Protein AF-A0A5B9W3M5-F1 (afdb_monomer)

Radius of gyration: 39.66 Å; Cα contacts (8 Å, |Δi|>4): 2248; chains: 1; bounding box: 94×103×101 Å

Organism: NCBI:txid406548

Nearest PDB structures (foldseek):
  1t1e-assembly1_A  TM=9.082E-01  e=4.511E-50  Bacillus sp. MN-32
  1sn7-assembly1_A  TM=9.284E-01  e=1.555E-32  Alicyclobacillus sendaiensis
  1siu-assembly1_A  TM=9.203E-01  e=6.653E-33  Alicyclobacillus sendaiensis
  4ne7-assembly1_A-2  TM=9.196E-01  e=3.447E-32  Alicyclobacillus sendaiensis
  1t1g-assembly1_A  TM=9.212E-01  e=7.246E-32  Bacillus sp. MN-32

InterPro domains:
  IPR002105 Dockerin type I repeat [PF00404] (154-203)
  IPR015366 Peptidase S53, activation domain [PF09286] (325-460)
  IPR015366 Peptidase S53, activation domain [SM00944] (322-463)
  IPR015366 Peptidase S53, activation domain [cd11377] (324-460)
  IPR018247 EF-Hand 1, calcium-binding site [PS00018] (189-201)
  IPR023828 Peptidase S8, subtilisin, Ser-active site [PS00138] (780-790)
  IPR030400 Sedolisin domain [PS51695] (479-883)
  IPR030400 Sedolisin domain [cd04056] (479-877)
  IPR036439 Dockerin domain superfamily [G3DSA:1.10.1330.10] (149-216)
  IPR036439 Dockerin domain superfamily [SSF63446] (152-215)
  IPR036852 Peptidase S8/S53 domain superfamily [G3DSA:3.40.50.200] (478-886)
  IPR036852 Peptidase S8/S53 domain superfamily [SSF52743] (491-878)
  IPR050819 Tripeptidyl-peptidase I and related peptidases [PTHR14218] (334-880)
  IPR053786 LEPRxLL conserved site [NF012209] (25-44)

Secondary structure (DSSP, 8-state):
-----------------------------------S--TTS--EEEEEEEEE-SSSS-BPPEEEEE-TTTEE-SSS-EEEEEEE-TTS-TTS--EEEEEEEEES--PPPPEE---TTS----EEEEE-SEEEEEEEE--S-S--EEEEEEEEETT--SSSSB--HHHHHHHHHTTTEETTSTT--TTT-SS-SSEE-HHHHHHHGGGTT-EE------EEEEEEEEEPTT-S-EEEEEEEEE---TT-EEEEEEESS--PPEEE---TTSEEEEE----SSTTS--EEEEEEE-TTS-EEEEEEE-----EEEEEEEEPP--TTPPEEEEPPTT-EEEEEEEEPPPTTS-HHHHHHHHHTS-GGG--PPPHHHHHHHTS--HHHHHHHHHHHHHHT-EEEEEETTTTEEEEEEEHHHHHHHH--EEEEEE-TTS-EEEEEESEEEEEHHHHTTEEEEESS--S-S-B-----EES-S--B-HHHHHHHTT----STTSSS-TT-EEEEEESS----HHHHHHHHHHHHHTT-----EEEEEE--S----STTSHHHHHHHHHHHHHHH-TTSEEEEEE--SSHHHHHHHHHHHHT-TTT--SEEEE--BEETTTS-HHHHHHHHHHHHHHHHTT-EEEEE--SBGGGTT-TTSS---EETTT-SSSEEEEEEEEEEETTEEEEEEE-BTT-SS--TTGGG--TT--B---EE-SSSPPPHHHHHTT---B-SSPTTSSGGGSSB--EE-SEEEE--TTT-EEEEEE-TTSSSEEEEEE-SHHHHHHHHHHHHHHHHHHH-----S-HHHHHHHHHTHHHH--EE---S-B---EEEEE-SSTT-S-PEEEE-----B--SSSBTTTBT-EE-HHHHHHHHHHHHHHHHHHTTS--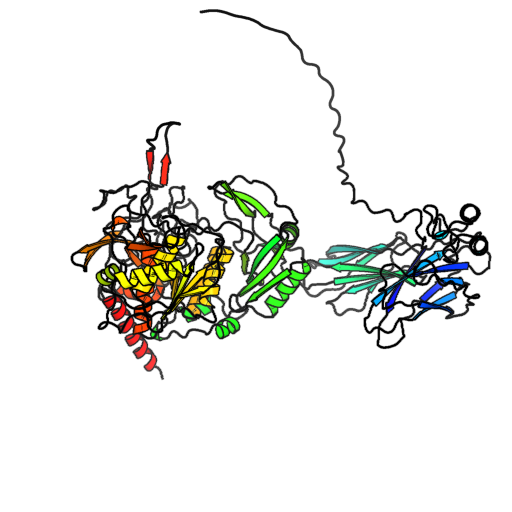

Structure (mmCIF, N/CA/C/O backbone):
data_AF-A0A5B9W3M5-F1
#
_entry.id   AF-A0A5B9W3M5-F1
#
loop_
_atom_site.group_PDB
_atom_site.id
_atom_site.type_symbol
_atom_site.label_atom_id
_atom_site.label_alt_id
_atom_site.label_comp_id
_atom_site.label_asym_id
_atom_site.label_entity_id
_atom_site.label_seq_id
_atom_site.pdbx_PDB_ins_code
_atom_site.Cartn_x
_atom_site.Cartn_y
_atom_site.Cartn_z
_atom_site.occupancy
_atom_site.B_iso_or_equiv
_atom_site.auth_seq_id
_atom_site.auth_comp_id
_atom_site.auth_asym_id
_atom_site.auth_atom_id
_atom_site.pdbx_PDB_model_num
ATOM 1 N N . MET A 1 1 ? -30.593 62.064 -27.623 1.00 37.69 1 MET A N 1
ATOM 2 C CA . MET A 1 1 ? -29.529 63.079 -27.813 1.00 37.69 1 MET A CA 1
ATOM 3 C C . MET A 1 1 ? -28.343 62.341 -28.427 1.00 37.69 1 MET A C 1
ATOM 5 O O . MET A 1 1 ? -27.866 61.427 -27.780 1.00 37.69 1 MET A O 1
ATOM 9 N N . GLN A 1 2 ? -28.109 62.387 -29.749 1.00 29.88 2 GLN A N 1
ATOM 10 C CA . GLN A 1 2 ? -27.285 63.387 -30.478 1.00 29.88 2 GLN A CA 1
ATOM 11 C C . GLN A 1 2 ? -25.934 63.642 -29.774 1.00 29.88 2 GLN A C 1
ATOM 13 O O . GLN A 1 2 ? -25.969 63.995 -28.605 1.00 29.88 2 GLN A O 1
ATOM 18 N N . ARG A 1 3 ? -24.741 63.534 -30.383 1.00 31.03 3 ARG A N 1
ATOM 19 C CA . ARG A 1 3 ? -24.290 63.509 -31.796 1.00 31.03 3 ARG A CA 1
ATOM 20 C C . ARG A 1 3 ? -22.820 63.033 -31.859 1.00 31.03 3 ARG A C 1
ATOM 22 O O . ARG A 1 3 ? -22.070 63.349 -30.946 1.00 31.03 3 ARG A O 1
ATOM 29 N N . ASP A 1 4 ? -22.481 62.332 -32.949 1.00 33.97 4 ASP A N 1
ATOM 30 C CA . ASP A 1 4 ? -21.348 62.501 -33.895 1.00 33.97 4 ASP A CA 1
ATOM 31 C C . ASP A 1 4 ? -19.971 62.957 -33.374 1.00 33.97 4 ASP A C 1
ATOM 33 O O . ASP A 1 4 ? -19.861 63.941 -32.657 1.00 33.97 4 ASP A O 1
ATOM 37 N N . SER A 1 5 ? -18.856 62.326 -33.770 1.00 31.38 5 SER A N 1
ATOM 38 C CA . SER A 1 5 ? -18.221 62.390 -35.113 1.00 31.38 5 SER A CA 1
ATOM 39 C C . SER A 1 5 ? -16.962 61.479 -35.119 1.00 31.38 5 SER A C 1
ATOM 41 O O . SER A 1 5 ? -16.378 61.325 -34.056 1.00 31.38 5 SER A O 1
ATOM 43 N N . ALA A 1 6 ? -16.404 60.860 -36.171 1.00 30.53 6 ALA A N 1
ATOM 44 C CA . ALA A 1 6 ? -16.465 60.990 -37.628 1.00 30.53 6 ALA A CA 1
ATOM 45 C C . ALA A 1 6 ? -15.931 59.693 -38.314 1.00 30.53 6 ALA A C 1
ATOM 47 O O . ALA A 1 6 ? -15.174 58.924 -37.731 1.00 30.53 6 ALA A O 1
ATOM 48 N N . ARG A 1 7 ? -16.332 59.488 -39.575 1.00 29.95 7 ARG A N 1
ATOM 49 C CA . ARG A 1 7 ? -15.951 58.454 -40.579 1.00 29.95 7 ARG A CA 1
ATOM 50 C C . ARG A 1 7 ? -14.881 59.037 -41.557 1.00 29.95 7 ARG A C 1
ATOM 52 O O . ARG A 1 7 ? -14.603 60.225 -41.410 1.00 29.95 7 ARG A O 1
ATOM 59 N N . PRO A 1 8 ? -14.499 58.418 -42.710 1.00 53.03 8 PRO A N 1
ATOM 60 C CA . PRO A 1 8 ? -14.211 57.015 -43.127 1.00 53.03 8 PRO A CA 1
ATOM 61 C C . PRO A 1 8 ? -12.999 56.909 -44.124 1.00 53.03 8 PRO A C 1
ATOM 63 O O . PRO A 1 8 ? -12.459 57.939 -44.504 1.00 53.03 8 PRO A O 1
ATOM 66 N N . ALA A 1 9 ? -12.637 55.705 -44.625 1.00 27.92 9 ALA A N 1
ATOM 67 C CA . ALA A 1 9 ? -12.163 55.416 -46.017 1.00 27.92 9 ALA A CA 1
ATOM 68 C C . ALA A 1 9 ? -11.600 53.968 -46.139 1.00 27.92 9 ALA A C 1
ATOM 70 O O . ALA A 1 9 ? -10.651 53.633 -45.447 1.00 27.92 9 ALA A O 1
ATOM 71 N N . THR A 1 10 ? -12.308 53.006 -46.756 1.00 29.73 10 THR A N 1
ATOM 72 C CA . THR A 1 10 ? -12.223 52.499 -48.160 1.00 29.73 10 THR A CA 1
ATOM 73 C C . THR A 1 10 ? -11.020 51.610 -48.509 1.00 29.73 10 THR A C 1
ATOM 75 O O . THR A 1 10 ? -9.918 52.122 -48.585 1.00 29.73 10 THR A O 1
ATOM 78 N N . GLU A 1 11 ? -11.279 50.344 -48.875 1.00 29.41 11 GLU A N 1
ATOM 79 C CA . GLU A 1 11 ? -10.782 49.650 -50.094 1.00 29.41 11 GLU A CA 1
ATOM 80 C C . GLU A 1 11 ? -11.339 48.210 -50.117 1.00 29.41 11 GLU A C 1
ATOM 82 O O . GLU A 1 11 ? -11.141 47.434 -49.191 1.00 29.41 11 GLU A O 1
ATOM 87 N N . ARG A 1 12 ? -12.344 47.905 -50.947 1.00 28.73 12 ARG A N 1
ATOM 88 C CA . ARG A 1 12 ? -12.269 47.361 -52.320 1.00 28.73 12 ARG A CA 1
ATOM 89 C C . ARG A 1 12 ? -11.392 46.112 -52.474 1.00 28.73 12 ARG A C 1
ATOM 91 O O . ARG A 1 12 ? -10.179 46.137 -52.351 1.00 28.73 12 ARG A O 1
ATOM 98 N N . ALA A 1 13 ? -12.096 45.035 -52.816 1.00 35.66 13 ALA A N 1
ATOM 99 C CA . ALA A 1 13 ? -11.596 43.734 -53.205 1.00 35.66 13 ALA A CA 1
ATOM 100 C C . ALA A 1 13 ? -10.621 43.807 -54.383 1.00 35.66 13 ALA A C 1
ATOM 102 O O . ALA A 1 13 ? -10.949 44.403 -55.409 1.00 35.66 13 ALA A O 1
ATOM 103 N N . ASP A 1 14 ? -9.510 43.081 -54.264 1.00 29.89 14 ASP A N 1
ATOM 104 C CA . ASP A 1 14 ? -8.676 42.719 -55.401 1.00 29.89 14 ASP A CA 1
ATOM 105 C C . ASP A 1 14 ? -8.301 41.231 -55.335 1.00 29.89 14 ASP A C 1
ATOM 107 O O . ASP A 1 14 ? -7.683 40.734 -54.392 1.00 29.89 14 ASP A O 1
ATOM 111 N N . ARG A 1 15 ? -8.752 40.492 -56.353 1.00 40.91 15 ARG A N 1
ATOM 112 C CA . ARG A 1 15 ? -8.444 39.077 -56.5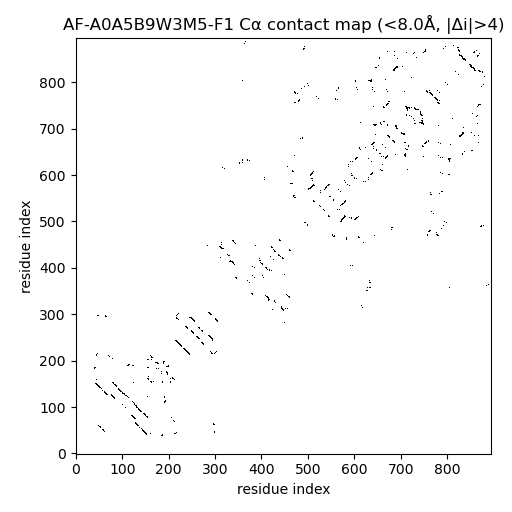82 1.00 40.91 15 ARG A CA 1
ATOM 113 C C . ARG A 1 15 ? -7.013 38.961 -57.105 1.00 40.91 15 ARG A C 1
ATOM 115 O O . ARG A 1 15 ? -6.724 39.469 -58.185 1.00 40.91 15 ARG A O 1
ATOM 122 N N . ARG A 1 16 ? -6.155 38.187 -56.431 1.00 30.16 16 ARG A N 1
ATOM 123 C CA . ARG A 1 16 ? -4.881 37.678 -56.981 1.00 30.16 16 ARG A CA 1
ATOM 124 C C . ARG A 1 16 ? -4.601 36.229 -56.526 1.00 30.16 16 ARG A C 1
ATOM 126 O O . ARG A 1 16 ? -5.242 35.749 -55.598 1.00 30.16 16 ARG A O 1
ATOM 133 N N . PRO A 1 17 ? -3.769 35.479 -57.275 1.00 31.16 17 PRO A N 1
ATOM 134 C CA . PRO A 1 17 ? -4.066 34.114 -57.715 1.00 31.16 17 PRO A CA 1
ATOM 135 C C . PRO A 1 17 ? -3.623 33.019 -56.737 1.00 31.16 17 PRO A C 1
ATOM 137 O O . PRO A 1 17 ? -2.662 33.185 -55.988 1.00 31.16 17 PRO A O 1
ATOM 140 N N . ARG A 1 18 ? -4.279 31.852 -56.834 1.00 37.91 18 ARG A N 1
ATOM 141 C CA . ARG A 1 18 ? -3.847 30.587 -56.218 1.00 37.91 18 ARG A CA 1
ATOM 142 C C . ARG A 1 18 ? -2.394 30.289 -56.613 1.00 37.91 18 ARG A C 1
ATOM 144 O O . ARG A 1 18 ? -2.126 29.879 -57.740 1.00 37.91 18 ARG A O 1
ATOM 151 N N . ARG A 1 19 ? -1.457 30.485 -55.681 1.00 32.66 19 ARG A N 1
ATOM 152 C CA . ARG A 1 19 ? -0.110 29.905 -55.753 1.00 32.66 19 ARG A CA 1
ATOM 153 C C . ARG A 1 19 ? -0.209 28.449 -55.308 1.00 32.66 19 ARG A C 1
ATOM 155 O O . ARG A 1 19 ? -0.709 28.172 -54.225 1.00 32.66 19 ARG A O 1
ATOM 162 N N . GLY A 1 20 ? 0.228 27.539 -56.175 1.00 30.67 20 GLY A N 1
ATOM 163 C CA . GLY A 1 20 ? 0.259 26.107 -55.896 1.00 30.67 20 GLY A CA 1
ATOM 164 C C . GLY A 1 20 ? 1.080 25.782 -54.649 1.00 30.67 20 GLY A C 1
ATOM 165 O O . GLY A 1 20 ? 2.122 26.396 -54.405 1.00 30.67 20 GLY A O 1
ATOM 166 N N . ASN A 1 21 ? 0.601 24.798 -53.888 1.00 32.41 21 ASN A N 1
ATOM 167 C CA . ASN A 1 21 ? 1.317 24.182 -52.780 1.00 32.41 21 ASN A CA 1
ATOM 168 C C . ASN A 1 21 ? 2.660 23.641 -53.282 1.00 32.41 21 ASN A C 1
ATOM 170 O O . ASN A 1 21 ? 2.733 22.562 -53.866 1.00 32.41 21 ASN A O 1
ATOM 174 N N . ARG A 1 22 ? 3.742 24.385 -53.046 1.00 30.94 22 ARG A N 1
ATOM 175 C CA . ARG A 1 22 ? 5.071 23.781 -52.976 1.00 30.94 22 ARG A CA 1
ATOM 176 C C . ARG A 1 22 ? 5.189 23.152 -51.595 1.00 30.94 22 ARG A C 1
ATOM 178 O O . ARG A 1 22 ? 5.298 23.872 -50.607 1.00 30.94 22 ARG A O 1
ATOM 185 N N . LEU A 1 23 ? 5.155 21.820 -51.562 1.00 31.19 23 LEU A N 1
ATOM 186 C CA . LEU A 1 23 ? 5.655 21.005 -50.458 1.00 31.19 23 LEU A CA 1
ATOM 187 C C . LEU A 1 23 ? 7.008 21.575 -50.007 1.00 31.19 23 LEU A C 1
ATOM 189 O O . LEU A 1 23 ? 7.990 21.510 -50.747 1.00 31.19 23 LEU A O 1
ATOM 193 N N . ARG A 1 24 ? 7.056 22.177 -48.817 1.00 30.30 24 ARG A N 1
ATOM 194 C CA . ARG A 1 24 ? 8.319 22.386 -48.111 1.00 30.30 24 ARG A CA 1
ATOM 195 C C . ARG A 1 24 ? 8.639 21.061 -47.432 1.00 30.30 24 ARG A C 1
ATOM 197 O O . ARG A 1 24 ? 8.068 20.757 -46.395 1.00 30.30 24 ARG A O 1
ATOM 204 N N . LEU A 1 25 ? 9.519 20.276 -48.049 1.00 28.53 25 LEU A N 1
ATOM 205 C CA . LEU A 1 25 ? 10.273 19.256 -47.329 1.00 28.53 25 LEU A CA 1
ATOM 206 C C . LEU A 1 25 ? 11.028 19.972 -46.202 1.00 28.53 25 LEU A C 1
ATOM 208 O O . LEU A 1 25 ? 11.945 20.748 -46.475 1.00 28.53 25 LEU A O 1
ATOM 212 N N . GLN A 1 26 ? 10.615 19.750 -44.955 1.00 27.61 26 GLN A N 1
ATOM 213 C CA . GLN A 1 26 ? 11.510 19.920 -43.818 1.00 27.61 26 GLN A CA 1
ATOM 214 C C . GLN A 1 26 ? 12.550 18.810 -43.939 1.00 27.61 26 GLN A C 1
ATOM 216 O O . GLN A 1 26 ? 12.277 17.641 -43.691 1.00 27.61 26 GLN A O 1
ATOM 221 N N . VAL A 1 27 ? 13.715 19.183 -44.455 1.00 28.77 27 VAL A N 1
ATOM 222 C CA . VAL A 1 27 ? 14.919 18.372 -44.349 1.00 28.77 27 VAL A CA 1
ATOM 223 C C . VAL A 1 27 ? 15.463 18.682 -42.967 1.00 28.77 27 VAL A C 1
ATOM 225 O O . VAL A 1 27 ? 15.952 19.793 -42.753 1.00 28.77 27 VAL A O 1
ATOM 228 N N . ASP A 1 28 ? 15.332 17.742 -42.035 1.00 28.94 28 ASP A N 1
ATOM 229 C CA . ASP A 1 28 ? 16.121 17.801 -40.811 1.00 28.94 28 ASP A CA 1
ATOM 230 C C . ASP A 1 28 ? 17.597 17.857 -41.218 1.00 28.94 28 ASP A C 1
ATOM 232 O O . ASP A 1 28 ? 18.043 17.018 -42.017 1.00 28.94 28 ASP A O 1
ATOM 236 N N . PRO A 1 29 ? 18.372 18.846 -40.745 1.00 26.64 29 PRO A N 1
ATOM 237 C CA . PRO A 1 29 ? 19.807 18.780 -40.892 1.00 26.64 29 PRO A CA 1
ATOM 238 C C . PRO A 1 29 ? 20.251 17.533 -40.131 1.00 26.64 29 PRO A C 1
ATOM 240 O O . PRO A 1 29 ? 20.172 17.481 -38.908 1.00 26.64 29 PRO A O 1
ATOM 243 N N . LEU A 1 30 ? 20.688 16.515 -40.881 1.00 28.38 30 LEU A N 1
ATOM 244 C CA . LEU A 1 30 ? 21.489 15.420 -40.350 1.00 28.38 30 LEU A CA 1
ATOM 245 C C . LEU A 1 30 ? 22.472 16.015 -39.341 1.00 28.38 30 LEU A C 1
ATOM 247 O O . LEU A 1 30 ? 23.138 17.006 -39.667 1.00 28.38 30 LEU A O 1
ATOM 251 N N . GLU A 1 31 ? 22.561 15.410 -38.151 1.00 29.66 31 GLU A N 1
ATOM 252 C CA . GLU A 1 31 ? 23.654 15.661 -37.211 1.00 29.66 31 GLU A CA 1
ATOM 253 C C . GLU A 1 31 ? 24.945 15.852 -38.009 1.00 29.66 31 GLU A C 1
ATOM 255 O O . GLU A 1 31 ? 25.153 15.092 -38.969 1.00 29.66 31 GLU A O 1
ATOM 260 N N . PRO A 1 32 ? 25.784 16.856 -37.696 1.00 24.17 32 PRO A N 1
ATOM 261 C CA . PRO A 1 32 ? 26.997 17.107 -38.450 1.00 24.17 32 PRO A CA 1
ATOM 262 C C . PRO A 1 32 ? 27.863 15.849 -38.420 1.00 24.17 32 PRO A C 1
ATOM 264 O O . PRO A 1 32 ? 28.651 15.614 -37.508 1.00 24.17 32 PRO A O 1
ATOM 267 N N . ARG A 1 33 ? 27.720 15.023 -39.459 1.00 28.19 33 ARG A N 1
ATOM 268 C CA . ARG A 1 33 ? 28.656 13.963 -39.770 1.00 28.19 33 ARG A CA 1
ATOM 269 C C . ARG A 1 33 ? 29.917 14.710 -40.120 1.00 28.19 33 ARG A C 1
ATOM 271 O O . ARG A 1 33 ? 29.994 15.330 -41.180 1.00 28.19 33 ARG A O 1
ATOM 278 N N . VAL A 1 34 ? 30.868 14.698 -39.192 1.00 24.27 34 VAL A N 1
ATOM 279 C CA . VAL A 1 34 ? 32.238 15.107 -39.464 1.00 24.27 34 VAL A CA 1
ATOM 280 C C . VAL A 1 34 ? 32.637 14.356 -40.723 1.00 24.27 34 VAL A C 1
ATOM 282 O O . VAL A 1 34 ? 32.768 13.131 -40.726 1.00 24.27 34 VAL A O 1
ATOM 285 N N . VAL A 1 35 ? 32.724 15.089 -41.827 1.00 23.75 35 VAL A N 1
ATOM 286 C CA . VAL A 1 35 ? 33.221 14.550 -43.079 1.00 23.75 35 VAL A CA 1
ATOM 287 C C . VAL A 1 35 ? 34.614 14.035 -42.745 1.00 23.75 35 VAL A C 1
ATOM 289 O O . VAL A 1 35 ? 35.469 14.802 -42.307 1.00 23.75 35 VAL A O 1
ATOM 292 N N . LEU A 1 36 ? 34.855 12.738 -42.938 1.00 32.91 36 LEU A N 1
ATOM 293 C CA . LEU A 1 36 ? 36.171 12.097 -42.818 1.00 32.91 36 LEU A CA 1
ATOM 294 C C . LEU A 1 36 ? 37.172 12.597 -43.884 1.00 32.91 36 LEU A C 1
ATOM 296 O O . LEU A 1 36 ? 38.116 11.906 -44.234 1.00 32.91 36 LEU A O 1
ATOM 300 N N . SER A 1 37 ? 36.989 13.813 -44.391 1.00 34.53 37 SER A N 1
ATOM 301 C CA . SER A 1 37 ? 38.008 14.601 -45.062 1.00 34.53 37 SER A CA 1
ATOM 302 C C . SER A 1 37 ? 38.405 15.751 -44.137 1.00 34.53 37 SER A C 1
ATOM 304 O O . SER A 1 37 ? 38.206 16.928 -44.444 1.00 34.53 37 SER A O 1
ATOM 306 N N . ALA A 1 38 ? 38.971 15.420 -42.976 1.00 30.03 38 ALA A N 1
ATOM 307 C CA . ALA A 1 38 ? 39.912 16.347 -42.373 1.00 30.03 38 ALA A CA 1
ATOM 308 C C . ALA A 1 38 ? 41.059 16.469 -43.381 1.00 30.03 38 ALA A C 1
ATOM 310 O O . ALA A 1 38 ? 41.781 15.498 -43.614 1.00 30.03 38 ALA A O 1
ATOM 311 N N . ALA A 1 39 ? 41.188 17.626 -44.031 1.00 35.06 39 ALA A N 1
ATOM 312 C CA . ALA A 1 39 ? 42.397 17.961 -44.765 1.00 35.06 39 ALA A CA 1
ATOM 313 C C . ALA A 1 39 ? 43.572 17.780 -43.787 1.00 35.06 39 ALA A C 1
ATOM 315 O O . ALA A 1 39 ? 43.700 18.539 -42.831 1.00 35.06 39 ALA A O 1
ATOM 316 N N . GLY A 1 40 ? 44.336 16.695 -43.954 1.00 47.19 40 GLY A N 1
ATOM 317 C CA . GLY A 1 40 ? 45.378 16.275 -43.013 1.00 47.19 40 GLY A CA 1
ATOM 318 C C . GLY A 1 40 ? 45.244 14.865 -42.416 1.00 47.19 40 GLY A C 1
ATOM 319 O O . GLY A 1 40 ? 46.128 14.468 -41.666 1.00 47.19 40 GLY A O 1
ATOM 320 N N . ALA A 1 41 ? 44.219 14.062 -42.716 1.00 60.62 41 ALA A N 1
ATOM 321 C CA . ALA A 1 41 ? 44.224 12.642 -42.333 1.00 60.62 41 ALA A CA 1
ATOM 322 C C . ALA A 1 41 ? 45.091 11.795 -43.291 1.00 60.62 41 ALA A C 1
ATOM 324 O O . ALA A 1 41 ? 45.220 12.106 -44.472 1.00 60.62 41 ALA A O 1
ATOM 325 N N . ILE A 1 42 ? 45.694 10.710 -42.792 1.00 68.31 42 ILE A N 1
ATOM 326 C CA . ILE A 1 42 ? 46.221 9.645 -43.662 1.00 68.31 42 ILE A CA 1
ATOM 327 C C . ILE A 1 42 ? 45.006 9.024 -44.362 1.00 68.31 42 ILE A C 1
ATOM 329 O O . ILE A 1 42 ? 44.031 8.724 -43.678 1.00 68.31 42 ILE A O 1
ATOM 333 N N . ASN A 1 43 ? 45.051 8.848 -45.687 1.00 79.19 43 ASN A N 1
ATOM 334 C CA . ASN A 1 43 ? 43.918 8.397 -46.505 1.00 79.19 43 ASN A CA 1
ATOM 335 C C . ASN A 1 43 ? 43.982 6.876 -46.758 1.00 79.19 43 ASN A C 1
ATOM 337 O O . ASN A 1 43 ? 44.584 6.444 -47.747 1.00 79.19 43 ASN A O 1
ATOM 341 N N . PRO A 1 44 ? 43.425 6.014 -45.881 1.00 85.38 44 PRO A N 1
ATOM 342 C CA . PRO A 1 44 ? 43.447 4.582 -46.120 1.00 85.38 44 PRO A CA 1
ATOM 343 C C . PRO A 1 44 ? 42.491 4.199 -47.250 1.00 85.38 44 PRO A C 1
ATOM 345 O O . PRO A 1 44 ? 41.324 4.592 -47.264 1.00 85.38 44 PRO A O 1
ATOM 348 N N . PHE A 1 45 ? 42.968 3.361 -48.165 1.00 85.31 45 PHE A N 1
ATOM 349 C CA . PHE A 1 45 ? 42.097 2.665 -49.112 1.00 85.31 45 PHE A CA 1
ATOM 350 C C . PHE A 1 45 ? 41.580 1.341 -48.538 1.00 85.31 45 PHE A C 1
ATOM 352 O O . PHE A 1 45 ? 40.613 0.797 -49.067 1.00 85.31 45 PHE A O 1
ATOM 359 N N . ALA A 1 46 ? 42.208 0.820 -47.475 1.00 84.69 46 ALA A N 1
ATOM 360 C CA . ALA A 1 46 ? 41.794 -0.417 -46.828 1.00 84.69 46 ALA A CA 1
ATOM 361 C C . ALA A 1 46 ? 41.940 -0.382 -45.301 1.00 84.69 46 ALA A C 1
ATOM 363 O O . ALA A 1 46 ? 42.872 0.222 -44.760 1.00 84.69 46 ALA A O 1
ATOM 364 N N . LEU A 1 47 ? 41.022 -1.075 -44.622 1.00 82.50 47 LEU A N 1
ATOM 365 C CA . LEU A 1 47 ? 40.997 -1.249 -43.169 1.00 82.50 47 LEU A CA 1
ATOM 366 C C . LEU A 1 47 ? 40.992 -2.740 -42.827 1.00 82.50 47 LEU A C 1
ATOM 368 O O . LEU A 1 47 ? 40.125 -3.489 -43.279 1.00 82.50 47 LEU A O 1
ATOM 372 N N . VAL A 1 48 ? 41.951 -3.172 -42.011 1.00 79.12 48 VAL A N 1
ATOM 373 C CA . VAL A 1 48 ? 42.086 -4.575 -41.601 1.00 79.12 48 VAL A CA 1
ATOM 374 C C . VAL A 1 48 ? 42.013 -4.666 -40.085 1.00 79.12 48 VAL A C 1
ATOM 376 O O . VAL A 1 48 ? 42.745 -3.974 -39.380 1.00 79.12 48 VAL A O 1
ATOM 379 N N . GLN A 1 49 ? 41.129 -5.523 -39.580 1.00 72.88 49 GLN A N 1
ATOM 380 C CA . GLN A 1 49 ? 40.883 -5.703 -38.150 1.00 72.88 49 GLN A CA 1
ATOM 381 C C . GLN A 1 49 ? 41.173 -7.142 -37.719 1.00 72.88 49 GLN A C 1
ATOM 383 O O . GLN A 1 49 ? 41.024 -8.078 -38.505 1.00 72.88 49 GLN A O 1
ATOM 388 N N . GLY A 1 50 ? 41.562 -7.326 -36.460 1.00 69.00 50 GLY A N 1
ATOM 389 C CA . GLY A 1 50 ? 41.761 -8.648 -35.870 1.00 69.00 50 GLY A CA 1
ATOM 390 C C . GLY A 1 50 ? 41.746 -8.618 -34.344 1.00 69.00 50 GLY A C 1
ATOM 391 O O . GLY A 1 50 ? 41.692 -7.550 -33.735 1.00 69.00 50 GLY A O 1
ATOM 392 N N . TYR A 1 51 ? 41.804 -9.803 -33.734 1.00 62.72 51 TYR A N 1
ATOM 393 C CA . TYR A 1 51 ? 41.817 -9.976 -32.282 1.00 62.72 51 TYR A CA 1
ATOM 394 C C . TYR A 1 51 ? 43.216 -10.374 -31.798 1.00 62.72 51 TYR A C 1
ATOM 396 O O . TYR A 1 51 ? 43.830 -11.319 -32.300 1.00 62.72 51 TYR A O 1
ATOM 404 N N . ALA A 1 52 ? 43.716 -9.681 -30.780 1.00 59.28 52 ALA A N 1
ATOM 405 C CA . ALA A 1 52 ? 44.800 -10.174 -29.941 1.00 59.28 52 ALA A CA 1
ATOM 406 C C . ALA A 1 52 ? 44.182 -11.053 -28.844 1.00 59.28 52 ALA A C 1
ATOM 408 O O . ALA A 1 52 ? 43.253 -10.606 -28.181 1.00 59.28 52 ALA A O 1
ATOM 409 N N . GLY A 1 53 ? 44.650 -12.288 -28.650 1.00 49.41 53 GLY A N 1
ATOM 410 C CA . GLY A 1 53 ? 44.124 -13.177 -27.611 1.00 49.41 53 GLY A CA 1
ATOM 411 C C . GLY A 1 53 ? 45.118 -14.262 -27.198 1.00 49.41 53 GLY A C 1
ATOM 412 O O . GLY A 1 53 ? 45.836 -14.800 -28.039 1.00 49.41 53 GLY A O 1
ATOM 413 N N . GLY A 1 54 ? 45.126 -14.593 -25.903 1.00 51.25 54 GLY A N 1
ATOM 414 C CA . GLY A 1 54 ? 45.885 -15.702 -25.320 1.00 51.25 54 GLY A CA 1
ATOM 415 C C . GLY A 1 54 ? 47.104 -15.280 -24.493 1.00 51.25 54 GLY A C 1
ATOM 416 O O . GLY A 1 54 ? 47.799 -14.314 -24.800 1.00 51.25 54 GLY A O 1
ATOM 417 N N . SER A 1 55 ? 47.387 -16.041 -23.433 1.00 44.62 55 SER A N 1
ATOM 418 C CA . SER A 1 55 ? 48.605 -15.914 -22.629 1.00 44.62 55 SER A CA 1
ATOM 419 C C . SER A 1 55 ? 49.830 -16.302 -23.468 1.00 44.62 55 SER A C 1
ATOM 421 O O . SER A 1 55 ? 50.180 -17.476 -23.592 1.00 44.62 55 SER A O 1
ATOM 423 N N . GLY A 1 56 ? 50.465 -15.314 -24.093 1.00 50.28 56 GLY A N 1
ATOM 424 C CA . GLY A 1 56 ? 51.653 -15.491 -24.927 1.00 50.28 56 GLY A CA 1
ATOM 425 C C . GLY A 1 56 ? 51.663 -14.522 -26.106 1.00 50.28 56 GLY A C 1
ATOM 426 O O . GLY A 1 56 ? 50.625 -14.087 -26.578 1.00 50.28 56 GLY A O 1
ATOM 427 N N . LYS A 1 57 ? 52.852 -14.179 -26.612 1.00 49.12 57 LYS A N 1
ATOM 428 C CA . LYS A 1 57 ? 53.102 -13.153 -27.652 1.00 49.12 57 LYS A CA 1
ATOM 429 C C . LYS A 1 57 ? 52.443 -13.392 -29.034 1.00 49.12 57 LYS A C 1
ATOM 431 O O . LYS A 1 57 ? 52.880 -12.786 -30.010 1.00 49.12 57 LYS A O 1
ATOM 436 N N . LYS A 1 58 ? 51.470 -14.295 -29.176 1.00 52.03 58 LYS A N 1
ATOM 437 C CA . LYS A 1 58 ? 50.877 -14.670 -30.467 1.00 52.03 58 LYS A CA 1
ATOM 438 C C . LYS A 1 58 ? 49.580 -13.898 -30.709 1.00 52.03 58 LYS A C 1
ATOM 440 O O . LYS A 1 58 ? 48.548 -14.224 -30.143 1.00 52.03 58 LYS A O 1
ATOM 445 N N . ILE A 1 59 ? 49.648 -12.894 -31.576 1.00 58.34 59 ILE A N 1
ATOM 446 C CA . ILE A 1 59 ? 48.475 -12.226 -32.154 1.00 58.34 59 ILE A CA 1
ATOM 447 C C . ILE A 1 59 ? 48.015 -13.051 -33.362 1.00 58.34 59 ILE A C 1
ATOM 449 O O . ILE A 1 59 ? 48.861 -13.558 -34.104 1.00 58.34 59 ILE A O 1
ATOM 453 N N . GLN A 1 60 ? 46.702 -13.213 -33.565 1.00 58.88 60 GLN A N 1
ATOM 454 C CA . GLN A 1 60 ? 46.191 -13.833 -34.789 1.00 58.88 60 GLN A CA 1
ATOM 455 C C . GLN A 1 60 ? 46.605 -12.954 -35.976 1.00 58.88 60 GLN A C 1
ATOM 457 O O . GLN A 1 60 ? 46.230 -11.788 -36.035 1.00 58.88 60 GLN A O 1
ATOM 462 N N . ALA A 1 61 ? 47.427 -13.479 -36.888 1.00 59.81 61 ALA A N 1
ATOM 463 C CA . ALA A 1 61 ? 47.889 -12.707 -38.036 1.00 59.81 61 ALA A CA 1
ATOM 464 C C . ALA A 1 61 ? 46.692 -12.355 -38.930 1.00 59.81 61 ALA A C 1
ATOM 466 O O . ALA A 1 61 ? 45.942 -13.240 -39.342 1.00 59.81 61 ALA A O 1
ATOM 467 N N . ALA A 1 62 ? 46.520 -11.069 -39.234 1.00 68.88 62 ALA A N 1
ATOM 468 C CA . ALA A 1 62 ? 45.621 -10.667 -40.305 1.00 68.88 62 ALA A CA 1
ATOM 469 C C . ALA A 1 62 ? 46.338 -10.854 -41.647 1.00 68.88 62 ALA A C 1
ATOM 471 O O . ALA A 1 62 ? 47.496 -10.457 -41.791 1.00 68.88 62 ALA A O 1
ATOM 472 N N . GLN A 1 63 ? 45.655 -11.457 -42.617 1.00 78.75 63 GLN A N 1
ATOM 473 C CA . GLN A 1 63 ? 46.179 -11.668 -43.964 1.00 78.75 63 GLN A CA 1
ATOM 474 C C . GLN A 1 63 ? 45.652 -10.598 -44.904 1.00 78.75 63 GLN A C 1
ATOM 476 O O . GLN A 1 63 ? 44.465 -10.284 -44.881 1.00 78.75 63 GLN A O 1
ATOM 481 N N . ILE A 1 64 ? 46.533 -10.080 -45.753 1.00 82.25 64 ILE A N 1
ATOM 482 C CA . ILE A 1 64 ? 46.148 -9.238 -46.881 1.00 82.25 64 ILE A CA 1
ATOM 483 C C . ILE A 1 64 ? 46.550 -9.892 -48.192 1.00 82.25 64 ILE A C 1
ATOM 485 O O . ILE A 1 64 ? 47.583 -10.563 -48.284 1.00 82.25 64 ILE A O 1
ATOM 489 N N . ARG A 1 65 ? 45.761 -9.667 -49.234 1.00 83.00 65 ARG A N 1
ATOM 490 C CA . ARG A 1 65 ? 46.062 -10.137 -50.584 1.00 83.00 65 ARG A CA 1
ATOM 491 C C . ARG A 1 65 ? 46.221 -8.950 -51.513 1.00 83.00 65 ARG A C 1
ATOM 493 O O . ARG A 1 65 ? 45.263 -8.265 -51.820 1.00 83.00 65 ARG A O 1
ATOM 500 N N . VAL A 1 66 ? 47.430 -8.756 -52.017 1.00 81.69 66 VAL A N 1
ATOM 501 C CA . VAL A 1 66 ? 47.718 -7.761 -53.051 1.00 81.69 66 VAL A CA 1
ATOM 502 C C . VAL A 1 66 ? 47.523 -8.430 -54.410 1.00 81.69 66 VAL A C 1
ATOM 504 O O . VAL A 1 66 ? 48.329 -9.269 -54.814 1.00 81.69 66 VAL A O 1
ATOM 507 N N . GLY A 1 67 ? 46.443 -8.118 -55.121 1.00 75.06 67 GLY A N 1
ATOM 508 C CA . GLY A 1 67 ? 46.170 -8.633 -56.461 1.00 75.06 67 GLY A CA 1
ATOM 509 C C . GLY A 1 67 ? 46.714 -7.741 -57.578 1.00 75.06 67 GLY A C 1
ATOM 510 O O . GLY A 1 67 ? 46.944 -6.547 -57.410 1.00 75.06 67 GLY A O 1
ATOM 511 N N . ARG A 1 68 ? 46.886 -8.325 -58.773 1.00 74.19 68 ARG A N 1
ATOM 512 C CA . ARG A 1 68 ? 47.246 -7.573 -59.996 1.00 74.19 68 ARG A CA 1
ATOM 513 C C . ARG A 1 68 ? 46.124 -6.664 -60.504 1.00 74.19 68 ARG A C 1
ATOM 515 O O . ARG A 1 68 ? 46.397 -5.776 -61.297 1.00 74.19 68 ARG A O 1
ATOM 522 N N . LEU A 1 69 ? 44.884 -6.933 -60.100 1.00 72.12 69 LEU A N 1
ATOM 523 C CA . LEU A 1 69 ? 43.701 -6.168 -60.498 1.00 72.12 69 LEU A CA 1
ATOM 524 C C . LEU A 1 69 ? 43.359 -5.060 -59.493 1.00 72.12 69 LEU A C 1
ATOM 526 O O . LEU A 1 69 ? 42.654 -4.123 -59.845 1.00 72.12 69 LEU A O 1
ATOM 530 N N . ASP A 1 70 ? 43.891 -5.151 -58.272 1.00 74.69 70 ASP A N 1
ATOM 531 C CA . ASP A 1 70 ? 43.596 -4.214 -57.184 1.00 74.69 70 ASP A CA 1
ATOM 532 C C . ASP A 1 70 ? 44.408 -2.918 -57.304 1.00 74.69 70 ASP A C 1
ATOM 534 O O . ASP A 1 70 ? 44.039 -1.881 -56.748 1.00 74.69 70 ASP A O 1
ATOM 538 N N . PHE A 1 71 ? 45.521 -2.971 -58.042 1.00 81.12 71 PHE A N 1
ATOM 539 C CA . PHE A 1 71 ? 46.421 -1.849 -58.254 1.00 81.12 71 PHE A CA 1
ATOM 540 C C . PHE A 1 71 ? 46.810 -1.731 -59.727 1.00 81.12 71 PHE A C 1
ATOM 542 O O . PHE A 1 71 ? 47.315 -2.681 -60.327 1.00 81.12 71 PHE A O 1
ATOM 549 N N . SER A 1 72 ? 46.671 -0.535 -60.295 1.00 78.38 72 SER A N 1
ATOM 550 C CA . SER A 1 72 ? 47.266 -0.212 -61.590 1.00 78.38 72 SER A CA 1
ATOM 551 C C . SER A 1 72 ? 48.707 0.230 -61.361 1.00 78.38 72 SER A C 1
ATOM 553 O O . SER A 1 72 ? 48.961 1.363 -60.952 1.00 78.38 72 SER A O 1
ATOM 555 N N . ILE A 1 73 ? 49.655 -0.683 -61.589 1.00 63.59 73 ILE A N 1
ATOM 556 C CA . ILE A 1 73 ? 51.092 -0.450 -61.402 1.00 63.59 73 ILE A CA 1
ATOM 557 C C . ILE A 1 73 ? 51.843 -0.931 -62.653 1.00 63.59 73 ILE A C 1
ATOM 559 O O . ILE A 1 73 ? 51.568 -2.025 -63.147 1.00 63.59 73 ILE A O 1
ATOM 563 N N . PRO A 1 74 ? 52.852 -0.200 -63.150 1.00 55.69 74 PRO A N 1
ATOM 564 C CA . PRO A 1 74 ? 53.722 -0.701 -64.212 1.00 55.69 74 PRO A CA 1
ATOM 565 C C . PRO A 1 74 ? 54.697 -1.771 -63.679 1.00 55.69 74 PRO A C 1
ATOM 567 O O . PRO A 1 74 ? 55.767 -1.411 -63.212 1.00 55.69 74 PRO A O 1
ATOM 570 N N . ASN A 1 75 ? 54.344 -3.068 -63.713 1.00 60.84 75 ASN A N 1
ATOM 571 C CA . ASN A 1 75 ? 55.206 -4.256 -63.463 1.00 60.84 75 ASN A CA 1
ATOM 572 C C . ASN A 1 75 ? 56.234 -4.186 -62.296 1.00 60.84 75 ASN A C 1
ATOM 574 O O . ASN A 1 75 ? 57.206 -4.943 -62.272 1.00 60.84 75 ASN A O 1
ATOM 578 N N . ARG A 1 76 ? 56.035 -3.309 -61.307 1.00 72.56 76 ARG A N 1
ATOM 579 C CA . ARG A 1 76 ? 56.962 -3.035 -60.197 1.00 72.56 76 ARG A CA 1
ATOM 580 C C . ARG A 1 76 ? 56.235 -3.140 -58.848 1.00 72.56 76 ARG A C 1
ATOM 582 O O . ARG A 1 76 ? 55.010 -3.045 -58.829 1.00 72.56 76 ARG A O 1
ATOM 589 N N . PRO A 1 77 ? 56.954 -3.336 -57.728 1.00 75.69 77 PRO A N 1
ATOM 590 C CA . PRO A 1 77 ? 56.345 -3.352 -56.397 1.00 75.69 77 PRO A CA 1
ATOM 591 C C . PRO A 1 77 ? 55.648 -2.023 -56.067 1.00 75.69 77 PRO A C 1
ATOM 593 O O . PRO A 1 77 ? 56.177 -0.964 -56.411 1.00 75.69 77 PRO A O 1
ATOM 596 N N . VAL A 1 78 ? 54.514 -2.075 -55.364 1.00 84.44 78 VAL A N 1
ATOM 597 C CA . VAL A 1 78 ? 53.842 -0.892 -54.799 1.00 84.44 78 VAL A CA 1
ATOM 598 C C . VAL A 1 78 ? 54.302 -0.660 -53.367 1.00 84.44 78 VAL A C 1
ATOM 600 O O . VAL A 1 78 ? 54.488 -1.611 -52.606 1.00 84.44 78 VAL A O 1
ATOM 603 N N . LEU A 1 79 ? 54.519 0.600 -53.000 1.00 87.12 79 LEU A N 1
ATOM 604 C CA . LEU A 1 79 ? 54.859 0.994 -51.640 1.00 87.12 79 LEU A CA 1
ATOM 605 C C . LEU A 1 79 ? 53.571 1.289 -50.863 1.00 87.12 79 LEU A C 1
ATOM 607 O O . LEU A 1 79 ? 52.858 2.242 -51.172 1.00 87.12 79 LEU A O 1
ATOM 611 N N . LEU A 1 80 ? 53.265 0.473 -49.861 1.00 87.88 80 LEU A N 1
ATOM 612 C CA . LEU A 1 80 ? 52.109 0.679 -48.991 1.00 87.88 80 LEU A CA 1
ATOM 613 C C . LEU A 1 80 ? 52.563 1.139 -47.614 1.00 87.88 80 LEU A C 1
ATOM 615 O O . LEU A 1 80 ? 53.589 0.674 -47.105 1.00 87.88 80 LEU A O 1
ATOM 619 N N . ARG A 1 81 ? 51.774 2.034 -47.025 1.00 85.81 81 ARG A N 1
ATOM 620 C CA . ARG A 1 81 ? 51.921 2.498 -45.651 1.00 85.81 81 ARG A CA 1
ATOM 621 C C . ARG A 1 81 ? 50.877 1.812 -44.771 1.00 85.81 81 ARG A C 1
ATOM 623 O O . ARG A 1 81 ? 49.725 1.673 -45.173 1.00 85.81 81 ARG A O 1
ATOM 630 N N . PHE A 1 82 ? 51.309 1.371 -43.595 1.00 82.69 82 PHE A N 1
ATOM 631 C CA . PHE A 1 82 ? 50.500 0.686 -42.590 1.00 82.69 82 PHE A CA 1
ATOM 632 C C . PHE A 1 82 ? 50.541 1.481 -41.290 1.00 82.69 82 PHE A C 1
ATOM 634 O O . PHE A 1 82 ? 51.629 1.661 -40.740 1.00 82.69 82 PHE A O 1
ATOM 641 N N . ASP A 1 83 ? 49.384 1.899 -40.786 1.00 78.00 83 ASP A N 1
ATOM 642 C CA . ASP A 1 83 ? 49.243 2.696 -39.565 1.00 78.00 83 ASP A CA 1
ATOM 643 C C . ASP A 1 83 ? 48.275 2.014 -38.590 1.00 78.00 83 ASP A C 1
ATOM 645 O O . ASP A 1 83 ? 47.239 1.491 -38.996 1.00 78.00 83 ASP A O 1
ATOM 649 N N . MET A 1 84 ? 48.572 2.024 -37.291 1.00 73.75 84 MET A N 1
ATOM 650 C CA . MET A 1 84 ? 47.645 1.495 -36.283 1.00 73.75 84 MET A CA 1
ATOM 651 C C . MET A 1 84 ? 46.494 2.483 -36.027 1.00 73.75 84 MET A C 1
ATOM 653 O O . MET A 1 84 ? 46.719 3.683 -35.877 1.00 73.75 84 MET A O 1
ATOM 657 N N . GLY A 1 85 ? 45.255 1.985 -35.960 1.00 66.69 85 GLY A N 1
ATOM 658 C CA . GLY A 1 85 ? 44.055 2.794 -35.716 1.00 66.69 85 GLY A CA 1
ATOM 659 C C . GLY A 1 85 ? 43.876 3.217 -34.249 1.00 66.69 85 GLY A C 1
ATOM 660 O O . GLY A 1 85 ? 44.270 2.491 -33.333 1.00 66.69 85 GLY A O 1
ATOM 661 N N . ALA A 1 86 ? 43.217 4.365 -34.033 1.00 56.56 86 ALA A N 1
ATOM 662 C CA . ALA A 1 86 ? 43.053 5.049 -32.739 1.00 56.56 86 ALA A CA 1
ATOM 663 C C . ALA A 1 86 ? 42.280 4.268 -31.648 1.00 56.56 86 ALA A C 1
ATOM 665 O O . ALA A 1 86 ? 42.304 4.668 -30.490 1.00 56.56 86 ALA A O 1
ATOM 666 N N . GLY A 1 87 ? 41.628 3.151 -31.991 1.00 50.78 87 GLY A N 1
ATOM 667 C CA . GLY A 1 87 ? 40.908 2.277 -31.050 1.00 50.78 87 GLY A CA 1
ATOM 668 C C . GLY A 1 87 ? 41.714 1.086 -30.510 1.00 50.78 87 GLY A C 1
ATOM 669 O O . GLY A 1 87 ? 41.150 0.233 -29.833 1.00 50.78 87 GLY A O 1
ATOM 670 N N . SER A 1 88 ? 43.010 0.984 -30.822 1.00 55.00 88 SER A N 1
ATOM 671 C CA . SER A 1 88 ? 43.861 -0.116 -30.341 1.00 55.00 88 SER A CA 1
ATOM 672 C C . SER A 1 88 ? 44.421 0.228 -28.946 1.00 55.00 88 SER A C 1
ATOM 674 O O . SER A 1 88 ? 45.086 1.259 -28.828 1.00 55.00 88 SER A O 1
ATOM 676 N N . PRO A 1 89 ? 44.195 -0.577 -27.884 1.00 51.12 89 PRO A N 1
ATOM 677 C CA . PRO A 1 89 ? 44.572 -0.184 -26.527 1.00 51.12 89 PRO A CA 1
ATOM 678 C C . PRO A 1 89 ? 46.091 0.041 -26.378 1.00 51.12 89 PRO A C 1
ATOM 680 O O . PRO A 1 89 ? 46.872 -0.799 -26.841 1.00 51.12 89 PRO A O 1
ATOM 683 N N . PRO A 1 90 ? 46.535 1.119 -25.692 1.00 48.81 90 PRO A N 1
ATOM 684 C CA . PRO A 1 90 ? 47.955 1.481 -25.552 1.00 48.81 90 PRO A CA 1
ATOM 685 C C . PRO A 1 90 ? 48.819 0.398 -24.890 1.00 48.81 90 PRO A C 1
ATOM 687 O O . PRO A 1 90 ? 50.027 0.323 -25.128 1.00 48.81 90 PRO A O 1
ATOM 690 N N . GLU A 1 91 ? 48.199 -0.451 -24.069 1.00 48.09 91 GLU A N 1
ATOM 691 C CA . GLU A 1 91 ? 48.869 -1.503 -23.299 1.00 48.09 91 GLU A CA 1
ATOM 692 C C . GLU A 1 91 ? 49.005 -2.827 -24.069 1.00 48.09 91 GLU A C 1
ATOM 694 O O . GLU A 1 91 ? 49.867 -3.643 -23.751 1.00 48.09 91 GLU A O 1
ATOM 699 N N . ALA A 1 92 ? 48.238 -3.020 -25.149 1.00 48.38 92 ALA A N 1
ATOM 700 C CA . ALA A 1 92 ? 48.254 -4.241 -25.961 1.00 48.38 92 ALA A CA 1
ATOM 701 C C . ALA A 1 92 ? 49.101 -4.120 -27.240 1.00 48.38 92 ALA A C 1
ATOM 703 O O . ALA A 1 92 ? 49.069 -5.021 -28.078 1.00 48.38 92 ALA A O 1
ATOM 704 N N . VAL A 1 93 ? 49.839 -3.018 -27.427 1.00 49.22 93 VAL A N 1
ATOM 705 C CA . VAL A 1 93 ? 50.288 -2.600 -28.764 1.00 49.22 93 VAL A CA 1
ATOM 706 C C . VAL A 1 93 ? 51.151 -3.649 -29.458 1.00 49.22 93 VAL A C 1
ATOM 708 O O . VAL A 1 93 ? 52.345 -3.816 -29.194 1.00 49.22 93 VAL A O 1
ATOM 711 N N . ALA A 1 94 ? 50.483 -4.279 -30.418 1.00 51.03 94 ALA A N 1
ATOM 712 C CA . ALA A 1 94 ? 50.993 -4.877 -31.623 1.00 51.03 94 ALA A CA 1
ATOM 713 C C . ALA A 1 94 ? 51.970 -3.931 -32.336 1.00 51.03 94 ALA A C 1
ATOM 715 O O . ALA A 1 94 ? 51.558 -3.004 -33.027 1.00 51.03 94 ALA A O 1
ATOM 716 N N . ARG A 1 95 ? 53.279 -4.163 -32.232 1.00 55.66 95 ARG A N 1
ATOM 717 C CA . ARG A 1 95 ? 54.190 -3.634 -33.258 1.00 55.66 95 ARG A CA 1
ATOM 718 C C . ARG A 1 95 ? 54.033 -4.503 -34.502 1.00 55.66 95 ARG A C 1
ATOM 720 O O . ARG A 1 95 ? 54.170 -5.721 -34.387 1.00 55.66 95 ARG A O 1
ATOM 727 N N . LEU A 1 96 ? 53.803 -3.903 -35.674 1.00 58.78 96 LEU A N 1
ATOM 728 C CA . LEU A 1 96 ? 53.963 -4.613 -36.946 1.00 58.78 96 LEU A CA 1
ATOM 729 C C . LEU A 1 96 ? 55.456 -4.952 -37.110 1.00 58.78 96 LEU A C 1
ATOM 731 O O . LEU A 1 96 ? 56.291 -4.091 -37.404 1.00 58.78 96 LEU A O 1
ATOM 735 N N . GLN A 1 97 ? 55.797 -6.206 -36.819 1.00 58.34 97 GLN A N 1
ATOM 736 C CA . GLN A 1 97 ? 57.146 -6.769 -36.855 1.00 58.34 97 GLN A CA 1
ATOM 737 C C . GLN A 1 97 ? 57.602 -7.038 -38.295 1.00 58.34 97 GLN A C 1
ATOM 739 O O . GLN A 1 97 ? 58.798 -7.014 -38.574 1.00 58.34 97 GLN A O 1
ATOM 744 N N . GLY A 1 98 ? 56.660 -7.266 -39.213 1.00 62.31 98 GLY A N 1
ATOM 745 C CA . GLY A 1 98 ? 56.930 -7.390 -40.640 1.00 62.31 98 GLY A CA 1
ATOM 746 C C . GLY A 1 98 ? 55.701 -7.817 -41.435 1.00 62.31 98 GLY A C 1
ATOM 747 O O . GLY A 1 98 ? 54.714 -8.283 -40.870 1.00 62.31 98 GLY A O 1
ATOM 748 N N . VAL A 1 99 ? 55.795 -7.675 -42.755 1.00 66.62 99 VAL A N 1
ATOM 749 C CA . VAL A 1 99 ? 54.827 -8.191 -43.727 1.00 66.62 99 VAL A CA 1
ATOM 750 C C . VAL A 1 99 ? 55.478 -9.400 -44.396 1.00 66.62 99 VAL A C 1
ATOM 752 O O . VAL A 1 99 ? 56.499 -9.246 -45.071 1.00 66.62 99 VAL A O 1
ATOM 755 N N . LYS A 1 100 ? 54.969 -10.612 -44.144 1.00 70.31 100 LYS A N 1
ATOM 756 C CA . LYS A 1 100 ? 55.613 -11.864 -44.586 1.00 70.31 100 LYS A CA 1
ATOM 757 C C . LYS A 1 100 ? 54.840 -12.502 -45.741 1.00 70.31 100 LYS A C 1
ATOM 759 O O . LYS A 1 100 ? 53.630 -12.644 -45.613 1.00 70.31 100 LYS A O 1
ATOM 764 N N . PRO A 1 101 ? 55.491 -12.904 -46.844 1.00 73.56 101 PRO A N 1
ATOM 765 C CA . PRO A 1 101 ? 54.817 -13.577 -47.946 1.00 73.56 101 PRO A CA 1
ATOM 766 C C . PRO A 1 101 ? 54.414 -14.992 -47.522 1.00 73.56 101 PRO A C 1
ATOM 768 O O . PRO A 1 101 ? 55.214 -15.715 -46.929 1.00 73.56 101 PRO A O 1
ATOM 771 N N . LEU A 1 102 ? 53.193 -15.394 -47.860 1.00 65.69 102 LEU A N 1
ATOM 772 C CA . LEU A 1 102 ? 52.692 -16.746 -47.605 1.00 65.69 102 LEU A CA 1
ATOM 773 C C . LEU A 1 102 ? 52.848 -17.671 -48.814 1.00 65.69 102 LEU A C 1
ATOM 775 O O . LEU A 1 102 ? 53.181 -18.841 -48.654 1.00 65.69 102 LEU A O 1
ATOM 779 N N . VAL A 1 103 ? 52.625 -17.157 -50.029 1.00 60.06 103 VAL A N 1
ATOM 780 C CA . VAL A 1 103 ? 52.677 -17.942 -51.274 1.00 60.06 103 VAL A CA 1
ATOM 781 C C . VAL A 1 103 ? 53.199 -17.075 -52.424 1.00 60.06 103 VAL A C 1
ATOM 783 O O . VAL A 1 103 ? 52.630 -16.022 -52.702 1.00 60.06 103 VAL A O 1
ATOM 786 N N . GLY A 1 104 ? 54.266 -17.521 -53.102 1.00 58.56 104 GLY A N 1
ATOM 787 C CA . GLY A 1 104 ? 54.705 -17.018 -54.418 1.00 58.56 104 GLY A CA 1
ATOM 788 C C . GLY A 1 104 ? 55.109 -15.538 -54.524 1.00 58.56 104 GLY A C 1
ATOM 789 O O . GLY A 1 104 ? 55.217 -15.035 -55.639 1.00 58.56 104 GLY A O 1
ATOM 790 N N . ALA A 1 105 ? 55.321 -14.842 -53.402 1.00 60.69 105 ALA A N 1
ATOM 791 C CA . ALA A 1 105 ? 55.548 -13.396 -53.351 1.00 60.69 105 ALA A CA 1
ATOM 792 C C . ALA A 1 105 ? 56.905 -13.022 -52.730 1.00 60.69 105 ALA A C 1
ATOM 794 O O . ALA A 1 105 ? 57.445 -13.755 -51.898 1.00 60.69 105 ALA A O 1
ATOM 795 N N . HIS A 1 106 ? 57.434 -11.847 -53.085 1.00 61.38 106 HIS A N 1
ATOM 796 C CA . HIS A 1 106 ? 58.666 -11.295 -52.516 1.00 61.38 106 HIS A CA 1
ATOM 797 C C . HIS A 1 106 ? 58.401 -9.929 -51.861 1.00 61.38 106 HIS A C 1
ATOM 799 O O . HIS A 1 106 ? 58.068 -8.977 -52.572 1.00 61.38 106 HIS A O 1
ATOM 805 N N . PRO A 1 107 ? 58.545 -9.787 -50.529 1.00 60.28 107 PRO A N 1
ATOM 806 C CA . PRO A 1 107 ? 58.579 -8.472 -49.908 1.00 60.28 107 PRO A CA 1
ATOM 807 C C . PRO A 1 107 ? 59.902 -7.796 -50.287 1.00 60.28 107 PRO A C 1
ATOM 809 O O . PRO A 1 107 ? 60.977 -8.381 -50.145 1.00 60.28 107 PRO A O 1
ATOM 812 N N . GLY A 1 108 ? 59.848 -6.556 -50.772 1.00 60.25 108 GLY A N 1
ATOM 813 C CA . GLY A 1 108 ? 61.044 -5.712 -50.798 1.00 60.25 108 GLY A CA 1
ATOM 814 C C . GLY A 1 108 ? 61.493 -5.355 -49.370 1.00 60.25 108 GLY A C 1
ATOM 815 O O . GLY A 1 108 ? 60.758 -5.615 -48.415 1.00 60.25 108 GLY A O 1
ATOM 816 N N . PRO A 1 109 ? 62.679 -4.744 -49.190 1.00 57.19 109 PRO A N 1
ATOM 817 C CA . PRO A 1 109 ? 63.145 -4.334 -47.867 1.00 57.19 109 PRO A CA 1
ATOM 818 C C . PRO A 1 109 ? 62.115 -3.417 -47.191 1.00 57.19 109 PRO A C 1
ATOM 820 O O . PRO A 1 109 ? 61.679 -2.428 -47.786 1.00 57.19 109 PRO A O 1
ATOM 823 N N . LEU A 1 110 ? 61.726 -3.761 -45.959 1.00 57.16 110 LEU A N 1
ATOM 824 C CA . LEU A 1 110 ? 60.919 -2.896 -45.099 1.00 57.16 110 LEU A CA 1
ATOM 825 C C . LEU A 1 110 ? 61.711 -1.621 -44.818 1.00 57.16 110 LEU A C 1
ATOM 827 O O . LEU A 1 110 ? 62.826 -1.681 -44.301 1.00 57.16 110 LEU A O 1
ATOM 831 N N . VAL A 1 111 ? 61.123 -0.471 -45.134 1.00 57.16 111 VAL A N 1
ATOM 832 C CA . VAL A 1 111 ? 61.656 0.812 -44.678 1.00 57.16 111 VAL A CA 1
ATOM 833 C C . VAL A 1 111 ? 61.003 1.074 -43.328 1.00 57.16 111 VAL A C 1
ATOM 835 O O . VAL A 1 111 ? 59.810 1.361 -43.237 1.00 57.16 111 VAL A O 1
ATOM 838 N N . THR A 1 112 ? 61.764 0.858 -42.257 1.00 53.16 112 THR A N 1
ATOM 839 C CA . THR A 1 112 ? 61.299 1.089 -40.890 1.00 53.16 112 THR A CA 1
ATOM 840 C C . THR A 1 112 ? 61.543 2.535 -40.494 1.00 53.16 112 THR A C 1
ATOM 842 O O . THR A 1 112 ? 62.689 2.978 -40.515 1.00 53.16 112 THR A O 1
ATOM 845 N N . SER A 1 113 ? 60.509 3.220 -40.025 1.00 51.41 113 SER A N 1
ATOM 846 C CA . SER A 1 113 ? 60.648 4.409 -39.191 1.00 51.41 113 SER A CA 1
ATOM 847 C C . SER A 1 113 ? 60.154 4.101 -37.776 1.00 51.41 113 SER A C 1
ATOM 849 O O . SER A 1 113 ? 59.192 3.355 -37.550 1.00 51.41 113 SER A O 1
ATOM 851 N N . GLN A 1 114 ? 60.872 4.607 -36.778 1.00 50.84 114 GLN A N 1
ATOM 852 C CA . GLN A 1 114 ? 60.280 4.845 -35.468 1.00 50.84 114 GLN A CA 1
ATOM 853 C C . GLN A 1 114 ? 59.609 6.207 -35.570 1.00 50.84 114 GLN A C 1
ATOM 855 O O . GLN A 1 114 ? 60.304 7.196 -35.768 1.00 50.84 114 GLN A O 1
ATOM 860 N N . SER A 1 115 ? 58.281 6.239 -35.476 1.00 53.44 115 SER A N 1
ATOM 861 C CA . SER A 1 115 ? 57.545 7.501 -35.470 1.00 53.44 115 SER A CA 1
ATOM 862 C C . SER A 1 115 ? 58.042 8.374 -34.316 1.00 53.44 115 SER A C 1
ATOM 864 O O . SER A 1 115 ? 57.980 7.955 -33.155 1.00 53.44 115 SER A O 1
ATOM 866 N N . ALA A 1 116 ? 58.562 9.562 -34.624 1.00 49.50 116 ALA A N 1
ATOM 867 C CA . ALA A 1 116 ? 59.054 10.515 -33.623 1.00 49.50 116 ALA A CA 1
ATOM 868 C C . ALA A 1 116 ? 57.916 11.330 -32.970 1.00 49.50 116 ALA A C 1
ATOM 870 O O . ALA A 1 116 ? 58.132 12.017 -31.976 1.00 49.50 116 ALA A O 1
ATOM 871 N N . ILE A 1 117 ? 56.696 11.227 -33.508 1.00 48.91 117 ILE A N 1
ATOM 872 C CA . ILE A 1 117 ? 55.543 12.093 -33.203 1.00 48.91 117 ILE A CA 1
ATOM 873 C C . ILE A 1 117 ? 54.453 11.395 -32.379 1.00 48.91 117 ILE A C 1
ATOM 875 O O . ILE A 1 117 ? 53.294 11.802 -32.383 1.00 48.91 117 ILE A O 1
ATOM 879 N N . GLY A 1 118 ? 54.797 10.305 -31.689 1.00 49.19 118 GLY A N 1
ATOM 880 C CA . GLY A 1 118 ? 53.867 9.581 -30.814 1.00 49.19 118 GLY A CA 1
ATOM 881 C C . GLY A 1 118 ? 52.784 8.768 -31.539 1.00 49.19 118 GLY A C 1
ATOM 882 O O . GLY A 1 118 ? 52.001 8.087 -30.876 1.00 49.19 118 GLY A O 1
ATOM 883 N N . ARG A 1 119 ? 52.752 8.759 -32.881 1.00 56.34 119 ARG A N 1
ATOM 884 C CA . ARG A 1 119 ? 51.922 7.821 -33.650 1.00 56.34 119 ARG A CA 1
ATOM 885 C C . ARG A 1 119 ? 52.517 6.427 -33.526 1.00 56.34 119 ARG A C 1
ATOM 887 O O . ARG A 1 119 ? 53.683 6.190 -33.827 1.00 56.34 119 ARG A O 1
ATOM 894 N N . GLN A 1 120 ? 51.742 5.475 -33.030 1.00 53.84 120 GLN A N 1
ATOM 895 C CA . GLN A 1 120 ? 52.272 4.145 -32.758 1.00 53.84 120 GLN A CA 1
ATOM 896 C C . GLN A 1 120 ? 52.517 3.365 -34.066 1.00 53.84 120 GLN A C 1
ATOM 898 O O . GLN A 1 120 ? 51.645 2.659 -34.554 1.00 53.84 120 GLN A O 1
ATOM 903 N N . GLY A 1 121 ? 53.740 3.450 -34.604 1.00 60.66 121 GLY A N 1
ATOM 904 C CA . GLY A 1 121 ? 54.348 2.394 -35.422 1.00 60.66 121 GLY A CA 1
ATOM 905 C C . GLY A 1 121 ? 53.968 2.310 -36.904 1.00 60.66 121 GLY A C 1
ATOM 906 O O . GLY A 1 121 ? 53.764 1.195 -37.383 1.00 60.66 121 GLY A O 1
ATOM 907 N N . SER A 1 122 ? 53.968 3.426 -37.635 1.00 65.56 122 SER A N 1
ATOM 908 C CA . SER A 1 122 ? 53.852 3.447 -39.102 1.00 65.56 122 SER A CA 1
ATOM 909 C C . SER A 1 122 ? 54.927 2.570 -39.774 1.00 65.56 122 SER A C 1
ATOM 911 O O . SER A 1 122 ? 56.084 2.518 -39.333 1.00 65.56 122 SER A O 1
ATOM 913 N N . ARG A 1 123 ? 54.574 1.815 -40.821 1.00 74.94 123 ARG A N 1
ATOM 914 C CA . ARG A 1 123 ? 55.519 0.973 -41.586 1.00 74.94 123 ARG A CA 1
ATOM 915 C C . ARG A 1 123 ? 55.310 1.130 -43.079 1.00 74.94 123 ARG A C 1
ATOM 917 O O . ARG A 1 123 ? 54.175 1.162 -43.538 1.00 74.94 123 ARG A O 1
ATOM 924 N N . LEU A 1 124 ? 56.409 1.129 -43.829 1.00 78.56 124 LEU A N 1
ATOM 925 C CA . LEU A 1 124 ? 56.397 1.092 -45.286 1.00 78.56 124 LEU A CA 1
ATOM 926 C C . LEU A 1 124 ? 56.871 -0.274 -45.783 1.00 78.56 124 LEU A C 1
ATOM 928 O O . LEU A 1 124 ? 57.965 -0.731 -45.431 1.00 78.56 124 LEU A O 1
ATOM 932 N N . ALA A 1 125 ? 56.073 -0.911 -46.638 1.00 79.44 125 ALA A N 1
ATOM 933 C CA . ALA A 1 125 ? 56.441 -2.172 -47.271 1.00 79.44 125 ALA A CA 1
ATOM 934 C C . ALA A 1 125 ? 56.267 -2.097 -48.788 1.00 79.44 125 ALA A C 1
ATOM 936 O O . ALA A 1 125 ? 55.252 -1.622 -49.296 1.00 79.44 125 ALA A O 1
ATOM 937 N N . ARG A 1 126 ? 57.273 -2.594 -49.515 1.00 82.69 126 ARG A N 1
ATOM 938 C CA . ARG A 1 126 ? 57.200 -2.788 -50.965 1.00 82.69 126 ARG A CA 1
ATOM 939 C C . ARG A 1 126 ? 56.624 -4.160 -51.251 1.00 82.69 126 ARG A C 1
ATOM 941 O O . ARG A 1 126 ? 57.291 -5.161 -50.984 1.00 82.69 126 ARG A O 1
ATOM 948 N N . LEU A 1 127 ? 55.422 -4.199 -51.807 1.00 80.75 127 LEU A N 1
ATOM 949 C CA . LEU A 1 127 ? 54.701 -5.440 -52.047 1.00 80.75 127 LEU A CA 1
ATOM 950 C C . LEU A 1 127 ? 54.536 -5.689 -53.546 1.00 80.75 127 LEU A C 1
ATOM 952 O O . LEU A 1 127 ? 54.176 -4.799 -54.318 1.00 80.75 127 LEU A O 1
ATOM 956 N N . GLN A 1 128 ? 54.828 -6.919 -53.955 1.00 78.81 128 GLN A N 1
ATOM 957 C CA . GLN A 1 128 ? 54.419 -7.468 -55.245 1.00 78.81 128 GLN A CA 1
ATOM 958 C C . GLN A 1 128 ? 53.099 -8.234 -55.084 1.00 78.81 128 GLN A C 1
ATOM 960 O O . GLN A 1 128 ? 52.732 -8.558 -53.954 1.00 78.81 128 GLN A O 1
ATOM 965 N N . PRO A 1 129 ? 52.391 -8.552 -56.184 1.00 80.44 129 PRO A N 1
ATOM 966 C CA . PRO A 1 129 ? 51.180 -9.354 -56.102 1.00 80.44 129 PRO A CA 1
ATOM 967 C C . PRO A 1 129 ? 51.411 -10.666 -55.339 1.00 80.44 129 PRO A C 1
ATOM 969 O O . PRO A 1 129 ? 52.352 -11.399 -55.645 1.00 80.44 129 PRO A O 1
ATOM 972 N N . GLY A 1 130 ? 50.575 -10.949 -54.341 1.00 75.94 130 GLY A N 1
ATOM 973 C CA . GLY A 1 130 ? 50.807 -12.018 -53.373 1.00 75.94 130 GLY A CA 1
ATOM 974 C C . GLY A 1 130 ? 49.897 -11.958 -52.150 1.00 75.94 130 GLY A C 1
ATOM 975 O O . GLY A 1 130 ? 49.174 -10.984 -51.951 1.00 75.94 130 GLY A O 1
ATOM 976 N N . VAL A 1 131 ? 49.946 -13.003 -51.321 1.00 79.62 131 VAL A N 1
ATOM 977 C CA . VAL A 1 131 ? 49.284 -13.038 -50.005 1.00 79.62 131 VAL A CA 1
ATOM 978 C C . VAL A 1 131 ? 50.331 -12.798 -48.925 1.00 79.62 131 VAL A C 1
ATOM 980 O O . VAL A 1 131 ? 51.406 -13.406 -48.967 1.00 79.62 131 VAL A O 1
ATOM 983 N N . PHE A 1 132 ? 50.018 -11.931 -47.968 1.00 79.44 132 PHE A N 1
ATOM 984 C CA . PHE A 1 132 ? 50.931 -11.528 -46.911 1.00 79.44 132 PHE A CA 1
ATOM 985 C C . PHE A 1 132 ? 50.287 -11.610 -45.529 1.00 79.44 132 PHE A C 1
ATOM 987 O O . PHE A 1 132 ? 49.166 -11.149 -45.341 1.00 79.44 132 PHE A O 1
ATOM 994 N N . ASP A 1 133 ? 51.039 -12.115 -44.555 1.00 77.56 133 ASP A N 1
ATOM 995 C CA . ASP A 1 133 ? 50.710 -12.006 -43.135 1.00 77.56 133 ASP A CA 1
ATOM 996 C C . ASP A 1 133 ? 51.187 -10.664 -42.575 1.00 77.56 133 ASP A C 1
ATOM 998 O O . ASP A 1 133 ? 52.362 -10.294 -42.716 1.00 77.56 133 ASP A O 1
ATOM 1002 N N . LEU A 1 134 ? 50.300 -9.980 -41.856 1.00 75.88 134 LEU A N 1
ATOM 1003 C CA . LEU A 1 134 ? 50.638 -8.847 -41.005 1.00 75.88 134 LEU A CA 1
ATOM 1004 C C . LEU A 1 134 ? 51.117 -9.382 -39.649 1.00 75.88 134 LEU A C 1
ATOM 1006 O O . LEU A 1 134 ? 50.327 -9.751 -38.778 1.00 75.88 134 LEU A O 1
ATOM 1010 N N . GLY A 1 135 ? 52.437 -9.471 -39.476 1.00 66.50 135 GLY A N 1
ATOM 1011 C CA . GLY A 1 135 ? 53.051 -9.976 -38.250 1.00 66.50 135 GLY A CA 1
ATOM 1012 C C . GLY A 1 135 ? 52.974 -8.947 -37.128 1.00 66.50 135 GLY A C 1
ATOM 1013 O O . GLY A 1 135 ? 53.763 -8.006 -37.112 1.00 66.50 135 GLY A O 1
ATOM 1014 N N . LEU A 1 136 ? 52.055 -9.132 -36.186 1.00 68.81 136 LEU A N 1
ATOM 1015 C CA . LEU A 1 136 ? 51.805 -8.227 -35.064 1.00 68.81 136 LEU A CA 1
ATOM 1016 C C . LEU A 1 136 ? 52.305 -8.842 -33.745 1.00 68.81 136 LEU A C 1
ATOM 1018 O O . LEU A 1 136 ? 52.132 -10.037 -33.514 1.00 68.81 136 LEU A O 1
ATOM 1022 N N . VAL A 1 137 ? 52.921 -8.041 -32.866 1.00 61.34 137 VAL A N 1
ATOM 1023 C CA . VAL A 1 137 ? 53.442 -8.516 -31.562 1.00 61.34 137 VAL A CA 1
ATOM 1024 C C . VAL A 1 137 ? 52.998 -7.620 -30.411 1.00 61.34 137 VAL A C 1
ATOM 1026 O O . VAL A 1 137 ? 53.379 -6.453 -30.385 1.00 61.34 137 VAL A O 1
ATOM 1029 N N . GLY A 1 138 ? 52.248 -8.172 -29.451 1.00 58.25 138 GLY A N 1
ATOM 1030 C CA . GLY A 1 138 ? 51.717 -7.440 -28.292 1.00 58.25 138 GLY A CA 1
ATOM 1031 C C . GLY A 1 138 ? 52.682 -7.345 -27.102 1.00 58.25 138 GLY A C 1
ATOM 1032 O O . GLY A 1 138 ? 53.590 -8.168 -26.943 1.00 58.25 138 GLY A O 1
ATOM 1033 N N . LYS A 1 139 ? 52.454 -6.359 -26.224 1.00 54.12 139 LYS A N 1
ATOM 1034 C CA . LYS A 1 139 ? 53.164 -6.141 -24.945 1.00 54.12 139 LYS A CA 1
ATOM 1035 C C . LYS A 1 139 ? 52.559 -6.958 -23.777 1.00 54.12 139 LYS A C 1
ATOM 1037 O O . LYS A 1 139 ? 52.345 -6.451 -22.693 1.00 54.12 139 LYS A O 1
ATOM 1042 N N . GLY A 1 140 ? 52.319 -8.254 -23.976 1.00 51.50 140 GLY A N 1
ATOM 1043 C CA . GLY A 1 140 ? 52.210 -9.227 -22.875 1.00 51.50 140 GLY A CA 1
ATOM 1044 C C . GLY A 1 140 ? 51.066 -9.110 -21.849 1.00 51.50 140 GLY A C 1
ATOM 1045 O O . GLY A 1 140 ? 51.192 -9.755 -20.813 1.00 51.50 140 GLY A O 1
ATOM 1046 N N . SER A 1 141 ? 49.980 -8.366 -22.081 1.00 49.28 141 SER A N 1
ATOM 1047 C CA . SER A 1 141 ? 48.811 -8.380 -21.182 1.00 49.28 141 SER A CA 1
ATOM 1048 C C . SER A 1 141 ? 47.771 -9.444 -21.572 1.00 49.28 141 SER A C 1
ATOM 1050 O O . SER A 1 141 ? 47.656 -9.844 -22.730 1.00 49.28 141 SER A O 1
ATOM 1052 N N . SER A 1 142 ? 47.044 -9.937 -20.567 1.00 48.91 142 SER A N 1
ATOM 1053 C CA . SER A 1 142 ? 46.137 -11.097 -20.608 1.00 48.91 142 SER A CA 1
ATOM 1054 C C . SER A 1 142 ? 44.759 -10.826 -21.228 1.00 48.91 142 SER A C 1
ATOM 1056 O O . SER A 1 142 ? 43.914 -11.719 -21.235 1.00 48.91 142 SER A O 1
ATOM 1058 N N . SER A 1 143 ? 44.490 -9.607 -21.696 1.00 48.91 143 SER A N 1
ATOM 1059 C CA . SER A 1 143 ? 43.172 -9.183 -22.168 1.00 48.91 143 SER A CA 1
ATOM 1060 C C . SER A 1 143 ? 43.052 -9.309 -23.686 1.00 48.91 143 SER A C 1
ATOM 1062 O O . SER A 1 143 ? 43.880 -8.805 -24.445 1.00 48.91 143 SER A O 1
ATOM 1064 N N . SER A 1 144 ? 42.000 -9.991 -24.142 1.00 56.78 144 SER A N 1
ATOM 1065 C CA . SER A 1 144 ? 41.673 -10.069 -25.562 1.00 56.78 144 SER A CA 1
ATOM 1066 C C . SER A 1 144 ? 41.208 -8.706 -26.072 1.00 56.78 144 SER A C 1
ATOM 1068 O O . SER A 1 144 ? 40.198 -8.195 -25.592 1.00 56.78 144 SER A O 1
ATOM 1070 N N . ALA A 1 145 ? 41.921 -8.119 -27.033 1.00 57.41 145 ALA A N 1
ATOM 1071 C CA . ALA A 1 145 ? 41.634 -6.779 -27.541 1.00 57.41 145 ALA A CA 1
ATOM 1072 C C . ALA A 1 145 ? 41.585 -6.748 -29.071 1.00 57.41 145 ALA A C 1
ATOM 1074 O O . ALA A 1 145 ? 42.398 -7.383 -29.746 1.00 57.41 145 ALA A O 1
ATOM 1075 N N . MET A 1 146 ? 40.643 -5.978 -29.613 1.00 63.22 146 MET A N 1
ATOM 1076 C CA . MET A 1 146 ? 40.581 -5.682 -31.043 1.00 63.22 146 MET A CA 1
ATOM 1077 C C . MET A 1 146 ? 41.694 -4.713 -31.442 1.00 63.22 146 MET A C 1
ATOM 1079 O O . MET A 1 146 ? 41.997 -3.768 -30.714 1.00 63.22 146 MET A O 1
ATOM 1083 N N . TYR A 1 147 ? 42.281 -4.929 -32.617 1.00 70.06 147 TYR A N 1
ATOM 1084 C CA . TYR A 1 147 ? 43.199 -3.987 -33.250 1.00 70.06 147 TYR A CA 1
ATOM 1085 C C . TYR A 1 147 ? 42.732 -3.647 -34.667 1.00 70.06 147 TYR A C 1
ATOM 1087 O O . TYR A 1 147 ? 42.048 -4.437 -35.321 1.00 70.06 147 TYR A O 1
ATOM 1095 N N . GLN A 1 148 ? 43.155 -2.481 -35.159 1.00 75.19 148 GLN A N 1
ATOM 1096 C CA . GLN A 1 148 ? 42.913 -2.034 -36.529 1.00 75.19 148 GLN A CA 1
ATOM 1097 C C . GLN A 1 148 ? 44.213 -1.553 -37.179 1.00 75.19 148 GLN A C 1
ATOM 1099 O O . GLN A 1 148 ? 44.967 -0.794 -36.570 1.00 75.19 148 GLN A O 1
ATOM 1104 N N . VAL A 1 149 ? 44.440 -1.964 -38.427 1.00 77.44 149 VAL A N 1
ATOM 1105 C CA . VAL A 1 149 ? 45.518 -1.495 -39.302 1.00 77.44 149 VAL A CA 1
ATOM 1106 C C . VAL A 1 149 ? 44.898 -0.752 -40.485 1.00 77.44 149 VAL A C 1
ATOM 1108 O O . VAL A 1 149 ? 44.139 -1.325 -41.268 1.00 77.44 149 VAL A O 1
ATOM 1111 N N . ASN A 1 150 ? 45.233 0.525 -40.606 1.00 82.31 150 ASN A N 1
ATOM 1112 C CA . ASN A 1 150 ? 44.901 1.387 -41.731 1.00 82.31 150 ASN A CA 1
ATOM 1113 C C . ASN A 1 150 ? 45.978 1.221 -42.809 1.00 82.31 150 ASN A C 1
ATOM 1115 O O . ASN A 1 150 ? 47.168 1.295 -42.500 1.00 82.31 150 ASN A O 1
ATOM 1119 N N . ILE A 1 151 ? 45.577 1.001 -44.062 1.00 86.00 151 ILE A N 1
ATOM 1120 C CA . ILE A 1 151 ? 46.503 0.790 -45.182 1.00 86.00 151 ILE A CA 1
ATOM 1121 C C . ILE A 1 151 ? 46.275 1.873 -46.231 1.00 86.00 151 ILE A C 1
ATOM 1123 O O . ILE A 1 151 ? 45.166 2.025 -46.746 1.00 86.00 151 ILE A O 1
ATOM 1127 N N . SER A 1 152 ? 47.332 2.616 -46.552 1.00 88.31 152 SER A N 1
ATOM 1128 C CA . SER A 1 152 ? 47.310 3.737 -47.494 1.00 88.31 152 SER A CA 1
ATOM 1129 C C . SER A 1 152 ? 48.388 3.605 -48.573 1.00 88.31 152 SER A C 1
ATOM 1131 O O . SER A 1 152 ? 49.376 2.872 -48.433 1.00 88.31 152 SER A O 1
ATOM 1133 N N . LEU A 1 153 ? 48.175 4.292 -49.698 1.00 89.75 153 LEU A N 1
ATOM 1134 C CA . LEU A 1 153 ? 49.134 4.334 -50.796 1.00 89.75 153 LEU A CA 1
ATOM 1135 C C . LEU A 1 153 ? 50.196 5.391 -50.472 1.00 89.75 153 LEU A C 1
ATOM 1137 O O . LEU A 1 153 ? 49.890 6.571 -50.336 1.00 89.75 153 LEU A O 1
ATOM 1141 N N . ALA A 1 154 ? 51.453 4.974 -50.319 1.00 89.19 154 ALA A N 1
ATOM 1142 C CA . ALA A 1 154 ? 52.508 5.884 -49.883 1.00 89.19 154 ALA A CA 1
ATOM 1143 C C . ALA A 1 154 ? 52.721 7.014 -50.909 1.00 89.19 154 ALA A C 1
ATOM 1145 O O . ALA A 1 154 ? 53.106 6.746 -52.050 1.00 89.19 154 ALA A O 1
ATOM 1146 N N . GLY A 1 155 ? 52.498 8.263 -50.494 1.00 88.44 155 GLY A N 1
ATOM 1147 C CA . GLY A 1 155 ? 52.631 9.444 -51.347 1.00 88.44 155 GLY A CA 1
ATOM 1148 C C . GLY A 1 155 ? 51.353 9.907 -52.049 1.00 88.44 155 GLY A C 1
ATOM 1149 O O . GLY A 1 155 ? 51.458 10.818 -52.856 1.00 88.44 155 GLY A O 1
ATOM 1150 N N . ASP A 1 156 ? 50.192 9.307 -51.770 1.00 90.94 156 ASP A N 1
ATOM 1151 C CA . ASP A 1 156 ? 48.876 9.857 -52.135 1.00 90.94 156 ASP A CA 1
ATOM 1152 C C . ASP A 1 156 ? 48.451 10.843 -51.042 1.00 90.94 156 ASP A C 1
ATOM 1154 O O . ASP A 1 156 ? 48.049 10.443 -49.943 1.00 90.94 156 ASP A O 1
ATOM 1158 N N . VAL A 1 157 ? 48.641 12.133 -51.306 1.00 87.50 157 VAL A N 1
ATOM 1159 C CA . VAL A 1 157 ? 48.453 13.177 -50.289 1.00 87.50 157 VAL A CA 1
ATOM 1160 C C . VAL A 1 157 ? 47.096 13.851 -50.390 1.00 87.50 157 VAL A C 1
ATOM 1162 O O . VAL A 1 157 ? 46.632 14.414 -49.398 1.00 87.50 157 VAL A O 1
ATOM 1165 N N . ASP A 1 158 ? 46.454 13.779 -51.555 1.00 84.50 158 ASP A N 1
ATOM 1166 C CA . ASP A 1 158 ? 45.133 14.356 -51.792 1.00 84.50 158 ASP A CA 1
ATOM 1167 C C . ASP A 1 158 ? 43.980 13.356 -51.603 1.00 84.50 158 ASP A C 1
ATOM 1169 O O . ASP A 1 158 ? 42.818 13.763 -51.557 1.00 84.50 158 ASP A O 1
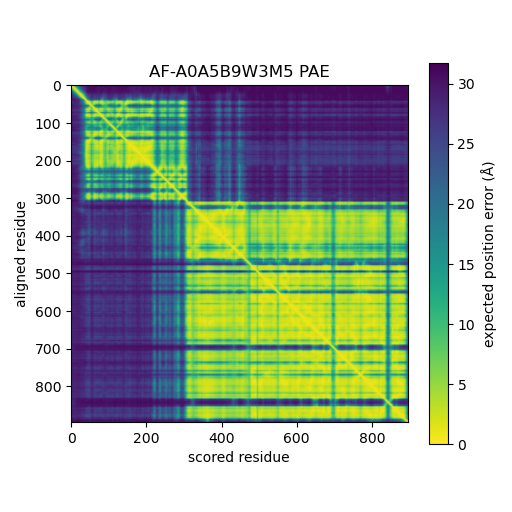ATOM 1173 N N . GLY A 1 159 ? 44.290 12.069 -51.405 1.00 83.19 159 GLY A N 1
ATOM 1174 C CA . GLY A 1 159 ? 43.305 11.030 -51.112 1.00 83.19 159 GLY A CA 1
ATOM 1175 C C . GLY A 1 159 ? 42.548 10.558 -52.348 1.00 83.19 159 GLY A C 1
ATOM 1176 O O . GLY A 1 159 ? 41.460 9.990 -52.229 1.00 83.19 159 GLY A O 1
ATOM 1177 N N . THR A 1 160 ? 43.100 10.786 -53.541 1.00 85.56 160 THR A N 1
ATOM 1178 C CA . THR A 1 160 ? 42.520 10.318 -54.807 1.00 85.56 160 THR A CA 1
ATOM 1179 C C . THR A 1 160 ? 42.772 8.831 -55.068 1.00 85.56 160 THR A C 1
ATOM 1181 O O . THR A 1 160 ? 42.316 8.290 -56.083 1.00 85.56 160 THR A O 1
ATOM 1184 N N . TYR A 1 161 ? 43.462 8.139 -54.154 1.00 87.75 161 TYR A N 1
ATOM 1185 C CA . TYR A 1 161 ? 43.866 6.734 -54.266 1.00 87.75 161 TYR A CA 1
ATOM 1186 C C . TYR A 1 161 ? 44.832 6.486 -55.428 1.00 87.75 161 TYR A C 1
ATOM 1188 O O . TYR A 1 161 ? 44.918 5.373 -55.958 1.00 87.75 161 TYR A O 1
ATOM 1196 N N . SER A 1 162 ? 45.543 7.537 -55.839 1.00 90.31 162 SER A N 1
ATOM 1197 C CA . SER A 1 162 ? 46.478 7.561 -56.960 1.00 90.31 162 SER A CA 1
ATOM 1198 C C . SER A 1 162 ? 47.651 8.471 -56.627 1.00 90.31 162 SER A C 1
ATOM 1200 O O . SER A 1 162 ? 47.445 9.596 -56.210 1.00 90.31 162 SER A O 1
ATOM 1202 N N . VAL A 1 163 ? 48.886 8.027 -56.867 1.00 91.12 163 VAL A N 1
ATOM 1203 C CA . VAL A 1 163 ? 50.057 8.903 -56.702 1.00 91.12 163 VAL A CA 1
ATOM 1204 C C . VAL A 1 163 ? 50.393 9.550 -58.032 1.00 91.12 163 VAL A C 1
ATOM 1206 O O . VAL A 1 163 ? 50.869 8.896 -58.966 1.00 91.12 163 VAL A O 1
ATOM 1209 N N . THR A 1 164 ? 50.179 10.851 -58.124 1.00 92.88 164 THR A N 1
ATOM 1210 C CA . THR A 1 164 ? 50.358 11.643 -59.337 1.00 92.88 164 THR A CA 1
ATOM 1211 C C . THR A 1 164 ? 51.516 12.633 -59.200 1.00 92.88 164 THR A C 1
ATOM 1213 O O . THR A 1 164 ? 52.192 12.734 -58.177 1.00 92.88 164 THR A O 1
ATOM 1216 N N . ARG A 1 165 ? 51.792 13.397 -60.265 1.00 93.12 165 ARG A N 1
ATOM 1217 C CA . ARG A 1 165 ? 52.771 14.495 -60.188 1.00 93.12 165 ARG A CA 1
ATOM 1218 C C . ARG A 1 165 ? 52.287 15.636 -59.293 1.00 93.12 165 ARG A C 1
ATOM 1220 O O . ARG A 1 165 ? 53.129 16.389 -58.810 1.00 93.12 165 ARG A O 1
ATOM 1227 N N . GLN A 1 166 ? 50.975 15.768 -59.106 1.00 92.75 166 GLN A N 1
ATOM 1228 C CA . GLN A 1 166 ? 50.385 16.776 -58.236 1.00 92.75 166 GLN A CA 1
ATOM 1229 C C . GLN A 1 166 ? 50.704 16.465 -56.774 1.00 92.75 166 GLN A C 1
ATOM 1231 O O . GLN A 1 166 ? 51.197 17.348 -56.077 1.00 92.75 166 GLN A O 1
ATOM 1236 N N . ASP A 1 167 ? 50.590 15.199 -56.373 1.00 91.69 167 ASP A N 1
ATOM 1237 C CA . ASP A 1 167 ? 50.984 14.749 -55.039 1.00 91.69 167 ASP A CA 1
ATOM 1238 C C . ASP A 1 167 ? 52.458 15.039 -54.749 1.00 91.69 167 ASP A C 1
ATOM 1240 O O . ASP A 1 167 ? 52.814 15.630 -53.731 1.00 91.69 167 ASP A O 1
ATOM 1244 N N . LEU A 1 168 ? 53.346 14.712 -55.696 1.00 93.94 168 LEU A N 1
ATOM 1245 C CA . LEU A 1 168 ? 54.776 15.005 -55.550 1.00 93.94 168 LEU A CA 1
ATOM 1246 C C . LEU A 1 168 ? 55.060 16.510 -55.472 1.00 93.94 168 LEU A C 1
ATOM 1248 O O . LEU A 1 168 ? 55.994 16.925 -54.783 1.00 93.94 168 LEU A O 1
ATOM 1252 N N . ALA A 1 169 ? 54.293 17.332 -56.191 1.00 92.44 169 ALA A N 1
ATOM 1253 C CA . ALA A 1 169 ? 54.413 18.783 -56.116 1.00 92.44 169 ALA A CA 1
ATOM 1254 C C . ALA A 1 169 ? 53.958 19.309 -54.747 1.00 92.44 169 ALA A C 1
ATOM 1256 O O . ALA A 1 169 ? 54.626 20.182 -54.195 1.00 92.44 169 ALA A O 1
ATOM 1257 N N . GLN A 1 170 ? 52.895 18.740 -54.174 1.00 91.44 170 GLN A N 1
ATOM 1258 C CA . GLN A 1 170 ? 52.409 19.072 -52.834 1.00 91.44 170 GLN A CA 1
ATOM 1259 C C . GLN A 1 170 ? 53.410 18.658 -51.747 1.00 91.44 170 GLN A C 1
ATOM 1261 O O . GLN A 1 170 ? 53.759 19.485 -50.908 1.00 91.44 170 GLN A O 1
ATOM 1266 N N . ILE A 1 171 ? 53.976 17.447 -51.812 1.00 91.56 171 ILE A N 1
ATOM 1267 C CA . ILE A 1 171 ? 55.038 17.012 -50.883 1.00 91.56 171 ILE A CA 1
ATOM 1268 C C . ILE A 1 171 ? 56.255 17.938 -50.989 1.00 91.56 171 ILE A C 1
ATOM 1270 O O . ILE A 1 171 ? 56.801 18.380 -49.982 1.00 91.56 171 ILE A O 1
ATOM 1274 N N . ARG A 1 172 ? 56.669 18.287 -52.215 1.00 93.38 172 ARG A N 1
ATOM 1275 C CA . ARG A 1 172 ? 57.796 19.204 -52.437 1.00 93.38 172 ARG A CA 1
ATOM 1276 C C . ARG A 1 172 ? 57.521 20.603 -51.883 1.00 93.38 172 ARG A C 1
ATOM 1278 O O . ARG A 1 172 ? 58.431 21.200 -51.316 1.00 93.38 172 ARG A O 1
ATOM 1285 N N . ALA A 1 173 ? 56.302 21.114 -52.045 1.00 91.94 173 ALA A N 1
ATOM 1286 C CA . ALA A 1 173 ? 55.899 22.418 -51.522 1.00 91.94 173 ALA A CA 1
ATOM 1287 C C . ALA A 1 173 ? 55.910 22.462 -49.985 1.00 91.94 173 ALA A C 1
ATOM 1289 O O . ALA A 1 173 ? 56.135 23.522 -49.410 1.00 91.94 173 ALA A O 1
ATOM 1290 N N . LEU A 1 174 ? 55.716 21.312 -49.336 1.00 92.12 174 LEU A N 1
ATOM 1291 C CA . LEU A 1 174 ? 55.734 21.161 -47.882 1.00 92.12 174 LEU A CA 1
ATOM 1292 C C . LEU A 1 174 ? 57.103 20.738 -47.326 1.00 92.12 174 LEU A C 1
ATOM 1294 O O . LEU A 1 174 ? 57.231 20.529 -46.120 1.00 92.12 174 LEU A O 1
ATOM 1298 N N . SER A 1 175 ? 58.141 20.635 -48.162 1.00 91.38 175 SER A N 1
ATOM 1299 C CA . SER A 1 175 ? 59.482 20.245 -47.718 1.00 91.38 175 SER A CA 1
ATOM 1300 C C . SER A 1 175 ? 60.042 21.231 -46.682 1.00 91.38 175 SER A C 1
ATOM 1302 O O . SER A 1 175 ? 60.089 22.435 -46.915 1.00 91.38 175 SER A O 1
ATOM 1304 N N . GLY A 1 176 ? 60.528 20.707 -45.558 1.00 88.25 176 GLY A N 1
ATOM 1305 C CA . GLY A 1 176 ? 60.979 21.455 -44.384 1.00 88.25 176 GLY A CA 1
ATOM 1306 C C . GLY A 1 176 ? 59.906 21.651 -43.308 1.00 88.25 176 GLY A C 1
ATOM 1307 O O . GLY A 1 176 ? 60.213 22.236 -42.273 1.00 88.25 176 GLY A O 1
ATOM 1308 N N . THR A 1 177 ? 58.672 21.179 -43.519 1.00 90.38 177 THR A N 1
ATOM 1309 C CA . THR A 1 177 ? 57.562 21.372 -42.572 1.00 90.38 177 THR A CA 1
ATOM 1310 C C . THR A 1 177 ? 57.606 20.323 -41.454 1.00 90.38 177 THR A C 1
ATOM 1312 O O . THR A 1 177 ? 57.412 19.137 -41.738 1.00 90.38 177 THR A O 1
ATOM 1315 N N . PRO A 1 178 ? 57.830 20.716 -40.183 1.00 88.19 178 PRO A N 1
ATOM 1316 C CA . PRO A 1 178 ? 57.768 19.794 -39.055 1.00 88.19 178 PRO A CA 1
ATOM 1317 C C . PRO A 1 178 ? 56.317 19.501 -38.655 1.00 88.19 178 PRO A C 1
ATOM 1319 O O . PRO A 1 178 ? 55.426 20.322 -38.863 1.00 88.19 178 PRO A O 1
ATOM 1322 N N . SER A 1 179 ? 56.102 18.369 -37.992 1.00 82.25 179 SER A N 1
ATOM 1323 C CA . SER A 1 179 ? 54.810 17.919 -37.447 1.00 82.25 179 SER A CA 1
ATOM 1324 C C . SER A 1 179 ? 54.128 18.884 -36.475 1.00 82.25 179 SER A C 1
ATOM 1326 O O . SER A 1 179 ? 52.914 18.821 -36.302 1.00 82.25 179 SER A O 1
ATOM 1328 N N . SER A 1 180 ? 54.882 19.798 -35.861 1.00 81.31 180 SER A N 1
ATOM 1329 C CA . SER A 1 180 ? 54.353 20.874 -35.016 1.00 81.31 180 SER A CA 1
ATOM 1330 C C . SER A 1 180 ? 53.747 22.041 -35.806 1.00 81.31 180 SER A C 1
ATOM 1332 O O . SER A 1 180 ? 53.145 22.934 -35.212 1.00 81.31 180 SER A O 1
ATOM 1334 N N . SER A 1 181 ? 53.916 22.072 -37.130 1.00 84.94 181 SER A N 1
ATOM 1335 C CA . SER A 1 181 ? 53.390 23.130 -37.990 1.00 84.94 181 SER A CA 1
ATOM 1336 C C . SER A 1 181 ? 51.905 22.936 -38.285 1.00 84.94 181 SER A C 1
ATOM 1338 O O . SER A 1 181 ? 51.457 21.835 -38.588 1.00 84.94 181 SER A O 1
ATOM 1340 N N . THR A 1 182 ? 51.148 24.031 -38.329 1.00 82.50 182 THR A N 1
ATOM 1341 C CA . THR A 1 182 ? 49.740 24.032 -38.762 1.00 82.50 182 THR A CA 1
ATOM 1342 C C . THR A 1 182 ? 49.556 23.667 -40.238 1.00 82.50 182 THR A C 1
ATOM 1344 O O . THR A 1 182 ? 48.455 23.308 -40.638 1.00 82.50 182 THR A O 1
ATOM 1347 N N . ASN A 1 183 ? 50.619 23.757 -41.048 1.00 82.50 183 ASN A N 1
ATOM 1348 C CA . ASN A 1 183 ? 50.615 23.386 -42.468 1.00 82.50 183 ASN A CA 1
ATOM 1349 C C . ASN A 1 183 ? 51.111 21.949 -42.702 1.00 82.50 183 ASN A C 1
ATOM 1351 O O . ASN A 1 183 ? 51.280 21.531 -43.847 1.00 82.50 183 ASN A O 1
ATOM 1355 N N . TYR A 1 184 ? 51.396 21.200 -41.633 1.00 85.19 184 TYR A N 1
ATOM 1356 C CA . TYR A 1 184 ? 51.843 19.820 -41.735 1.00 85.19 184 TYR A CA 1
ATOM 1357 C C . TYR A 1 184 ? 50.720 18.931 -42.272 1.00 85.19 184 TYR A C 1
ATOM 1359 O O . TYR A 1 184 ? 49.628 18.874 -41.707 1.00 85.19 184 TYR A O 1
ATOM 1367 N N . LEU A 1 185 ? 51.013 18.200 -43.349 1.00 86.81 185 LEU A N 1
ATOM 1368 C CA . LEU A 1 185 ? 50.133 17.171 -43.888 1.00 86.81 185 LEU A CA 1
ATOM 1369 C C . LEU A 1 185 ? 50.704 15.782 -43.570 1.00 86.81 185 LEU A C 1
ATOM 1371 O O . LEU A 1 185 ? 51.682 15.369 -44.190 1.00 86.81 185 LEU A O 1
ATOM 1375 N N . PRO A 1 186 ? 50.072 15.022 -42.664 1.00 84.69 186 PRO A N 1
ATOM 1376 C CA . PRO A 1 186 ? 50.447 13.650 -42.323 1.00 84.69 186 PRO A CA 1
ATOM 1377 C C . PRO A 1 186 ? 50.671 12.700 -43.500 1.00 84.69 186 PRO A C 1
ATOM 1379 O O . PRO A 1 186 ? 51.571 11.870 -43.445 1.00 84.69 186 PRO A O 1
ATOM 1382 N N . ALA A 1 187 ? 49.873 12.814 -44.565 1.00 85.06 187 ALA A N 1
ATOM 1383 C CA . ALA A 1 187 ? 50.031 11.982 -45.757 1.00 85.06 187 ALA A CA 1
ATOM 1384 C C . ALA A 1 187 ? 51.303 12.324 -46.565 1.00 85.06 187 ALA A C 1
ATOM 1386 O O . ALA A 1 187 ? 51.821 11.464 -47.279 1.00 85.06 187 ALA A O 1
ATOM 1387 N N . ALA A 1 188 ? 51.813 13.559 -46.444 1.00 88.44 188 ALA A N 1
ATOM 1388 C CA . ALA A 1 188 ? 53.019 14.033 -47.126 1.00 88.44 188 ALA A CA 1
ATOM 1389 C C . ALA A 1 188 ? 54.320 13.663 -46.394 1.00 88.44 188 ALA A C 1
ATOM 1391 O O . ALA A 1 188 ? 55.379 13.650 -47.017 1.00 88.44 188 ALA A O 1
ATOM 1392 N N . ASP A 1 189 ? 54.236 13.334 -45.105 1.00 86.94 189 ASP A N 1
ATOM 1393 C CA . ASP A 1 189 ? 55.308 12.729 -44.309 1.00 86.94 189 ASP A CA 1
ATOM 1394 C C . ASP A 1 189 ? 55.243 11.205 -44.486 1.00 86.94 189 ASP A C 1
ATOM 1396 O O . ASP A 1 189 ? 54.625 10.471 -43.711 1.00 86.94 189 ASP A O 1
ATOM 1400 N N . VAL A 1 190 ? 55.774 10.736 -45.615 1.00 86.44 190 VAL A N 1
ATOM 1401 C CA . VAL A 1 190 ? 55.622 9.359 -46.097 1.00 86.44 190 VAL A CA 1
ATOM 1402 C C . VAL A 1 190 ? 56.349 8.374 -45.190 1.00 86.44 190 VAL A C 1
ATOM 1404 O O . VAL A 1 190 ? 55.855 7.260 -44.990 1.00 86.44 190 VAL A O 1
ATOM 1407 N N . ASN A 1 191 ? 57.517 8.753 -44.670 1.00 82.12 191 ASN A N 1
ATOM 1408 C CA . ASN A 1 191 ? 58.263 7.926 -43.730 1.00 82.12 191 ASN A CA 1
ATOM 1409 C C . ASN A 1 191 ? 57.812 8.122 -42.271 1.00 82.12 191 ASN A C 1
ATOM 1411 O O . ASN A 1 191 ? 58.238 7.331 -41.437 1.00 82.12 191 ASN A O 1
ATOM 1415 N N . ASP A 1 192 ? 56.926 9.072 -41.965 1.00 80.50 192 ASP A N 1
ATOM 1416 C CA . ASP A 1 192 ? 56.418 9.362 -40.614 1.00 80.50 192 ASP A CA 1
ATOM 1417 C C . ASP A 1 192 ? 57.540 9.701 -39.611 1.00 80.50 192 ASP A C 1
ATOM 1419 O O . ASP A 1 192 ? 57.466 9.338 -38.432 1.00 80.50 192 ASP A O 1
ATOM 1423 N N . ASP A 1 193 ? 58.613 10.355 -40.074 1.00 80.00 193 ASP A N 1
ATOM 1424 C CA . ASP A 1 193 ? 59.730 10.794 -39.225 1.00 80.00 193 ASP A CA 1
ATOM 1425 C C . ASP A 1 193 ? 59.443 12.114 -38.484 1.00 80.00 193 ASP A C 1
ATOM 1427 O O . ASP A 1 193 ? 60.200 12.512 -37.593 1.00 80.00 193 ASP A O 1
ATOM 1431 N N . GLY A 1 194 ? 58.300 12.739 -38.780 1.00 80.94 194 GLY A N 1
ATOM 1432 C CA . GLY A 1 194 ? 57.834 13.969 -38.160 1.00 80.94 194 GLY A CA 1
ATOM 1433 C C . GLY A 1 194 ? 58.271 15.234 -38.892 1.00 80.94 194 GLY A C 1
ATOM 1434 O O . GLY A 1 194 ? 57.967 16.323 -38.391 1.00 80.94 194 GLY A O 1
ATOM 1435 N N . VAL A 1 195 ? 58.964 15.132 -40.034 1.00 86.88 195 VAL A N 1
ATOM 1436 C CA . VAL A 1 195 ? 59.390 16.269 -40.861 1.00 86.88 195 VAL A CA 1
ATOM 1437 C C . VAL A 1 195 ? 59.275 15.934 -42.350 1.00 86.88 195 VAL A C 1
ATOM 1439 O O . VAL A 1 195 ? 60.079 15.187 -42.891 1.00 86.88 195 VAL A O 1
ATOM 1442 N N . ILE A 1 196 ? 58.381 16.620 -43.065 1.00 90.12 196 ILE A N 1
ATOM 1443 C CA . ILE A 1 196 ? 58.237 16.448 -44.520 1.00 90.12 196 ILE A CA 1
ATOM 1444 C C . ILE A 1 196 ? 59.509 16.941 -45.212 1.00 90.12 196 ILE A C 1
ATOM 1446 O O . ILE A 1 196 ? 59.858 18.115 -45.094 1.00 90.12 196 ILE A O 1
ATOM 1450 N N . ASN A 1 197 ? 60.219 16.085 -45.944 1.00 91.06 197 ASN A N 1
ATOM 1451 C CA . ASN A 1 197 ? 61.485 16.446 -46.578 1.00 91.06 197 ASN A CA 1
ATOM 1452 C C . ASN A 1 197 ? 61.774 15.665 -47.881 1.00 91.06 197 ASN A C 1
ATOM 1454 O O . ASN A 1 197 ? 60.927 14.984 -48.464 1.00 91.06 197 ASN A O 1
ATOM 1458 N N . GLY A 1 198 ? 62.997 15.802 -48.406 1.00 88.50 198 GLY A N 1
ATOM 1459 C CA . GLY A 1 198 ? 63.412 15.139 -49.646 1.00 88.50 198 GLY A CA 1
ATOM 1460 C C . GLY A 1 198 ? 63.362 13.604 -49.592 1.00 88.50 198 GLY A C 1
ATOM 1461 O O . GLY A 1 198 ? 63.235 12.966 -50.642 1.00 88.50 198 GLY A O 1
ATOM 1462 N N . ALA A 1 199 ? 63.437 13.002 -48.401 1.00 87.94 199 ALA A N 1
ATOM 1463 C CA . ALA A 1 199 ? 63.262 11.568 -48.195 1.00 87.94 199 ALA A CA 1
ATOM 1464 C C . ALA A 1 199 ? 61.822 11.131 -48.500 1.00 87.94 199 ALA A C 1
ATOM 1466 O O . ALA A 1 199 ? 61.638 10.151 -49.228 1.00 87.94 199 ALA A O 1
ATOM 1467 N N . ASP A 1 200 ? 60.822 11.896 -48.056 1.00 90.19 200 ASP A N 1
ATOM 1468 C CA . ASP A 1 200 ? 59.406 11.638 -48.342 1.00 90.19 200 ASP A CA 1
ATOM 1469 C C . ASP A 1 200 ? 59.101 11.767 -49.822 1.00 90.19 200 ASP A C 1
ATOM 1471 O O . ASP A 1 200 ? 58.507 10.872 -50.423 1.00 90.19 200 ASP A O 1
ATOM 1475 N N . LEU A 1 201 ? 59.616 12.827 -50.452 1.00 92.31 201 LEU A N 1
ATOM 1476 C CA . LEU A 1 201 ? 59.469 13.031 -51.890 1.00 92.31 201 LEU A CA 1
ATOM 1477 C C . LEU A 1 201 ? 60.079 11.867 -52.690 1.00 92.31 201 LEU A C 1
ATOM 1479 O O . LEU A 1 201 ? 59.511 11.436 -53.696 1.00 92.31 201 LEU A O 1
ATOM 1483 N N . LYS A 1 202 ? 61.222 11.326 -52.245 1.00 90.19 202 LYS A N 1
ATOM 1484 C CA . LYS A 1 202 ? 61.880 10.172 -52.879 1.00 90.19 202 LYS A CA 1
ATOM 1485 C C . LYS A 1 202 ? 61.109 8.868 -52.666 1.00 90.19 202 LYS A C 1
ATOM 1487 O O . LYS A 1 202 ? 61.170 7.990 -53.531 1.00 90.19 202 LYS A O 1
ATOM 1492 N N . LEU A 1 203 ? 60.424 8.709 -51.536 1.00 88.06 203 LEU A N 1
ATOM 1493 C CA . LEU A 1 203 ? 59.569 7.552 -51.261 1.00 88.06 203 LEU A CA 1
ATOM 1494 C C . LEU A 1 203 ? 58.265 7.632 -52.061 1.00 88.06 203 LEU A C 1
ATOM 1496 O O . LEU A 1 203 ? 57.952 6.682 -52.775 1.00 88.06 203 LEU A O 1
ATOM 1500 N N . ALA A 1 204 ? 57.584 8.779 -52.059 1.00 90.31 204 ALA A N 1
ATOM 1501 C CA . ALA A 1 204 ? 56.389 9.019 -52.867 1.00 90.31 204 ALA A CA 1
ATOM 1502 C C . ALA A 1 204 ? 56.656 8.848 -54.369 1.00 90.31 204 ALA A C 1
ATOM 1504 O O . ALA A 1 204 ? 55.885 8.201 -55.077 1.00 90.31 204 ALA A O 1
ATOM 1505 N N . ALA A 1 205 ? 57.794 9.346 -54.873 1.00 90.44 205 ALA A N 1
ATOM 1506 C CA . ALA A 1 205 ? 58.146 9.229 -56.290 1.00 90.44 205 ALA A CA 1
ATOM 1507 C C . ALA A 1 205 ? 58.274 7.771 -56.772 1.00 90.44 205 ALA A C 1
ATOM 1509 O O . ALA A 1 205 ? 58.102 7.502 -57.963 1.00 90.44 205 ALA A O 1
ATOM 1510 N N . GLN A 1 206 ? 58.530 6.814 -55.873 1.00 87.69 206 GLN A N 1
ATOM 1511 C CA . GLN A 1 206 ? 58.557 5.386 -56.221 1.00 87.69 206 GLN A CA 1
ATOM 1512 C C . GLN A 1 206 ? 57.169 4.853 -56.581 1.00 87.69 206 GLN A C 1
ATOM 1514 O O . GLN A 1 206 ? 57.069 3.934 -57.394 1.00 87.69 206 GLN A O 1
ATOM 1519 N N . ASN A 1 207 ? 56.116 5.459 -56.032 1.00 90.25 207 ASN A N 1
ATOM 1520 C CA . ASN A 1 207 ? 54.732 5.141 -56.345 1.00 90.25 207 ASN A CA 1
ATOM 1521 C C . ASN A 1 207 ? 54.152 5.973 -57.489 1.00 90.25 207 ASN A C 1
ATOM 1523 O O . ASN A 1 207 ? 53.025 5.705 -57.873 1.00 90.25 207 ASN A O 1
ATOM 1527 N N . LEU A 1 208 ? 54.881 6.920 -58.092 1.00 90.25 208 LEU A N 1
ATOM 1528 C CA . LEU A 1 208 ? 54.337 7.778 -59.155 1.00 90.25 208 LEU A CA 1
ATOM 1529 C C . LEU A 1 208 ? 53.688 6.965 -60.293 1.00 90.25 208 LEU A C 1
ATOM 1531 O O . LEU A 1 208 ? 54.385 6.245 -61.009 1.00 90.25 208 LEU A O 1
ATOM 1535 N N . GLY A 1 209 ? 52.378 7.115 -60.484 1.00 86.00 209 GLY A N 1
ATOM 1536 C CA . GLY A 1 209 ? 51.559 6.373 -61.447 1.00 86.00 209 GLY A CA 1
ATOM 1537 C C . GLY A 1 209 ? 50.888 5.111 -60.890 1.00 86.00 209 GLY A C 1
ATOM 1538 O O . GLY A 1 209 ? 50.168 4.448 -61.630 1.00 86.00 209 GLY A O 1
ATOM 1539 N N . ALA A 1 210 ? 51.116 4.763 -59.622 1.00 88.56 210 ALA A N 1
ATOM 1540 C CA . ALA A 1 210 ? 50.362 3.730 -58.922 1.00 88.56 210 ALA A CA 1
ATOM 1541 C C . ALA A 1 210 ? 48.983 4.273 -58.532 1.00 88.56 210 ALA A C 1
ATOM 1543 O O . ALA A 1 210 ? 48.870 5.408 -58.072 1.00 88.56 210 ALA A O 1
ATOM 1544 N N . SER A 1 211 ? 47.950 3.455 -58.689 1.00 89.06 211 SER A N 1
ATOM 1545 C CA . SER A 1 211 ? 46.595 3.750 -58.217 1.00 89.06 211 SER A CA 1
ATOM 1546 C C . SER A 1 211 ? 45.887 2.477 -57.773 1.00 89.06 211 SER A C 1
ATOM 1548 O O . SER A 1 211 ? 46.292 1.379 -58.166 1.00 89.06 211 SER A O 1
ATOM 1550 N N . THR A 1 212 ? 44.844 2.615 -56.955 1.00 86.00 212 THR A N 1
ATOM 1551 C CA . THR A 1 212 ? 44.017 1.493 -56.499 1.00 86.00 212 THR A CA 1
ATOM 1552 C C . THR A 1 212 ? 42.524 1.791 -56.591 1.00 86.00 212 THR A C 1
ATOM 1554 O O . THR A 1 212 ? 42.055 2.909 -56.352 1.00 86.00 212 THR A O 1
ATOM 1557 N N . THR A 1 213 ? 41.759 0.757 -56.928 1.00 81.75 213 THR A N 1
ATOM 1558 C CA . THR A 1 213 ? 40.291 0.766 -56.912 1.00 81.75 213 THR A CA 1
ATOM 1559 C C . THR A 1 213 ? 39.718 0.278 -55.581 1.00 81.75 213 THR A C 1
ATOM 1561 O O . THR A 1 213 ? 38.515 0.412 -55.364 1.00 81.75 213 THR A O 1
ATOM 1564 N N . LEU A 1 214 ? 40.557 -0.243 -54.677 1.00 82.75 214 LEU A N 1
ATOM 1565 C CA . LEU A 1 214 ? 40.140 -0.695 -53.352 1.00 82.75 214 LEU A CA 1
ATOM 1566 C C . LEU A 1 214 ? 39.602 0.472 -52.525 1.00 82.75 214 LEU A C 1
ATOM 1568 O O . LEU A 1 214 ? 40.123 1.587 -52.588 1.00 82.75 214 LEU A O 1
ATOM 1572 N N . ARG A 1 215 ? 38.549 0.215 -51.752 1.00 82.62 215 ARG A N 1
ATOM 1573 C CA . ARG A 1 215 ? 37.939 1.175 -50.827 1.00 82.62 215 ARG A CA 1
ATOM 1574 C C . ARG A 1 215 ? 37.618 0.468 -49.508 1.00 82.62 215 ARG A C 1
ATOM 1576 O O . ARG A 1 215 ? 37.376 -0.742 -49.543 1.00 82.62 215 ARG A O 1
ATOM 1583 N N . PRO A 1 216 ? 37.558 1.191 -48.372 1.00 81.19 216 PRO A N 1
ATOM 1584 C CA . PRO A 1 216 ? 37.140 0.615 -47.099 1.00 81.19 216 PRO A CA 1
ATOM 1585 C C . PRO A 1 216 ? 35.792 -0.092 -47.223 1.00 81.19 216 PRO A C 1
ATOM 1587 O O . PRO A 1 216 ? 34.828 0.524 -47.675 1.00 81.19 216 PRO A O 1
ATOM 1590 N N . VAL A 1 217 ? 35.710 -1.370 -46.851 1.00 80.44 217 VAL A N 1
ATOM 1591 C CA . VAL A 1 217 ? 34.435 -2.106 -46.875 1.00 80.44 217 VAL A CA 1
ATOM 1592 C C . VAL A 1 217 ? 33.493 -1.513 -45.833 1.00 80.44 217 VAL A C 1
ATOM 1594 O O . VAL A 1 217 ? 33.853 -1.378 -44.664 1.00 80.44 217 VAL A O 1
ATOM 1597 N N . THR A 1 218 ? 32.270 -1.194 -46.246 1.00 79.69 218 THR A N 1
ATOM 1598 C CA . THR A 1 218 ? 31.178 -0.841 -45.333 1.00 79.69 218 THR A CA 1
ATOM 1599 C C . THR A 1 218 ? 30.110 -1.922 -45.366 1.00 79.69 218 THR A C 1
ATOM 1601 O O . THR A 1 218 ? 29.947 -2.625 -46.364 1.00 79.69 218 THR A O 1
ATOM 1604 N N . LEU A 1 219 ? 29.391 -2.070 -44.258 1.00 82.75 219 LEU A N 1
ATOM 1605 C CA . LEU A 1 219 ? 28.287 -3.009 -44.139 1.00 82.75 219 LEU A CA 1
ATOM 1606 C C . LEU A 1 219 ? 27.152 -2.345 -43.369 1.00 82.75 219 LEU A C 1
ATOM 1608 O O . LEU A 1 219 ? 27.346 -1.881 -42.247 1.00 82.75 219 LEU A O 1
ATOM 1612 N N . GLN A 1 220 ? 25.976 -2.326 -43.979 1.00 80.12 220 GLN A N 1
ATOM 1613 C CA . GLN A 1 220 ? 24.717 -1.984 -43.335 1.00 80.12 220 GLN A CA 1
ATOM 1614 C C . GLN A 1 220 ? 23.763 -3.156 -43.502 1.00 80.12 220 GLN A C 1
ATOM 1616 O O . GLN A 1 220 ? 23.725 -3.784 -44.561 1.00 80.12 220 GLN A O 1
ATOM 1621 N N . ILE A 1 221 ? 23.000 -3.451 -42.457 1.00 79.69 221 ILE A N 1
ATOM 1622 C CA . ILE A 1 221 ? 21.999 -4.513 -42.469 1.00 79.69 221 ILE A CA 1
ATOM 1623 C C . ILE A 1 221 ? 20.663 -3.978 -41.974 1.00 79.69 221 ILE A C 1
ATOM 1625 O O . ILE A 1 221 ? 20.613 -3.015 -41.215 1.00 79.69 221 ILE A O 1
ATOM 1629 N N . GLY A 1 222 ? 19.596 -4.607 -42.443 1.00 71.06 222 GLY A N 1
ATOM 1630 C CA . GLY A 1 222 ? 18.218 -4.379 -42.050 1.00 71.06 222 GLY A CA 1
ATOM 1631 C C . GLY A 1 222 ? 17.450 -5.698 -42.062 1.00 71.06 222 GLY A C 1
ATOM 1632 O O . GLY A 1 222 ? 17.978 -6.756 -42.422 1.00 71.06 222 GLY A O 1
ATOM 1633 N N . GLN A 1 223 ? 16.191 -5.644 -41.647 1.00 73.25 223 GLN A N 1
ATOM 1634 C CA . GLN A 1 223 ? 15.328 -6.816 -41.588 1.00 73.25 223 GLN A CA 1
ATOM 1635 C C . GLN A 1 223 ? 13.904 -6.476 -42.010 1.00 73.25 223 GLN A C 1
ATOM 1637 O O . GLN A 1 223 ? 13.399 -5.411 -41.669 1.00 73.25 223 GLN A O 1
ATOM 1642 N N . ASP A 1 224 ? 13.256 -7.428 -42.677 1.00 66.88 224 ASP A N 1
ATOM 1643 C CA . ASP A 1 224 ? 11.837 -7.373 -43.013 1.00 66.88 224 ASP A CA 1
ATOM 1644 C C . ASP A 1 224 ? 11.140 -8.664 -42.573 1.00 66.88 224 ASP A C 1
ATOM 1646 O O . ASP A 1 224 ? 11.718 -9.754 -42.643 1.00 66.88 224 ASP A O 1
ATOM 1650 N N . LEU A 1 225 ? 9.865 -8.557 -42.201 1.00 66.38 225 LEU A N 1
ATOM 1651 C CA . LEU A 1 225 ? 8.975 -9.711 -42.086 1.00 66.38 225 LEU A CA 1
ATOM 1652 C C . LEU A 1 225 ? 8.388 -10.040 -43.461 1.00 66.38 225 LEU A C 1
ATOM 1654 O O . LEU A 1 225 ? 7.858 -9.167 -44.148 1.00 66.38 225 LEU A O 1
ATOM 1658 N N . VAL A 1 226 ? 8.471 -11.305 -43.865 1.00 63.69 226 VAL A N 1
ATOM 1659 C CA . VAL A 1 226 ? 7.927 -11.796 -45.135 1.00 63.69 226 VAL A CA 1
ATOM 1660 C C . VAL A 1 226 ? 7.081 -13.042 -44.898 1.00 63.69 226 VAL A C 1
ATOM 1662 O O . VAL A 1 226 ? 7.464 -13.926 -44.138 1.00 63.69 226 VAL A O 1
ATOM 1665 N N . ARG A 1 227 ? 5.925 -13.128 -45.562 1.00 65.12 227 ARG A N 1
ATOM 1666 C CA . ARG A 1 227 ? 5.114 -14.353 -45.577 1.00 65.12 227 ARG A CA 1
ATOM 1667 C C . ARG A 1 227 ? 5.660 -15.315 -46.620 1.00 65.12 227 ARG A C 1
ATOM 1669 O O . ARG A 1 227 ? 5.944 -14.902 -47.749 1.00 65.12 227 ARG A O 1
ATOM 1676 N N . GLN A 1 228 ? 5.778 -16.591 -46.269 1.00 60.34 228 GLN A N 1
ATOM 1677 C CA . GLN A 1 228 ? 6.055 -17.614 -47.270 1.00 60.34 228 GLN A CA 1
ATOM 1678 C C . GLN A 1 228 ? 4.795 -17.863 -48.106 1.00 60.34 228 GLN A C 1
ATOM 1680 O O . GLN A 1 228 ? 3.681 -17.915 -47.592 1.00 60.34 228 GLN A O 1
ATOM 1685 N N . SER A 1 229 ? 4.957 -17.997 -49.422 1.00 53.38 229 SER A N 1
ATOM 1686 C CA . SER A 1 229 ? 3.832 -18.283 -50.312 1.00 53.38 229 SER A CA 1
ATOM 1687 C C . SER A 1 229 ? 3.172 -19.611 -49.918 1.00 53.38 229 SER A C 1
ATOM 1689 O O . SER A 1 229 ? 3.833 -20.647 -49.930 1.00 53.38 229 SER A O 1
ATOM 1691 N N . GLY A 1 230 ? 1.884 -19.567 -49.560 1.00 62.59 230 GLY A N 1
ATOM 1692 C CA . GLY A 1 230 ? 1.107 -20.746 -49.164 1.00 62.59 230 GLY A CA 1
ATOM 1693 C C . GLY A 1 230 ? 1.193 -21.144 -47.683 1.00 62.59 230 GLY A C 1
ATOM 1694 O O . GLY A 1 230 ? 0.683 -22.208 -47.350 1.00 62.59 230 GLY A O 1
ATOM 1695 N N . SER A 1 231 ? 1.798 -20.322 -46.813 1.00 60.38 231 SER A N 1
ATOM 1696 C CA . SER A 1 231 ? 1.771 -20.492 -45.349 1.00 60.38 231 SER A CA 1
ATOM 1697 C C . SER A 1 231 ? 1.353 -19.191 -44.642 1.00 60.38 231 SER A C 1
ATOM 1699 O O . SER A 1 231 ? 1.613 -18.095 -45.148 1.00 60.38 231 SER A O 1
ATOM 1701 N N . ASP A 1 232 ? 0.718 -19.310 -43.472 1.00 59.66 232 ASP A N 1
ATOM 1702 C CA . ASP A 1 232 ? 0.495 -18.189 -42.543 1.00 59.66 232 ASP A CA 1
ATOM 1703 C C . ASP A 1 232 ? 1.747 -17.845 -41.715 1.00 59.66 232 ASP A C 1
ATOM 1705 O O . ASP A 1 232 ? 1.771 -16.826 -41.020 1.00 59.66 232 ASP A O 1
ATOM 1709 N N . ASP A 1 233 ? 2.811 -18.642 -41.840 1.00 55.34 233 ASP A N 1
ATOM 1710 C CA . ASP A 1 233 ? 4.064 -18.447 -41.121 1.00 55.34 233 ASP A CA 1
ATOM 1711 C C . ASP A 1 233 ? 4.816 -17.196 -41.607 1.00 55.34 233 ASP A C 1
ATOM 1713 O O . ASP A 1 233 ? 5.052 -16.972 -42.806 1.00 55.34 233 ASP A O 1
ATOM 1717 N N . LEU A 1 234 ? 5.229 -16.374 -40.641 1.00 54.91 234 LEU A N 1
ATOM 1718 C CA . LEU A 1 234 ? 6.074 -15.204 -40.854 1.00 54.91 234 LEU A CA 1
ATOM 1719 C C . LEU A 1 234 ? 7.549 -15.597 -40.749 1.00 54.91 234 LEU A C 1
ATOM 1721 O O . LEU A 1 234 ? 8.006 -16.101 -39.727 1.00 54.91 234 LEU A O 1
ATOM 1725 N N . TYR A 1 235 ? 8.311 -15.290 -41.795 1.00 63.12 235 TYR A N 1
ATOM 1726 C CA . TYR A 1 235 ? 9.760 -15.450 -41.836 1.00 63.12 235 TYR A CA 1
ATOM 1727 C C . TYR A 1 235 ? 10.445 -14.097 -41.723 1.00 63.12 235 TYR A C 1
ATOM 1729 O O . TYR A 1 235 ? 9.912 -13.063 -42.134 1.00 63.12 235 TYR A O 1
ATOM 1737 N N . ARG A 1 236 ? 11.677 -14.107 -41.216 1.00 66.81 236 ARG A N 1
ATOM 1738 C CA . ARG A 1 236 ? 12.519 -12.913 -41.173 1.00 66.81 236 ARG A CA 1
ATOM 1739 C C . ARG A 1 236 ? 13.521 -12.939 -42.316 1.00 66.81 236 ARG A C 1
ATOM 1741 O O . ARG A 1 236 ? 14.333 -13.854 -42.439 1.00 66.81 236 ARG A O 1
ATOM 1748 N N . ARG A 1 237 ? 13.452 -11.925 -43.173 1.00 74.06 237 ARG A N 1
ATOM 1749 C CA . ARG A 1 237 ? 14.384 -11.709 -44.277 1.00 74.06 237 ARG A CA 1
ATOM 1750 C C . ARG A 1 237 ? 15.407 -10.670 -43.851 1.00 74.06 237 ARG A C 1
ATOM 1752 O O . ARG A 1 237 ? 15.048 -9.522 -43.608 1.00 74.06 237 ARG A O 1
ATOM 1759 N N . ILE A 1 238 ? 16.675 -11.061 -43.804 1.00 76.19 238 ILE A N 1
ATOM 1760 C CA . ILE A 1 238 ? 17.773 -10.122 -43.558 1.00 76.19 238 ILE A CA 1
ATOM 1761 C C . ILE A 1 238 ? 18.200 -9.529 -44.892 1.00 76.19 238 ILE A C 1
ATOM 1763 O O . ILE A 1 238 ? 18.509 -10.269 -45.832 1.00 76.19 238 ILE A O 1
ATOM 1767 N N . THR A 1 239 ? 18.210 -8.204 -44.964 1.00 83.06 239 THR A N 1
ATOM 1768 C CA . THR A 1 239 ? 18.673 -7.430 -46.115 1.00 83.06 239 THR A CA 1
ATOM 1769 C C . THR A 1 239 ? 19.886 -6.604 -45.717 1.00 83.06 239 THR A C 1
ATOM 1771 O O . THR A 1 239 ? 20.138 -6.358 -44.540 1.00 83.06 239 THR A O 1
ATOM 1774 N N . GLY A 1 240 ? 20.683 -6.184 -46.686 1.00 83.56 240 GLY A N 1
ATOM 1775 C CA . GLY A 1 240 ? 21.792 -5.295 -46.392 1.00 83.56 240 GLY A CA 1
ATOM 1776 C C . GLY A 1 240 ? 22.473 -4.764 -47.631 1.00 83.56 240 GLY A C 1
ATOM 1777 O O . GLY A 1 240 ? 22.193 -5.185 -48.757 1.00 83.56 240 GLY A O 1
ATOM 1778 N N . THR A 1 241 ? 23.365 -3.813 -47.399 1.00 83.81 241 THR A N 1
ATOM 1779 C CA . THR A 1 241 ? 24.169 -3.170 -48.427 1.00 83.81 241 THR A CA 1
ATOM 1780 C C . THR A 1 241 ? 25.627 -3.110 -47.998 1.00 83.81 241 THR A C 1
ATOM 1782 O O . THR A 1 241 ? 25.969 -2.841 -46.845 1.00 83.81 241 THR A O 1
ATOM 1785 N N . THR A 1 242 ? 26.501 -3.369 -48.956 1.00 82.31 242 THR A N 1
ATOM 1786 C CA . THR A 1 242 ? 27.921 -3.043 -48.902 1.00 82.31 242 THR A CA 1
ATOM 1787 C C . THR A 1 242 ? 28.193 -1.930 -49.908 1.00 82.31 242 THR A C 1
ATOM 1789 O O . THR A 1 242 ? 27.364 -1.636 -50.769 1.00 82.31 242 THR A O 1
ATOM 1792 N N . ASN A 1 243 ? 29.364 -1.303 -49.851 1.00 75.38 243 ASN A N 1
ATOM 1793 C CA . ASN A 1 243 ? 29.782 -0.304 -50.840 1.00 75.38 243 ASN A CA 1
ATOM 1794 C C . ASN A 1 243 ? 30.105 -0.875 -52.243 1.00 75.38 243 ASN A C 1
ATOM 1796 O O . ASN A 1 243 ? 30.710 -0.174 -53.052 1.00 75.38 243 ASN A O 1
ATOM 1800 N N . GLY A 1 244 ? 29.705 -2.118 -52.551 1.00 59.75 244 GLY A N 1
ATOM 1801 C CA . GLY A 1 244 ? 29.722 -2.665 -53.914 1.00 59.75 244 GLY A CA 1
ATOM 1802 C C . GLY A 1 244 ? 31.089 -3.116 -54.438 1.00 59.75 244 GLY A C 1
ATOM 1803 O O . GLY A 1 244 ? 31.260 -3.252 -55.647 1.00 59.75 244 GLY A O 1
ATOM 1804 N N . ALA A 1 245 ? 32.076 -3.355 -53.569 1.00 59.22 245 ALA A N 1
ATOM 1805 C CA . ALA A 1 245 ? 33.355 -3.916 -54.001 1.00 59.22 245 ALA A CA 1
ATOM 1806 C C . ALA A 1 245 ? 33.173 -5.348 -54.554 1.00 59.22 245 ALA A C 1
ATOM 1808 O O . ALA A 1 245 ? 32.503 -6.189 -53.950 1.00 59.22 245 ALA A O 1
ATOM 1809 N N . ALA A 1 246 ? 33.771 -5.637 -55.714 1.00 54.03 246 ALA A N 1
ATOM 1810 C CA . ALA A 1 246 ? 33.691 -6.954 -56.340 1.00 54.03 246 ALA A CA 1
ATOM 1811 C C . ALA A 1 246 ? 34.329 -8.034 -55.445 1.00 54.03 246 ALA A C 1
ATOM 1813 O O . ALA A 1 246 ? 35.444 -7.867 -54.953 1.00 54.03 246 ALA A O 1
ATOM 1814 N N . GLY A 1 247 ? 33.634 -9.161 -55.260 1.00 62.56 247 GLY A N 1
ATOM 1815 C CA . GLY A 1 247 ? 34.142 -10.298 -54.483 1.00 62.56 247 GLY A CA 1
ATOM 1816 C C . GLY A 1 247 ? 33.930 -10.205 -52.970 1.00 62.56 247 GLY A C 1
ATOM 1817 O O . GLY A 1 247 ? 34.538 -10.986 -52.242 1.00 62.56 247 GLY A O 1
ATOM 1818 N N . VAL A 1 248 ? 33.079 -9.289 -52.490 1.00 73.19 248 VAL A N 1
ATOM 1819 C CA . VAL A 1 248 ? 32.655 -9.278 -51.084 1.00 73.19 248 VAL A CA 1
ATOM 1820 C C . VAL A 1 248 ? 31.738 -10.468 -50.796 1.00 73.19 248 VAL A C 1
ATOM 1822 O O . VAL A 1 248 ? 30.771 -10.708 -51.513 1.00 73.19 248 VAL A O 1
ATOM 1825 N N . THR A 1 249 ? 32.008 -11.196 -49.718 1.00 75.25 249 THR A N 1
ATOM 1826 C CA . THR A 1 249 ? 31.103 -12.213 -49.161 1.00 75.25 249 THR A CA 1
ATOM 1827 C C . THR A 1 249 ? 30.599 -11.761 -47.801 1.00 75.25 249 THR A C 1
ATOM 1829 O O . THR A 1 249 ? 31.393 -11.275 -46.994 1.00 75.25 249 THR A O 1
ATOM 1832 N N . VAL A 1 250 ? 29.308 -11.945 -47.529 1.00 76.69 250 VAL A N 1
ATOM 1833 C CA . VAL A 1 250 ? 28.699 -11.672 -46.224 1.00 76.69 250 VAL A CA 1
ATOM 1834 C C . VAL A 1 250 ? 28.388 -12.992 -45.531 1.00 76.69 250 VAL A C 1
ATOM 1836 O O . VAL A 1 250 ? 27.669 -13.815 -46.081 1.00 76.69 250 VAL A O 1
ATOM 1839 N N . SER A 1 251 ? 28.919 -13.203 -44.331 1.00 77.31 251 SER A N 1
ATOM 1840 C CA . SER A 1 251 ? 28.547 -14.325 -43.464 1.00 77.31 251 SER A CA 1
ATOM 1841 C C . SER A 1 251 ? 27.565 -13.851 -42.400 1.00 77.31 251 SER A C 1
ATOM 1843 O O . SER A 1 251 ? 27.831 -12.849 -41.733 1.00 77.31 251 SER A O 1
ATOM 1845 N N . LEU A 1 252 ? 26.445 -14.554 -42.254 1.00 71.06 252 LEU A N 1
ATOM 1846 C CA . LEU A 1 252 ? 25.402 -14.287 -41.268 1.00 71.06 252 LEU A CA 1
ATOM 1847 C C . LEU A 1 252 ? 25.438 -15.366 -40.184 1.00 71.06 252 LEU A C 1
ATOM 1849 O O . LEU A 1 252 ? 25.296 -16.550 -40.489 1.00 71.06 252 LEU A O 1
ATOM 1853 N N . ALA A 1 253 ? 25.603 -14.960 -38.927 1.00 67.88 253 ALA A N 1
ATOM 1854 C CA . ALA A 1 253 ? 25.531 -15.836 -37.762 1.00 67.88 253 ALA A CA 1
ATOM 1855 C C . ALA A 1 253 ? 24.396 -15.382 -36.834 1.00 67.88 253 ALA A C 1
ATOM 1857 O O . ALA A 1 253 ? 24.291 -14.195 -36.526 1.00 67.88 253 ALA A O 1
ATOM 1858 N N . SER A 1 254 ? 23.562 -16.323 -36.385 1.00 60.75 254 SER A N 1
ATOM 1859 C CA . SER A 1 254 ? 22.485 -16.077 -35.420 1.00 60.75 254 SER A CA 1
ATOM 1860 C C . SER A 1 254 ? 22.743 -16.807 -34.105 1.00 60.75 254 SER A C 1
ATOM 1862 O O . SER A 1 254 ? 23.037 -18.001 -34.121 1.00 60.75 254 SER A O 1
ATOM 1864 N N . THR A 1 255 ? 22.574 -16.137 -32.968 1.00 53.34 255 THR A N 1
ATOM 1865 C CA . THR A 1 255 ? 22.521 -16.799 -31.652 1.00 53.34 255 THR A CA 1
ATOM 1866 C C . THR A 1 255 ? 21.084 -17.226 -31.347 1.00 53.34 255 THR A C 1
ATOM 1868 O O . THR A 1 255 ? 20.186 -16.395 -31.442 1.00 53.34 255 THR A O 1
ATOM 1871 N N . GLY A 1 256 ? 20.865 -18.502 -30.996 1.00 48.00 256 GLY A N 1
ATOM 1872 C CA . GLY A 1 256 ? 19.548 -19.046 -30.607 1.00 48.00 256 GLY A CA 1
ATOM 1873 C C . GLY A 1 256 ? 18.940 -20.086 -31.562 1.00 48.00 256 GLY A C 1
ATOM 1874 O O . GLY A 1 256 ? 18.009 -20.786 -31.181 1.00 48.00 256 GLY A O 1
ATOM 1875 N N . ALA A 1 257 ? 19.496 -20.263 -32.764 1.00 46.25 257 ALA A N 1
ATOM 1876 C CA . ALA A 1 257 ? 19.123 -21.342 -33.679 1.00 46.25 257 ALA A CA 1
ATOM 1877 C C . ALA A 1 257 ? 20.312 -22.278 -33.918 1.00 46.25 257 ALA A C 1
ATOM 1879 O O . ALA A 1 257 ? 21.436 -21.823 -34.132 1.00 46.25 257 ALA A O 1
ATOM 1880 N N . ALA A 1 258 ? 20.071 -23.589 -33.895 1.00 38.72 258 ALA A N 1
ATOM 1881 C CA . ALA A 1 258 ? 21.060 -24.592 -34.274 1.00 38.72 258 ALA A CA 1
ATOM 1882 C C . ALA A 1 258 ? 21.323 -24.499 -35.789 1.00 38.72 258 ALA A C 1
ATOM 1884 O O . ALA A 1 258 ? 20.647 -25.141 -36.588 1.00 38.72 258 ALA A O 1
ATOM 1885 N N . GLY A 1 259 ? 22.273 -23.660 -36.203 1.00 51.25 259 GLY A N 1
ATOM 1886 C CA . GLY A 1 259 ? 22.596 -23.465 -37.615 1.00 51.25 259 GLY A CA 1
ATOM 1887 C C . GLY A 1 259 ? 24.019 -22.967 -37.829 1.00 51.25 259 GLY A C 1
ATOM 1888 O O . GLY A 1 259 ? 24.517 -22.117 -37.094 1.00 51.25 259 GLY A O 1
ATOM 1889 N N . SER A 1 260 ? 24.689 -23.513 -38.845 1.00 55.69 260 SER A N 1
ATOM 1890 C CA . SER A 1 260 ? 25.971 -22.993 -39.327 1.00 55.69 260 SER A CA 1
ATOM 1891 C C . SER A 1 260 ? 25.788 -21.608 -39.969 1.00 55.69 260 SER A C 1
ATOM 1893 O O . SER A 1 260 ? 24.720 -21.347 -40.525 1.00 55.69 260 SER A O 1
ATOM 1895 N N . PRO A 1 261 ? 26.807 -20.727 -39.936 1.00 64.69 261 PRO A N 1
ATOM 1896 C CA . PRO A 1 261 ? 26.735 -19.421 -40.584 1.00 64.69 261 PRO A CA 1
ATOM 1897 C C . PRO A 1 261 ? 26.358 -19.529 -42.067 1.00 64.69 261 PRO A C 1
ATOM 1899 O O . PRO A 1 261 ? 26.882 -20.388 -42.780 1.00 64.69 261 PRO A O 1
ATOM 1902 N N . VAL A 1 262 ? 25.479 -18.646 -42.541 1.00 72.06 262 VAL A N 1
ATOM 1903 C CA . VAL A 1 262 ? 25.034 -18.615 -43.944 1.00 72.06 262 VAL A CA 1
ATOM 1904 C C . VAL A 1 262 ? 25.853 -17.582 -44.708 1.00 72.06 262 VAL A C 1
ATOM 1906 O O . VAL A 1 262 ? 25.865 -16.405 -44.350 1.00 72.06 262 VAL A O 1
ATOM 1909 N N . ALA A 1 263 ? 26.527 -18.012 -45.774 1.00 76.75 263 ALA A N 1
ATOM 1910 C CA . ALA A 1 263 ? 27.244 -17.118 -46.676 1.00 76.75 263 ALA A CA 1
ATOM 1911 C C . ALA A 1 263 ? 26.312 -16.587 -47.779 1.00 76.75 263 ALA A C 1
ATOM 1913 O O . ALA A 1 263 ? 25.595 -17.354 -48.419 1.00 76.75 263 ALA A O 1
ATOM 1914 N N . VAL A 1 264 ? 26.356 -15.279 -48.026 1.00 78.75 264 VAL A N 1
ATOM 1915 C CA . VAL A 1 264 ? 25.579 -14.573 -49.050 1.00 78.75 264 VAL A CA 1
ATOM 1916 C C . VAL A 1 264 ? 26.522 -13.702 -49.875 1.00 78.75 264 VAL A C 1
ATOM 1918 O O . VAL A 1 264 ? 27.379 -13.002 -49.333 1.00 78.75 264 VAL A O 1
ATOM 1921 N N . THR A 1 265 ? 26.369 -13.728 -51.196 1.00 81.12 265 THR A N 1
ATOM 1922 C CA . THR A 1 265 ? 27.111 -12.854 -52.111 1.00 81.12 265 THR A CA 1
ATOM 1923 C C . THR A 1 265 ? 26.228 -11.662 -52.486 1.00 81.12 265 THR A C 1
ATOM 1925 O O . THR A 1 265 ? 25.152 -11.885 -53.044 1.00 81.12 265 THR A O 1
ATOM 1928 N N . PRO A 1 266 ? 26.631 -10.414 -52.183 1.00 80.81 266 PRO A N 1
ATOM 1929 C CA . PRO A 1 266 ? 25.917 -9.230 -52.642 1.00 80.81 266 PRO A CA 1
ATOM 1930 C C . PRO A 1 266 ? 25.917 -9.099 -54.169 1.00 80.81 266 PRO A C 1
ATOM 1932 O O . PRO A 1 266 ? 26.826 -9.577 -54.849 1.00 80.81 266 PRO A O 1
ATOM 1935 N N . ASP A 1 267 ? 24.894 -8.440 -54.706 1.00 80.44 267 ASP A N 1
ATOM 1936 C CA . ASP A 1 267 ? 24.771 -8.124 -56.125 1.00 80.44 267 ASP A CA 1
ATOM 1937 C C . ASP A 1 267 ? 25.783 -7.049 -56.575 1.00 80.44 267 ASP A C 1
ATOM 1939 O O . ASP A 1 267 ? 26.578 -6.525 -55.793 1.00 80.44 267 ASP A O 1
ATOM 1943 N N . ALA A 1 268 ? 25.753 -6.694 -57.864 1.00 74.19 268 ALA A N 1
ATOM 1944 C CA . ALA A 1 268 ? 26.655 -5.694 -58.444 1.00 74.19 268 ALA A CA 1
ATOM 1945 C C . ALA A 1 268 ? 26.497 -4.277 -57.850 1.00 74.19 268 ALA A C 1
ATOM 1947 O O . ALA A 1 268 ? 27.356 -3.426 -58.069 1.00 74.19 268 ALA A O 1
ATOM 1948 N N . LEU A 1 269 ? 25.412 -4.013 -57.115 1.00 75.88 269 LEU A N 1
ATOM 1949 C CA . LEU A 1 269 ? 25.166 -2.768 -56.384 1.00 75.88 269 LEU A CA 1
ATOM 1950 C C . LEU A 1 269 ? 25.493 -2.908 -54.886 1.00 75.88 269 LEU A C 1
ATOM 1952 O O . LEU A 1 269 ? 25.193 -2.000 -54.112 1.00 75.88 269 LEU A O 1
ATOM 1956 N N . GLY A 1 270 ? 26.080 -4.035 -54.472 1.00 75.19 270 GLY A N 1
ATOM 1957 C CA . GLY A 1 270 ? 26.412 -4.341 -53.085 1.00 75.19 270 GLY A CA 1
ATOM 1958 C C . GLY A 1 270 ? 25.215 -4.766 -52.236 1.00 75.19 270 GLY A C 1
ATOM 1959 O O . GLY A 1 270 ? 25.350 -4.854 -51.018 1.00 75.19 270 GLY A O 1
ATOM 1960 N N . ARG A 1 271 ? 24.042 -5.030 -52.821 1.00 82.62 271 ARG A N 1
ATOM 1961 C CA . ARG A 1 271 ? 22.830 -5.396 -52.072 1.00 82.62 271 ARG A CA 1
ATOM 1962 C C . ARG A 1 271 ? 22.754 -6.898 -51.881 1.00 82.62 271 ARG A C 1
ATOM 1964 O O . ARG A 1 271 ? 23.032 -7.660 -52.799 1.00 82.62 271 ARG A O 1
ATOM 1971 N N . PHE A 1 272 ? 22.319 -7.340 -50.714 1.00 82.25 272 PHE A N 1
ATOM 1972 C CA . PHE A 1 272 ? 22.071 -8.753 -50.463 1.00 82.25 272 PHE A CA 1
ATOM 1973 C C . PHE A 1 272 ? 20.772 -8.959 -49.694 1.00 82.25 272 PHE A C 1
ATOM 1975 O O . PHE A 1 272 ? 20.304 -8.080 -48.968 1.00 82.25 272 PHE A O 1
ATOM 1982 N N . ALA A 1 273 ? 20.200 -10.147 -49.859 1.00 78.38 273 ALA A N 1
ATOM 1983 C CA . ALA A 1 273 ? 19.072 -10.624 -49.082 1.00 78.38 273 ALA A CA 1
ATOM 1984 C C . ALA A 1 273 ? 19.251 -12.119 -48.805 1.00 78.38 273 ALA A C 1
ATOM 1986 O O . ALA A 1 273 ? 19.721 -12.860 -49.669 1.00 78.38 273 ALA A O 1
ATOM 1987 N N . SER A 1 274 ? 18.855 -12.564 -47.617 1.00 74.00 274 SER A N 1
ATOM 1988 C CA . SER A 1 274 ? 18.771 -13.986 -47.275 1.00 74.00 274 SER A CA 1
ATOM 1989 C C . SER A 1 274 ? 17.391 -14.309 -46.714 1.00 74.00 274 SER A C 1
ATOM 1991 O O . SER A 1 274 ? 16.841 -13.536 -45.927 1.00 74.00 274 SER A O 1
ATOM 1993 N N . LEU A 1 275 ? 16.823 -15.443 -47.131 1.00 61.84 275 LEU A N 1
ATOM 1994 C CA . LEU A 1 275 ? 15.702 -16.054 -46.421 1.00 61.84 275 LEU A CA 1
ATOM 1995 C C . LEU A 1 275 ? 16.292 -16.814 -45.231 1.00 61.84 275 LEU A C 1
ATOM 1997 O O . LEU A 1 275 ? 17.014 -17.788 -45.436 1.00 61.84 275 LEU A O 1
ATOM 2001 N N . ALA A 1 276 ? 16.053 -16.336 -44.009 1.00 54.88 276 ALA A N 1
ATOM 2002 C CA . ALA A 1 276 ? 16.582 -16.982 -42.817 1.00 54.88 276 ALA A CA 1
ATOM 2003 C C . ALA A 1 276 ? 15.686 -18.142 -42.355 1.00 54.88 276 ALA A C 1
ATOM 2005 O O . ALA A 1 276 ? 14.471 -18.148 -42.550 1.00 54.88 276 ALA A O 1
ATOM 2006 N N . THR A 1 277 ? 16.368 -19.117 -41.761 1.00 51.94 277 THR A N 1
ATOM 2007 C CA . THR A 1 277 ? 15.952 -20.382 -41.148 1.00 51.94 277 THR A CA 1
ATOM 2008 C C . THR A 1 277 ? 14.668 -20.290 -40.315 1.00 51.94 277 THR A C 1
ATOM 2010 O O . THR A 1 277 ? 14.364 -19.240 -39.762 1.00 51.94 277 THR A O 1
ATOM 2013 N N . ALA A 1 278 ? 13.946 -21.406 -40.156 1.00 47.25 278 ALA A N 1
ATOM 2014 C CA . ALA A 1 278 ? 12.887 -21.522 -39.153 1.00 47.25 278 ALA A CA 1
ATOM 2015 C C . ALA A 1 278 ? 13.487 -21.297 -37.751 1.00 47.25 278 ALA A C 1
ATOM 2017 O O . ALA A 1 278 ? 14.245 -22.128 -37.249 1.00 47.25 278 ALA A O 1
ATOM 2018 N N . LEU A 1 279 ? 13.209 -20.136 -37.162 1.00 47.28 279 LEU A N 1
ATOM 2019 C CA . LEU A 1 279 ? 13.611 -19.765 -35.808 1.00 47.28 279 LEU A CA 1
ATOM 2020 C C . LEU A 1 279 ? 12.483 -20.206 -34.867 1.00 47.28 279 LEU A C 1
ATOM 2022 O O . LEU A 1 279 ? 11.312 -20.001 -35.177 1.00 47.28 279 LEU A O 1
ATOM 2026 N N . GLY A 1 280 ? 12.817 -20.884 -33.769 1.00 45.44 280 GLY A N 1
ATOM 2027 C CA . GLY A 1 280 ? 11.822 -21.406 -32.834 1.00 45.44 280 GLY A CA 1
ATOM 2028 C C . GLY A 1 280 ? 10.958 -20.290 -32.251 1.00 45.44 280 GLY A C 1
ATOM 2029 O O . GLY A 1 280 ? 11.480 -19.460 -31.523 1.00 45.44 280 GLY A O 1
ATOM 2030 N N . GLY A 1 281 ? 9.658 -20.312 -32.559 1.00 46.44 281 GLY A N 1
ATOM 2031 C CA . GLY A 1 281 ? 8.640 -19.407 -32.020 1.00 46.44 281 GLY A CA 1
ATOM 2032 C C . GLY A 1 281 ? 8.834 -17.911 -32.351 1.00 46.44 281 GLY A C 1
ATOM 2033 O O . GLY A 1 281 ? 9.948 -17.447 -32.576 1.00 46.44 281 GLY A O 1
ATOM 2034 N N . PRO A 1 282 ? 7.754 -17.113 -32.372 1.00 49.00 282 PRO A N 1
ATOM 2035 C CA . PRO A 1 282 ? 7.836 -15.662 -32.569 1.00 49.00 282 PRO A CA 1
ATOM 2036 C C . PRO A 1 282 ? 8.601 -14.904 -31.460 1.00 49.00 282 PRO A C 1
ATOM 2038 O O . PRO A 1 282 ? 9.009 -13.769 -31.702 1.00 49.00 282 PRO A O 1
ATOM 2041 N N . ASP A 1 283 ? 8.866 -15.539 -30.308 1.00 47.66 283 ASP A N 1
ATOM 2042 C CA . ASP A 1 283 ? 9.221 -14.848 -29.055 1.00 47.66 283 ASP A CA 1
ATOM 2043 C C . ASP A 1 283 ? 10.673 -15.061 -28.563 1.00 47.66 283 ASP A C 1
ATOM 2045 O O . ASP A 1 283 ? 11.058 -14.534 -27.517 1.00 47.66 283 ASP A O 1
ATOM 2049 N N . ALA A 1 284 ? 11.514 -15.828 -29.270 1.00 45.59 284 ALA A N 1
ATOM 2050 C CA . ALA A 1 284 ? 12.898 -16.048 -28.838 1.00 45.59 284 ALA A CA 1
ATOM 2051 C C . ALA A 1 284 ? 13.808 -14.861 -29.234 1.00 45.59 284 ALA A C 1
ATOM 2053 O O . ALA A 1 284 ? 13.871 -14.514 -30.421 1.00 45.59 284 ALA A O 1
ATOM 2054 N N . PRO A 1 285 ? 14.563 -14.252 -28.293 1.00 50.66 285 PRO A N 1
ATOM 2055 C CA . PRO A 1 285 ? 15.511 -13.198 -28.627 1.00 50.66 285 PRO A CA 1
ATOM 2056 C C . PRO A 1 285 ? 16.573 -13.759 -29.570 1.00 50.66 285 PRO A C 1
ATOM 2058 O O . PRO A 1 285 ? 17.263 -14.731 -29.255 1.00 50.66 285 PRO A O 1
ATOM 2061 N N . PHE A 1 286 ? 16.709 -13.140 -30.739 1.00 53.72 286 PHE A N 1
ATOM 2062 C CA . PHE A 1 286 ? 17.709 -13.528 -31.720 1.00 53.72 286 PHE A CA 1
ATOM 2063 C C . PHE A 1 286 ? 18.531 -12.311 -32.135 1.00 53.72 286 PHE A C 1
ATOM 2065 O O . PHE A 1 286 ? 18.007 -11.227 -32.403 1.00 53.72 286 PHE A O 1
ATOM 2072 N N . THR A 1 287 ? 19.842 -12.511 -32.199 1.00 61.34 287 THR A N 1
ATOM 2073 C CA . THR A 1 287 ? 20.808 -11.513 -32.660 1.00 61.34 287 THR A CA 1
ATOM 2074 C C . THR A 1 287 ? 21.391 -12.009 -33.965 1.00 61.34 287 THR A C 1
ATOM 2076 O O . THR A 1 287 ? 21.852 -13.150 -34.029 1.00 61.34 287 THR A O 1
ATOM 2079 N N . VAL A 1 288 ? 21.395 -11.163 -34.995 1.00 69.06 288 VAL A N 1
ATOM 2080 C CA . VAL A 1 288 ? 22.069 -11.459 -36.263 1.00 69.06 288 VAL A CA 1
ATOM 2081 C C . VAL A 1 288 ? 23.347 -10.644 -36.339 1.00 69.06 288 VAL A C 1
ATOM 2083 O O . VAL A 1 288 ? 23.312 -9.414 -36.343 1.00 69.06 288 VAL A O 1
ATOM 2086 N N . GLN A 1 289 ? 24.481 -11.331 -36.439 1.00 72.31 289 GLN A N 1
ATOM 2087 C CA . GLN A 1 289 ? 25.758 -10.717 -36.773 1.00 72.31 289 GLN A CA 1
ATOM 2088 C C . GLN A 1 289 ? 26.083 -10.993 -38.240 1.00 72.31 289 GLN A C 1
ATOM 2090 O O . GLN A 1 289 ? 26.194 -12.145 -38.661 1.00 72.31 289 GLN A O 1
ATOM 2095 N N . ALA A 1 290 ? 26.273 -9.928 -39.010 1.00 76.81 290 ALA A N 1
ATOM 2096 C CA . ALA A 1 290 ? 26.738 -9.978 -40.383 1.00 76.81 290 ALA A CA 1
ATOM 2097 C C . ALA A 1 290 ? 28.213 -9.570 -40.454 1.00 76.81 290 ALA A C 1
ATOM 2099 O O . ALA A 1 290 ? 28.628 -8.573 -39.866 1.00 76.81 290 ALA A O 1
ATOM 2100 N N . THR A 1 291 ? 29.015 -10.338 -41.184 1.00 79.25 291 THR A N 1
ATOM 2101 C CA . THR A 1 291 ? 30.425 -10.045 -41.458 1.00 79.25 291 THR A CA 1
ATOM 2102 C C . THR A 1 291 ? 30.644 -9.973 -42.963 1.00 79.25 291 THR A C 1
ATOM 2104 O O . THR A 1 291 ? 30.543 -10.998 -43.628 1.00 79.25 291 THR A O 1
ATOM 2107 N N . ALA A 1 292 ? 30.990 -8.801 -43.492 1.00 81.50 292 ALA A N 1
ATOM 2108 C CA . ALA A 1 292 ? 31.437 -8.630 -44.872 1.00 81.50 292 ALA A CA 1
ATOM 2109 C C . ALA A 1 292 ? 32.957 -8.797 -44.954 1.00 81.50 292 ALA A C 1
ATOM 2111 O O . ALA A 1 292 ? 33.687 -8.260 -44.118 1.00 81.50 292 ALA A O 1
ATOM 2112 N N . THR A 1 293 ? 33.443 -9.530 -45.952 1.00 80.44 293 THR A N 1
ATOM 2113 C CA . THR A 1 293 ? 34.877 -9.711 -46.222 1.00 80.44 293 THR A CA 1
ATOM 2114 C C . THR A 1 293 ? 35.151 -9.570 -47.709 1.00 80.44 293 THR A C 1
ATOM 2116 O O . THR A 1 293 ? 34.432 -10.171 -48.501 1.00 80.44 293 THR A O 1
ATOM 2119 N N . ASP A 1 294 ? 36.158 -8.781 -48.087 1.00 82.94 294 ASP A N 1
ATOM 2120 C CA . ASP A 1 294 ? 36.583 -8.636 -49.484 1.00 82.94 294 ASP A CA 1
ATOM 2121 C C . ASP A 1 294 ? 37.794 -9.519 -49.834 1.00 82.94 294 ASP A C 1
ATOM 2123 O O . ASP A 1 294 ? 38.409 -10.162 -48.981 1.00 82.94 294 ASP A O 1
ATOM 2127 N N . ALA A 1 295 ? 38.159 -9.534 -51.117 1.00 77.44 295 ALA A N 1
ATOM 2128 C CA . ALA A 1 295 ? 39.287 -10.318 -51.612 1.00 77.44 295 ALA A CA 1
ATOM 2129 C C . ALA A 1 295 ? 40.663 -9.802 -51.149 1.00 77.44 295 ALA A C 1
ATOM 2131 O O . ALA A 1 295 ? 41.631 -10.560 -51.246 1.00 77.44 295 ALA A O 1
ATOM 2132 N N . PHE A 1 296 ? 40.755 -8.552 -50.670 1.00 81.12 296 PHE A N 1
ATOM 2133 C CA . PHE A 1 296 ? 41.977 -7.946 -50.135 1.00 81.12 296 PHE A CA 1
ATOM 2134 C C . PHE A 1 296 ? 42.225 -8.350 -48.673 1.00 81.12 296 PHE A C 1
ATOM 2136 O O . PHE A 1 296 ? 43.373 -8.322 -48.233 1.00 81.12 296 PHE A O 1
ATOM 2143 N N . GLY A 1 297 ? 41.186 -8.775 -47.946 1.00 76.44 297 GLY A N 1
ATOM 2144 C CA . GLY A 1 297 ? 41.238 -9.177 -46.535 1.00 76.44 297 GLY A CA 1
ATOM 2145 C C . GLY A 1 297 ? 40.617 -8.156 -45.573 1.00 76.44 297 GLY A C 1
ATOM 2146 O O . GLY A 1 297 ? 40.809 -8.257 -44.361 1.00 76.44 297 GLY A O 1
ATOM 2147 N N . GLN A 1 298 ? 39.885 -7.164 -46.087 1.00 83.44 298 GLN A N 1
ATOM 2148 C CA . GLN A 1 298 ? 39.135 -6.212 -45.269 1.00 83.44 298 GLN A CA 1
ATOM 2149 C C . GLN A 1 298 ? 37.918 -6.885 -44.644 1.00 83.44 298 GLN A C 1
ATOM 2151 O O . GLN A 1 298 ? 37.282 -7.726 -45.279 1.00 83.44 298 GLN A O 1
ATOM 2156 N N . ARG A 1 299 ? 37.557 -6.477 -43.423 1.00 79.38 299 ARG A N 1
ATOM 2157 C CA . ARG A 1 299 ? 36.385 -6.996 -42.710 1.00 79.38 299 ARG A CA 1
ATOM 2158 C C . ARG A 1 299 ? 35.545 -5.858 -42.141 1.00 79.38 299 ARG A C 1
ATOM 2160 O O . ARG A 1 299 ? 36.080 -4.995 -41.454 1.00 79.38 299 ARG A O 1
ATOM 2167 N N . ALA A 1 300 ? 34.235 -5.908 -42.370 1.00 76.88 300 ALA A N 1
ATOM 2168 C CA . ALA A 1 300 ? 33.253 -5.057 -41.701 1.00 76.88 300 ALA A CA 1
ATOM 2169 C C . ALA A 1 300 ? 32.225 -5.932 -40.980 1.00 76.88 300 ALA A C 1
ATOM 2171 O O . ALA A 1 300 ? 31.792 -6.951 -41.520 1.00 76.88 300 ALA A O 1
ATOM 2172 N N . VAL A 1 301 ? 31.845 -5.551 -39.761 1.00 76.56 301 VAL A N 1
ATOM 2173 C CA . VAL A 1 301 ? 30.877 -6.290 -38.940 1.00 76.56 301 VAL A CA 1
ATOM 2174 C C . VAL A 1 301 ? 29.708 -5.374 -38.599 1.00 76.56 301 VAL A C 1
ATOM 2176 O O . VAL A 1 301 ? 29.921 -4.233 -38.200 1.00 76.56 301 VAL A O 1
ATOM 2179 N N . ALA A 1 302 ? 28.489 -5.885 -38.745 1.00 73.50 302 ALA A N 1
ATOM 2180 C CA . ALA A 1 302 ? 27.261 -5.227 -38.318 1.00 73.50 302 ALA A CA 1
ATOM 2181 C C . ALA A 1 302 ? 26.426 -6.207 -37.486 1.00 73.50 302 ALA A C 1
ATOM 2183 O O . ALA A 1 302 ? 26.338 -7.389 -37.823 1.00 73.50 302 ALA A O 1
ATOM 2184 N N . THR A 1 303 ? 25.816 -5.719 -36.410 1.00 68.81 303 THR A N 1
ATOM 2185 C CA . THR A 1 303 ? 24.954 -6.517 -35.532 1.00 68.81 303 THR A CA 1
ATOM 2186 C C . THR A 1 303 ? 23.566 -5.896 -35.520 1.00 68.81 303 THR A C 1
ATOM 2188 O O . THR A 1 303 ? 23.439 -4.702 -35.260 1.00 68.81 303 THR A O 1
ATOM 2191 N N . GLN A 1 304 ? 22.540 -6.702 -35.785 1.00 66.88 304 GLN A N 1
ATOM 2192 C CA . GLN A 1 304 ? 21.142 -6.308 -35.665 1.00 66.88 304 GLN A CA 1
ATOM 2193 C C . GLN A 1 304 ? 20.525 -7.083 -34.504 1.00 66.88 304 GLN A C 1
ATOM 2195 O O . GLN A 1 304 ? 20.485 -8.318 -34.519 1.00 66.88 304 GLN A O 1
ATOM 2200 N N . TYR A 1 305 ? 20.043 -6.343 -33.512 1.00 60.41 305 TYR A N 1
ATOM 2201 C CA . TYR A 1 305 ? 19.183 -6.888 -32.474 1.00 60.41 305 TYR A CA 1
ATOM 2202 C C . TYR A 1 305 ? 17.758 -6.913 -32.965 1.00 60.41 305 TYR A C 1
ATOM 2204 O O . TYR A 1 305 ? 17.301 -6.001 -33.669 1.00 60.41 305 TYR A O 1
ATOM 2212 N N . THR A 1 306 ? 17.053 -7.943 -32.539 1.00 56.03 306 THR A N 1
ATOM 2213 C CA . THR A 1 306 ? 15.661 -8.085 -32.886 1.00 56.03 306 THR A CA 1
ATOM 2214 C C . THR A 1 306 ? 14.810 -7.887 -31.672 1.00 56.03 306 THR A C 1
ATOM 2216 O O . THR A 1 306 ? 14.503 -8.818 -30.938 1.00 56.03 306 THR A O 1
ATOM 2219 N N . TYR A 1 307 ? 14.449 -6.631 -31.471 1.00 51.00 307 TYR A N 1
ATOM 2220 C CA . TYR A 1 307 ? 13.388 -6.281 -30.557 1.00 51.00 307 TYR A CA 1
ATOM 2221 C C . TYR A 1 307 ? 12.085 -6.832 -31.129 1.00 51.00 307 TYR A C 1
ATOM 2223 O O . TYR A 1 307 ? 11.789 -6.656 -32.314 1.00 51.00 307 TYR A O 1
ATOM 2231 N N . ASP A 1 308 ? 11.354 -7.553 -30.294 1.00 53.00 308 ASP A N 1
ATOM 2232 C CA . ASP A 1 308 ? 9.956 -7.871 -30.520 1.00 53.00 308 ASP A CA 1
ATOM 2233 C C . ASP A 1 308 ? 9.156 -6.556 -30.463 1.00 53.00 308 ASP A C 1
ATOM 2235 O O . ASP A 1 308 ? 9.111 -5.935 -29.399 1.00 53.00 308 ASP A O 1
ATOM 2239 N N . PRO A 1 309 ? 8.603 -6.062 -31.589 1.00 52.66 309 PRO A N 1
ATOM 2240 C CA . PRO A 1 309 ? 7.866 -4.805 -31.610 1.00 52.66 309 PRO A CA 1
ATOM 2241 C C . PRO A 1 309 ? 6.421 -4.968 -31.117 1.00 52.66 309 PRO A C 1
ATOM 2243 O O . PRO A 1 309 ? 5.675 -3.989 -31.127 1.00 52.66 309 PRO A O 1
ATOM 2246 N N . VAL A 1 310 ? 5.984 -6.178 -30.736 1.00 69.88 310 VAL A N 1
ATOM 2247 C CA . VAL A 1 310 ? 4.627 -6.382 -30.223 1.00 69.88 310 VAL A CA 1
ATOM 2248 C C . VAL A 1 310 ? 4.581 -5.939 -28.765 1.00 69.88 310 VAL A C 1
ATOM 2250 O O . VAL A 1 310 ? 4.918 -6.679 -27.840 1.00 69.88 310 VAL A O 1
ATOM 2253 N N . LEU A 1 311 ? 4.159 -4.693 -28.584 1.00 82.44 311 LEU A N 1
ATOM 2254 C CA . LEU A 1 311 ? 3.795 -4.138 -27.292 1.00 82.44 311 LEU A CA 1
ATOM 2255 C C . LEU A 1 311 ? 2.434 -4.691 -26.859 1.00 82.44 311 LEU A C 1
ATOM 2257 O O . LEU A 1 311 ? 1.466 -4.674 -27.621 1.00 82.44 311 LEU A O 1
ATOM 2261 N N . VAL A 1 312 ? 2.369 -5.191 -25.629 1.00 88.94 312 VAL A N 1
ATOM 2262 C CA . VAL A 1 312 ? 1.156 -5.705 -24.989 1.00 88.94 312 VAL A CA 1
ATOM 2263 C C . VAL A 1 312 ? 0.788 -4.756 -23.851 1.00 88.94 312 VAL A C 1
ATOM 2265 O O . VAL A 1 312 ? 1.668 -4.432 -23.052 1.00 88.94 312 VAL A O 1
ATOM 2268 N N . PRO A 1 313 ? -0.467 -4.277 -23.774 1.00 91.50 313 PRO A N 1
ATOM 2269 C CA . PRO A 1 313 ? -0.880 -3.393 -22.693 1.00 91.50 313 PRO A CA 1
ATOM 2270 C C . PRO A 1 313 ? -0.842 -4.141 -21.359 1.00 91.50 313 PRO A C 1
ATOM 2272 O O . PRO A 1 313 ? -1.318 -5.274 -21.265 1.00 91.50 313 PRO A O 1
ATOM 2275 N N . ILE A 1 314 ? -0.312 -3.489 -20.328 1.00 93.81 314 ILE A N 1
ATOM 2276 C CA . ILE A 1 314 ? -0.394 -3.970 -18.950 1.00 93.81 314 ILE A CA 1
ATOM 2277 C C . ILE A 1 314 ? -1.872 -3.896 -18.512 1.00 93.81 314 ILE A C 1
ATOM 2279 O O . ILE A 1 314 ? -2.511 -2.851 -18.665 1.00 93.81 314 ILE A O 1
ATOM 2283 N N . PRO A 1 315 ? -2.472 -4.975 -17.988 1.00 91.31 315 PRO A N 1
ATOM 2284 C CA . PRO A 1 315 ? -3.879 -4.965 -17.599 1.00 91.31 315 PRO A CA 1
ATOM 2285 C C . PRO A 1 315 ? -4.218 -3.893 -16.550 1.00 91.31 315 PRO A C 1
ATOM 2287 O O . PRO A 1 315 ? -3.668 -3.866 -15.448 1.00 91.31 315 PRO A O 1
ATOM 2290 N N . GLY A 1 316 ? -5.189 -3.033 -16.873 1.00 89.19 316 GLY A N 1
ATOM 2291 C CA . GLY A 1 316 ? -5.689 -1.998 -15.961 1.00 89.19 316 GLY A CA 1
ATOM 2292 C C . GLY A 1 316 ? -4.791 -0.767 -15.813 1.00 89.19 316 GLY A C 1
ATOM 2293 O O . GLY A 1 316 ? -5.080 0.059 -14.954 1.00 89.19 316 GLY A O 1
ATOM 2294 N N . SER A 1 317 ? -3.745 -0.638 -16.636 1.00 90.69 317 SER A N 1
ATOM 2295 C CA . SER A 1 317 ? -2.786 0.477 -16.619 1.00 90.69 317 SER A CA 1
ATOM 2296 C C . SER A 1 317 ? -3.238 1.707 -17.407 1.00 90.69 317 SER A C 1
ATOM 2298 O O . SER A 1 317 ? -2.429 2.584 -17.682 1.00 90.69 317 SER A O 1
ATOM 2300 N N . ALA A 1 318 ? -4.492 1.758 -17.864 1.00 84.19 318 ALA A N 1
ATOM 2301 C CA . ALA A 1 318 ? -5.004 2.953 -18.521 1.00 84.19 318 ALA A CA 1
ATOM 2302 C C . ALA A 1 318 ? -4.960 4.123 -17.533 1.00 84.19 318 ALA A C 1
ATOM 2304 O O . ALA A 1 318 ? -5.459 3.984 -16.416 1.00 84.19 318 ALA A O 1
ATOM 2305 N N . ALA A 1 319 ? -4.364 5.239 -17.959 1.00 72.69 319 ALA A N 1
ATOM 2306 C CA . ALA A 1 319 ? -4.210 6.419 -17.120 1.00 72.69 319 ALA A CA 1
ATOM 2307 C C . ALA A 1 319 ? -5.556 6.843 -16.503 1.00 72.69 319 ALA A C 1
ATOM 2309 O O . ALA A 1 319 ? -6.558 6.892 -17.234 1.00 72.69 319 ALA A O 1
ATOM 2310 N N . PRO A 1 320 ? -5.595 7.162 -15.196 1.00 66.06 320 PRO A N 1
ATOM 2311 C CA . PRO A 1 320 ? -6.775 7.757 -14.589 1.00 66.06 320 PRO A CA 1
ATOM 2312 C C . PRO A 1 320 ? -7.046 9.139 -15.204 1.00 66.06 320 PRO A C 1
ATOM 2314 O O . PRO A 1 320 ? -6.177 9.762 -15.821 1.00 66.06 320 PRO A O 1
ATOM 2317 N N . ALA A 1 321 ? -8.277 9.628 -15.065 1.00 61.81 321 ALA A N 1
ATOM 2318 C CA . ALA A 1 321 ? -8.587 10.995 -15.458 1.00 61.81 321 ALA A CA 1
ATOM 2319 C C . ALA A 1 321 ? -7.929 11.952 -14.451 1.00 61.81 321 ALA A C 1
ATOM 2321 O O . ALA A 1 321 ? -8.357 12.010 -13.307 1.00 61.81 321 ALA A O 1
ATOM 2322 N N . TYR A 1 322 ? -6.916 12.716 -14.870 1.00 65.94 322 TYR A N 1
ATOM 2323 C CA . TYR A 1 322 ? -6.236 13.707 -14.020 1.00 65.94 322 TYR A CA 1
ATOM 2324 C C . TYR A 1 322 ? -7.112 14.950 -13.748 1.00 65.94 322 TYR A C 1
ATOM 2326 O O . TYR A 1 322 ? -6.761 16.048 -14.163 1.00 65.94 322 TYR A O 1
ATOM 2334 N N . GLY A 1 323 ? -8.297 14.785 -13.149 1.00 52.81 323 GLY A N 1
ATOM 2335 C CA . GLY A 1 323 ? -9.065 15.843 -12.468 1.00 52.81 323 GLY A CA 1
ATOM 2336 C C . GLY A 1 323 ? -9.250 17.189 -13.188 1.00 52.81 323 GLY A C 1
ATOM 2337 O O . GLY A 1 323 ? -9.205 18.231 -12.550 1.00 52.81 323 GLY A O 1
ATOM 2338 N N . GLY A 1 324 ? -9.412 17.225 -14.517 1.00 51.53 324 GLY A N 1
ATOM 2339 C CA . GLY A 1 324 ? -9.540 18.495 -15.258 1.00 51.53 324 GLY A CA 1
ATOM 2340 C C . GLY A 1 324 ? -8.242 19.312 -15.388 1.00 51.53 324 GLY A C 1
ATOM 2341 O O . GLY A 1 324 ? -8.293 20.458 -15.840 1.00 51.53 324 GLY A O 1
ATOM 2342 N N . ALA A 1 325 ? -7.093 18.723 -15.046 1.00 59.97 325 ALA A N 1
ATOM 2343 C CA . ALA A 1 325 ? -5.776 19.335 -15.133 1.00 59.97 325 ALA A CA 1
ATOM 2344 C C . ALA A 1 325 ? -5.444 19.811 -16.555 1.00 59.97 325 ALA A C 1
ATOM 2346 O O . ALA A 1 325 ? -5.651 19.110 -17.555 1.00 59.97 325 ALA A O 1
ATOM 2347 N N . ALA A 1 326 ? -4.879 21.015 -16.654 1.00 56.25 326 ALA A N 1
ATOM 2348 C CA . ALA A 1 326 ? -4.336 21.507 -17.910 1.00 56.25 326 ALA A CA 1
ATOM 2349 C C . ALA A 1 326 ? -3.045 20.741 -18.228 1.00 56.25 326 ALA A C 1
ATOM 2351 O O . ALA A 1 326 ? -2.119 20.708 -17.422 1.00 56.25 326 ALA A O 1
ATOM 2352 N N . ASN A 1 327 ? -2.963 20.133 -19.414 1.00 65.44 327 ASN A N 1
ATOM 2353 C CA . ASN A 1 327 ? -1.711 19.543 -19.882 1.00 65.44 327 ASN A CA 1
ATOM 2354 C C . ASN A 1 327 ? -0.684 20.667 -20.102 1.00 65.44 327 ASN A C 1
ATOM 2356 O O . ASN A 1 327 ? -0.892 21.543 -20.948 1.00 65.44 327 ASN A O 1
ATOM 2360 N N . VAL A 1 328 ? 0.403 20.635 -19.331 1.00 61.72 328 VAL A N 1
ATOM 2361 C CA . VAL A 1 328 ? 1.439 21.679 -19.303 1.00 61.72 328 VAL A CA 1
ATOM 2362 C C . VAL A 1 328 ? 2.504 21.435 -20.382 1.00 61.72 328 VAL A C 1
ATOM 2364 O O . VAL A 1 328 ? 3.161 22.377 -20.829 1.00 61.72 328 VAL A O 1
ATOM 2367 N N . GLY A 1 329 ? 2.635 20.198 -20.880 1.00 69.69 329 GLY A N 1
ATOM 2368 C CA . GLY A 1 329 ? 3.519 19.866 -21.998 1.00 69.69 329 GLY A CA 1
ATOM 2369 C C . GLY A 1 329 ? 4.228 18.514 -21.887 1.00 69.69 329 GLY A C 1
ATOM 2370 O O . GLY A 1 329 ? 3.927 17.675 -21.041 1.00 69.69 329 GLY A O 1
ATOM 2371 N N . THR A 1 330 ? 5.178 18.305 -22.801 1.00 78.75 330 THR A N 1
ATOM 2372 C CA . THR A 1 330 ? 6.048 17.120 -22.872 1.00 78.75 330 THR A CA 1
ATOM 2373 C C . THR A 1 330 ? 7.258 17.265 -21.952 1.00 78.75 330 THR A C 1
ATOM 2375 O O . THR A 1 330 ? 7.874 18.333 -21.915 1.00 78.75 330 THR A O 1
ATOM 2378 N N . ILE A 1 331 ? 7.669 16.179 -21.298 1.00 84.19 331 ILE A N 1
ATOM 2379 C CA . ILE A 1 331 ? 8.876 16.143 -20.459 1.00 84.19 331 ILE A CA 1
ATOM 2380 C C . ILE A 1 331 ? 10.122 15.880 -21.328 1.00 84.19 331 ILE A C 1
ATOM 2382 O O . ILE A 1 331 ? 10.048 15.213 -22.358 1.00 84.19 331 ILE A O 1
ATOM 2386 N N . SER A 1 332 ? 11.286 16.424 -20.942 1.00 87.19 332 SER A N 1
ATOM 2387 C CA . SER A 1 332 ? 12.548 16.174 -21.657 1.00 87.19 332 SER A CA 1
ATOM 2388 C C . SER A 1 332 ? 12.870 14.670 -21.719 1.00 87.19 332 SER A C 1
ATOM 2390 O O . SER A 1 332 ? 12.906 14.031 -20.666 1.00 87.19 332 SER A O 1
ATOM 2392 N N . PRO A 1 333 ? 13.241 14.108 -22.889 1.00 87.31 333 PRO A N 1
ATOM 2393 C CA . PRO A 1 333 ? 13.640 12.701 -23.018 1.00 87.31 333 PRO A CA 1
ATOM 2394 C C . PRO A 1 333 ? 14.831 12.280 -22.140 1.00 87.31 333 PRO A C 1
ATOM 2396 O O . PRO A 1 333 ? 15.053 11.089 -21.921 1.00 87.31 333 PRO A O 1
ATOM 2399 N N . SER A 1 334 ? 15.622 13.241 -21.653 1.00 89.62 334 SER A N 1
ATOM 2400 C CA . SER A 1 334 ? 16.769 13.002 -20.770 1.00 89.62 334 SER A CA 1
ATOM 2401 C C . SER A 1 334 ? 16.428 13.043 -19.277 1.00 89.62 334 SER A C 1
ATOM 2403 O O . SER A 1 334 ? 17.326 12.832 -18.465 1.00 89.62 334 SER A O 1
ATOM 2405 N N . THR A 1 335 ? 15.191 13.378 -18.898 1.00 91.00 335 THR A N 1
ATOM 2406 C CA . THR A 1 335 ? 14.773 13.436 -17.490 1.00 91.00 335 THR A CA 1
ATOM 2407 C C . THR A 1 335 ? 14.823 12.031 -16.882 1.00 91.00 335 THR A C 1
ATOM 2409 O O . THR A 1 335 ? 14.257 11.119 -17.488 1.00 91.00 335 THR A O 1
ATOM 2412 N N . PRO A 1 336 ? 15.498 11.827 -15.734 1.00 91.69 336 PRO A N 1
ATOM 2413 C CA . PRO A 1 336 ? 15.520 10.538 -15.048 1.00 91.69 336 PRO A CA 1
ATOM 2414 C C . PRO A 1 336 ? 14.140 10.130 -14.518 1.00 91.69 336 PRO A C 1
ATOM 2416 O O . PRO A 1 336 ? 13.381 10.984 -14.068 1.00 91.69 336 PRO A O 1
ATOM 2419 N N . ILE A 1 337 ? 13.864 8.828 -14.526 1.00 89.25 337 ILE A N 1
ATOM 2420 C CA . ILE A 1 337 ? 12.694 8.183 -13.917 1.00 89.25 337 ILE A CA 1
ATOM 2421 C C . ILE A 1 337 ? 13.198 7.024 -13.054 1.00 89.25 337 ILE A C 1
ATOM 2423 O O . ILE A 1 337 ? 14.065 6.265 -13.499 1.00 89.25 337 ILE A O 1
ATOM 2427 N N . SER A 1 338 ? 12.637 6.877 -11.855 1.00 91.69 338 SER A N 1
ATOM 2428 C CA . SER A 1 338 ? 12.730 5.659 -11.043 1.00 91.69 338 SER A CA 1
ATOM 2429 C C . SER A 1 338 ? 11.411 4.912 -11.176 1.00 91.69 338 SER A C 1
ATOM 2431 O O . SER A 1 338 ? 10.367 5.498 -10.920 1.00 91.69 338 SER A O 1
ATOM 2433 N N . ALA A 1 339 ? 11.448 3.658 -11.606 1.00 92.88 339 ALA A N 1
ATOM 2434 C CA . ALA A 1 339 ? 10.253 2.863 -11.841 1.00 92.88 339 ALA A CA 1
ATOM 2435 C C . ALA A 1 339 ? 10.387 1.470 -11.228 1.00 92.88 339 ALA A C 1
ATOM 2437 O O . ALA A 1 339 ? 11.487 0.928 -11.088 1.00 92.88 339 ALA A O 1
ATOM 2438 N N . GLU A 1 340 ? 9.238 0.892 -10.908 1.00 95.12 340 GLU A N 1
ATOM 2439 C CA . GLU A 1 340 ? 9.119 -0.438 -10.329 1.00 95.12 340 GLU A CA 1
ATOM 2440 C C . GLU A 1 340 ? 8.200 -1.300 -11.194 1.00 95.12 340 GLU A C 1
ATOM 2442 O O . GLU A 1 340 ? 7.136 -0.861 -11.633 1.00 95.12 340 GLU A O 1
ATOM 2447 N N . ILE A 1 341 ? 8.596 -2.555 -11.408 1.00 96.81 341 ILE A N 1
ATOM 2448 C CA . ILE A 1 341 ? 7.713 -3.622 -11.877 1.00 96.81 341 ILE A CA 1
ATOM 2449 C C . ILE A 1 341 ? 7.337 -4.521 -10.700 1.00 96.81 341 ILE A C 1
ATOM 2451 O O . ILE A 1 341 ? 8.209 -5.127 -10.075 1.00 96.81 341 ILE A O 1
ATOM 2455 N N . ILE A 1 342 ? 6.035 -4.728 -10.499 1.00 97.50 342 ILE A N 1
ATOM 2456 C CA . ILE A 1 342 ? 5.533 -5.860 -9.717 1.00 97.50 342 ILE A CA 1
ATOM 2457 C C . ILE A 1 342 ? 5.355 -7.043 -10.657 1.00 97.50 342 ILE A C 1
ATOM 2459 O O . ILE A 1 342 ? 4.684 -6.964 -11.690 1.00 97.50 342 ILE A O 1
ATOM 2463 N N . THR A 1 343 ? 5.954 -8.165 -10.287 1.00 97.81 343 THR A N 1
ATOM 2464 C CA . THR A 1 343 ? 5.854 -9.413 -11.042 1.00 97.81 343 THR A CA 1
ATOM 2465 C C . THR A 1 343 ? 4.612 -10.211 -10.677 1.00 97.81 343 THR A C 1
ATOM 2467 O O . THR A 1 343 ? 4.114 -10.150 -9.551 1.00 97.81 343 THR A O 1
ATOM 2470 N N . ARG A 1 344 ? 4.134 -11.029 -11.616 1.00 96.62 344 ARG A N 1
ATOM 2471 C CA . ARG A 1 344 ? 3.155 -12.083 -11.327 1.00 96.62 344 ARG A CA 1
ATOM 2472 C C . ARG A 1 344 ? 3.615 -12.984 -10.174 1.00 96.62 344 ARG A C 1
ATOM 2474 O O . ARG A 1 344 ? 4.811 -13.150 -9.925 1.00 96.62 344 ARG A O 1
ATOM 2481 N N . TYR A 1 345 ? 2.666 -13.676 -9.550 1.00 97.81 345 TYR A N 1
ATOM 2482 C CA . TYR A 1 345 ? 2.991 -14.814 -8.692 1.00 97.81 345 TYR A CA 1
ATOM 2483 C C . TYR A 1 345 ? 3.696 -15.929 -9.473 1.00 97.81 345 TYR A C 1
ATOM 2485 O O . TYR A 1 345 ? 3.455 -16.128 -10.670 1.00 97.81 345 TYR A O 1
ATOM 2493 N N . LYS A 1 346 ? 4.518 -16.717 -8.771 1.00 96.06 346 LYS A N 1
ATOM 2494 C CA . LYS A 1 346 ? 5.222 -17.871 -9.348 1.00 96.06 346 LYS A CA 1
ATOM 2495 C C . LYS A 1 346 ? 4.265 -18.783 -10.135 1.00 96.06 346 LYS A C 1
ATOM 2497 O O . LYS A 1 346 ? 3.249 -19.215 -9.573 1.00 96.06 346 LYS A O 1
ATOM 2502 N N . PRO A 1 347 ? 4.574 -19.135 -11.399 1.00 92.81 347 PRO A N 1
ATOM 2503 C CA . PRO A 1 347 ? 3.746 -20.051 -12.178 1.00 92.81 347 PRO A CA 1
ATOM 2504 C C . PRO A 1 347 ? 3.510 -21.383 -11.452 1.00 92.81 347 PRO A C 1
ATOM 2506 O O . PRO A 1 347 ? 4.445 -21.996 -10.941 1.00 92.81 347 PRO A O 1
ATOM 2509 N N . GLY A 1 348 ? 2.253 -21.836 -11.408 1.00 93.19 348 GLY A N 1
ATOM 2510 C CA . GLY A 1 348 ? 1.862 -23.083 -10.737 1.00 93.19 348 GLY A CA 1
ATOM 2511 C C . GLY A 1 348 ? 1.654 -22.984 -9.219 1.00 93.19 348 GLY A C 1
ATOM 2512 O O . GLY A 1 348 ? 1.262 -23.974 -8.609 1.00 93.19 348 GLY A O 1
ATOM 2513 N N . SER A 1 349 ? 1.851 -21.813 -8.605 1.00 95.31 349 SER A N 1
ATOM 2514 C CA . SER A 1 349 ? 1.620 -21.602 -7.163 1.00 95.31 349 SER A CA 1
ATOM 2515 C C . SER A 1 349 ? 0.140 -21.615 -6.751 1.00 95.31 349 SER A C 1
ATOM 2517 O O . SER A 1 349 ? -0.173 -21.808 -5.575 1.00 95.31 349 SER A O 1
ATOM 2519 N N . GLY A 1 350 ? -0.762 -21.409 -7.718 1.00 95.00 350 GLY A N 1
ATOM 2520 C CA . GLY A 1 350 ? -2.187 -21.155 -7.495 1.00 95.00 350 GLY A CA 1
ATOM 2521 C C . GLY A 1 350 ? -2.532 -19.674 -7.286 1.00 95.00 350 GLY A C 1
ATOM 2522 O O . GLY A 1 350 ? -3.715 -19.350 -7.244 1.00 95.00 350 GLY A O 1
ATOM 2523 N N . GLY A 1 351 ? -1.525 -18.789 -7.207 1.00 95.25 351 GLY A N 1
ATOM 2524 C CA . GLY A 1 351 ? -1.696 -17.335 -7.106 1.00 95.25 351 GLY A CA 1
ATOM 2525 C C . GLY A 1 351 ? -2.606 -16.906 -5.953 1.00 95.25 351 GLY A C 1
ATOM 2526 O O . GLY A 1 351 ? -2.658 -17.566 -4.914 1.00 95.25 351 GLY A O 1
ATOM 2527 N N . GLU A 1 352 ? -3.363 -15.832 -6.173 1.00 95.50 352 GLU A N 1
ATOM 2528 C CA . GLU A 1 352 ? -4.290 -15.245 -5.195 1.00 95.50 352 GLU A CA 1
ATOM 2529 C C . GLU A 1 352 ? -5.265 -16.266 -4.601 1.00 95.50 352 GLU A C 1
ATOM 2531 O O . GLU A 1 352 ? -5.471 -16.278 -3.394 1.00 95.50 352 GLU A O 1
ATOM 2536 N N . ALA A 1 353 ? -5.819 -17.177 -5.408 1.00 96.50 353 ALA A N 1
ATOM 2537 C CA . ALA A 1 353 ? -6.790 -18.163 -4.928 1.00 96.50 353 ALA A CA 1
ATOM 2538 C C . ALA A 1 353 ? -6.194 -19.104 -3.864 1.00 96.50 353 ALA A C 1
ATOM 2540 O O . ALA A 1 353 ? -6.846 -19.435 -2.872 1.00 96.50 353 ALA A O 1
ATOM 2541 N N . ALA A 1 354 ? -4.937 -19.521 -4.042 1.00 96.69 354 ALA A N 1
ATOM 2542 C CA . ALA A 1 354 ? -4.243 -20.329 -3.043 1.00 96.69 354 ALA A CA 1
ATOM 2543 C C . ALA A 1 354 ? -3.900 -19.513 -1.787 1.00 96.69 354 ALA A C 1
ATOM 2545 O O . ALA A 1 354 ? -3.942 -20.056 -0.683 1.00 96.69 354 ALA A O 1
ATOM 2546 N N . ILE A 1 355 ? -3.589 -18.224 -1.939 1.00 96.94 355 ILE A N 1
ATOM 2547 C CA . ILE A 1 355 ? -3.313 -17.332 -0.809 1.00 96.94 355 ILE A CA 1
ATOM 2548 C C . ILE A 1 355 ? -4.592 -17.069 -0.002 1.00 96.94 355 ILE A C 1
ATOM 2550 O O . ILE A 1 355 ? -4.582 -17.240 1.215 1.00 96.94 355 ILE A O 1
ATOM 2554 N N . GLN A 1 356 ? -5.713 -16.774 -0.666 1.00 96.19 356 GLN A N 1
ATOM 2555 C CA . GLN A 1 356 ? -7.037 -16.641 -0.046 1.00 96.19 356 GLN A CA 1
ATOM 2556 C C . GLN A 1 356 ? -7.422 -17.894 0.742 1.00 96.19 356 GLN A C 1
ATOM 2558 O O . GLN A 1 356 ? -7.971 -17.785 1.834 1.00 96.19 356 GLN A O 1
ATOM 2563 N N . GLN A 1 357 ? -7.115 -19.090 0.229 1.00 94.44 357 GLN A N 1
ATOM 2564 C CA . GLN A 1 357 ? -7.384 -20.335 0.949 1.00 94.44 357 GLN A CA 1
ATOM 2565 C C . GLN A 1 357 ? -6.560 -20.450 2.243 1.00 94.44 357 GLN A C 1
ATOM 2567 O O . GLN A 1 357 ? -7.080 -20.907 3.259 1.00 94.44 357 GLN A O 1
ATOM 2572 N N . ILE A 1 358 ? -5.285 -20.048 2.214 1.00 94.00 358 ILE A N 1
ATOM 2573 C CA . ILE A 1 358 ? -4.396 -20.078 3.386 1.00 94.00 358 ILE A CA 1
ATOM 2574 C C . ILE A 1 358 ? -4.845 -19.037 4.417 1.00 94.00 358 ILE A C 1
ATOM 2576 O O . ILE A 1 358 ? -5.070 -19.373 5.579 1.00 94.00 358 ILE A O 1
ATOM 2580 N N . ALA A 1 359 ? -5.011 -17.787 3.983 1.00 94.06 359 ALA A N 1
ATOM 2581 C CA . ALA A 1 359 ? -5.374 -16.668 4.846 1.00 94.06 359 ALA A CA 1
ATOM 2582 C C . ALA A 1 359 ? -6.818 -16.777 5.375 1.00 94.06 359 ALA A C 1
ATOM 2584 O O . ALA A 1 359 ? -7.110 -16.370 6.498 1.00 94.06 359 ALA A O 1
ATOM 2585 N N . GLY A 1 360 ? -7.721 -17.354 4.578 1.00 92.94 360 GLY A N 1
ATOM 2586 C CA . GLY A 1 360 ? -9.148 -17.490 4.871 1.00 92.94 360 GLY A CA 1
ATOM 2587 C C . GLY A 1 360 ? -9.527 -18.735 5.672 1.00 92.94 360 GLY A C 1
ATOM 2588 O O . GLY A 1 360 ? -10.709 -18.926 5.952 1.00 92.94 360 GLY A O 1
ATOM 2589 N N . ALA A 1 361 ? -8.566 -19.585 6.057 1.00 93.94 361 ALA A N 1
ATOM 2590 C CA . ALA A 1 361 ? -8.839 -20.726 6.930 1.00 93.94 361 ALA A CA 1
ATOM 2591 C C . ALA A 1 361 ? -9.489 -20.270 8.259 1.00 93.94 361 ALA A C 1
ATOM 2593 O O . ALA A 1 361 ? -9.244 -19.139 8.699 1.00 93.94 361 ALA A O 1
ATOM 2594 N N . PRO A 1 362 ? -10.298 -21.116 8.931 1.00 92.81 362 PRO A N 1
ATOM 2595 C CA . PRO A 1 362 ? -10.855 -20.789 10.244 1.00 92.81 362 PRO A CA 1
ATOM 2596 C C . PRO A 1 362 ? -9.755 -20.360 11.220 1.00 92.81 362 PRO A C 1
ATOM 2598 O O . PRO A 1 362 ? -8.688 -20.973 11.230 1.00 92.81 362 PRO A O 1
ATOM 2601 N N . LEU A 1 363 ? -9.995 -19.327 12.036 1.00 92.25 363 LEU A N 1
ATOM 2602 C CA . LEU A 1 363 ? -8.967 -18.679 12.865 1.00 92.25 363 LEU A CA 1
ATOM 2603 C C . LEU A 1 363 ? -8.146 -19.673 13.710 1.00 92.25 363 LEU A C 1
ATOM 2605 O O . LEU A 1 363 ? -6.924 -19.555 13.777 1.00 92.25 363 LEU A O 1
ATOM 2609 N N . ALA A 1 364 ? -8.778 -20.697 14.293 1.00 91.44 364 ALA A N 1
ATOM 2610 C CA . ALA A 1 364 ? -8.076 -21.711 15.089 1.00 91.44 364 ALA A CA 1
ATOM 2611 C C . ALA A 1 364 ? -7.152 -22.631 14.263 1.00 91.44 364 ALA A C 1
ATOM 2613 O O . ALA A 1 364 ? -6.239 -23.246 14.816 1.00 91.44 364 ALA A O 1
ATOM 2614 N N . GLN A 1 365 ? -7.397 -22.733 12.955 1.00 92.69 365 GLN A N 1
ATOM 2615 C CA . GLN A 1 365 ? -6.713 -23.620 12.009 1.00 92.69 365 GLN A CA 1
ATOM 2616 C C . GLN A 1 365 ? -5.707 -22.881 11.115 1.00 92.69 365 GLN A C 1
ATOM 2618 O O . GLN A 1 365 ? -5.010 -23.526 10.331 1.00 92.69 365 GLN A O 1
ATOM 2623 N N . ARG A 1 366 ? -5.620 -21.546 11.207 1.00 92.50 366 ARG A N 1
ATOM 2624 C CA . ARG A 1 366 ? -4.709 -20.749 10.378 1.00 92.50 366 ARG A CA 1
ATOM 2625 C C . ARG A 1 366 ? -3.258 -21.157 10.613 1.00 92.50 366 ARG A C 1
ATOM 2627 O O . ARG A 1 366 ? -2.767 -21.175 11.742 1.00 92.50 366 ARG A O 1
ATOM 2634 N N . GLN A 1 367 ? -2.574 -21.456 9.514 1.00 92.25 367 GLN A N 1
ATOM 2635 C CA . GLN A 1 367 ? -1.136 -21.684 9.469 1.00 92.25 367 GLN A CA 1
ATOM 2636 C C . GLN A 1 367 ? -0.524 -20.650 8.536 1.00 92.25 367 GLN A C 1
ATOM 2638 O O . GLN A 1 367 ? -0.675 -20.733 7.318 1.00 92.25 367 GLN A O 1
ATOM 2643 N N . TYR A 1 368 ? 0.137 -19.664 9.129 1.00 95.06 368 TYR A N 1
ATOM 2644 C CA . TYR A 1 368 ? 0.775 -18.589 8.385 1.00 95.06 368 TYR A CA 1
ATOM 2645 C C . TYR A 1 368 ? 2.113 -19.039 7.814 1.00 95.06 368 TYR A C 1
ATOM 2647 O O . TYR A 1 368 ? 2.834 -19.833 8.426 1.00 95.06 368 TYR A O 1
ATOM 2655 N N . LEU A 1 369 ? 2.441 -18.508 6.644 1.00 96.75 369 LEU A N 1
ATOM 2656 C CA . LEU A 1 369 ? 3.743 -18.712 6.026 1.00 96.75 369 LEU A CA 1
ATOM 2657 C C . LEU A 1 369 ? 4.783 -17.810 6.694 1.00 96.75 369 LEU A C 1
ATOM 2659 O O . LEU A 1 369 ? 4.476 -16.702 7.131 1.00 96.75 369 LEU A O 1
ATOM 2663 N N . THR A 1 370 ? 6.034 -18.259 6.738 1.00 95.44 370 THR A N 1
ATOM 2664 C CA . THR A 1 370 ? 7.153 -17.328 6.927 1.00 95.44 370 THR A CA 1
ATOM 2665 C C . THR A 1 370 ? 7.362 -16.496 5.658 1.00 95.44 370 THR A C 1
ATOM 2667 O O . THR A 1 370 ? 6.937 -16.897 4.572 1.00 95.44 370 THR A O 1
ATOM 2670 N N . GLN A 1 371 ? 8.060 -15.362 5.770 1.00 93.88 371 GLN A N 1
ATOM 2671 C CA . GLN A 1 371 ? 8.423 -14.530 4.613 1.00 93.88 371 GLN A CA 1
ATOM 2672 C C . GLN A 1 371 ? 9.199 -15.341 3.553 1.00 93.88 371 GLN A C 1
ATOM 2674 O O . GLN A 1 371 ? 8.873 -15.274 2.369 1.00 93.88 371 GLN A O 1
ATOM 2679 N N . ASP A 1 372 ? 10.133 -16.203 3.975 1.00 95.12 372 ASP A N 1
ATOM 2680 C CA . ASP A 1 372 ? 10.868 -17.109 3.076 1.00 95.12 372 ASP A CA 1
ATOM 2681 C C . ASP A 1 372 ? 9.957 -18.150 2.410 1.00 95.12 372 ASP A C 1
ATOM 2683 O O . ASP A 1 372 ? 10.029 -18.361 1.201 1.00 95.12 372 ASP A O 1
ATOM 2687 N N . GLN A 1 373 ? 9.054 -18.781 3.172 1.00 96.81 373 GLN A N 1
ATOM 2688 C CA . GLN A 1 373 ? 8.094 -19.742 2.617 1.00 96.81 373 GLN A CA 1
ATOM 2689 C C . GLN A 1 373 ? 7.156 -19.078 1.604 1.00 96.81 373 GLN A C 1
ATOM 2691 O O . GLN A 1 373 ? 6.801 -19.690 0.592 1.00 96.81 373 GLN A O 1
ATOM 2696 N N . PHE A 1 374 ? 6.765 -17.829 1.863 1.00 97.25 374 PHE A N 1
ATOM 2697 C CA . PHE A 1 374 ? 5.991 -17.031 0.927 1.00 97.25 374 PHE A CA 1
ATOM 2698 C C . PHE A 1 374 ? 6.799 -16.739 -0.345 1.00 97.25 374 PHE A C 1
ATOM 2700 O O . PHE A 1 374 ? 6.329 -17.035 -1.443 1.00 97.25 374 PHE A O 1
ATOM 2707 N N . ALA A 1 375 ? 8.038 -16.253 -0.225 1.00 96.19 375 ALA A N 1
ATOM 2708 C CA . ALA A 1 375 ? 8.915 -15.983 -1.369 1.00 96.19 375 ALA A CA 1
ATOM 2709 C C . ALA A 1 375 ? 9.182 -17.245 -2.218 1.00 96.19 375 ALA A C 1
ATOM 2711 O O . ALA A 1 375 ? 9.169 -17.217 -3.456 1.00 96.19 375 ALA A O 1
ATOM 2712 N N . ASP A 1 376 ? 9.367 -18.388 -1.562 1.00 96.38 376 ASP A N 1
ATOM 2713 C CA . ASP A 1 376 ? 9.605 -19.667 -2.222 1.00 96.38 376 ASP A CA 1
ATOM 2714 C C . ASP A 1 376 ? 8.361 -20.218 -2.918 1.00 96.38 376 ASP A C 1
ATOM 2716 O O . ASP A 1 376 ? 8.483 -20.824 -3.988 1.00 96.38 376 ASP A O 1
ATOM 2720 N N . ARG A 1 377 ? 7.162 -19.977 -2.388 1.00 96.94 377 ARG A N 1
ATOM 2721 C CA . ARG A 1 377 ? 5.922 -20.490 -2.983 1.00 96.94 377 ARG A CA 1
ATOM 2722 C C . ARG A 1 377 ? 5.284 -19.531 -3.985 1.00 96.94 377 ARG A C 1
ATOM 2724 O O . ARG A 1 377 ? 4.901 -19.968 -5.068 1.00 96.94 377 ARG A O 1
ATOM 2731 N N . PHE A 1 378 ? 5.172 -18.258 -3.628 1.00 97.88 378 PHE A N 1
ATOM 2732 C CA . PHE A 1 378 ? 4.378 -17.248 -4.330 1.00 97.88 378 PHE A CA 1
ATOM 2733 C C . PHE A 1 378 ? 5.218 -16.117 -4.931 1.00 97.88 378 PHE A C 1
ATOM 2735 O O . PHE A 1 378 ? 4.794 -15.530 -5.923 1.00 97.88 378 PHE A O 1
ATOM 2742 N N . GLY A 1 379 ? 6.415 -15.866 -4.394 1.00 96.75 379 GLY A N 1
ATOM 2743 C CA . GLY A 1 379 ? 7.317 -14.806 -4.848 1.00 96.75 379 GLY A CA 1
ATOM 2744 C C . GLY A 1 379 ? 7.838 -14.939 -6.287 1.00 96.75 379 GLY A C 1
ATOM 2745 O O . GLY A 1 379 ? 7.526 -15.890 -7.010 1.00 96.75 379 GLY A O 1
ATOM 2746 N N . THR A 1 380 ? 8.690 -14.007 -6.715 1.00 96.19 380 THR A N 1
ATOM 2747 C CA . THR A 1 380 ? 9.210 -13.975 -8.095 1.00 96.19 380 THR A CA 1
ATOM 2748 C C . THR A 1 380 ? 10.108 -15.174 -8.410 1.00 96.19 380 THR A C 1
ATOM 2750 O O . THR A 1 380 ? 10.993 -15.553 -7.631 1.00 96.19 380 THR A O 1
ATOM 2753 N N . SER A 1 381 ? 9.904 -15.784 -9.583 1.00 93.69 381 SER A N 1
ATOM 2754 C CA . SER A 1 381 ? 10.754 -16.875 -10.065 1.00 93.69 381 SER A CA 1
ATOM 2755 C C . SER A 1 381 ? 12.081 -16.366 -10.640 1.00 93.69 381 SER A C 1
ATOM 2757 O O . SER A 1 381 ? 12.163 -15.267 -11.185 1.00 93.69 381 SER A O 1
ATOM 2759 N N . ASP A 1 382 ? 13.126 -17.192 -10.584 1.00 89.38 382 ASP A N 1
ATOM 2760 C CA . ASP A 1 382 ? 14.444 -16.828 -11.125 1.00 89.38 382 ASP A CA 1
ATOM 2761 C C . ASP A 1 382 ? 14.393 -16.621 -12.650 1.00 89.38 382 ASP A C 1
ATOM 2763 O O . ASP A 1 382 ? 15.124 -15.799 -13.201 1.00 89.38 382 ASP A O 1
ATOM 2767 N N . ALA A 1 383 ? 13.498 -17.343 -13.336 1.00 88.06 383 ALA A N 1
ATOM 2768 C CA . ALA A 1 383 ? 13.255 -17.183 -14.767 1.00 88.06 383 ALA A CA 1
ATOM 2769 C C . ALA A 1 383 ? 12.618 -15.821 -15.090 1.00 88.06 383 ALA A C 1
ATOM 2771 O O . ALA A 1 383 ? 13.035 -15.163 -16.043 1.00 88.06 383 ALA A O 1
ATOM 2772 N N . ASP A 1 384 ? 11.657 -15.382 -14.274 1.00 93.56 384 ASP A N 1
ATOM 2773 C CA . ASP A 1 384 ? 11.001 -14.081 -14.415 1.00 93.56 384 ASP A CA 1
ATOM 2774 C C . ASP A 1 384 ? 11.992 -12.933 -14.134 1.00 93.56 384 ASP A C 1
ATOM 2776 O O . ASP A 1 384 ? 12.096 -12.000 -14.932 1.00 93.56 384 ASP A O 1
ATOM 2780 N N . LEU A 1 385 ? 12.815 -13.045 -13.079 1.00 92.62 385 LEU A N 1
ATOM 2781 C CA . LEU A 1 385 ? 13.891 -12.079 -12.799 1.00 92.62 385 LEU A CA 1
ATOM 2782 C C . LEU A 1 385 ? 14.916 -12.005 -13.937 1.00 92.62 385 LEU A C 1
ATOM 2784 O O . LEU A 1 385 ? 15.356 -10.915 -14.313 1.00 92.62 385 LEU A O 1
ATOM 2788 N N . ALA A 1 386 ? 15.298 -13.147 -14.517 1.00 86.50 386 ALA A N 1
ATOM 2789 C CA . ALA A 1 386 ? 16.212 -13.182 -15.656 1.00 86.50 386 ALA A CA 1
ATOM 2790 C C . ALA A 1 386 ? 15.603 -12.513 -16.901 1.00 86.50 386 ALA A C 1
ATOM 2792 O O . ALA A 1 386 ? 16.309 -11.793 -17.616 1.00 86.50 386 ALA A O 1
ATOM 2793 N N . ALA A 1 387 ? 14.301 -12.707 -17.141 1.00 86.38 387 ALA A N 1
ATOM 2794 C CA . ALA A 1 387 ? 13.576 -12.064 -18.233 1.00 86.38 387 ALA A CA 1
ATOM 2795 C C . ALA A 1 387 ? 13.539 -10.535 -18.067 1.00 86.38 387 ALA A C 1
ATOM 2797 O O . ALA A 1 387 ? 13.897 -9.818 -19.006 1.00 86.38 387 ALA A O 1
ATOM 2798 N N . LEU A 1 388 ? 13.210 -10.038 -16.869 1.00 93.81 388 LEU A N 1
ATOM 2799 C CA . LEU A 1 388 ? 13.207 -8.602 -16.561 1.00 93.81 388 LEU A CA 1
ATOM 2800 C C . LEU A 1 388 ? 14.605 -7.983 -16.606 1.00 93.81 388 LEU A C 1
ATOM 2802 O O . LEU A 1 388 ? 14.787 -6.914 -17.179 1.00 93.81 388 LEU A O 1
ATOM 2806 N N . THR A 1 389 ? 15.624 -8.687 -16.109 1.00 90.00 389 THR A N 1
ATOM 2807 C CA . THR A 1 389 ? 17.024 -8.234 -16.199 1.00 90.00 389 THR A CA 1
ATOM 2808 C C . THR A 1 389 ? 17.482 -8.120 -17.655 1.00 90.00 389 THR A C 1
ATOM 2810 O O . THR A 1 389 ? 18.204 -7.190 -18.021 1.00 90.00 389 THR A O 1
ATOM 2813 N N . SER A 1 390 ? 17.072 -9.060 -18.516 1.00 83.50 390 SER A N 1
ATOM 2814 C CA . SER A 1 390 ? 17.344 -8.956 -19.950 1.00 83.50 390 SER A CA 1
ATOM 2815 C C . SER A 1 390 ? 16.604 -7.780 -20.575 1.00 83.50 390 SER A C 1
ATOM 2817 O O . SER A 1 390 ? 17.225 -7.009 -21.297 1.00 83.50 390 SER A O 1
ATOM 2819 N N . PHE A 1 391 ? 15.316 -7.616 -20.262 1.00 84.88 391 PHE A N 1
ATOM 2820 C CA . PHE A 1 391 ? 14.511 -6.483 -20.711 1.00 84.88 391 PHE A CA 1
ATOM 2821 C C . PHE A 1 391 ? 15.148 -5.140 -20.329 1.00 84.88 391 PHE A C 1
ATOM 2823 O O . PHE A 1 391 ? 15.373 -4.317 -21.212 1.00 84.88 391 PHE A O 1
ATOM 2830 N N . ALA A 1 392 ? 15.545 -4.961 -19.068 1.00 89.69 392 ALA A N 1
ATOM 2831 C CA . ALA A 1 392 ? 16.217 -3.756 -18.592 1.00 89.69 392 ALA A CA 1
ATOM 2832 C C . A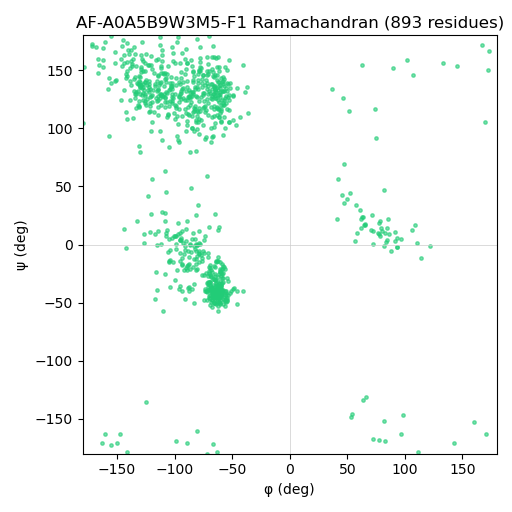LA A 1 392 ? 17.497 -3.455 -19.392 1.00 89.69 392 ALA A C 1
ATOM 2834 O O . ALA A 1 392 ? 17.678 -2.353 -19.910 1.00 89.69 392 ALA A O 1
ATOM 2835 N N . ARG A 1 393 ? 18.358 -4.461 -19.587 1.00 85.62 393 ARG A N 1
ATOM 2836 C CA . ARG A 1 393 ? 19.587 -4.325 -20.387 1.00 85.62 393 ARG A CA 1
ATOM 2837 C C . ARG A 1 393 ? 19.309 -3.948 -21.844 1.00 85.62 393 ARG A C 1
ATOM 2839 O O . ARG A 1 393 ? 20.056 -3.147 -22.402 1.00 85.62 393 ARG A O 1
ATOM 2846 N N . ASP A 1 394 ? 18.270 -4.514 -22.453 1.00 78.50 394 ASP A N 1
ATOM 2847 C CA . ASP A 1 394 ? 17.941 -4.292 -23.865 1.00 78.50 394 ASP A CA 1
ATOM 2848 C C . ASP A 1 394 ? 17.519 -2.839 -24.149 1.00 78.50 394 ASP A C 1
ATOM 2850 O O . ASP A 1 394 ? 17.758 -2.347 -25.254 1.00 78.50 394 ASP A O 1
ATOM 2854 N N . TYR A 1 395 ? 16.925 -2.155 -23.165 1.00 82.19 395 TYR A N 1
ATOM 2855 C CA . TYR A 1 395 ? 16.486 -0.754 -23.261 1.00 82.19 395 TYR A CA 1
ATOM 2856 C C . TYR A 1 395 ? 17.404 0.233 -22.520 1.00 82.19 395 TYR A C 1
ATOM 2858 O O . TYR A 1 395 ? 17.138 1.433 -22.490 1.00 82.19 395 TYR A O 1
ATOM 2866 N N . GLY A 1 396 ? 18.526 -0.249 -21.976 1.00 84.50 396 GLY A N 1
ATOM 2867 C CA . GLY A 1 396 ? 19.507 0.590 -21.288 1.00 84.50 396 GLY A CA 1
ATOM 2868 C C . GLY A 1 396 ? 19.037 1.107 -19.928 1.00 84.50 396 GLY A C 1
ATOM 2869 O O . GLY A 1 396 ? 19.515 2.151 -19.490 1.00 84.50 396 GLY A O 1
ATOM 2870 N N . PHE A 1 397 ? 18.116 0.393 -19.280 1.00 93.12 397 PHE A N 1
ATOM 2871 C CA . PHE A 1 397 ? 17.685 0.660 -17.912 1.00 93.12 397 PHE A CA 1
ATOM 2872 C C . PHE A 1 397 ? 18.759 0.198 -16.926 1.00 93.12 397 PHE A C 1
ATOM 2874 O O . PHE A 1 397 ? 19.434 -0.816 -17.137 1.00 93.12 397 PHE A O 1
ATOM 2881 N N . GLN A 1 398 ? 18.893 0.919 -15.821 1.00 96.31 398 GLN A N 1
ATOM 2882 C CA . GLN A 1 398 ? 19.781 0.564 -14.728 1.00 96.31 398 GLN A CA 1
ATOM 2883 C C . GLN A 1 398 ? 18.969 -0.099 -13.617 1.00 96.31 398 GLN A C 1
ATOM 2885 O O . GLN A 1 398 ? 18.229 0.564 -12.907 1.00 96.31 398 GLN A O 1
ATOM 2890 N N . VAL A 1 399 ? 19.127 -1.411 -13.450 1.00 96.81 399 VAL A N 1
ATOM 2891 C CA . VAL A 1 399 ? 18.488 -2.147 -12.348 1.00 96.81 399 VAL A CA 1
ATOM 2892 C C . VAL A 1 399 ? 19.064 -1.668 -11.015 1.00 96.81 399 VAL A C 1
ATOM 2894 O O . VAL A 1 399 ? 20.286 -1.671 -10.836 1.00 96.81 399 VAL A O 1
ATOM 2897 N N . THR A 1 400 ? 18.192 -1.264 -10.095 1.00 96.44 400 THR A N 1
ATOM 2898 C CA . THR A 1 400 ? 18.548 -0.757 -8.761 1.00 96.44 400 THR A CA 1
ATOM 2899 C C . THR A 1 400 ? 18.208 -1.737 -7.646 1.00 96.44 400 THR A C 1
ATOM 2901 O O . THR A 1 400 ? 18.882 -1.720 -6.618 1.00 96.44 400 THR A O 1
ATOM 2904 N N . GLY A 1 401 ? 17.235 -2.625 -7.858 1.00 94.75 401 GLY A N 1
ATOM 2905 C CA . GLY A 1 401 ? 16.764 -3.559 -6.839 1.00 94.75 401 GLY A CA 1
ATOM 2906 C C . GLY A 1 401 ? 15.899 -4.674 -7.418 1.00 94.75 401 GLY A C 1
ATOM 2907 O O . GLY A 1 401 ? 15.401 -4.584 -8.537 1.00 94.75 401 GLY A O 1
ATOM 2908 N N . ALA A 1 402 ? 15.783 -5.770 -6.674 1.00 95.12 402 ALA A N 1
ATOM 2909 C CA . ALA A 1 402 ? 14.789 -6.806 -6.917 1.00 95.12 402 ALA A CA 1
ATOM 2910 C C . ALA A 1 402 ? 14.557 -7.591 -5.623 1.00 95.12 402 ALA A C 1
ATOM 2912 O O . ALA A 1 402 ? 15.523 -8.025 -4.985 1.00 95.12 402 ALA A O 1
ATOM 2913 N N . ASN A 1 403 ? 13.298 -7.828 -5.266 1.00 94.06 403 ASN A N 1
ATOM 2914 C CA . ASN A 1 403 ? 12.932 -8.582 -4.074 1.00 94.06 403 ASN A CA 1
ATOM 2915 C C . ASN A 1 403 ? 11.886 -9.650 -4.416 1.00 94.06 403 ASN A C 1
ATOM 2917 O O . ASN A 1 403 ? 10.787 -9.379 -4.895 1.00 94.06 403 ASN A O 1
ATOM 2921 N N . ARG A 1 404 ? 12.246 -10.913 -4.160 1.00 93.19 404 ARG A N 1
ATOM 2922 C CA . ARG A 1 404 ? 11.398 -12.066 -4.490 1.00 93.19 404 ARG A CA 1
ATOM 2923 C C . ARG A 1 404 ? 10.145 -12.129 -3.624 1.00 93.19 404 ARG A C 1
ATOM 2925 O O . ARG A 1 404 ? 9.124 -12.581 -4.128 1.00 93.19 404 ARG A O 1
ATOM 2932 N N . ALA A 1 405 ? 10.226 -11.732 -2.355 1.00 91.62 405 ALA A N 1
ATOM 2933 C CA . ALA A 1 405 ? 9.120 -11.834 -1.408 1.00 91.62 405 ALA A CA 1
ATOM 2934 C C . ALA A 1 405 ? 8.024 -10.810 -1.728 1.00 91.62 405 ALA A C 1
ATOM 2936 O O . ALA A 1 405 ? 6.865 -11.184 -1.872 1.00 91.62 405 ALA A O 1
ATOM 2937 N N . THR A 1 406 ? 8.419 -9.554 -1.945 1.00 93.81 406 THR A N 1
ATOM 2938 C CA . THR A 1 406 ? 7.525 -8.434 -2.291 1.00 93.81 406 THR A CA 1
ATOM 2939 C C . THR A 1 406 ? 7.180 -8.370 -3.785 1.00 93.81 406 THR A C 1
ATOM 2941 O O . THR A 1 406 ? 6.354 -7.558 -4.210 1.00 93.81 406 THR A O 1
ATOM 2944 N N . ARG A 1 407 ? 7.787 -9.259 -4.585 1.00 96.44 407 ARG A N 1
ATOM 2945 C CA . ARG A 1 407 ? 7.633 -9.389 -6.041 1.00 96.44 407 ARG A CA 1
ATOM 2946 C C . ARG A 1 407 ? 8.082 -8.168 -6.845 1.00 96.44 407 ARG A C 1
ATOM 2948 O O . ARG A 1 407 ? 7.621 -8.006 -7.977 1.00 96.44 407 ARG A O 1
ATOM 2955 N N . THR A 1 408 ? 8.968 -7.349 -6.290 1.00 96.44 408 THR A N 1
ATOM 2956 C CA . THR A 1 408 ? 9.385 -6.066 -6.865 1.00 96.44 408 THR A CA 1
ATOM 2957 C C . THR A 1 408 ? 10.659 -6.182 -7.700 1.00 96.44 408 THR A C 1
ATOM 2959 O O . THR A 1 408 ? 11.529 -7.028 -7.452 1.00 96.44 408 THR A O 1
ATOM 2962 N N . PHE A 1 409 ? 10.753 -5.345 -8.730 1.00 97.31 409 PHE A N 1
ATOM 2963 C CA . PHE A 1 409 ? 11.907 -5.199 -9.609 1.00 97.31 409 PHE A CA 1
ATOM 2964 C C . PHE A 1 409 ? 12.087 -3.719 -9.957 1.00 97.31 409 PHE A C 1
ATOM 2966 O O . PHE A 1 409 ? 11.333 -3.165 -10.762 1.00 97.31 409 PHE A O 1
ATOM 2973 N N . ASP A 1 410 ? 13.119 -3.111 -9.383 1.00 95.94 410 ASP A N 1
ATOM 2974 C CA . ASP A 1 410 ? 13.347 -1.669 -9.402 1.00 95.94 410 ASP A CA 1
ATOM 2975 C C . ASP A 1 410 ? 14.414 -1.305 -10.422 1.00 95.94 410 ASP A C 1
ATOM 2977 O O . ASP A 1 410 ? 15.460 -1.963 -10.541 1.00 95.94 410 ASP A O 1
ATOM 2981 N N . PHE A 1 411 ? 14.188 -0.213 -11.141 1.00 95.75 411 PHE A N 1
ATOM 2982 C CA . PHE A 1 411 ? 15.150 0.302 -12.099 1.00 95.75 411 PHE A CA 1
ATOM 2983 C C . PHE A 1 411 ? 15.042 1.814 -12.273 1.00 95.75 411 PHE A C 1
ATOM 2985 O O . PHE A 1 411 ? 13.999 2.430 -12.076 1.00 95.75 411 PHE A O 1
ATOM 2992 N N . THR A 1 412 ? 16.138 2.416 -12.717 1.00 95.56 412 THR A N 1
ATOM 2993 C CA . THR A 1 412 ? 16.177 3.801 -13.177 1.00 95.56 412 THR A CA 1
ATOM 2994 C C . THR A 1 412 ? 16.399 3.866 -14.683 1.00 95.56 412 THR A C 1
ATOM 2996 O O . THR A 1 412 ? 17.047 3.010 -15.295 1.00 95.56 412 THR A O 1
ATOM 2999 N N . THR A 1 413 ? 15.828 4.887 -15.312 1.00 93.25 413 THR A N 1
ATOM 3000 C CA . THR A 1 413 ? 15.918 5.129 -16.757 1.00 93.25 413 THR A CA 1
ATOM 3001 C C . THR A 1 413 ? 15.718 6.616 -17.069 1.00 93.25 413 THR A C 1
ATOM 3003 O O . THR A 1 413 ? 15.691 7.438 -16.156 1.00 93.25 413 THR A O 1
ATOM 3006 N N . THR A 1 414 ? 15.612 6.994 -18.344 1.00 92.69 414 THR A N 1
ATOM 3007 C CA . THR A 1 414 ? 15.186 8.331 -18.770 1.00 92.69 414 THR A CA 1
ATOM 3008 C C . THR A 1 414 ? 13.815 8.274 -19.434 1.00 92.69 414 THR A C 1
ATOM 3010 O O . THR A 1 414 ? 13.451 7.238 -19.985 1.00 92.69 414 THR A O 1
ATOM 3013 N N . VAL A 1 415 ? 13.084 9.393 -19.468 1.00 90.00 415 VAL A N 1
ATOM 3014 C CA . VAL A 1 415 ? 11.799 9.516 -20.189 1.00 90.00 415 VAL A CA 1
ATOM 3015 C C . VAL A 1 415 ? 11.889 8.921 -21.596 1.00 90.00 415 VAL A C 1
ATOM 3017 O O . VAL A 1 415 ? 11.113 8.041 -21.935 1.00 90.00 415 VAL A O 1
ATOM 3020 N N . GLY A 1 416 ? 12.887 9.301 -22.398 1.00 87.12 416 GLY A N 1
ATOM 3021 C CA . GLY A 1 416 ? 13.003 8.822 -23.779 1.00 87.12 416 GLY A CA 1
ATOM 3022 C C . GLY A 1 416 ? 13.222 7.310 -23.900 1.00 87.12 416 GLY A C 1
ATOM 3023 O O . GLY A 1 416 ? 12.691 6.680 -24.812 1.00 87.12 416 GLY A O 1
ATOM 3024 N N . GLN A 1 417 ? 13.979 6.711 -22.977 1.00 88.31 417 GLN A N 1
ATOM 3025 C CA . GLN A 1 417 ? 14.158 5.257 -22.919 1.00 88.31 417 GLN A CA 1
ATOM 3026 C C . GLN A 1 417 ? 12.880 4.558 -22.431 1.00 88.31 417 GLN A C 1
ATOM 3028 O O . GLN A 1 417 ? 12.506 3.512 -22.965 1.00 88.31 417 GLN A O 1
ATOM 3033 N N . PHE A 1 418 ? 12.199 5.145 -21.446 1.00 89.31 418 PHE A N 1
ATOM 3034 C CA . PHE A 1 418 ? 10.950 4.638 -20.893 1.00 89.31 418 PHE A CA 1
ATOM 3035 C C . PHE A 1 418 ? 9.838 4.642 -21.944 1.00 89.31 418 PHE A C 1
ATOM 3037 O O . PHE A 1 418 ? 9.252 3.597 -22.205 1.00 89.31 418 PHE A O 1
ATOM 3044 N N . GLU A 1 419 ? 9.601 5.766 -22.625 1.00 86.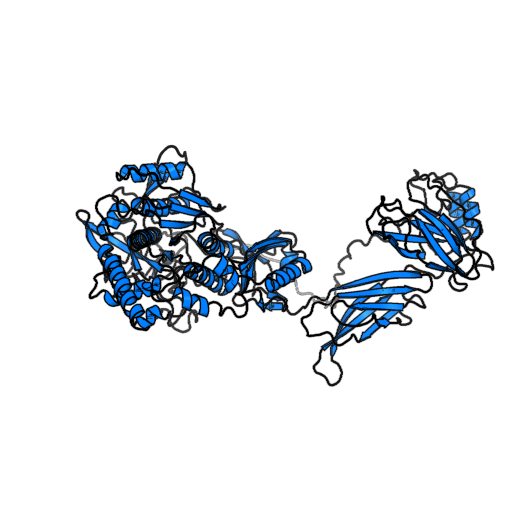62 419 GLU A N 1
ATOM 3045 C CA . GLU A 1 419 ? 8.606 5.884 -23.700 1.00 86.62 419 GLU A CA 1
ATOM 3046 C C . GLU A 1 419 ? 8.889 4.889 -24.839 1.00 86.62 419 GLU A C 1
ATOM 3048 O O . GLU A 1 419 ? 7.973 4.246 -25.358 1.00 86.62 419 GLU A O 1
ATOM 3053 N N . GLN A 1 420 ? 10.168 4.680 -25.185 1.00 82.69 420 GLN A N 1
ATOM 3054 C CA . GLN A 1 420 ? 10.580 3.696 -26.192 1.00 82.69 420 GLN A CA 1
ATOM 3055 C C . GLN A 1 420 ? 10.256 2.248 -25.781 1.00 82.69 420 GLN A C 1
ATOM 3057 O O . GLN A 1 420 ? 9.915 1.427 -26.637 1.00 82.69 420 GLN A O 1
ATOM 3062 N N . ALA A 1 421 ? 10.414 1.910 -24.502 1.00 83.69 421 ALA A N 1
ATOM 3063 C CA . ALA A 1 421 ? 10.239 0.549 -24.001 1.00 83.69 421 ALA A CA 1
ATOM 3064 C C . ALA A 1 421 ? 8.791 0.226 -23.607 1.00 83.69 421 ALA A C 1
ATOM 3066 O O . ALA A 1 421 ? 8.341 -0.902 -23.811 1.00 83.69 421 ALA A O 1
ATOM 3067 N N . ILE A 1 422 ? 8.093 1.211 -23.037 1.00 84.44 422 ILE A N 1
ATOM 3068 C CA . ILE A 1 422 ? 6.798 1.077 -22.360 1.00 84.44 422 ILE A CA 1
ATOM 3069 C C . ILE A 1 422 ? 5.640 1.632 -23.213 1.00 84.44 422 ILE A C 1
ATOM 3071 O O . ILE A 1 422 ? 4.470 1.447 -22.890 1.00 84.44 422 ILE A O 1
ATOM 3075 N N . GLY A 1 423 ? 5.927 2.268 -24.356 1.00 76.62 423 GLY A N 1
ATOM 3076 C CA . GLY A 1 423 ? 4.920 2.637 -25.360 1.00 76.62 423 GLY A CA 1
ATOM 3077 C C . GLY A 1 423 ? 3.884 3.670 -24.909 1.00 76.62 423 GLY A C 1
ATOM 3078 O O . GLY A 1 423 ? 2.842 3.796 -25.551 1.00 76.62 423 GLY A O 1
ATOM 3079 N N . ALA A 1 424 ? 4.152 4.385 -23.819 1.00 78.69 424 ALA A N 1
ATOM 3080 C CA . ALA A 1 424 ? 3.312 5.449 -23.284 1.00 78.69 424 ALA A CA 1
ATOM 3081 C C . ALA A 1 424 ? 4.011 6.801 -23.440 1.00 78.69 424 ALA A C 1
ATOM 3083 O O . ALA A 1 424 ? 5.236 6.844 -23.480 1.00 78.69 424 ALA A O 1
ATOM 3084 N N . ASN A 1 425 ? 3.239 7.890 -23.516 1.00 81.38 425 ASN A N 1
ATOM 3085 C CA . ASN A 1 425 ? 3.791 9.247 -23.494 1.00 81.38 425 ASN A CA 1
ATOM 3086 C C . ASN A 1 425 ? 3.719 9.792 -22.073 1.00 81.38 425 ASN A C 1
ATOM 3088 O O . ASN A 1 425 ? 2.624 9.814 -21.494 1.00 81.38 425 ASN A O 1
ATOM 3092 N N . ILE A 1 426 ? 4.850 10.268 -21.560 1.00 86.81 426 ILE A N 1
ATOM 3093 C CA . ILE A 1 426 ? 4.933 10.900 -20.246 1.00 86.81 426 ILE A CA 1
ATOM 3094 C C . ILE A 1 426 ? 4.557 12.373 -20.392 1.00 86.81 426 ILE A C 1
ATOM 3096 O O . ILE A 1 426 ? 5.049 13.085 -21.273 1.00 86.81 426 ILE A O 1
ATOM 3100 N N . ILE A 1 427 ? 3.661 12.833 -19.529 1.00 85.94 427 ILE A N 1
ATOM 3101 C CA . ILE A 1 427 ? 3.140 14.198 -19.549 1.00 85.94 427 ILE A CA 1
ATOM 3102 C C . ILE A 1 427 ? 3.381 14.885 -18.214 1.00 85.94 427 ILE A C 1
ATOM 3104 O O . ILE A 1 427 ? 3.452 14.233 -17.173 1.00 85.94 427 ILE A O 1
ATOM 3108 N N . SER A 1 428 ? 3.455 16.213 -18.255 1.00 86.44 428 SER A N 1
ATOM 3109 C CA . SER A 1 428 ? 3.306 17.050 -17.067 1.00 86.44 428 SER A CA 1
ATOM 3110 C C . SER A 1 428 ? 1.929 17.706 -17.046 1.00 86.44 428 SER A C 1
ATOM 3112 O O . SER A 1 428 ? 1.464 18.199 -18.081 1.00 86.44 428 SER A O 1
ATOM 3114 N N . TYR A 1 429 ? 1.304 17.758 -15.880 1.00 79.94 429 TYR A N 1
ATOM 3115 C CA . TYR A 1 429 ? 0.021 18.424 -15.662 1.00 79.94 429 TYR A CA 1
ATOM 3116 C C . TYR A 1 429 ? 0.046 19.185 -14.335 1.00 79.94 429 TYR A C 1
ATOM 3118 O O . TYR A 1 429 ? 0.785 18.798 -13.438 1.00 79.94 429 TYR A O 1
ATOM 3126 N N . ASP A 1 430 ? -0.731 20.258 -14.210 1.00 78.31 430 ASP A N 1
ATOM 3127 C CA . ASP A 1 430 ? -0.912 20.939 -12.923 1.00 78.31 430 ASP A CA 1
ATOM 3128 C C . ASP A 1 430 ? -2.139 20.361 -12.215 1.00 78.31 430 ASP A C 1
ATOM 3130 O O . ASP A 1 430 ? -3.223 20.311 -12.804 1.00 78.31 430 ASP A O 1
ATOM 3134 N N . ASP A 1 431 ? -1.969 19.916 -10.972 1.00 69.62 431 ASP A N 1
ATOM 3135 C CA . ASP A 1 431 ? -3.075 19.430 -10.146 1.00 69.62 431 ASP A CA 1
ATOM 3136 C C . ASP A 1 431 ? -3.995 20.574 -9.666 1.00 69.62 431 ASP A C 1
ATOM 3138 O O . ASP A 1 431 ? -3.804 21.759 -9.970 1.00 69.62 431 ASP A O 1
ATOM 3142 N N . GLU A 1 432 ? -5.034 20.232 -8.901 1.00 64.88 432 GLU A N 1
ATOM 3143 C CA . GLU A 1 432 ? -5.976 21.216 -8.348 1.00 64.88 432 GLU A CA 1
ATOM 3144 C C . GLU A 1 432 ? -5.293 22.248 -7.431 1.00 64.88 432 GLU A C 1
ATOM 3146 O O . GLU A 1 432 ? -5.750 23.390 -7.339 1.00 64.88 432 GLU A O 1
ATOM 3151 N N . ALA A 1 433 ? -4.169 21.883 -6.805 1.00 65.31 433 ALA A N 1
ATOM 3152 C CA . ALA A 1 433 ? -3.349 22.765 -5.977 1.00 65.31 433 ALA A CA 1
ATOM 3153 C C . ALA A 1 433 ? -2.341 23.597 -6.795 1.00 65.31 433 ALA A C 1
ATOM 3155 O O . ALA A 1 433 ? -1.557 24.351 -6.215 1.00 65.31 433 ALA A O 1
ATOM 3156 N N . GLN A 1 434 ? -2.388 23.511 -8.132 1.00 67.06 434 GLN A N 1
ATOM 3157 C CA . GLN A 1 434 ? -1.460 24.165 -9.061 1.00 67.06 434 GLN A CA 1
ATOM 3158 C C . GLN A 1 434 ? -0.005 23.712 -8.873 1.00 67.06 434 GLN A C 1
ATOM 3160 O O . GLN A 1 434 ? 0.932 24.474 -9.127 1.00 67.06 434 GLN A O 1
ATOM 3165 N N . VAL A 1 435 ? 0.191 22.472 -8.421 1.00 71.19 435 VAL A N 1
ATOM 3166 C CA . VAL A 1 435 ? 1.502 21.829 -8.357 1.00 71.19 435 VAL A CA 1
ATOM 3167 C C . VAL A 1 435 ? 1.693 21.004 -9.625 1.00 71.19 435 VAL A C 1
ATOM 3169 O O . VAL A 1 435 ? 0.830 20.219 -10.014 1.00 71.19 435 VAL A O 1
ATOM 3172 N N . THR A 1 436 ? 2.838 21.182 -10.283 1.00 77.88 436 THR A N 1
ATOM 3173 C CA . THR A 1 436 ? 3.168 20.422 -11.489 1.00 77.88 436 THR A CA 1
ATOM 3174 C C . THR A 1 436 ? 3.531 18.982 -11.132 1.00 77.88 436 THR A C 1
ATOM 3176 O O . THR A 1 436 ? 4.529 18.731 -10.455 1.00 77.88 436 THR A O 1
ATOM 3179 N N . GLN A 1 437 ? 2.751 18.046 -11.657 1.00 81.75 437 GLN A N 1
ATOM 3180 C CA . GLN A 1 437 ? 2.883 16.604 -11.501 1.00 81.75 437 GLN A CA 1
ATOM 3181 C C . GLN A 1 437 ? 3.308 15.938 -12.813 1.00 81.75 437 GLN A C 1
ATOM 3183 O O . GLN A 1 437 ? 3.181 16.510 -13.900 1.00 81.75 437 GLN A O 1
ATOM 3188 N N . GLN A 1 438 ? 3.798 14.704 -12.715 1.00 85.56 438 GLN A N 1
ATOM 3189 C CA . GLN A 1 438 ? 4.057 13.809 -13.837 1.00 85.56 438 GLN A CA 1
ATOM 3190 C C . GLN A 1 438 ? 3.005 12.702 -13.883 1.00 85.56 438 GLN A C 1
ATOM 3192 O O . GLN A 1 438 ? 2.508 12.237 -12.856 1.00 85.56 438 GLN A O 1
ATOM 3197 N N . GLY A 1 439 ? 2.675 12.278 -15.097 1.00 85.50 439 GLY A N 1
ATOM 3198 C CA . GLY A 1 439 ? 1.786 11.157 -15.372 1.00 85.50 439 GLY A CA 1
ATOM 3199 C C . GLY A 1 439 ? 1.997 10.639 -16.790 1.00 85.50 439 GLY A C 1
ATOM 3200 O O . GLY A 1 439 ? 2.990 10.960 -17.445 1.00 85.50 439 GLY A O 1
ATOM 3201 N N . TYR A 1 440 ? 1.049 9.862 -17.300 1.00 86.38 440 TYR A N 1
ATOM 3202 C CA . TYR A 1 440 ? 1.089 9.330 -18.659 1.00 86.38 440 TYR A CA 1
ATOM 3203 C C . TYR A 1 440 ? -0.287 9.355 -19.318 1.00 86.38 440 TYR A C 1
ATOM 3205 O O . TYR A 1 440 ? -1.312 9.566 -18.684 1.00 86.38 440 TYR A O 1
ATOM 3213 N N . THR A 1 441 ? -0.323 9.148 -20.632 1.00 79.62 441 THR A N 1
ATOM 3214 C CA . THR A 1 441 ? -1.583 9.059 -21.385 1.00 79.62 441 THR A CA 1
ATOM 3215 C C . THR A 1 441 ? -1.781 7.670 -21.976 1.00 79.62 441 THR A C 1
ATOM 3217 O O . THR A 1 441 ? -0.842 7.066 -22.491 1.00 79.62 441 THR A O 1
ATOM 3220 N N . GLY A 1 442 ? -3.027 7.186 -21.949 1.00 80.06 442 GLY A N 1
ATOM 3221 C CA . GLY A 1 442 ? -3.372 5.844 -22.424 1.00 80.06 442 GLY A CA 1
ATOM 3222 C C . GLY A 1 442 ? -2.891 4.735 -21.479 1.00 80.06 442 GLY A C 1
ATOM 3223 O O . GLY A 1 442 ? -2.565 5.013 -20.328 1.00 80.06 442 GLY A O 1
ATOM 3224 N N . PRO A 1 443 ? -2.910 3.469 -21.923 1.00 85.50 443 PRO A N 1
ATOM 3225 C CA . PRO A 1 443 ? -2.346 2.359 -21.166 1.00 85.50 443 PRO A CA 1
ATOM 3226 C C . PRO A 1 443 ? -0.821 2.295 -21.296 1.00 85.50 443 PRO A C 1
ATOM 3228 O O . PRO A 1 443 ? -0.257 2.632 -22.336 1.00 85.50 443 PRO A O 1
ATOM 3231 N N . LEU A 1 444 ? -0.174 1.794 -20.248 1.00 90.75 444 LEU A N 1
ATOM 3232 C CA . LEU A 1 444 ? 1.229 1.383 -20.263 1.00 90.75 444 LEU A CA 1
ATOM 3233 C C . LEU A 1 444 ? 1.364 0.034 -20.977 1.00 90.75 444 LEU A C 1
ATOM 3235 O O . LEU A 1 444 ? 0.519 -0.848 -20.795 1.00 90.75 444 LEU A O 1
ATOM 3239 N N . TYR A 1 445 ? 2.429 -0.152 -21.752 1.00 89.19 445 TYR A N 1
ATOM 3240 C CA . TYR A 1 445 ? 2.715 -1.388 -22.476 1.00 89.19 445 TYR A CA 1
ATOM 3241 C C . TYR A 1 445 ? 4.047 -1.992 -22.051 1.00 89.19 445 TYR A C 1
ATOM 3243 O O . TYR A 1 445 ? 4.922 -1.319 -21.528 1.00 89.19 445 TYR A O 1
ATOM 3251 N N . VAL A 1 446 ? 4.241 -3.270 -22.348 1.00 90.56 446 VAL A N 1
ATOM 3252 C CA . VAL A 1 446 ? 5.552 -3.918 -22.286 1.00 90.56 446 VAL A CA 1
ATOM 3253 C C . VAL A 1 446 ? 5.741 -4.833 -23.492 1.00 90.56 446 VAL A C 1
ATOM 3255 O O . VAL A 1 446 ? 4.758 -5.262 -24.104 1.00 90.56 446 VAL A O 1
ATOM 3258 N N . PRO A 1 447 ? 6.983 -5.173 -23.870 1.00 85.12 447 PRO A N 1
ATOM 3259 C CA . PRO A 1 447 ? 7.211 -6.162 -24.914 1.00 85.12 447 PRO A CA 1
ATOM 3260 C C . PRO A 1 447 ? 6.574 -7.511 -24.561 1.00 85.12 447 PRO A C 1
ATOM 3262 O O . PRO A 1 447 ? 6.688 -7.973 -23.424 1.00 85.12 447 PRO A O 1
ATOM 3265 N N . ARG A 1 448 ? 5.982 -8.192 -25.551 1.00 84.00 448 ARG A N 1
ATOM 3266 C CA . ARG A 1 448 ? 5.307 -9.494 -25.385 1.00 84.00 448 ARG A CA 1
ATOM 3267 C C . ARG A 1 448 ? 6.104 -10.504 -24.552 1.00 84.00 448 ARG A C 1
ATOM 3269 O O . ARG A 1 448 ? 5.519 -11.167 -23.703 1.00 84.00 448 ARG A O 1
ATOM 3276 N N . ARG A 1 449 ? 7.431 -10.570 -24.725 1.00 79.62 449 ARG A N 1
ATOM 3277 C CA . ARG A 1 449 ? 8.329 -11.480 -23.979 1.00 79.62 449 ARG A CA 1
ATOM 3278 C C . ARG A 1 449 ? 8.303 -11.329 -22.448 1.00 79.62 449 ARG A C 1
ATOM 3280 O O . ARG A 1 449 ? 8.677 -12.268 -21.756 1.00 79.62 449 ARG A O 1
ATOM 3287 N N . VAL A 1 450 ? 7.918 -10.161 -21.926 1.00 90.69 450 VAL A N 1
ATOM 3288 C CA . VAL A 1 450 ? 7.773 -9.907 -20.479 1.00 90.69 450 VAL A CA 1
ATOM 3289 C C . VAL A 1 450 ? 6.325 -9.621 -20.073 1.00 90.69 450 VAL A C 1
ATOM 3291 O O . VAL A 1 450 ? 6.055 -9.446 -18.892 1.00 90.69 450 VAL A O 1
ATOM 3294 N N . ALA A 1 451 ? 5.380 -9.615 -21.017 1.00 90.69 451 ALA A N 1
ATOM 3295 C CA . ALA A 1 451 ? 3.983 -9.278 -20.743 1.00 90.69 451 ALA A CA 1
ATOM 3296 C C . ALA A 1 451 ? 3.322 -10.225 -19.734 1.00 90.69 451 ALA A C 1
ATOM 3298 O O . ALA A 1 451 ? 2.575 -9.772 -18.880 1.00 90.69 451 ALA A O 1
ATOM 3299 N N . ASP A 1 452 ? 3.649 -11.520 -19.777 1.00 91.06 452 ASP A N 1
ATOM 3300 C CA . ASP A 1 452 ? 3.129 -12.490 -18.804 1.00 91.06 452 ASP A CA 1
ATOM 3301 C C . ASP A 1 452 ? 3.873 -12.444 -17.458 1.00 91.06 452 ASP A C 1
ATOM 3303 O O . ASP A 1 452 ? 3.490 -13.152 -16.528 1.00 91.06 452 ASP A O 1
ATOM 3307 N N . VAL A 1 453 ? 4.974 -11.689 -17.369 1.00 95.56 453 VAL A N 1
ATOM 3308 C CA . VAL A 1 453 ? 5.791 -11.534 -16.156 1.00 95.56 453 VAL A CA 1
ATOM 3309 C C . VAL A 1 453 ? 5.362 -10.304 -15.361 1.00 95.56 453 VAL A C 1
ATOM 3311 O O . VAL A 1 453 ? 5.329 -10.361 -14.134 1.00 95.56 453 VAL A O 1
ATOM 3314 N N . VAL A 1 454 ? 5.052 -9.209 -16.054 1.00 96.50 454 VAL A N 1
ATOM 3315 C CA . VAL A 1 454 ? 4.680 -7.919 -15.466 1.00 96.50 454 VAL A CA 1
ATOM 3316 C C . VAL A 1 454 ? 3.210 -7.945 -15.054 1.00 96.50 454 VAL A C 1
ATOM 3318 O O . VAL A 1 454 ? 2.329 -8.030 -15.905 1.00 96.50 454 VAL A O 1
ATOM 3321 N N . ASP A 1 455 ? 2.951 -7.854 -13.751 1.00 96.12 455 ASP A N 1
ATOM 3322 C CA . ASP A 1 455 ? 1.601 -7.631 -13.228 1.00 96.12 455 ASP A CA 1
ATOM 3323 C C . ASP A 1 455 ? 1.260 -6.137 -13.250 1.00 96.12 455 ASP A C 1
ATOM 3325 O O . ASP A 1 455 ? 0.220 -5.747 -13.783 1.00 96.12 455 ASP A O 1
ATOM 3329 N N . SER A 1 456 ? 2.150 -5.306 -12.699 1.00 95.38 456 SER A N 1
ATOM 3330 C CA . SER A 1 456 ? 1.945 -3.865 -12.529 1.00 95.38 456 SER A CA 1
ATOM 3331 C C . SER A 1 456 ? 3.251 -3.087 -12.729 1.00 95.38 456 SER A C 1
ATOM 3333 O O . SER A 1 456 ? 4.336 -3.652 -12.583 1.00 95.38 456 SER A O 1
ATOM 3335 N N . LEU A 1 457 ? 3.144 -1.804 -13.089 1.00 94.50 457 LEU A N 1
ATOM 3336 C CA . LEU A 1 457 ? 4.270 -0.887 -13.301 1.00 94.50 457 LEU A CA 1
ATOM 3337 C C . LEU A 1 457 ? 3.976 0.450 -12.609 1.00 94.50 457 LEU A C 1
ATOM 3339 O O . LEU A 1 457 ? 2.954 1.062 -12.911 1.00 94.50 457 LEU A O 1
ATOM 3343 N N . PHE A 1 458 ? 4.876 0.914 -11.745 1.00 92.25 458 PHE A N 1
ATOM 3344 C CA . PHE A 1 458 ? 4.751 2.179 -11.012 1.00 92.25 458 PHE A CA 1
ATOM 3345 C C . PHE A 1 458 ? 5.994 3.066 -11.163 1.00 92.25 458 PHE A C 1
ATOM 3347 O O . PHE A 1 458 ? 6.995 2.662 -11.759 1.00 92.25 458 PHE A O 1
ATOM 3354 N N . GLY A 1 459 ? 5.919 4.285 -10.618 1.00 85.38 459 GLY A N 1
ATOM 3355 C CA . GLY A 1 459 ? 7.020 5.256 -10.565 1.00 85.38 459 GLY A CA 1
ATOM 3356 C C . GLY A 1 459 ? 7.018 6.304 -11.683 1.00 85.38 459 GLY A C 1
ATOM 3357 O O . GLY A 1 459 ? 7.935 7.115 -11.772 1.00 85.38 459 GLY A O 1
ATOM 3358 N N . VAL A 1 460 ? 5.988 6.314 -12.539 1.00 80.50 460 VAL A N 1
ATOM 3359 C CA . VAL A 1 460 ? 5.787 7.387 -13.530 1.00 80.50 460 VAL A CA 1
ATOM 3360 C C . VAL A 1 460 ? 4.991 8.542 -12.935 1.00 80.50 460 VAL A C 1
ATOM 3362 O O . VAL A 1 460 ? 5.268 9.706 -13.220 1.00 80.50 460 VAL A O 1
ATOM 3365 N N . GLU A 1 461 ? 3.975 8.226 -12.141 1.00 79.25 461 GLU A N 1
ATOM 3366 C CA . GLU A 1 461 ? 3.143 9.214 -11.477 1.00 79.25 461 GLU A CA 1
ATOM 3367 C C . GLU A 1 461 ? 3.866 9.800 -10.261 1.00 79.25 461 GLU A C 1
ATOM 3369 O O . GLU A 1 461 ? 4.304 9.064 -9.379 1.00 79.25 461 GLU A O 1
ATOM 3374 N N . THR A 1 462 ? 3.967 11.130 -10.192 1.00 72.25 462 THR A N 1
ATOM 3375 C CA . THR A 1 462 ? 4.538 11.820 -9.017 1.00 72.25 462 THR A CA 1
ATOM 3376 C C . THR A 1 462 ? 3.486 12.250 -8.003 1.00 72.25 462 THR A C 1
ATOM 3378 O O . THR A 1 462 ? 3.846 12.650 -6.901 1.00 72.25 462 THR A O 1
ATOM 3381 N N . GLN A 1 463 ? 2.203 12.183 -8.369 1.00 68.25 463 GLN A N 1
ATOM 3382 C CA . GLN A 1 463 ? 1.101 12.484 -7.466 1.00 68.25 463 GLN A CA 1
ATOM 3383 C C . GLN A 1 463 ? 0.575 11.195 -6.831 1.00 68.25 463 GLN A C 1
ATOM 3385 O O . GLN A 1 463 ? 0.235 10.240 -7.534 1.00 68.25 463 GLN A O 1
ATOM 3390 N N . GLY A 1 464 ? 0.454 11.192 -5.509 1.00 59.97 464 GLY A N 1
ATOM 3391 C CA . GLY A 1 464 ? -0.360 10.230 -4.781 1.00 59.97 464 GLY A CA 1
ATOM 3392 C C . GLY A 1 464 ? -1.832 10.613 -4.804 1.00 59.97 464 GLY A C 1
ATOM 3393 O O . GLY A 1 464 ? -2.196 11.772 -4.607 1.00 59.97 464 GLY A O 1
ATOM 3394 N N . ILE A 1 465 ? -2.675 9.613 -5.045 1.00 57.91 465 ILE A N 1
ATOM 3395 C CA . ILE A 1 465 ? -4.102 9.656 -4.711 1.00 57.91 465 ILE A CA 1
ATOM 3396 C C . ILE A 1 465 ? -4.314 9.838 -3.193 1.00 57.91 465 ILE A C 1
ATOM 3398 O O . ILE A 1 465 ? -5.187 10.629 -2.829 1.00 57.91 465 ILE A O 1
ATOM 3402 N N . PRO A 1 466 ? -3.535 9.176 -2.308 1.00 58.31 466 PRO A N 1
ATOM 3403 C CA . PRO A 1 466 ? -3.820 9.200 -0.883 1.00 58.31 466 PRO A CA 1
ATOM 3404 C C . PRO A 1 466 ? -3.619 10.579 -0.269 1.00 58.31 466 PRO A C 1
ATOM 3406 O O . PRO A 1 466 ? -2.631 11.267 -0.527 1.00 58.31 466 PRO A O 1
ATOM 3409 N N . LYS A 1 467 ? -4.527 10.970 0.608 1.00 59.66 467 LYS A N 1
ATOM 3410 C CA . LYS A 1 467 ? -4.359 12.084 1.539 1.00 59.66 467 LYS A CA 1
ATOM 3411 C C . LYS A 1 467 ? -4.547 11.519 2.947 1.00 59.66 467 LYS A C 1
ATOM 3413 O O . LYS A 1 467 ? -5.225 10.497 3.087 1.00 59.66 467 LYS A O 1
ATOM 3418 N N . PRO A 1 468 ? -3.958 12.138 3.983 1.00 52.16 468 PRO A N 1
ATOM 3419 C CA . PRO A 1 468 ? -4.431 11.822 5.314 1.00 52.16 468 PRO A CA 1
ATOM 3420 C C . PRO A 1 468 ? -5.891 12.309 5.356 1.00 52.16 468 PRO A C 1
ATOM 3422 O O . PRO A 1 468 ? -6.164 13.434 4.895 1.00 52.16 468 PRO A O 1
ATOM 3425 N N . PRO A 1 469 ? -6.849 11.493 5.822 1.00 53.56 469 PRO A N 1
ATOM 3426 C CA . PRO A 1 469 ? -8.152 11.997 6.218 1.00 53.56 469 PRO A CA 1
ATOM 3427 C C . PRO A 1 469 ? -7.901 13.193 7.138 1.00 53.56 469 PRO A C 1
ATOM 3429 O O . PRO A 1 469 ? -7.021 13.152 7.989 1.00 53.56 469 PRO A O 1
ATOM 3432 N N . ARG A 1 470 ? -8.511 14.343 6.848 1.00 55.06 470 ARG A N 1
ATOM 3433 C CA . ARG A 1 470 ? -8.119 15.597 7.502 1.00 55.06 470 ARG A CA 1
ATOM 3434 C C . ARG A 1 470 ? -8.712 15.579 8.907 1.00 55.06 470 ARG A C 1
ATOM 3436 O O . ARG A 1 470 ? -9.915 15.832 8.965 1.00 55.06 470 ARG A O 1
ATOM 3443 N N . PRO A 1 471 ? -7.943 15.394 10.001 1.00 50.62 471 PRO A N 1
ATOM 3444 C CA . PRO A 1 471 ? -8.525 15.421 11.333 1.00 50.62 471 PRO A CA 1
ATOM 3445 C C . PRO A 1 471 ? -9.086 16.827 11.560 1.00 50.62 471 PRO A C 1
ATOM 3447 O O . PRO A 1 471 ? -8.318 17.796 11.615 1.00 50.62 471 PRO A O 1
ATOM 3450 N N . PRO A 1 472 ? -10.413 17.017 11.643 1.00 52.09 472 PRO A N 1
ATOM 3451 C CA . PRO A 1 472 ? -10.921 18.342 11.928 1.00 52.09 472 PRO A CA 1
ATOM 3452 C C . PRO A 1 472 ? -10.538 18.680 13.373 1.00 52.09 472 PRO A C 1
ATOM 3454 O O . PRO A 1 472 ? -10.557 17.819 14.249 1.00 52.09 472 PRO A O 1
ATOM 3457 N N . ALA A 1 473 ? -10.104 19.920 13.604 1.00 49.62 473 ALA A N 1
ATOM 3458 C CA . ALA A 1 473 ? -9.598 20.350 14.901 1.00 49.62 473 ALA A CA 1
ATOM 3459 C C . ALA A 1 473 ? -10.558 21.329 15.581 1.00 49.62 473 ALA A C 1
ATOM 3461 O O . ALA A 1 473 ? -10.933 22.338 14.977 1.00 49.62 473 ALA A O 1
ATOM 3462 N N . GLY A 1 474 ? -10.929 21.044 16.831 1.00 50.25 474 GLY A N 1
ATOM 3463 C CA . GLY A 1 474 ? -11.743 21.927 17.671 1.00 50.25 474 GLY A CA 1
ATOM 3464 C C . GLY A 1 474 ? -10.900 22.885 18.526 1.00 50.25 474 GLY A C 1
ATOM 3465 O O . GLY A 1 474 ? -9.826 22.522 18.996 1.00 50.25 474 GLY A O 1
ATOM 3466 N N . ASP A 1 475 ? -11.409 24.097 18.778 1.00 43.31 475 ASP A N 1
ATOM 3467 C CA . ASP A 1 475 ? -10.748 25.120 19.618 1.00 43.31 475 ASP A CA 1
ATOM 3468 C C . ASP A 1 475 ? -10.952 24.904 21.144 1.00 43.31 475 ASP A C 1
ATOM 3470 O O . ASP A 1 475 ? -10.474 25.706 21.953 1.00 43.31 475 ASP A O 1
ATOM 3474 N N . ASP A 1 476 ? -11.673 23.854 21.569 1.00 46.62 476 ASP A N 1
ATOM 3475 C CA . ASP A 1 476 ? -11.979 23.562 22.981 1.00 46.62 476 ASP A CA 1
ATOM 3476 C C . ASP A 1 476 ? -11.108 22.426 23.560 1.00 46.62 476 ASP A C 1
ATOM 3478 O O . ASP A 1 476 ? -10.785 21.442 22.905 1.00 46.62 476 ASP A O 1
ATOM 3482 N N . THR A 1 477 ? -10.744 22.541 24.838 1.00 49.28 477 THR A N 1
ATOM 3483 C CA . THR A 1 477 ? -9.823 21.630 25.555 1.00 49.28 477 THR A CA 1
ATOM 3484 C C . THR A 1 477 ? -10.528 20.452 26.244 1.00 49.28 477 THR A C 1
ATOM 3486 O O . THR A 1 477 ? -9.939 19.779 27.093 1.00 49.28 477 THR A O 1
ATOM 3489 N N . SER A 1 478 ? -11.799 20.203 25.920 1.00 63.34 478 SER A N 1
ATOM 3490 C CA . SER A 1 478 ? -12.697 19.301 26.650 1.00 63.34 478 SER A CA 1
ATOM 3491 C C . SER A 1 478 ? -12.741 17.847 26.146 1.00 63.34 478 SER A C 1
ATOM 3493 O O . SER A 1 478 ? -13.411 17.045 26.789 1.00 63.34 478 SER A O 1
ATOM 3495 N N . GLY A 1 479 ? -11.966 17.468 25.116 1.00 74.75 479 GLY A N 1
ATOM 3496 C CA . GLY A 1 479 ? -11.946 16.100 24.552 1.00 74.75 479 GLY A CA 1
ATOM 3497 C C . GLY A 1 479 ? -1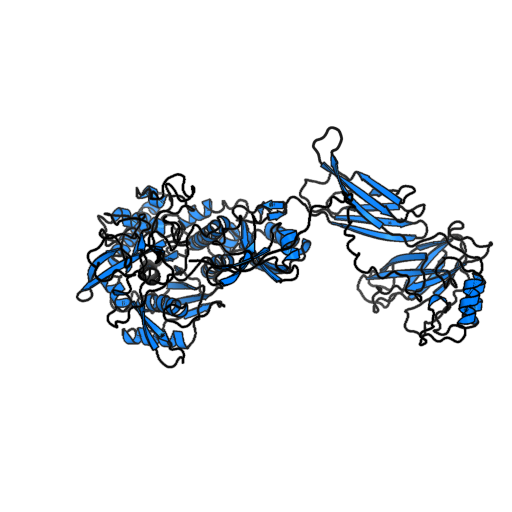1.396 14.996 25.466 1.00 74.75 479 GLY A C 1
ATOM 3498 O O . GLY A 1 479 ? -11.102 15.234 26.643 1.00 74.75 479 GLY A O 1
ATOM 3499 N N . HIS A 1 480 ? -11.210 13.792 24.926 1.00 88.06 480 HIS A N 1
ATOM 3500 C CA . HIS A 1 480 ? -10.854 12.590 25.686 1.00 88.06 480 HIS A CA 1
ATOM 3501 C C . HIS A 1 480 ? -9.416 12.124 25.434 1.00 88.06 480 HIS A C 1
ATOM 3503 O O . HIS A 1 480 ? -8.876 12.259 24.342 1.00 88.06 480 HIS A O 1
ATOM 3509 N N . PHE A 1 481 ? -8.773 11.554 26.455 1.00 91.50 481 PHE A N 1
ATOM 3510 C CA . PHE A 1 481 ? -7.585 10.732 26.220 1.00 91.50 481 PHE A CA 1
ATOM 3511 C C . PHE A 1 481 ? -8.000 9.418 25.556 1.00 91.50 481 PHE A C 1
ATOM 3513 O O . PHE A 1 481 ? -9.045 8.857 25.894 1.00 91.50 481 PHE A O 1
ATOM 3520 N N . SER A 1 482 ? -7.151 8.865 24.694 1.00 92.31 482 SER A N 1
ATOM 3521 C CA . SER A 1 482 ? -7.449 7.623 23.966 1.00 92.31 482 SER A CA 1
ATOM 3522 C C . SER A 1 482 ? -7.741 6.441 24.904 1.00 92.31 482 SER A C 1
ATOM 3524 O O . SER A 1 482 ? -8.597 5.609 24.614 1.00 92.31 482 SER A O 1
ATOM 3526 N N . SER A 1 483 ? -7.107 6.406 26.083 1.00 91.81 483 SER A N 1
ATOM 3527 C CA . SER A 1 483 ? -7.400 5.418 27.134 1.00 91.81 483 SER A CA 1
ATOM 3528 C C . SER A 1 483 ? -8.813 5.542 27.724 1.00 91.81 483 SER A C 1
ATOM 3530 O O . SER A 1 483 ? -9.403 4.538 28.119 1.00 91.81 483 SER A O 1
ATOM 3532 N N . GLN A 1 484 ? -9.387 6.749 27.764 1.00 93.12 484 GLN A N 1
ATOM 3533 C CA . GLN A 1 484 ? -10.760 6.978 28.227 1.00 93.12 484 GLN A CA 1
ATOM 3534 C C . GLN A 1 484 ? -11.778 6.502 27.192 1.00 93.12 484 GLN A C 1
ATOM 3536 O O . GLN A 1 484 ? -12.787 5.914 27.570 1.00 93.12 484 GLN A O 1
ATOM 3541 N N . VAL A 1 485 ? -11.489 6.707 25.904 1.00 95.00 485 VAL A N 1
ATOM 3542 C CA . VAL A 1 485 ? -12.316 6.192 24.804 1.00 95.00 485 VAL A CA 1
ATOM 3543 C C . VAL A 1 485 ? -12.294 4.659 24.793 1.00 95.00 485 VAL A C 1
ATOM 3545 O O . VAL A 1 485 ? -13.346 4.026 24.796 1.00 95.00 485 VAL A O 1
ATOM 3548 N N . ALA A 1 486 ? -11.111 4.045 24.910 1.00 94.94 486 ALA A N 1
ATOM 3549 C CA . ALA A 1 486 ? -10.979 2.591 25.031 1.00 94.94 486 ALA A CA 1
ATOM 3550 C C . ALA A 1 486 ? -11.734 2.024 26.250 1.00 94.94 486 ALA A C 1
ATOM 3552 O O . ALA A 1 486 ? -12.363 0.971 26.160 1.00 94.94 486 ALA A O 1
ATOM 3553 N N . ALA A 1 487 ? -11.706 2.727 27.388 1.00 93.25 487 ALA A N 1
ATOM 3554 C CA . ALA A 1 487 ? -12.469 2.340 28.573 1.00 93.25 487 ALA A CA 1
ATOM 3555 C C . ALA A 1 487 ? -13.988 2.461 28.363 1.00 93.25 487 ALA A C 1
ATOM 3557 O O . ALA A 1 487 ? -14.730 1.600 28.832 1.00 93.25 487 ALA A O 1
ATOM 3558 N N . ALA A 1 488 ? -14.457 3.490 27.646 1.00 94.50 488 ALA A N 1
ATOM 3559 C CA . ALA A 1 488 ? -15.871 3.635 27.309 1.00 94.50 488 ALA A CA 1
ATOM 3560 C C . ALA A 1 488 ? -16.364 2.471 26.434 1.00 94.50 488 ALA A C 1
ATOM 3562 O O . ALA A 1 488 ? -17.444 1.950 26.696 1.00 94.50 488 ALA A O 1
ATOM 3563 N N . TYR A 1 489 ? -15.540 2.001 25.493 1.00 96.69 489 TYR A N 1
ATOM 3564 C CA . TYR A 1 489 ? -15.796 0.806 24.677 1.00 96.69 489 TYR A CA 1
ATOM 3565 C C . TYR A 1 489 ? -15.526 -0.530 25.381 1.00 96.69 489 TYR A C 1
ATOM 3567 O O . TYR A 1 489 ? -15.477 -1.576 24.732 1.00 96.69 489 TYR A O 1
ATOM 3575 N N . ASP A 1 490 ? -15.323 -0.522 26.700 1.00 94.50 490 ASP A N 1
ATOM 3576 C CA . ASP A 1 490 ? -15.072 -1.721 27.501 1.00 94.50 490 ASP A CA 1
ATOM 3577 C C . ASP A 1 490 ? -13.925 -2.582 26.940 1.00 94.50 490 ASP A C 1
ATOM 3579 O O . ASP A 1 490 ? -14.034 -3.804 26.807 1.00 94.50 490 ASP A O 1
ATOM 3583 N N . TYR A 1 491 ? -12.815 -1.945 26.545 1.00 94.56 491 TYR A N 1
ATOM 3584 C CA . TYR A 1 491 ? -11.638 -2.680 26.085 1.00 94.56 491 TYR A CA 1
ATOM 3585 C C . TYR A 1 491 ? -11.136 -3.629 27.183 1.00 94.56 491 TYR A C 1
ATOM 3587 O O . TYR A 1 491 ? -11.088 -3.236 28.356 1.00 94.56 491 TYR A O 1
ATOM 3595 N N . PRO A 1 492 ? -10.713 -4.861 26.822 1.00 89.38 492 PRO A N 1
ATOM 3596 C CA . PRO A 1 492 ? -10.273 -5.846 27.796 1.00 89.38 492 PRO A CA 1
ATOM 3597 C C . PRO A 1 492 ? -9.167 -5.292 28.693 1.00 89.38 492 PRO A C 1
ATOM 3599 O O . PRO A 1 492 ? -8.057 -5.004 28.246 1.00 89.38 492 PRO A O 1
ATOM 3602 N N . SER A 1 493 ? -9.467 -5.189 29.985 1.00 73.00 493 SER A N 1
ATOM 3603 C CA . SER A 1 493 ? -8.516 -4.779 31.013 1.00 73.00 493 SER A CA 1
ATOM 3604 C C . SER A 1 493 ? -8.391 -5.895 32.052 1.00 73.00 493 SER A C 1
ATOM 3606 O O . SER A 1 493 ? -9.209 -6.067 32.952 1.00 73.00 493 SER A O 1
ATOM 3608 N N . ALA A 1 494 ? -7.352 -6.721 31.921 1.00 54.81 494 ALA A N 1
ATOM 3609 C CA . ALA A 1 494 ? -6.933 -7.614 33.004 1.00 54.81 494 ALA A CA 1
ATOM 3610 C C . ALA A 1 494 ? -6.421 -6.764 34.194 1.00 54.81 494 ALA A C 1
ATOM 3612 O O . ALA A 1 494 ? -6.096 -5.591 33.977 1.00 54.81 494 ALA A O 1
ATOM 3613 N N . PRO A 1 495 ? -6.329 -7.277 35.445 1.00 56.47 495 PRO A N 1
ATOM 3614 C CA . PRO A 1 495 ? -5.810 -6.483 36.563 1.00 56.47 495 PRO A CA 1
ATOM 3615 C C . PRO A 1 495 ? -4.525 -5.750 36.158 1.00 56.47 495 PRO A C 1
ATOM 3617 O O . PRO A 1 495 ? -3.674 -6.335 35.484 1.00 56.47 495 PRO A O 1
ATOM 3620 N N . ALA A 1 496 ? -4.450 -4.461 36.516 1.00 45.59 496 ALA A N 1
ATOM 3621 C CA . ALA A 1 496 ? -3.511 -3.484 35.964 1.00 45.59 496 ALA A CA 1
ATOM 3622 C C . ALA A 1 496 ? -2.125 -4.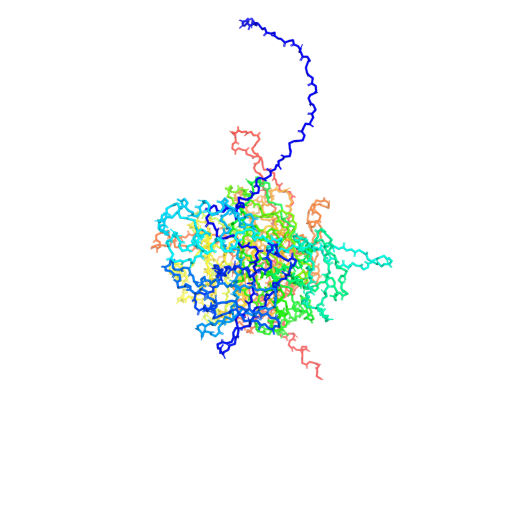085 35.653 1.00 45.59 496 ALA A C 1
ATOM 3624 O O . ALA A 1 496 ? -1.395 -4.480 36.564 1.00 45.59 496 ALA A O 1
ATOM 3625 N N . GLY A 1 497 ? -1.784 -4.153 34.359 1.00 52.28 497 GLY A N 1
ATOM 3626 C CA . GLY A 1 497 ? -0.470 -4.582 33.866 1.00 52.28 497 GLY A CA 1
ATOM 3627 C C . GLY A 1 497 ? -0.396 -5.934 33.142 1.00 52.28 497 GLY A C 1
ATOM 3628 O O . GLY A 1 497 ? 0.704 -6.310 32.750 1.00 52.28 497 GLY A O 1
ATOM 3629 N N . GLN A 1 498 ? -1.498 -6.673 32.944 1.00 70.00 498 GLN A N 1
ATOM 3630 C CA . GLN A 1 498 ? -1.453 -7.965 32.226 1.00 70.00 498 GLN A CA 1
ATOM 3631 C C . GLN A 1 498 ? -1.789 -7.889 30.726 1.00 70.00 498 GLN A C 1
ATOM 3633 O O . GLN A 1 498 ? -1.150 -8.593 29.947 1.00 70.00 498 GLN A O 1
ATOM 3638 N N . LEU A 1 499 ? -2.719 -7.027 30.301 1.00 87.12 499 LEU A N 1
ATOM 3639 C CA . LEU A 1 499 ? -3.012 -6.777 28.883 1.00 87.12 499 LEU A CA 1
ATOM 3640 C C . LEU A 1 499 ? -2.599 -5.344 28.533 1.00 87.12 499 LEU A C 1
ATOM 3642 O O . LEU A 1 499 ? -3.297 -4.396 28.865 1.00 87.12 499 LEU A O 1
ATOM 3646 N N . ALA A 1 500 ? -1.406 -5.204 27.961 1.00 90.00 500 ALA A N 1
ATOM 3647 C CA . ALA A 1 500 ? -0.766 -3.921 27.656 1.00 90.00 500 ALA A CA 1
ATOM 3648 C C . ALA A 1 500 ? 0.042 -3.972 26.344 1.00 90.00 500 ALA A C 1
ATOM 3650 O O . ALA A 1 500 ? 0.863 -3.096 26.093 1.00 90.00 500 ALA A O 1
ATOM 3651 N N . GLY A 1 501 ? -0.145 -5.015 25.528 1.00 92.62 501 GLY A N 1
ATOM 3652 C CA . GLY A 1 501 ? 0.549 -5.207 24.253 1.00 92.62 501 GLY A CA 1
ATOM 3653 C C . GLY A 1 501 ? 1.848 -6.004 24.323 1.00 92.62 501 GLY A C 1
ATOM 3654 O O . GLY A 1 501 ? 2.570 -6.062 23.335 1.00 92.62 501 GLY A O 1
ATOM 3655 N N . GLN A 1 502 ? 2.163 -6.652 25.448 1.00 92.31 502 GLN A N 1
ATOM 3656 C CA . GLN A 1 502 ? 3.424 -7.383 25.586 1.00 92.31 502 GLN A CA 1
ATOM 3657 C C . GLN A 1 502 ? 3.567 -8.475 24.507 1.00 92.31 502 GLN A C 1
ATOM 3659 O O . GLN A 1 502 ? 2.745 -9.388 24.433 1.00 92.31 502 GLN A O 1
ATOM 3664 N N . GLY A 1 503 ? 4.633 -8.405 23.703 1.00 92.81 503 GLY A N 1
ATOM 3665 C CA . GLY A 1 503 ? 4.895 -9.360 22.616 1.00 92.81 503 GLY A CA 1
ATOM 3666 C C . GLY A 1 503 ? 4.071 -9.128 21.344 1.00 92.81 503 GLY A C 1
ATOM 3667 O O . GLY A 1 503 ? 4.116 -9.959 20.437 1.00 92.81 503 GLY A O 1
ATOM 3668 N N . VAL A 1 504 ? 3.327 -8.022 21.272 1.00 96.50 504 VAL A N 1
ATOM 3669 C CA . VAL A 1 504 ? 2.639 -7.559 20.064 1.00 96.50 504 VAL A CA 1
ATOM 3670 C C . VAL A 1 504 ? 3.539 -6.551 19.355 1.00 96.50 504 VAL A C 1
ATOM 3672 O O . VAL A 1 504 ? 4.046 -5.629 19.987 1.00 96.50 504 VAL A O 1
ATOM 3675 N N . SER A 1 505 ? 3.709 -6.726 18.045 1.00 98.12 505 SER A N 1
ATOM 3676 C CA . SER A 1 505 ? 4.381 -5.761 17.170 1.00 98.12 505 SER A CA 1
ATOM 3677 C C . SER A 1 505 ? 3.359 -5.141 16.217 1.00 98.12 505 SER A C 1
ATOM 3679 O O . SER A 1 505 ? 2.582 -5.881 15.589 1.00 98.12 505 SER A O 1
ATOM 3681 N N . ILE A 1 506 ? 3.343 -3.808 16.141 1.00 98.69 506 ILE A N 1
ATOM 3682 C CA . ILE A 1 506 ? 2.408 -3.007 15.342 1.00 98.69 506 ILE A CA 1
ATOM 3683 C C . ILE A 1 506 ? 3.190 -2.063 14.425 1.00 98.69 506 ILE A C 1
ATOM 3685 O O . ILE A 1 506 ? 4.055 -1.315 14.880 1.00 98.69 506 ILE A O 1
ATOM 3689 N N . GLY A 1 507 ? 2.871 -2.093 13.133 1.00 98.69 507 GLY A N 1
ATOM 3690 C CA . GLY A 1 507 ? 3.353 -1.119 12.159 1.00 98.69 507 GLY A CA 1
ATOM 3691 C C . GLY A 1 507 ? 2.344 0.008 11.952 1.00 98.69 507 GLY A C 1
ATOM 3692 O O . GLY A 1 507 ? 1.144 -0.246 11.871 1.00 98.69 507 GLY A O 1
ATOM 3693 N N . ILE A 1 508 ? 2.834 1.237 11.859 1.00 98.62 508 ILE A N 1
ATOM 3694 C CA . ILE A 1 508 ? 2.052 2.442 11.559 1.00 98.62 508 ILE A CA 1
ATOM 3695 C C . ILE A 1 508 ? 2.551 2.959 10.211 1.00 98.62 508 ILE A C 1
ATOM 3697 O O . ILE A 1 508 ? 3.760 3.114 10.025 1.00 98.62 508 ILE A O 1
ATOM 3701 N N . LEU A 1 509 ? 1.643 3.108 9.249 1.00 97.56 509 LEU A N 1
ATOM 3702 C CA . LEU A 1 509 ? 1.961 3.318 7.836 1.00 97.56 509 LEU A CA 1
ATOM 3703 C C . LEU A 1 509 ? 1.693 4.774 7.453 1.00 97.56 509 LEU A C 1
ATOM 3705 O O . LEU A 1 509 ? 0.541 5.188 7.380 1.00 97.56 509 LEU A O 1
ATOM 3709 N N . GLU A 1 510 ? 2.758 5.512 7.148 1.00 93.12 510 GLU A N 1
ATOM 3710 C CA . GLU A 1 510 ? 2.724 6.958 6.937 1.00 93.12 510 GLU A CA 1
ATOM 3711 C C . GLU A 1 510 ? 3.245 7.356 5.550 1.00 93.12 510 GLU A C 1
ATOM 3713 O O . GLU A 1 510 ? 4.340 6.966 5.135 1.00 93.12 510 GLU A O 1
ATOM 3718 N N . LEU A 1 511 ? 2.496 8.204 4.839 1.00 87.75 511 LEU A N 1
ATOM 3719 C CA . LEU A 1 511 ? 2.921 8.782 3.550 1.00 87.75 511 LEU A CA 1
ATOM 3720 C C . LEU A 1 511 ? 3.445 10.223 3.678 1.00 87.75 511 LEU A C 1
ATOM 3722 O O . LEU A 1 511 ? 3.737 10.895 2.683 1.00 87.75 511 LEU A O 1
ATOM 3726 N N . GLY A 1 512 ? 3.592 10.717 4.907 1.00 84.50 512 GLY A N 1
ATOM 3727 C CA . GLY A 1 512 ? 4.045 12.070 5.205 1.00 84.50 512 GLY A CA 1
ATOM 3728 C C . GLY A 1 512 ? 4.535 12.231 6.637 1.00 84.50 512 GLY A C 1
ATOM 3729 O O . GLY A 1 512 ? 4.331 11.367 7.479 1.00 84.50 512 GLY A O 1
ATOM 3730 N N . GLY A 1 513 ? 5.165 13.369 6.917 1.00 85.25 513 GLY A N 1
ATOM 3731 C CA . GLY A 1 513 ? 5.604 13.736 8.263 1.00 85.25 513 GLY A CA 1
ATOM 3732 C C . GLY A 1 513 ? 6.943 13.115 8.666 1.00 85.25 513 GLY A C 1
ATOM 3733 O O . GLY A 1 513 ? 7.697 12.590 7.841 1.00 85.25 513 GLY A O 1
ATOM 3734 N N . THR A 1 514 ? 7.277 13.231 9.954 1.00 86.69 514 THR A N 1
ATOM 3735 C CA . THR A 1 514 ? 8.488 12.634 10.541 1.00 86.69 514 THR A CA 1
ATOM 3736 C C . THR A 1 514 ? 8.246 12.177 11.966 1.00 86.69 514 THR A C 1
ATOM 3738 O O . THR A 1 514 ? 7.463 12.785 12.690 1.00 86.69 514 THR A O 1
ATOM 3741 N N . PHE A 1 515 ? 9.024 11.186 12.401 1.00 91.06 515 PHE A N 1
ATOM 3742 C CA . PHE A 1 515 ? 9.096 10.788 13.799 1.00 91.06 515 PHE A CA 1
ATOM 3743 C C . PHE A 1 515 ? 10.549 10.798 14.289 1.00 91.06 515 PHE A C 1
ATOM 3745 O O . PHE A 1 515 ? 11.420 10.131 13.730 1.00 91.06 515 PHE A O 1
ATOM 3752 N N . GLY A 1 516 ? 10.830 11.585 15.327 1.00 91.25 516 GLY A N 1
ATOM 3753 C CA . GLY A 1 516 ? 12.166 11.768 15.884 1.00 91.25 516 GLY A CA 1
ATOM 3754 C C . GLY A 1 516 ? 12.153 11.999 17.394 1.00 91.25 516 GLY A C 1
ATOM 3755 O O . GLY A 1 516 ? 11.182 11.719 18.090 1.00 91.25 516 GLY A O 1
ATOM 3756 N N . ALA A 1 517 ? 13.264 12.515 17.927 1.00 91.56 517 ALA A N 1
ATOM 3757 C CA . ALA A 1 517 ? 13.457 12.635 19.374 1.00 91.56 517 ALA A CA 1
ATOM 3758 C C . ALA A 1 517 ? 12.427 13.547 20.068 1.00 91.56 517 ALA A C 1
ATOM 3760 O O . ALA A 1 517 ? 12.068 13.283 21.215 1.00 91.56 517 ALA A O 1
ATOM 3761 N N . SER A 1 518 ? 11.954 14.605 19.397 1.00 90.31 518 SER A N 1
ATOM 3762 C CA . SER A 1 518 ? 10.900 15.477 19.930 1.00 90.31 518 SER A CA 1
ATOM 3763 C C . SER A 1 518 ? 9.568 14.744 20.020 1.00 90.31 518 SER A C 1
ATOM 3765 O O . SER A 1 518 ? 8.964 14.754 21.084 1.00 90.31 518 SER A O 1
ATOM 3767 N N . GLN A 1 519 ? 9.163 14.042 18.960 1.00 92.75 519 GLN A N 1
ATOM 3768 C CA . GLN A 1 519 ? 7.927 13.257 18.919 1.00 92.75 519 GLN A CA 1
ATOM 3769 C C . GLN A 1 519 ? 7.961 12.147 19.977 1.00 92.75 519 GLN A C 1
ATOM 3771 O O . GLN A 1 519 ? 7.043 12.039 20.783 1.00 92.75 519 GLN A O 1
ATOM 3776 N N . GLN A 1 520 ? 9.075 11.409 20.085 1.00 94.00 520 GLN A N 1
ATOM 3777 C CA . GLN A 1 520 ? 9.277 10.403 21.136 1.00 94.00 520 GLN A CA 1
ATOM 3778 C C . GLN A 1 520 ? 9.104 10.989 22.549 1.00 94.00 520 GLN A C 1
ATOM 3780 O O . GLN A 1 520 ? 8.488 10.367 23.418 1.00 94.00 520 GLN A O 1
ATOM 3785 N N . ALA A 1 521 ? 9.661 12.178 22.804 1.00 93.19 521 ALA A N 1
ATOM 3786 C CA . ALA A 1 521 ? 9.524 12.849 24.094 1.00 93.19 521 ALA A CA 1
ATOM 3787 C C . ALA A 1 521 ? 8.084 13.324 24.347 1.00 93.19 521 ALA A C 1
ATOM 3789 O O . ALA A 1 521 ? 7.611 13.240 25.484 1.00 93.19 521 ALA A O 1
ATOM 3790 N N . THR A 1 522 ? 7.384 13.783 23.306 1.00 94.44 522 THR A N 1
ATOM 3791 C CA . THR A 1 522 ? 5.968 14.166 23.364 1.00 94.44 522 THR A CA 1
ATOM 3792 C C . THR A 1 522 ? 5.085 12.969 23.708 1.00 94.44 522 THR A C 1
ATOM 3794 O O . THR A 1 522 ? 4.364 13.059 24.702 1.00 94.44 522 THR A O 1
ATOM 3797 N N . VAL A 1 523 ? 5.242 11.824 23.026 1.00 95.56 523 VAL A N 1
ATOM 3798 C CA . VAL A 1 523 ? 4.516 10.578 23.348 1.00 95.56 523 VAL A CA 1
ATOM 3799 C C . VAL A 1 523 ? 4.756 10.170 24.804 1.00 95.56 523 VAL A C 1
ATOM 3801 O O . VAL A 1 523 ? 3.815 9.909 25.551 1.00 95.56 523 VAL A O 1
ATOM 3804 N N . ALA A 1 524 ? 6.013 10.164 25.264 1.00 94.62 524 ALA A N 1
ATOM 3805 C CA . ALA A 1 524 ? 6.326 9.803 26.649 1.00 94.62 524 ALA A CA 1
ATOM 3806 C C . ALA A 1 524 ? 5.678 10.757 27.674 1.00 94.62 524 ALA A C 1
ATOM 3808 O O . ALA A 1 524 ? 5.204 10.315 28.723 1.00 94.62 524 ALA A O 1
ATOM 3809 N N . ALA A 1 525 ? 5.635 12.060 27.378 1.00 94.00 525 ALA A N 1
ATOM 3810 C CA . ALA A 1 525 ? 4.979 13.049 28.229 1.00 94.00 525 ALA A CA 1
ATOM 3811 C C . ALA A 1 525 ? 3.449 12.890 28.231 1.00 94.00 525 ALA A C 1
ATOM 3813 O O . ALA A 1 525 ? 2.831 13.002 29.292 1.00 94.00 525 ALA A O 1
ATOM 3814 N N . TYR A 1 526 ? 2.854 12.599 27.071 1.00 94.38 526 TYR A N 1
ATOM 3815 C CA . TYR A 1 526 ? 1.423 12.348 26.907 1.00 94.38 526 TYR A CA 1
ATOM 3816 C C . TYR A 1 526 ? 0.972 11.120 27.712 1.00 94.38 526 TYR A C 1
ATOM 3818 O O . TYR A 1 526 ? 0.010 11.190 28.478 1.00 94.38 526 TYR A O 1
ATOM 3826 N N . LEU A 1 527 ? 1.728 10.020 27.646 1.00 94.56 527 LEU A N 1
ATOM 3827 C CA . LEU A 1 527 ? 1.469 8.819 28.448 1.00 94.56 527 LEU A CA 1
ATOM 3828 C C . LEU A 1 527 ? 1.632 9.077 29.951 1.00 94.56 527 LEU A C 1
ATOM 3830 O O . LEU A 1 527 ? 0.778 8.683 30.750 1.00 94.56 527 LEU A O 1
ATOM 3834 N N . ALA A 1 528 ? 2.673 9.811 30.354 1.00 93.81 528 ALA A N 1
ATOM 3835 C CA . ALA A 1 528 ? 2.872 10.175 31.754 1.00 93.81 528 ALA A CA 1
ATOM 3836 C C . ALA A 1 528 ? 1.711 11.022 32.311 1.00 93.81 528 ALA A C 1
ATOM 3838 O O . ALA A 1 528 ? 1.323 10.839 33.467 1.00 93.81 528 ALA A O 1
ATOM 3839 N N . ALA A 1 529 ? 1.118 11.904 31.497 1.00 92.06 529 ALA A N 1
ATOM 3840 C CA . ALA A 1 529 ? -0.050 12.703 31.876 1.00 92.06 529 ALA A CA 1
ATOM 3841 C C . ALA A 1 529 ? -1.309 11.851 32.128 1.00 92.06 529 ALA A C 1
ATOM 3843 O O . ALA A 1 529 ? -2.162 12.239 32.925 1.00 92.06 529 ALA A O 1
ATOM 3844 N N . GLN A 1 530 ? -1.387 10.669 31.513 1.00 91.25 530 GLN A N 1
ATOM 3845 C CA . GLN A 1 530 ? -2.428 9.663 31.747 1.00 91.25 530 GLN A CA 1
ATOM 3846 C C . GLN A 1 530 ? -2.099 8.713 32.915 1.00 91.25 530 GLN A C 1
ATOM 3848 O O . GLN A 1 530 ? -2.881 7.820 33.234 1.00 91.25 530 GLN A O 1
ATOM 3853 N N . GLY A 1 531 ? -0.943 8.880 33.568 1.00 91.12 531 GLY A N 1
ATOM 3854 C CA . GLY A 1 531 ? -0.462 7.974 34.615 1.00 91.12 531 GLY A CA 1
ATOM 3855 C C . GLY A 1 531 ? 0.187 6.689 34.085 1.00 91.12 531 GLY A C 1
ATOM 3856 O O . GLY A 1 531 ? 0.452 5.774 34.867 1.00 91.12 531 GLY A O 1
ATOM 3857 N N . ILE A 1 532 ? 0.478 6.616 32.783 1.00 90.94 532 ILE A N 1
ATOM 3858 C CA . ILE A 1 532 ? 1.147 5.485 32.136 1.00 90.94 532 ILE A CA 1
ATOM 3859 C C . ILE A 1 532 ? 2.661 5.733 32.186 1.00 90.94 532 ILE A C 1
ATOM 3861 O O . ILE A 1 532 ? 3.229 6.469 31.387 1.00 90.94 532 ILE A O 1
ATOM 3865 N N . GLY A 1 533 ? 3.331 5.130 33.171 1.00 84.19 533 GLY A N 1
ATOM 3866 C CA . GLY A 1 533 ? 4.766 5.319 33.434 1.00 84.19 533 GLY A CA 1
ATOM 3867 C C . GLY A 1 533 ? 5.716 4.495 32.555 1.00 84.19 533 GLY A C 1
ATOM 3868 O O . GLY A 1 533 ? 6.814 4.172 33.007 1.00 84.19 533 GLY A O 1
ATOM 3869 N N . VAL A 1 534 ? 5.295 4.106 31.349 1.00 84.56 534 VAL A N 1
ATOM 3870 C CA . VAL A 1 534 ? 6.083 3.291 30.410 1.00 84.56 534 VAL A CA 1
ATOM 3871 C C . VAL A 1 534 ? 6.515 4.161 29.235 1.00 84.56 534 VAL A C 1
ATOM 3873 O O . VAL A 1 534 ? 5.728 4.944 28.715 1.00 84.56 534 VAL A O 1
ATOM 3876 N N . THR A 1 535 ? 7.773 4.031 28.818 1.00 87.56 535 THR A N 1
ATOM 3877 C CA . THR A 1 535 ? 8.252 4.612 27.560 1.00 87.56 535 THR A CA 1
ATOM 3878 C C . THR A 1 535 ? 8.075 3.577 26.450 1.00 87.56 535 THR A C 1
ATOM 3880 O O . THR A 1 535 ? 8.713 2.525 26.542 1.00 87.56 535 THR A O 1
ATOM 3883 N N . PRO A 1 536 ? 7.244 3.842 25.428 1.00 90.44 536 PRO A N 1
ATOM 3884 C CA . PRO A 1 536 ? 7.023 2.903 24.334 1.00 90.44 536 PRO A CA 1
ATOM 3885 C C . PRO A 1 536 ? 8.301 2.653 23.537 1.00 90.44 536 PRO A C 1
ATOM 3887 O O . PRO A 1 536 ? 9.108 3.570 23.341 1.00 90.44 536 PRO A O 1
ATOM 3890 N N . ASN A 1 537 ? 8.461 1.424 23.051 1.00 93.88 537 ASN A N 1
ATOM 3891 C CA . ASN A 1 537 ? 9.519 1.083 22.108 1.00 93.88 537 ASN A CA 1
ATOM 3892 C C . ASN A 1 537 ? 9.042 1.415 20.691 1.00 93.88 537 ASN A C 1
ATOM 3894 O O . ASN A 1 537 ? 8.126 0.765 20.192 1.00 93.88 537 ASN A O 1
ATOM 3898 N N . ILE A 1 538 ? 9.630 2.439 20.071 1.00 97.00 538 ILE A N 1
ATOM 3899 C CA . ILE A 1 538 ? 9.221 2.936 18.752 1.00 97.00 538 ILE A CA 1
ATOM 3900 C C . ILE A 1 538 ? 10.438 2.933 17.829 1.00 97.00 538 ILE A C 1
ATOM 3902 O O . ILE A 1 538 ? 11.440 3.602 18.098 1.00 97.00 538 ILE A O 1
ATOM 3906 N N . HIS A 1 539 ? 10.338 2.185 16.734 1.00 97.00 539 HIS A N 1
ATOM 3907 C CA . HIS A 1 539 ? 11.308 2.166 15.641 1.00 97.00 539 HIS A CA 1
ATOM 3908 C C . HIS A 1 539 ? 10.810 3.029 14.484 1.00 97.00 539 HIS A C 1
ATOM 3910 O O . HIS A 1 539 ? 9.610 3.245 14.329 1.00 97.00 539 HIS A O 1
ATOM 3916 N N . VAL A 1 540 ? 11.733 3.512 13.655 1.00 96.50 540 VAL A N 1
ATOM 3917 C CA . VAL A 1 540 ? 11.414 4.302 12.460 1.00 96.50 540 VAL A CA 1
ATOM 3918 C C . VAL A 1 540 ? 12.124 3.691 11.262 1.00 96.50 540 VAL A C 1
ATOM 3920 O O . VAL A 1 540 ? 13.337 3.466 11.306 1.00 96.50 540 VAL A O 1
ATOM 3923 N N . VAL A 1 541 ? 11.371 3.432 10.198 1.00 96.44 541 VAL A N 1
ATOM 3924 C CA . VAL A 1 541 ? 11.851 2.869 8.935 1.00 96.44 541 VAL A CA 1
ATOM 3925 C C . VAL A 1 541 ? 11.413 3.782 7.792 1.00 96.44 541 VAL A C 1
ATOM 3927 O O . VAL A 1 541 ? 10.258 4.187 7.715 1.00 96.44 541 VAL A O 1
ATOM 3930 N N . GLY A 1 542 ? 12.341 4.094 6.888 1.00 92.56 542 GLY A N 1
ATOM 3931 C CA . GLY A 1 542 ? 12.068 4.957 5.739 1.00 92.56 542 GLY A CA 1
ATOM 3932 C C . GLY A 1 542 ? 12.025 6.451 6.075 1.00 92.56 542 GLY A C 1
ATOM 3933 O O . GLY A 1 542 ? 12.475 6.896 7.134 1.00 92.56 542 GLY A O 1
ATOM 3934 N N . SER A 1 543 ? 11.541 7.238 5.117 1.00 86.75 543 SER A N 1
ATOM 3935 C CA . SER A 1 543 ? 11.362 8.690 5.223 1.00 86.75 543 SER A CA 1
ATOM 3936 C C . SER A 1 543 ? 10.408 9.173 4.135 1.00 86.75 543 SER A C 1
ATOM 3938 O O . SER A 1 543 ? 10.394 8.585 3.059 1.00 86.75 543 SER A O 1
ATOM 3940 N N . SER A 1 544 ? 9.707 10.282 4.370 1.00 81.00 544 SER A N 1
ATOM 3941 C CA . SER A 1 544 ? 8.883 10.949 3.354 1.00 81.00 544 SER A CA 1
ATOM 3942 C C . SER A 1 544 ? 9.442 12.329 3.002 1.00 81.00 544 SER A C 1
ATOM 3944 O O . SER A 1 544 ? 9.991 13.038 3.851 1.00 81.00 544 SER A O 1
ATOM 3946 N N . SER A 1 545 ? 9.302 12.736 1.746 1.00 71.81 545 SER A N 1
ATOM 3947 C CA . SER A 1 545 ? 9.539 14.107 1.285 1.00 71.81 545 SER A CA 1
ATOM 3948 C C . SER A 1 545 ? 8.340 15.030 1.542 1.00 71.81 545 SER A C 1
ATOM 3950 O O . SER A 1 545 ? 8.511 16.253 1.563 1.00 71.81 545 SER A O 1
ATOM 3952 N N . TYR A 1 546 ? 7.151 14.471 1.798 1.00 70.94 546 TYR A N 1
ATOM 3953 C CA . TYR A 1 546 ? 5.951 15.227 2.143 1.00 70.94 546 TYR A CA 1
ATOM 3954 C C . TYR A 1 546 ? 5.982 15.621 3.623 1.00 70.94 546 TYR A C 1
ATOM 3956 O O . TYR A 1 546 ? 5.809 14.797 4.519 1.00 70.94 546 TYR A O 1
ATOM 3964 N N . GLN A 1 547 ? 6.254 16.901 3.880 1.00 66.38 547 GLN A N 1
ATOM 3965 C CA . GLN A 1 547 ? 6.478 17.448 5.218 1.00 66.38 547 GLN A CA 1
ATOM 3966 C C . GLN A 1 547 ? 5.539 18.624 5.503 1.00 66.38 547 GLN A C 1
ATOM 3968 O O . GLN A 1 547 ? 5.324 19.470 4.637 1.00 66.38 547 GLN A O 1
ATOM 3973 N N . GLY A 1 548 ? 5.036 18.710 6.736 1.00 57.94 548 GLY A N 1
ATOM 3974 C CA . GLY A 1 548 ? 4.201 19.805 7.245 1.00 57.94 548 GLY A CA 1
ATOM 3975 C C . GLY A 1 548 ? 4.104 19.752 8.779 1.00 57.94 548 GLY A C 1
ATOM 3976 O O . GLY A 1 548 ? 4.283 18.679 9.347 1.00 57.94 548 GLY A O 1
ATOM 3977 N N . ARG A 1 549 ? 3.858 20.896 9.440 1.00 51.28 549 ARG A N 1
ATOM 3978 C CA . ARG A 1 549 ? 3.793 21.081 10.912 1.00 51.28 549 ARG A CA 1
ATOM 3979 C C . ARG A 1 549 ? 2.584 21.880 11.451 1.00 51.28 549 ARG A C 1
ATOM 3981 O O . ARG A 1 549 ? 2.657 22.470 12.525 1.00 51.28 549 ARG A O 1
ATOM 3988 N N . SER A 1 550 ? 1.510 22.005 10.691 1.00 48.53 550 SER A N 1
ATOM 3989 C CA . SER A 1 550 ? 0.234 22.607 11.078 1.00 48.53 550 SER A CA 1
ATOM 3990 C C . SER A 1 550 ? -0.735 21.575 11.680 1.00 48.53 550 SER A C 1
ATOM 3992 O O . SER A 1 550 ? -0.530 20.367 11.591 1.00 48.53 550 SER A O 1
ATOM 3994 N N . LYS A 1 551 ? -1.827 22.057 12.281 1.00 41.72 551 LYS A N 1
ATOM 3995 C CA . LYS A 1 551 ? -2.911 21.218 12.823 1.00 41.72 551 LYS A CA 1
ATOM 3996 C C . LYS A 1 551 ? -3.577 20.303 11.780 1.00 41.72 551 LYS A C 1
ATOM 3998 O O . LYS A 1 551 ? -4.223 19.339 12.152 1.00 41.72 551 LYS A O 1
ATOM 4003 N N . ASP A 1 552 ? -3.443 20.642 10.496 1.00 51.97 552 ASP A N 1
ATOM 4004 C CA . ASP A 1 552 ? -3.973 19.883 9.359 1.00 51.97 552 ASP A CA 1
ATOM 4005 C C . ASP A 1 552 ? -2.842 19.147 8.600 1.00 51.97 552 ASP A C 1
ATOM 4007 O O . ASP A 1 552 ? -3.036 18.716 7.464 1.00 51.97 552 ASP A O 1
ATOM 4011 N N . ASP A 1 553 ? -1.639 19.069 9.182 1.00 65.94 553 ASP A N 1
ATOM 4012 C CA . ASP A 1 553 ? -0.443 18.546 8.519 1.00 65.94 553 ASP A CA 1
ATOM 4013 C C . ASP A 1 553 ? -0.132 17.104 8.942 1.00 65.94 553 ASP A C 1
ATOM 4015 O O . ASP A 1 553 ? -0.506 16.687 10.042 1.00 65.94 553 ASP A O 1
ATOM 4019 N N . PRO A 1 554 ? 0.627 16.355 8.118 1.00 68.38 554 PRO A N 1
ATOM 4020 C CA . PRO A 1 554 ? 0.945 14.947 8.366 1.00 68.38 554 PRO A CA 1
ATOM 4021 C C . PRO A 1 554 ? 1.636 14.655 9.707 1.00 68.38 554 PRO A C 1
ATOM 4023 O O . PRO A 1 554 ? 1.609 13.523 10.165 1.00 68.38 554 PRO A O 1
ATOM 4026 N N . GLU A 1 555 ? 2.255 15.639 10.368 1.00 78.69 555 GLU A N 1
ATOM 4027 C CA . GLU A 1 555 ? 2.821 15.429 11.709 1.00 78.69 555 GLU A CA 1
ATOM 4028 C C . GLU A 1 555 ? 1.739 15.239 12.788 1.00 78.69 555 GLU A C 1
ATOM 4030 O O . GLU A 1 555 ? 1.958 14.487 13.733 1.00 78.69 555 GLU A O 1
ATOM 4035 N N . THR A 1 556 ? 0.568 15.872 12.649 1.00 83.69 556 THR A N 1
ATOM 4036 C CA . THR A 1 556 ? -0.553 15.665 13.583 1.00 83.69 556 THR A CA 1
ATOM 4037 C C . THR A 1 556 ? -1.118 14.251 13.446 1.00 83.69 556 THR A C 1
ATOM 4039 O O . THR A 1 556 ? -1.390 13.620 14.462 1.00 83.69 556 THR A O 1
ATOM 4042 N N . GLU A 1 557 ? -1.208 13.742 12.215 1.00 87.94 557 GLU A N 1
ATOM 4043 C CA . GLU A 1 557 ? -1.612 12.363 11.910 1.00 87.94 557 GLU A CA 1
ATOM 4044 C C . GLU A 1 557 ? -0.652 11.345 12.540 1.00 87.94 557 GLU A C 1
ATOM 4046 O O . GLU A 1 557 ? -1.059 10.503 13.337 1.00 87.94 557 GLU A O 1
ATOM 4051 N N . VAL A 1 558 ? 0.651 11.532 12.297 1.00 91.50 558 VAL A N 1
ATOM 4052 C CA . VAL A 1 558 ? 1.720 10.705 12.874 1.00 91.50 558 VAL A CA 1
ATOM 4053 C C . VAL A 1 558 ? 1.626 10.634 14.396 1.00 91.50 558 VAL A C 1
ATOM 4055 O O . VAL A 1 558 ? 1.824 9.570 14.982 1.00 91.50 558 VAL A O 1
ATOM 4058 N N . MET A 1 559 ? 1.361 11.769 15.054 1.00 93.25 559 MET A N 1
ATOM 4059 C CA . MET A 1 559 ? 1.229 11.817 16.511 1.00 93.25 559 MET A CA 1
ATOM 4060 C C . MET A 1 559 ? -0.084 11.194 16.991 1.00 93.25 559 MET A C 1
ATOM 4062 O O . MET A 1 559 ? -0.060 10.471 17.985 1.00 93.25 559 MET A O 1
ATOM 4066 N N . LEU A 1 560 ? -1.202 11.424 16.298 1.00 93.94 560 LEU A N 1
ATOM 4067 C CA . LEU A 1 560 ? -2.499 10.818 16.610 1.00 93.94 560 LEU A CA 1
ATOM 4068 C C . LEU A 1 560 ? -2.406 9.286 16.621 1.00 93.94 560 LEU A C 1
ATOM 4070 O O . LEU A 1 560 ? -2.752 8.662 17.630 1.00 93.94 560 LEU A O 1
ATOM 4074 N N . ASP A 1 561 ? -1.884 8.695 15.546 1.00 95.75 561 ASP A N 1
ATOM 4075 C CA . ASP A 1 561 ? -1.814 7.243 15.370 1.00 95.75 561 ASP A CA 1
ATOM 4076 C C . ASP A 1 561 ? -1.026 6.568 16.504 1.00 95.75 561 ASP A C 1
ATOM 4078 O O . ASP A 1 561 ? -1.515 5.645 17.174 1.00 95.75 561 ASP A O 1
ATOM 4082 N N . ILE A 1 562 ? 0.186 7.062 16.780 1.00 97.56 562 ILE A N 1
ATOM 4083 C CA . ILE A 1 562 ? 1.046 6.494 17.824 1.00 97.56 562 ILE A CA 1
ATOM 4084 C C . ILE A 1 562 ? 0.527 6.779 19.236 1.00 97.56 562 ILE A C 1
ATOM 4086 O O . ILE A 1 562 ? 0.647 5.918 20.111 1.00 97.56 562 ILE A O 1
ATOM 4090 N N . GLU A 1 563 ? -0.059 7.950 19.498 1.00 96.62 563 GLU A N 1
ATOM 4091 C CA . GLU A 1 563 ? -0.578 8.293 20.825 1.00 96.62 563 GLU A CA 1
ATOM 4092 C C . GLU A 1 563 ? -1.814 7.467 21.187 1.00 96.62 563 GLU A C 1
ATOM 4094 O O . GLU A 1 563 ? -1.933 7.025 22.338 1.00 96.62 563 GLU A O 1
ATOM 4099 N N . VAL A 1 564 ? -2.700 7.191 20.222 1.00 96.88 564 VAL A N 1
ATOM 4100 C CA . VAL A 1 564 ? -3.842 6.283 20.416 1.00 96.88 564 VAL A CA 1
ATOM 4101 C C . VAL A 1 564 ? -3.354 4.875 20.737 1.00 96.88 564 VAL A C 1
ATOM 4103 O O . VAL A 1 564 ? -3.727 4.317 21.776 1.00 96.88 564 VAL A O 1
ATOM 4106 N N . LEU A 1 565 ? -2.472 4.324 19.901 1.00 97.94 565 LEU A N 1
ATOM 4107 C CA . LEU A 1 565 ? -1.935 2.976 20.078 1.00 97.94 565 LEU A CA 1
ATOM 4108 C C . LEU A 1 565 ? -1.173 2.825 21.400 1.00 97.94 565 LEU A C 1
ATOM 4110 O O . LEU A 1 565 ? -1.454 1.911 22.180 1.00 97.94 565 LEU A O 1
ATOM 4114 N N . ALA A 1 566 ? -0.244 3.735 21.694 1.00 96.69 566 ALA A N 1
ATOM 4115 C CA . ALA A 1 566 ? 0.613 3.646 22.872 1.00 96.69 566 ALA A CA 1
ATOM 4116 C C . ALA A 1 566 ? -0.142 3.888 24.191 1.00 96.69 566 ALA A C 1
ATOM 4118 O O . ALA A 1 566 ? 0.298 3.412 25.238 1.00 96.69 566 ALA A O 1
ATOM 4119 N N . SER A 1 567 ? -1.290 4.578 24.162 1.00 95.00 567 SER A N 1
ATOM 4120 C CA . SER A 1 567 ? -2.149 4.748 25.348 1.00 95.00 567 SER A CA 1
ATOM 4121 C C . SER A 1 567 ? -2.833 3.453 25.783 1.00 95.00 567 SER A C 1
ATOM 4123 O O . SER A 1 567 ? -3.169 3.300 26.956 1.00 95.00 567 SER A O 1
ATOM 4125 N N . ILE A 1 568 ? -3.051 2.526 24.847 1.00 95.06 568 ILE A N 1
ATOM 4126 C CA . ILE A 1 568 ? -3.780 1.269 25.075 1.00 95.06 568 ILE A CA 1
ATOM 4127 C C . ILE A 1 568 ? -2.806 0.089 25.161 1.00 95.06 568 ILE A C 1
ATOM 4129 O O . ILE A 1 568 ? -2.989 -0.819 25.974 1.00 95.06 568 ILE A O 1
ATOM 4133 N N . LEU A 1 569 ? -1.740 0.120 24.359 1.00 95.38 569 LEU A N 1
ATOM 4134 C CA . LEU A 1 569 ? -0.719 -0.921 24.260 1.00 95.38 569 LEU A CA 1
ATOM 4135 C C . LEU A 1 569 ? 0.682 -0.391 24.621 1.00 95.38 569 LEU A C 1
ATOM 4137 O O . LEU A 1 569 ? 1.611 -0.511 23.822 1.00 95.38 569 LEU A O 1
ATOM 4141 N N . PRO A 1 570 ? 0.891 0.184 25.819 1.00 94.31 570 PRO A N 1
ATOM 4142 C CA . PRO A 1 570 ? 2.157 0.837 26.158 1.00 94.31 570 PRO A CA 1
ATOM 4143 C C . PRO A 1 570 ? 3.371 -0.106 26.195 1.00 94.31 570 PRO A C 1
ATOM 4145 O O . PRO A 1 570 ? 4.504 0.368 26.245 1.00 94.31 570 PRO A O 1
ATOM 4148 N N . ALA A 1 571 ? 3.156 -1.425 26.207 1.00 94.12 571 ALA A N 1
ATOM 4149 C CA . ALA A 1 571 ? 4.197 -2.449 26.217 1.00 94.12 571 ALA A CA 1
ATOM 4150 C C . ALA A 1 571 ? 4.348 -3.207 24.881 1.00 94.12 571 ALA A C 1
ATOM 4152 O O . ALA A 1 571 ? 5.051 -4.223 24.850 1.00 94.12 571 ALA A O 1
ATOM 4153 N N . ALA A 1 572 ? 3.688 -2.748 23.812 1.00 96.19 572 ALA A N 1
ATOM 4154 C CA . ALA A 1 572 ? 3.913 -3.235 22.452 1.00 96.19 572 ALA A CA 1
ATOM 4155 C C . ALA A 1 572 ? 5.186 -2.638 21.830 1.00 96.19 572 ALA A C 1
ATOM 4157 O O . ALA A 1 572 ? 5.694 -1.600 22.265 1.00 96.19 572 ALA A O 1
ATOM 4158 N N . ASP A 1 573 ? 5.680 -3.313 20.795 1.00 97.94 573 ASP A N 1
ATOM 4159 C CA . ASP A 1 573 ? 6.705 -2.791 19.898 1.00 97.94 573 ASP A CA 1
ATOM 4160 C C . ASP A 1 573 ? 6.022 -2.070 18.729 1.00 97.94 573 ASP A C 1
ATOM 4162 O O . ASP A 1 573 ? 5.200 -2.655 18.021 1.00 97.94 573 ASP A O 1
ATOM 4166 N N . PHE A 1 574 ? 6.360 -0.800 18.517 1.00 98.50 574 PHE A N 1
ATOM 4167 C CA . PHE A 1 574 ? 5.822 0.008 17.424 1.00 98.50 574 PHE A CA 1
ATOM 4168 C C . PHE A 1 574 ? 6.890 0.257 16.366 1.00 98.50 574 PHE A C 1
ATOM 4170 O O . PHE A 1 574 ? 8.055 0.488 16.692 1.00 98.50 574 PHE A O 1
ATOM 4177 N N . THR A 1 575 ? 6.499 0.249 15.095 1.00 98.62 575 THR A N 1
ATOM 4178 C CA . THR A 1 575 ? 7.366 0.685 13.994 1.00 98.62 575 THR A CA 1
ATOM 4179 C C . THR A 1 575 ? 6.621 1.658 13.096 1.00 98.62 575 THR A C 1
ATOM 4181 O O . THR A 1 575 ? 5.607 1.302 12.505 1.00 98.62 575 THR A O 1
ATOM 4184 N N . MET A 1 576 ? 7.139 2.879 12.987 1.00 97.62 576 MET A N 1
ATOM 4185 C CA . MET A 1 576 ? 6.667 3.885 12.041 1.00 97.62 576 MET A CA 1
ATOM 4186 C C . MET A 1 576 ? 7.332 3.634 10.684 1.00 97.62 576 MET A C 1
ATOM 4188 O O . MET A 1 576 ? 8.561 3.716 10.582 1.00 97.62 576 MET A O 1
ATOM 4192 N N . TYR A 1 577 ? 6.545 3.337 9.656 1.00 97.75 577 TYR A N 1
ATOM 4193 C CA . TYR A 1 577 ? 7.012 3.160 8.283 1.00 97.75 577 TYR A CA 1
ATOM 4194 C C . TYR A 1 577 ? 6.647 4.389 7.461 1.00 97.75 577 TYR A C 1
ATOM 4196 O O . TYR A 1 577 ? 5.475 4.732 7.366 1.00 97.75 577 TYR A O 1
ATOM 4204 N N . PHE A 1 578 ? 7.644 5.029 6.853 1.00 94.06 578 PHE A N 1
ATOM 4205 C CA . PHE A 1 578 ? 7.457 6.217 6.025 1.00 94.06 578 PHE A CA 1
ATOM 4206 C C . PHE A 1 578 ? 7.826 5.951 4.567 1.00 94.06 578 PHE A C 1
ATOM 4208 O O . PHE A 1 578 ? 8.927 5.470 4.282 1.00 94.06 578 PHE A O 1
ATOM 4215 N N . GLN A 1 579 ? 6.946 6.356 3.656 1.00 90.00 579 GLN A N 1
ATOM 4216 C CA . GLN A 1 579 ? 7.181 6.372 2.210 1.00 90.00 579 GLN A CA 1
ATOM 4217 C C . GLN A 1 579 ? 6.712 7.700 1.594 1.00 90.00 579 GLN A C 1
ATOM 4219 O O . GLN A 1 579 ? 5.982 8.474 2.217 1.00 90.00 579 GLN A O 1
ATOM 4224 N N . ASP A 1 580 ? 7.150 7.985 0.367 1.00 83.62 580 ASP A N 1
ATOM 4225 C CA . ASP A 1 580 ? 6.634 9.125 -0.396 1.00 83.62 580 ASP A CA 1
ATOM 4226 C C . ASP A 1 580 ? 5.181 8.888 -0.837 1.00 83.62 580 ASP A C 1
ATOM 4228 O O . ASP A 1 580 ? 4.766 7.765 -1.118 1.00 83.62 580 ASP A O 1
ATOM 4232 N N . ASN A 1 581 ? 4.407 9.967 -0.957 1.00 79.00 581 ASN A N 1
ATOM 4233 C CA . ASN A 1 581 ? 3.003 9.892 -1.342 1.00 79.00 581 ASN A CA 1
ATOM 4234 C C . ASN A 1 581 ? 2.821 9.753 -2.866 1.00 79.00 581 ASN A C 1
ATOM 4236 O O . ASN A 1 581 ? 2.562 10.731 -3.566 1.00 79.00 581 ASN A O 1
ATOM 4240 N N . ASN A 1 582 ? 2.975 8.533 -3.383 1.00 81.19 582 ASN A N 1
ATOM 4241 C CA . ASN A 1 582 ? 2.581 8.137 -4.738 1.00 81.19 582 ASN A CA 1
ATOM 4242 C C . ASN A 1 582 ? 2.057 6.687 -4.749 1.00 81.19 582 ASN A C 1
ATOM 4244 O O . ASN A 1 582 ? 2.300 5.926 -3.816 1.00 81.19 582 ASN A O 1
ATOM 4248 N N . ASN A 1 583 ? 1.353 6.289 -5.814 1.00 83.81 583 ASN A N 1
ATOM 4249 C CA . ASN A 1 583 ? 0.686 4.980 -5.879 1.00 83.81 583 ASN A CA 1
ATOM 4250 C C . ASN A 1 583 ? 1.642 3.785 -5.713 1.00 83.81 583 ASN A C 1
ATOM 4252 O O . ASN A 1 583 ? 1.280 2.819 -5.046 1.00 83.81 583 ASN A O 1
ATOM 4256 N N . GLY A 1 584 ? 2.840 3.838 -6.310 1.00 88.25 584 GLY A N 1
ATOM 4257 C CA . GLY A 1 584 ? 3.835 2.767 -6.180 1.00 88.25 584 GLY A CA 1
ATOM 4258 C C . GLY A 1 584 ? 4.363 2.674 -4.756 1.00 88.25 584 GLY A C 1
ATOM 4259 O O . GLY A 1 584 ? 4.219 1.645 -4.106 1.00 88.25 584 GLY A O 1
ATOM 4260 N N . SER A 1 585 ? 4.842 3.803 -4.232 1.00 88.94 585 SER A N 1
ATOM 4261 C CA . SER A 1 585 ? 5.342 3.908 -2.862 1.00 88.94 585 SER A CA 1
ATOM 4262 C C . SER A 1 585 ? 4.299 3.531 -1.808 1.00 88.94 585 SER A C 1
ATOM 4264 O O . SER A 1 585 ? 4.668 3.020 -0.755 1.00 88.94 585 SER A O 1
ATOM 4266 N N . PHE A 1 586 ? 3.002 3.714 -2.075 1.00 91.56 586 PHE A N 1
ATOM 4267 C CA . PHE A 1 586 ? 1.955 3.273 -1.157 1.00 91.56 586 PHE A CA 1
ATOM 4268 C C . PHE A 1 586 ? 1.770 1.750 -1.148 1.00 91.56 586 PHE A C 1
ATOM 4270 O O . PHE A 1 586 ? 1.610 1.150 -0.085 1.00 91.56 586 PHE A O 1
ATOM 4277 N N . VAL A 1 587 ? 1.841 1.103 -2.316 1.00 95.06 587 VAL A N 1
ATOM 4278 C CA . VAL A 1 587 ? 1.871 -0.367 -2.395 1.00 95.06 587 VAL A CA 1
ATOM 4279 C C . VAL A 1 587 ? 3.110 -0.906 -1.675 1.00 95.06 587 VAL A C 1
ATOM 4281 O O . VAL A 1 587 ? 3.011 -1.875 -0.915 1.00 95.06 587 VAL A O 1
ATOM 4284 N N . ASP A 1 588 ? 4.258 -0.258 -1.867 1.00 94.12 588 ASP A N 1
ATOM 4285 C CA . ASP A 1 588 ? 5.512 -0.638 -1.216 1.00 94.12 588 ASP A CA 1
ATOM 4286 C C . ASP A 1 588 ? 5.465 -0.430 0.287 1.00 94.12 588 ASP A C 1
ATOM 4288 O O . ASP A 1 588 ? 5.935 -1.288 1.020 1.00 94.12 588 ASP A O 1
ATOM 4292 N N . LEU A 1 589 ? 4.807 0.622 0.772 1.00 95.75 589 LEU A N 1
ATOM 4293 C CA . LEU A 1 589 ? 4.622 0.864 2.200 1.00 95.75 589 LEU A CA 1
ATOM 4294 C C . LEU A 1 589 ? 3.977 -0.347 2.902 1.00 95.75 589 LEU A C 1
ATOM 4296 O O . LEU A 1 589 ? 4.481 -0.818 3.923 1.00 95.75 589 LEU A O 1
ATOM 4300 N N . VAL A 1 590 ? 2.914 -0.917 2.319 1.00 98.00 590 VAL A N 1
ATOM 4301 C CA . VAL A 1 590 ? 2.258 -2.124 2.857 1.00 98.00 590 VAL A CA 1
ATOM 4302 C C . VAL A 1 590 ? 3.163 -3.353 2.747 1.00 98.00 590 VAL A C 1
ATOM 4304 O O . VAL A 1 590 ? 3.253 -4.143 3.693 1.00 98.00 590 VAL A O 1
ATOM 4307 N N . LYS A 1 591 ? 3.847 -3.535 1.612 1.00 96.94 591 LYS A N 1
ATOM 4308 C CA . LYS A 1 591 ? 4.746 -4.679 1.392 1.00 96.94 591 LYS A CA 1
ATOM 4309 C C . LYS A 1 591 ? 5.959 -4.645 2.316 1.00 96.94 591 LYS A C 1
ATOM 4311 O O . LYS A 1 591 ? 6.237 -5.650 2.964 1.00 96.94 591 LYS A O 1
ATOM 4316 N N . ASP A 1 592 ? 6.654 -3.521 2.392 1.00 95.06 592 ASP A N 1
ATOM 4317 C CA . ASP A 1 592 ? 7.868 -3.329 3.182 1.00 95.06 592 ASP A CA 1
ATOM 4318 C C . ASP A 1 592 ? 7.583 -3.515 4.669 1.00 95.06 592 ASP A C 1
ATOM 4320 O O . ASP A 1 592 ? 8.336 -4.210 5.348 1.00 95.06 592 ASP A O 1
ATOM 4324 N N . ALA A 1 593 ? 6.460 -2.987 5.167 1.00 98.06 593 ALA A N 1
ATOM 4325 C CA . ALA A 1 593 ? 6.053 -3.210 6.549 1.00 98.06 593 ALA A CA 1
ATOM 4326 C C . ALA A 1 593 ? 5.700 -4.682 6.817 1.00 98.06 593 ALA A C 1
ATOM 4328 O O . ALA A 1 593 ? 6.142 -5.268 7.804 1.00 98.06 593 ALA A O 1
ATOM 4329 N N . SER A 1 594 ? 4.944 -5.321 5.920 1.00 97.62 594 SER A N 1
ATOM 4330 C CA . SER A 1 594 ? 4.531 -6.725 6.085 1.00 97.62 594 SER A CA 1
ATOM 4331 C C . SER A 1 594 ? 5.712 -7.700 6.007 1.00 97.62 594 SER A C 1
ATOM 4333 O O . SER A 1 594 ? 5.790 -8.679 6.757 1.00 97.62 594 SER A O 1
ATOM 4335 N N . PHE A 1 595 ? 6.653 -7.430 5.102 1.00 96.75 595 PHE A N 1
ATOM 4336 C CA . PHE A 1 595 ? 7.850 -8.232 4.864 1.00 96.75 595 PHE A CA 1
ATOM 4337 C C . PHE A 1 595 ? 9.090 -7.690 5.589 1.00 96.75 595 PHE A C 1
ATOM 4339 O O . PHE A 1 595 ? 10.202 -8.104 5.264 1.00 96.75 595 PHE A O 1
ATOM 4346 N N . ASP A 1 596 ? 8.919 -6.838 6.605 1.00 96.94 596 ASP A N 1
ATOM 4347 C CA . ASP A 1 596 ? 10.021 -6.343 7.430 1.00 96.94 596 ASP A CA 1
ATOM 4348 C C . ASP A 1 596 ? 10.706 -7.531 8.142 1.00 96.94 596 ASP A C 1
ATOM 4350 O O . ASP A 1 596 ? 10.054 -8.227 8.935 1.00 96.94 596 ASP A O 1
ATOM 4354 N N . PRO A 1 597 ? 11.995 -7.810 7.862 1.00 94.25 597 PRO A N 1
ATOM 4355 C CA . PRO A 1 597 ? 12.714 -8.946 8.433 1.00 94.25 597 PRO A CA 1
ATOM 4356 C C . PRO A 1 597 ? 13.275 -8.668 9.839 1.00 94.25 597 PRO A C 1
ATOM 4358 O O . PRO A 1 597 ? 13.948 -9.527 10.409 1.00 94.25 597 PRO A O 1
ATOM 4361 N N . VAL A 1 598 ? 13.078 -7.457 10.367 1.00 96.25 598 VAL A N 1
ATOM 4362 C CA . VAL A 1 598 ? 13.591 -6.991 11.660 1.00 96.25 598 VAL A CA 1
ATOM 4363 C C . VAL A 1 598 ? 12.450 -6.828 12.657 1.00 96.25 598 VAL A C 1
ATOM 4365 O O . VAL A 1 598 ? 12.483 -7.448 13.720 1.00 96.25 598 VAL A O 1
ATOM 4368 N N . ASN A 1 599 ? 11.442 -6.017 12.324 1.00 96.62 599 ASN A N 1
ATOM 4369 C CA . ASN A 1 599 ? 10.403 -5.619 13.283 1.00 96.62 599 ASN A CA 1
ATOM 4370 C C . ASN A 1 599 ? 9.175 -6.545 13.280 1.00 96.62 599 ASN A C 1
ATOM 4372 O O . ASN A 1 599 ? 8.454 -6.609 14.278 1.00 96.62 599 ASN A O 1
ATOM 4376 N N . HIS A 1 600 ? 8.956 -7.285 12.183 1.00 95.06 600 HIS A N 1
ATOM 4377 C CA . HIS A 1 600 ? 7.913 -8.309 12.032 1.00 95.06 600 HIS A CA 1
ATOM 4378 C C . HIS A 1 600 ? 6.532 -7.925 12.615 1.00 95.06 600 HIS A C 1
ATOM 4380 O O . HIS A 1 600 ? 6.005 -8.667 13.462 1.00 95.06 600 HIS A O 1
ATOM 4386 N N . PRO A 1 601 ? 5.927 -6.799 12.190 1.00 97.88 601 PRO A N 1
ATOM 4387 C CA . PRO A 1 601 ? 4.615 -6.402 12.683 1.00 97.88 601 PRO A CA 1
ATOM 4388 C C . PRO A 1 601 ? 3.580 -7.499 12.414 1.00 97.88 601 PRO A C 1
ATOM 4390 O O . PRO A 1 601 ? 3.631 -8.211 11.415 1.00 97.88 601 PRO A O 1
ATOM 4393 N N . SER A 1 602 ? 2.644 -7.670 13.342 1.00 97.50 602 SER A N 1
ATOM 4394 C CA . SER A 1 602 ? 1.506 -8.599 13.209 1.00 97.50 602 SER A CA 1
ATOM 4395 C C . SER A 1 602 ? 0.190 -7.880 12.911 1.00 97.50 602 SER A C 1
ATOM 4397 O O . SER A 1 602 ? -0.795 -8.501 12.502 1.00 97.50 602 SER A O 1
ATOM 4399 N N . ILE A 1 603 ? 0.190 -6.565 13.107 1.00 98.81 603 ILE A N 1
ATOM 4400 C CA . ILE A 1 603 ? -0.918 -5.650 12.875 1.00 98.81 603 ILE A CA 1
ATOM 4401 C C . ILE A 1 603 ? -0.326 -4.403 12.223 1.00 98.81 603 ILE A C 1
ATOM 4403 O O . ILE A 1 603 ? 0.763 -3.969 12.595 1.00 98.81 603 ILE A O 1
ATOM 4407 N N . LEU A 1 604 ? -1.041 -3.852 11.258 1.00 98.88 604 LEU A N 1
ATOM 4408 C CA . LEU A 1 604 ? -0.734 -2.618 10.569 1.00 98.88 604 LEU A CA 1
ATOM 4409 C C . LEU A 1 604 ? -1.925 -1.663 10.719 1.00 98.88 604 LEU A C 1
ATOM 4411 O O . LEU A 1 604 ? -3.071 -2.082 10.530 1.00 98.88 604 LEU A O 1
ATOM 4415 N N . SER A 1 605 ? -1.643 -0.409 11.065 1.00 98.69 605 SER A N 1
ATOM 4416 C CA . SER A 1 605 ? -2.596 0.706 11.082 1.00 98.69 605 SER A CA 1
ATOM 4417 C C . SER A 1 605 ? -2.262 1.653 9.934 1.00 98.69 605 SER A C 1
ATOM 4419 O O . SER A 1 605 ? -1.093 2.009 9.767 1.00 98.69 605 SER A O 1
ATOM 4421 N N . LEU A 1 606 ? -3.261 2.010 9.128 1.00 97.69 606 LEU A N 1
ATOM 4422 C CA . LEU A 1 606 ? -3.103 2.860 7.950 1.00 97.69 606 LEU A CA 1
ATOM 4423 C C . LEU A 1 606 ? -4.232 3.889 7.904 1.00 97.69 606 LEU A C 1
ATOM 4425 O O . LEU A 1 606 ? -5.383 3.559 7.614 1.0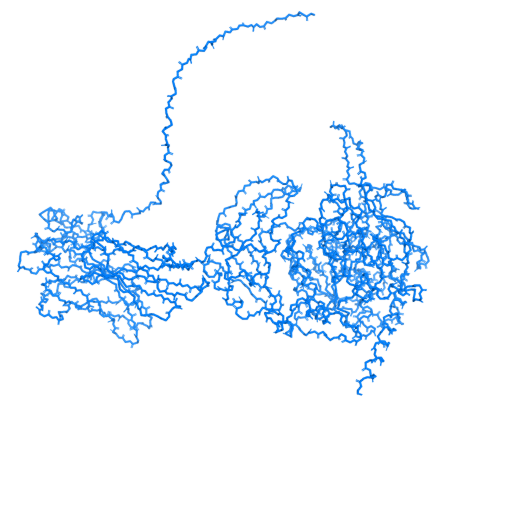0 97.69 606 LEU A O 1
ATOM 4429 N N . SER A 1 607 ? -3.872 5.138 8.164 1.00 94.81 607 SER A N 1
ATOM 4430 C CA . SER A 1 607 ? -4.786 6.280 8.194 1.00 94.81 607 SER A CA 1
ATOM 4431 C C . SER A 1 607 ? -4.568 7.184 6.972 1.00 94.81 607 SER A C 1
ATOM 4433 O O . SER A 1 607 ? -4.446 8.397 7.067 1.00 94.81 607 SER A O 1
ATOM 4435 N N . TRP A 1 608 ? -4.457 6.570 5.790 1.00 90.75 608 TRP A N 1
ATOM 4436 C CA . TRP A 1 608 ? -4.228 7.250 4.512 1.00 90.75 608 TRP A CA 1
ATOM 4437 C C . TRP A 1 608 ? -5.104 6.634 3.428 1.00 90.75 608 TRP A C 1
ATOM 4439 O O . TRP A 1 608 ? -5.197 5.412 3.326 1.00 90.75 608 TRP A O 1
ATOM 4449 N N . GLY A 1 609 ? -5.716 7.466 2.594 1.00 91.19 609 GLY A N 1
ATOM 4450 C CA . GLY A 1 609 ? -6.744 6.990 1.677 1.00 91.19 609 GLY A CA 1
ATOM 4451 C C . GLY A 1 609 ? -7.132 8.001 0.612 1.00 91.19 609 GLY A C 1
ATOM 4452 O O . GLY A 1 609 ? -6.689 9.153 0.626 1.00 91.19 609 GLY A O 1
ATOM 4453 N N . GLY A 1 610 ? -7.909 7.544 -0.358 1.00 87.44 610 GLY A N 1
ATOM 4454 C CA . GLY A 1 610 ? -8.551 8.414 -1.332 1.00 87.44 610 GLY A CA 1
ATOM 4455 C C . GLY A 1 610 ? -9.553 7.668 -2.208 1.00 87.44 610 GLY A C 1
ATOM 4456 O O . GLY A 1 610 ? -9.605 6.434 -2.185 1.00 87.44 610 GLY A O 1
ATOM 4457 N N . PRO A 1 611 ? -10.321 8.391 -3.032 1.00 88.12 611 PRO A N 1
ATOM 4458 C CA . PRO A 1 611 ? -11.487 7.832 -3.698 1.00 88.12 611 PRO A CA 1
ATOM 4459 C C . PRO A 1 611 ? -11.122 6.771 -4.730 1.00 88.12 611 PRO A C 1
ATOM 4461 O O . PRO A 1 611 ? -10.272 6.966 -5.604 1.00 88.12 611 PRO A O 1
ATOM 4464 N N . ASP A 1 612 ? -11.836 5.647 -4.688 1.00 89.19 612 ASP A N 1
ATOM 4465 C CA . ASP A 1 612 ? -11.607 4.503 -5.573 1.00 89.19 612 ASP A CA 1
ATOM 4466 C C . ASP A 1 612 ? -11.853 4.804 -7.066 1.00 89.19 612 ASP A C 1
ATOM 4468 O O . ASP A 1 612 ? -11.389 4.057 -7.932 1.00 89.19 612 ASP A O 1
ATOM 4472 N N . ILE A 1 613 ? -12.515 5.920 -7.394 1.00 86.00 613 ILE A N 1
ATOM 4473 C CA . ILE A 1 613 ? -12.649 6.423 -8.770 1.00 86.00 613 ILE A CA 1
ATOM 4474 C C . ILE A 1 613 ? -11.374 7.061 -9.334 1.00 86.00 613 ILE A C 1
ATOM 4476 O O . ILE A 1 613 ? -11.166 7.016 -10.550 1.00 86.00 613 ILE A O 1
ATOM 4480 N N . ASP A 1 614 ? -10.497 7.585 -8.481 1.00 82.12 614 ASP A N 1
ATOM 4481 C CA . ASP A 1 614 ? -9.223 8.174 -8.912 1.00 82.12 614 ASP A CA 1
ATOM 4482 C C . ASP A 1 614 ? -8.140 7.095 -9.105 1.00 82.12 614 ASP A C 1
ATOM 4484 O O . ASP A 1 614 ? -7.102 7.323 -9.735 1.00 82.12 614 ASP A O 1
ATOM 4488 N N . ALA A 1 615 ? -8.405 5.877 -8.623 1.00 83.88 615 ALA A N 1
ATOM 4489 C CA . ALA A 1 615 ? -7.519 4.727 -8.694 1.00 83.88 615 ALA A CA 1
ATOM 4490 C C . ALA A 1 615 ? -7.579 3.978 -10.037 1.00 83.88 615 ALA A C 1
ATOM 4492 O O . ALA A 1 615 ? -8.635 3.598 -10.548 1.00 83.88 615 ALA A O 1
ATOM 4493 N N . SER A 1 616 ? -6.406 3.650 -10.591 1.00 86.50 616 SER A N 1
ATOM 4494 C CA . SER A 1 616 ? -6.325 2.725 -11.725 1.00 86.50 616 SER A CA 1
ATOM 4495 C C . SER A 1 616 ? -6.614 1.287 -11.277 1.00 86.50 616 SER A C 1
ATOM 4497 O O . SER A 1 616 ? -6.269 0.871 -10.171 1.00 86.50 616 SER A O 1
ATOM 4499 N N . ARG A 1 617 ? -7.182 0.460 -12.167 1.00 89.69 617 ARG A N 1
ATOM 4500 C CA . ARG A 1 617 ? -7.399 -0.974 -11.873 1.00 89.69 617 ARG A CA 1
ATOM 4501 C C . ARG A 1 617 ? -6.098 -1.735 -11.609 1.00 89.69 617 ARG A C 1
ATOM 4503 O O . ARG A 1 617 ? -6.127 -2.780 -10.967 1.00 89.69 617 ARG A O 1
ATOM 4510 N N . MET A 1 618 ? -4.981 -1.256 -12.154 1.00 92.38 618 MET A N 1
ATOM 4511 C CA . MET A 1 618 ? -3.652 -1.788 -11.862 1.00 92.38 618 MET A CA 1
ATOM 4512 C C . MET A 1 618 ? -3.254 -1.510 -10.409 1.00 92.38 618 MET A C 1
ATOM 4514 O O . MET A 1 618 ? -2.857 -2.441 -9.717 1.00 92.38 618 MET A O 1
ATOM 4518 N N . TYR A 1 619 ? -3.435 -0.275 -9.933 1.00 92.06 619 TYR A N 1
ATOM 4519 C CA . TYR A 1 619 ? -3.162 0.097 -8.544 1.00 92.06 619 TYR A CA 1
ATOM 4520 C C . TYR A 1 619 ? -4.033 -0.682 -7.548 1.00 92.06 619 TYR A C 1
ATOM 4522 O O . TYR A 1 619 ? -3.480 -1.311 -6.650 1.00 92.06 619 TYR A O 1
ATOM 4530 N N . ILE A 1 620 ? -5.355 -0.744 -7.768 1.00 93.19 620 ILE A N 1
ATOM 4531 C CA . ILE A 1 620 ? -6.271 -1.527 -6.914 1.00 93.19 620 ILE A CA 1
ATOM 4532 C C . ILE A 1 620 ? -5.816 -2.988 -6.817 1.00 93.19 620 ILE A C 1
ATOM 4534 O O . ILE A 1 620 ? -5.670 -3.530 -5.729 1.00 93.19 620 ILE A O 1
ATOM 4538 N N . ARG A 1 621 ? -5.518 -3.632 -7.954 1.00 95.31 621 ARG A N 1
ATOM 4539 C CA . ARG A 1 621 ? -5.050 -5.026 -7.957 1.00 95.31 621 ARG A CA 1
ATOM 4540 C C . ARG A 1 621 ? -3.734 -5.189 -7.191 1.00 95.31 621 ARG A C 1
ATOM 4542 O O . ARG A 1 621 ? -3.605 -6.131 -6.417 1.00 95.31 621 ARG A O 1
ATOM 4549 N N . ALA A 1 622 ? -2.760 -4.310 -7.420 1.00 96.56 622 ALA A N 1
ATOM 4550 C CA . ALA A 1 622 ? -1.449 -4.392 -6.781 1.00 96.56 622 ALA A CA 1
ATOM 4551 C C . ALA A 1 622 ? -1.531 -4.223 -5.257 1.00 96.56 622 ALA A C 1
ATOM 4553 O O . ALA A 1 622 ? -0.897 -4.980 -4.520 1.00 96.56 622 ALA A O 1
ATOM 4554 N N . MET A 1 623 ? -2.331 -3.263 -4.794 1.00 97.06 623 MET A N 1
ATOM 4555 C CA . MET A 1 623 ? -2.552 -3.020 -3.373 1.00 97.06 623 MET A CA 1
ATOM 4556 C C . MET A 1 623 ? -3.373 -4.153 -2.736 1.00 97.06 623 MET A C 1
ATOM 4558 O O . MET A 1 623 ? -2.967 -4.686 -1.708 1.00 97.06 623 MET A O 1
ATOM 4562 N N . ASP A 1 624 ? -4.448 -4.626 -3.375 1.00 98.06 624 ASP A N 1
ATOM 4563 C CA . ASP A 1 624 ? -5.221 -5.777 -2.884 1.00 98.06 624 ASP A CA 1
ATOM 4564 C C . ASP A 1 624 ? -4.350 -7.033 -2.750 1.00 98.06 624 ASP A C 1
ATOM 4566 O O . ASP A 1 624 ? -4.435 -7.747 -1.748 1.00 98.06 624 ASP A O 1
ATOM 4570 N N . GLN A 1 625 ? -3.467 -7.282 -3.722 1.00 97.94 625 GLN A N 1
ATOM 4571 C CA . GLN A 1 625 ? -2.472 -8.346 -3.631 1.00 97.94 625 GLN A CA 1
ATOM 4572 C C . GLN A 1 625 ? -1.498 -8.122 -2.469 1.00 97.94 625 GLN A C 1
ATOM 4574 O O . GLN A 1 625 ? -1.209 -9.074 -1.755 1.00 97.94 625 GLN A O 1
ATOM 4579 N N . ALA A 1 626 ? -1.010 -6.898 -2.238 1.00 98.38 626 ALA A N 1
ATOM 4580 C CA . ALA A 1 626 ? -0.112 -6.605 -1.116 1.00 98.38 626 ALA A CA 1
ATOM 4581 C C . ALA A 1 626 ? -0.769 -6.903 0.246 1.00 98.38 626 ALA A C 1
ATOM 4583 O O . ALA A 1 626 ? -0.153 -7.538 1.104 1.00 98.38 626 ALA A O 1
ATOM 4584 N N . ILE A 1 627 ? -2.039 -6.525 0.424 1.00 98.56 627 ILE A N 1
ATOM 4585 C CA . ILE A 1 627 ? -2.802 -6.768 1.661 1.00 98.56 627 ILE A CA 1
ATOM 4586 C C . ILE A 1 627 ? -3.117 -8.266 1.833 1.00 98.56 627 ILE A C 1
ATOM 4588 O O . ILE A 1 627 ? -3.048 -8.817 2.939 1.00 98.56 627 ILE A O 1
ATOM 4592 N N . LEU A 1 628 ? -3.428 -8.962 0.736 1.00 98.06 628 LEU A N 1
ATOM 4593 C CA . LEU A 1 628 ? -3.637 -10.410 0.738 1.00 98.06 628 LEU A CA 1
ATOM 4594 C C . LEU A 1 628 ? -2.338 -11.177 1.055 1.00 98.06 628 LEU A C 1
ATOM 4596 O O . LEU A 1 628 ? -2.359 -12.127 1.844 1.00 98.06 628 LEU A O 1
ATOM 4600 N N . ASP A 1 629 ? -1.211 -10.750 0.484 1.00 98.12 629 ASP A N 1
ATOM 4601 C CA . ASP A 1 629 ? 0.121 -11.310 0.732 1.00 98.12 629 ASP A CA 1
ATOM 4602 C C . ASP A 1 629 ? 0.492 -11.145 2.221 1.00 98.12 629 ASP A C 1
ATOM 4604 O O . ASP A 1 629 ? 0.888 -12.118 2.872 1.00 98.12 629 ASP A O 1
ATOM 4608 N N . ALA A 1 630 ? 0.251 -9.959 2.796 1.00 98.25 630 ALA A N 1
ATOM 4609 C CA . ALA A 1 630 ? 0.408 -9.669 4.225 1.00 98.25 630 ALA A CA 1
ATOM 4610 C C . ALA A 1 630 ? -0.438 -10.609 5.108 1.00 98.25 630 ALA A C 1
ATOM 4612 O O . ALA A 1 630 ? 0.049 -11.212 6.072 1.00 98.25 630 ALA A O 1
ATOM 4613 N N . SER A 1 631 ? -1.697 -10.826 4.725 1.00 97.44 631 SER A N 1
ATOM 4614 C CA . SER A 1 631 ? -2.606 -11.728 5.437 1.00 97.44 631 SER A CA 1
ATOM 4615 C C . SER A 1 631 ? -2.118 -13.183 5.461 1.00 97.44 631 SER A C 1
ATOM 4617 O O . SER A 1 631 ? -2.316 -13.894 6.452 1.00 97.44 631 SER A O 1
ATOM 4619 N N . ALA A 1 632 ? -1.444 -13.634 4.400 1.00 96.81 632 ALA A N 1
ATOM 4620 C CA . ALA A 1 632 ? -0.897 -14.989 4.277 1.00 96.81 632 ALA A CA 1
ATOM 4621 C C . ALA A 1 632 ? 0.236 -15.281 5.274 1.00 96.81 632 ALA A C 1
ATOM 4623 O O . ALA A 1 632 ? 0.428 -16.428 5.694 1.00 96.81 632 ALA A O 1
ATOM 4624 N N . ILE A 1 633 ? 0.980 -14.240 5.650 1.00 97.00 633 ILE A N 1
ATOM 4625 C CA . ILE A 1 633 ? 2.066 -14.289 6.639 1.00 97.00 633 ILE A CA 1
ATOM 4626 C C . ILE A 1 633 ? 1.605 -13.838 8.040 1.00 97.00 633 ILE A C 1
ATOM 4628 O O . ILE A 1 633 ? 2.403 -13.729 8.976 1.00 97.00 633 ILE A O 1
ATOM 4632 N N . GLY A 1 634 ? 0.291 -13.659 8.216 1.00 97.12 634 GLY A N 1
ATOM 4633 C CA . GLY A 1 634 ? -0.355 -13.414 9.505 1.00 97.12 634 GLY A CA 1
ATOM 4634 C C . GLY A 1 634 ? -0.374 -11.955 9.941 1.00 97.12 634 GLY A C 1
ATOM 4635 O O . GLY A 1 634 ? -0.504 -11.697 11.136 1.00 97.12 634 GLY A O 1
ATOM 4636 N N . VAL A 1 635 ? -0.238 -11.021 9.004 1.00 98.62 635 VAL A N 1
ATOM 4637 C CA . VAL A 1 635 ? -0.349 -9.584 9.262 1.00 98.62 635 VAL A CA 1
ATOM 4638 C C . VAL A 1 635 ? -1.786 -9.133 9.023 1.00 98.62 635 VAL A C 1
ATOM 4640 O O . VAL A 1 635 ? -2.414 -9.524 8.042 1.00 98.62 635 VAL A O 1
ATOM 4643 N N . THR A 1 636 ? -2.315 -8.339 9.947 1.00 98.69 636 THR A N 1
ATOM 4644 C CA . THR A 1 636 ? -3.675 -7.780 9.882 1.00 98.69 636 THR A CA 1
ATOM 4645 C C . THR A 1 636 ? -3.586 -6.312 9.512 1.00 98.69 636 THR A C 1
ATOM 4647 O O . THR A 1 636 ? -2.801 -5.616 10.139 1.00 98.69 636 THR A O 1
ATOM 4650 N N . LEU A 1 637 ? -4.382 -5.825 8.561 1.00 98.69 637 LEU A N 1
ATOM 4651 C CA . LEU A 1 637 ? -4.385 -4.409 8.185 1.00 98.69 637 LEU A CA 1
ATOM 4652 C C . LEU A 1 637 ? -5.725 -3.752 8.531 1.00 98.69 637 LEU A C 1
ATOM 4654 O O . LEU A 1 637 ? -6.772 -4.218 8.075 1.00 98.69 637 LEU A O 1
ATOM 4658 N N . PHE A 1 638 ? -5.667 -2.671 9.307 1.00 98.88 638 PHE A N 1
ATOM 4659 C CA . PHE A 1 638 ? -6.779 -1.757 9.571 1.00 98.88 638 PHE A CA 1
ATOM 4660 C C . PHE A 1 638 ? -6.592 -0.488 8.743 1.00 98.88 638 PHE A C 1
ATOM 4662 O O . PHE A 1 638 ? -5.477 0.029 8.669 1.00 98.88 638 PHE A O 1
ATOM 4669 N N . VAL A 1 639 ? -7.669 -0.020 8.114 1.00 98.69 639 VAL A N 1
ATOM 4670 C CA . VAL A 1 639 ? -7.649 1.137 7.214 1.00 98.69 639 VAL A CA 1
ATOM 4671 C C . VAL A 1 639 ? -8.799 2.086 7.535 1.00 98.69 639 VAL A C 1
ATOM 4673 O O . VAL A 1 639 ? -9.949 1.645 7.619 1.00 98.69 639 VAL A O 1
ATOM 4676 N N . ALA A 1 640 ? -8.493 3.375 7.662 1.00 98.44 640 ALA A N 1
ATOM 4677 C CA . ALA A 1 640 ? -9.483 4.438 7.820 1.00 98.44 640 ALA A CA 1
ATOM 4678 C C . ALA A 1 640 ? -10.423 4.500 6.605 1.00 98.44 640 ALA A C 1
ATOM 4680 O O . ALA A 1 640 ? -9.967 4.482 5.467 1.00 98.44 640 ALA A O 1
ATOM 4681 N N . ALA A 1 641 ? -11.738 4.547 6.831 1.00 97.62 641 ALA A N 1
ATOM 4682 C CA . ALA A 1 641 ? -12.738 4.512 5.758 1.00 97.62 641 ALA A CA 1
ATOM 4683 C C . ALA A 1 641 ? -12.974 5.861 5.053 1.00 97.62 641 ALA A C 1
ATOM 4685 O O . ALA A 1 641 ? -13.808 5.915 4.147 1.00 97.62 641 ALA A O 1
ATOM 4686 N N . GLY A 1 642 ? -12.267 6.914 5.469 1.00 93.06 642 GLY A N 1
ATOM 4687 C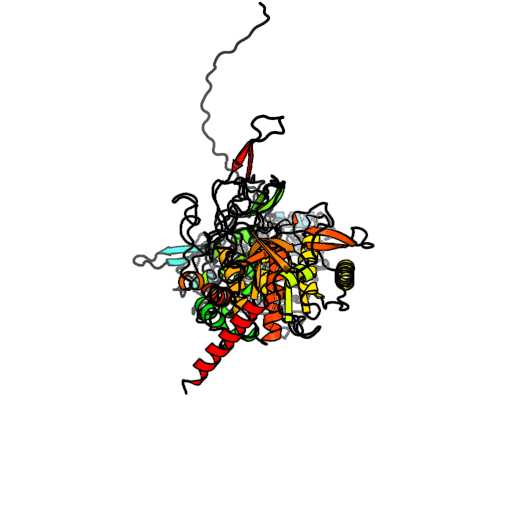 CA . GLY A 1 642 ? -12.375 8.273 4.944 1.00 93.06 642 GLY A CA 1
ATOM 4688 C C . GLY A 1 642 ? -13.184 9.197 5.858 1.00 93.06 642 GLY A C 1
ATOM 4689 O O . GLY A 1 642 ? -14.003 8.749 6.662 1.00 93.06 642 GLY A O 1
ATOM 4690 N N . ASP A 1 643 ? -12.966 10.503 5.708 1.00 90.75 643 ASP A N 1
ATOM 4691 C CA . ASP A 1 643 ? -13.549 11.559 6.561 1.00 90.75 643 ASP A CA 1
ATOM 4692 C C . ASP A 1 643 ? -14.516 12.481 5.801 1.00 90.75 643 ASP A C 1
ATOM 4694 O O . ASP A 1 643 ? -14.934 13.531 6.296 1.00 90.75 643 ASP A O 1
ATOM 4698 N N . ASP A 1 644 ? -14.879 12.081 4.581 1.00 86.62 644 ASP A N 1
ATOM 4699 C CA . ASP A 1 644 ? -15.620 12.891 3.614 1.00 86.62 644 ASP A CA 1
ATOM 4700 C C . ASP A 1 644 ? -16.959 12.267 3.186 1.00 86.62 644 ASP A C 1
ATOM 4702 O O . ASP A 1 644 ? -17.504 12.531 2.098 1.00 86.62 644 ASP A O 1
ATOM 4706 N N . GLY A 1 645 ? -17.501 11.450 4.093 1.00 89.50 645 GLY A N 1
ATOM 4707 C CA . GLY A 1 645 ? -18.780 10.762 3.994 1.00 89.50 645 GLY A CA 1
ATOM 4708 C C . GLY A 1 645 ? -18.932 9.940 2.718 1.00 89.50 645 GLY A C 1
ATOM 4709 O O . GLY A 1 645 ? -17.966 9.417 2.168 1.00 89.50 645 GLY A O 1
ATOM 4710 N N . SER A 1 646 ? -20.160 9.826 2.214 1.00 90.50 646 SER A N 1
ATOM 4711 C CA . SER A 1 646 ? -20.468 8.997 1.041 1.00 90.50 646 SER A CA 1
ATOM 4712 C C . SER A 1 646 ? -19.820 9.481 -0.256 1.00 90.50 646 SER A C 1
ATOM 4714 O O . SER A 1 646 ? -19.774 8.733 -1.228 1.00 90.50 646 SER A O 1
ATOM 4716 N N . SER A 1 647 ? -19.396 10.744 -0.310 1.00 85.56 647 SER A N 1
ATOM 4717 C CA . SER A 1 647 ? -18.868 11.384 -1.519 1.00 85.56 647 SER A CA 1
ATOM 4718 C C . SER A 1 647 ? -17.368 11.223 -1.692 1.00 85.56 647 SER A C 1
ATOM 4720 O O . SER A 1 647 ? -16.872 11.430 -2.796 1.00 85.56 647 SER A O 1
ATOM 4722 N N . ASP A 1 648 ? -16.667 10.960 -0.590 1.00 87.50 648 ASP A N 1
ATOM 4723 C CA . ASP A 1 648 ? -15.210 10.964 -0.503 1.00 87.50 648 ASP A CA 1
ATOM 4724 C C . ASP A 1 648 ? -14.556 12.190 -1.183 1.00 87.50 648 ASP A C 1
ATOM 4726 O O . ASP A 1 648 ? -13.621 12.099 -1.976 1.00 87.50 648 ASP A O 1
ATOM 4730 N N . LYS A 1 649 ? -15.159 13.371 -0.964 1.00 81.56 649 LYS A N 1
ATOM 4731 C CA . LYS A 1 649 ? -14.807 14.665 -1.586 1.00 81.56 649 LYS A CA 1
ATOM 4732 C C . LYS A 1 649 ? -14.861 14.719 -3.119 1.00 81.56 649 LYS A C 1
ATOM 4734 O O . LYS A 1 649 ? -14.505 15.744 -3.706 1.00 81.56 649 LYS A O 1
ATOM 4739 N N . VAL A 1 650 ? -15.400 13.704 -3.789 1.00 79.06 650 VAL A N 1
ATOM 4740 C CA . VAL A 1 650 ? -15.577 13.719 -5.242 1.00 79.06 650 VAL A CA 1
ATOM 4741 C C . VAL A 1 650 ? -16.743 14.643 -5.615 1.00 79.06 650 VAL A C 1
ATOM 4743 O O . VAL A 1 650 ? -17.908 14.427 -5.267 1.00 79.06 650 VAL A O 1
ATOM 4746 N N . SER A 1 651 ? -16.450 15.696 -6.380 1.00 75.12 651 SER A N 1
ATOM 4747 C CA . SER A 1 651 ? -17.388 16.783 -6.715 1.00 75.12 651 SER A CA 1
ATOM 4748 C C . SER A 1 651 ? -18.382 16.452 -7.847 1.00 75.12 651 SER A C 1
ATOM 4750 O O . SER A 1 651 ? -18.777 17.320 -8.627 1.00 75.12 651 SER A O 1
ATOM 4752 N N . THR A 1 652 ? -18.823 15.193 -7.947 1.00 76.00 652 THR A N 1
ATOM 4753 C CA . THR A 1 652 ? -19.733 14.716 -9.012 1.00 76.00 652 THR A CA 1
ATOM 4754 C C . THR A 1 652 ? -21.194 14.586 -8.570 1.00 76.00 652 THR A C 1
ATOM 4756 O O . THR A 1 652 ? -22.076 14.484 -9.424 1.00 76.00 652 THR A O 1
ATOM 4759 N N . GLY A 1 653 ? -21.456 14.603 -7.257 1.00 75.94 653 GLY A N 1
ATOM 4760 C CA . GLY A 1 653 ? -22.790 14.384 -6.680 1.00 75.94 653 GLY A CA 1
ATOM 4761 C C . GLY A 1 653 ? -23.176 12.906 -6.519 1.00 75.94 653 GLY A C 1
ATOM 4762 O O . GLY A 1 653 ? -24.329 12.616 -6.225 1.00 75.94 653 GLY A O 1
ATOM 4763 N N . TYR A 1 654 ? -22.230 11.985 -6.711 1.00 85.25 654 TYR A N 1
ATOM 4764 C CA . TYR A 1 654 ? -22.401 10.535 -6.556 1.00 85.25 654 TYR A CA 1
ATOM 4765 C C . TYR A 1 654 ? -21.595 10.009 -5.365 1.00 85.25 654 TYR A C 1
ATOM 4767 O O . TYR A 1 654 ? -20.812 10.753 -4.776 1.00 85.25 654 TYR A O 1
ATOM 4775 N N . THR A 1 655 ? -21.800 8.738 -5.014 1.00 88.50 655 THR A N 1
ATOM 4776 C CA . THR A 1 655 ? -21.090 8.099 -3.901 1.00 88.50 655 THR A CA 1
ATOM 4777 C C . THR A 1 655 ? -19.875 7.307 -4.362 1.00 88.50 655 THR A C 1
ATOM 4779 O O . THR A 1 655 ? -19.986 6.570 -5.346 1.00 88.50 655 THR A O 1
ATOM 4782 N N . PHE A 1 656 ? -18.785 7.385 -3.605 1.00 90.94 656 PHE A N 1
ATOM 4783 C CA . PHE A 1 656 ? -17.537 6.643 -3.809 1.00 90.94 656 PHE A CA 1
ATOM 4784 C C . PHE A 1 656 ? -17.042 6.112 -2.468 1.00 90.94 656 PHE A C 1
ATOM 4786 O O . PHE A 1 656 ? -17.464 6.589 -1.415 1.00 90.94 656 PHE A O 1
ATOM 4793 N N . THR A 1 657 ? -16.194 5.091 -2.504 1.00 94.62 657 THR A N 1
ATOM 4794 C CA . THR A 1 657 ? -15.552 4.582 -1.288 1.00 94.62 657 THR A CA 1
ATOM 4795 C C . THR A 1 657 ? -14.088 4.960 -1.282 1.00 94.62 657 THR A C 1
ATOM 4797 O O . THR A 1 657 ? -13.453 4.937 -2.335 1.00 94.62 657 THR A O 1
ATOM 4800 N N . ASP A 1 658 ? -13.547 5.189 -0.093 1.00 94.75 658 ASP A N 1
ATOM 4801 C CA . ASP A 1 658 ? -12.111 5.350 0.083 1.00 94.75 658 ASP A CA 1
ATOM 4802 C C . ASP A 1 658 ? -11.371 4.025 -0.218 1.00 94.75 658 ASP A C 1
ATOM 4804 O O . ASP A 1 658 ? -11.874 2.911 0.016 1.00 94.75 658 ASP A O 1
ATOM 4808 N N . TYR A 1 659 ? -10.176 4.126 -0.787 1.00 94.44 659 TYR A N 1
ATOM 4809 C CA . TYR A 1 659 ? -9.241 3.039 -1.027 1.00 94.44 659 TYR A CA 1
ATOM 4810 C C . TYR A 1 659 ? -7.868 3.369 -0.404 1.00 94.44 659 TYR A C 1
ATOM 4812 O O . TYR A 1 659 ? -7.296 4.415 -0.718 1.00 94.44 659 TYR A O 1
ATOM 4820 N N . PRO A 1 660 ? -7.271 2.461 0.404 1.00 96.38 660 PRO A N 1
ATOM 4821 C CA . PRO A 1 660 ? -7.481 1.007 0.406 1.00 96.38 660 PRO A CA 1
ATOM 4822 C C . PRO A 1 660 ? -8.529 0.461 1.387 1.00 96.38 660 PRO A C 1
ATOM 4824 O O . PRO A 1 660 ? -8.619 -0.761 1.551 1.00 96.38 660 PRO A O 1
ATOM 4827 N N . ALA A 1 661 ? -9.360 1.302 2.011 1.00 97.75 661 ALA A N 1
ATOM 4828 C CA . ALA A 1 661 ? -10.431 0.828 2.894 1.00 97.75 661 ALA A CA 1
ATOM 4829 C C . ALA A 1 661 ? -11.379 -0.145 2.177 1.00 97.75 661 ALA A C 1
ATOM 4831 O O . ALA A 1 661 ? -11.749 -1.188 2.709 1.00 97.75 661 ALA A O 1
ATOM 4832 N N . SER A 1 662 ? -11.712 0.135 0.918 1.00 97.62 662 SER A N 1
ATOM 4833 C CA . SER A 1 662 ? -12.558 -0.730 0.094 1.00 97.62 662 SER A CA 1
ATOM 4834 C C . SER A 1 662 ? -11.889 -2.017 -0.424 1.00 97.62 662 SER A C 1
ATOM 4836 O O . SER A 1 662 ? -12.539 -2.801 -1.126 1.00 97.62 662 SER A O 1
ATOM 4838 N N . SER A 1 663 ? -10.641 -2.316 -0.042 1.00 98.19 663 SER A N 1
ATOM 4839 C CA . SER A 1 663 ? -10.060 -3.650 -0.244 1.00 98.19 663 SER A CA 1
ATOM 4840 C C . SER A 1 663 ? -10.860 -4.712 0.532 1.00 98.19 663 SER A C 1
ATOM 4842 O O . SER A 1 663 ? -11.272 -4.465 1.669 1.00 98.19 663 SER A O 1
ATOM 4844 N N . PRO A 1 664 ? -11.111 -5.913 -0.022 1.00 97.94 664 PRO A N 1
ATOM 4845 C CA . PRO A 1 664 ? -11.772 -6.997 0.714 1.00 97.94 664 PRO A CA 1
ATOM 4846 C C . PRO A 1 664 ? -10.852 -7.684 1.747 1.00 97.94 664 PRO A C 1
ATOM 4848 O O . PRO A 1 664 ? -11.300 -8.554 2.503 1.00 97.94 664 PRO A O 1
ATOM 4851 N N . TYR A 1 665 ? -9.560 -7.344 1.768 1.00 98.38 665 TYR A N 1
ATOM 4852 C CA . TYR A 1 665 ? -8.565 -7.982 2.636 1.00 98.38 665 TYR A CA 1
ATOM 4853 C C . TYR A 1 665 ? -8.156 -7.129 3.843 1.00 98.38 665 TYR A C 1
ATOM 4855 O O . TYR A 1 665 ? -7.563 -7.668 4.778 1.00 98.38 665 TYR A O 1
ATOM 4863 N N . SER A 1 666 ? -8.504 -5.840 3.857 1.00 97.88 666 SER A N 1
ATOM 4864 C CA . SER A 1 666 ? -8.334 -4.932 4.996 1.00 97.88 666 SER A CA 1
ATOM 4865 C C . SER A 1 666 ? -9.611 -4.831 5.829 1.00 97.88 666 SER A C 1
ATOM 4867 O O . SER A 1 666 ? -10.709 -5.065 5.325 1.00 97.88 666 SER A O 1
ATOM 4869 N N . VAL A 1 667 ? -9.471 -4.470 7.105 1.00 98.88 667 VAL A N 1
ATOM 4870 C CA . VAL A 1 667 ? -10.593 -4.059 7.956 1.00 98.88 667 VAL A CA 1
ATOM 4871 C C . VAL A 1 667 ? -10.806 -2.559 7.777 1.00 98.88 667 VAL A C 1
ATOM 4873 O O . VAL A 1 667 ? -9.963 -1.772 8.204 1.00 98.88 667 VAL A O 1
ATOM 4876 N N . ALA A 1 668 ? -11.920 -2.169 7.161 1.00 98.81 668 ALA A N 1
ATOM 4877 C CA . ALA A 1 668 ? -12.291 -0.767 7.004 1.00 98.81 668 ALA A CA 1
ATOM 4878 C C . ALA A 1 668 ? -12.952 -0.233 8.277 1.00 98.81 668 ALA A C 1
ATOM 4880 O O . ALA A 1 668 ? -13.934 -0.816 8.753 1.00 98.81 668 ALA A O 1
ATOM 4881 N N . VAL A 1 669 ? -12.444 0.884 8.790 1.00 98.88 669 VAL A N 1
ATOM 4882 C CA . VAL A 1 669 ? -12.885 1.488 10.048 1.00 98.88 669 VAL A CA 1
ATOM 4883 C C . VAL A 1 669 ? -13.542 2.843 9.781 1.00 98.88 669 VAL A C 1
ATOM 4885 O O . VAL A 1 669 ? -12.886 3.787 9.353 1.00 98.88 669 VAL A O 1
ATOM 4888 N N . GLY A 1 670 ? -14.852 2.920 10.007 1.00 98.50 670 GLY A N 1
ATOM 4889 C CA . GLY A 1 670 ? -15.655 4.137 9.903 1.00 98.50 670 GLY A CA 1
ATOM 4890 C C . GLY A 1 670 ? -15.734 4.931 11.204 1.00 98.50 670 GLY A C 1
ATOM 4891 O O . GLY A 1 670 ? -15.052 4.625 12.182 1.00 98.50 670 GLY A O 1
ATOM 4892 N N . GLY A 1 671 ? -16.600 5.947 11.212 1.00 96.31 671 GLY A N 1
ATOM 4893 C CA . GLY A 1 671 ? -16.631 6.965 12.261 1.00 96.31 671 GLY A CA 1
ATOM 4894 C C . GLY A 1 671 ? -17.988 7.162 12.935 1.00 96.31 671 GLY A C 1
ATOM 4895 O O . GLY A 1 671 ? -19.031 7.191 12.277 1.00 96.31 671 GLY A O 1
ATOM 4896 N N . THR A 1 672 ? -17.968 7.357 14.250 1.00 96.19 672 THR A N 1
ATOM 4897 C CA . THR A 1 672 ? -19.124 7.709 15.088 1.00 96.19 672 THR A CA 1
ATOM 4898 C C . THR A 1 672 ? -18.860 8.983 15.889 1.00 96.19 672 THR A C 1
ATOM 4900 O O . THR A 1 672 ? -17.723 9.429 16.018 1.00 96.19 672 THR A O 1
ATOM 4903 N N . THR A 1 673 ? -19.930 9.573 16.415 1.00 92.88 673 THR A N 1
ATOM 4904 C CA . THR A 1 673 ? -19.873 10.588 17.471 1.00 92.88 673 THR A CA 1
ATOM 4905 C C . THR A 1 673 ? -20.195 9.906 18.799 1.00 92.88 673 THR A C 1
ATOM 4907 O O . THR A 1 673 ? -21.330 9.445 18.994 1.00 92.88 673 THR A O 1
ATOM 4910 N N . LEU A 1 674 ? -19.219 9.830 19.708 1.00 92.31 674 LEU A N 1
ATOM 4911 C CA . LEU A 1 674 ? -19.334 9.104 20.976 1.00 92.31 674 LEU A CA 1
ATOM 4912 C C . LEU A 1 674 ? -19.772 9.986 22.152 1.00 92.31 674 LEU A C 1
ATOM 4914 O O . LEU A 1 674 ? -19.116 10.949 22.541 1.00 92.31 674 LEU A O 1
ATOM 4918 N N . GLY A 1 675 ? -20.850 9.586 22.824 1.00 90.19 675 GLY A N 1
ATOM 4919 C CA . GLY A 1 675 ? -21.214 10.114 24.133 1.00 90.19 675 GLY A CA 1
ATOM 4920 C C . GLY A 1 675 ? -20.515 9.354 25.262 1.00 90.19 675 GLY A C 1
ATOM 4921 O O . GLY A 1 675 ? -20.763 8.164 25.450 1.00 90.19 675 GLY A O 1
ATOM 4922 N N . ILE A 1 676 ? -19.708 10.045 26.074 1.00 88.50 676 ILE A N 1
ATOM 4923 C CA . ILE A 1 676 ? -19.139 9.492 27.315 1.00 88.50 676 ILE A CA 1
ATOM 4924 C C . ILE A 1 676 ? -19.734 10.202 28.532 1.00 88.50 676 ILE A C 1
ATOM 4926 O O . ILE A 1 676 ? -19.628 11.421 28.689 1.00 88.50 676 ILE A O 1
ATOM 4930 N N . LYS A 1 677 ? -20.290 9.429 29.470 1.00 85.62 677 LYS A N 1
ATOM 4931 C CA . LYS A 1 677 ? -20.833 9.947 30.731 1.00 85.62 677 LYS A CA 1
ATOM 4932 C C . LYS A 1 677 ? -20.317 9.161 31.922 1.00 85.62 677 LYS A C 1
ATOM 4934 O O . LYS A 1 677 ? -20.475 7.951 32.024 1.00 85.62 677 LYS A O 1
ATOM 4939 N N . GLY A 1 678 ? -19.691 9.870 32.862 1.00 82.31 678 GLY A N 1
ATOM 4940 C CA . GLY A 1 678 ? -19.090 9.237 34.041 1.00 82.31 678 GLY A CA 1
ATOM 4941 C C . GLY A 1 678 ? -17.964 8.250 33.706 1.00 82.31 678 GLY A C 1
ATOM 4942 O O . GLY A 1 678 ? -17.676 7.384 34.525 1.00 82.31 678 GLY A O 1
ATOM 4943 N N . GLY A 1 679 ? -17.346 8.378 32.524 1.00 81.25 679 GLY A N 1
ATOM 4944 C CA . GLY A 1 679 ? -16.291 7.485 32.032 1.00 81.25 679 GLY A CA 1
ATOM 4945 C C . GLY A 1 679 ? -16.787 6.215 31.333 1.00 81.25 679 GLY A C 1
ATOM 4946 O O . GLY A 1 679 ? -15.960 5.391 30.969 1.00 81.25 679 GLY A O 1
ATOM 4947 N N . ALA A 1 680 ? -18.100 6.054 31.148 1.00 86.88 680 ALA A N 1
ATOM 4948 C CA . ALA A 1 680 ? -18.700 4.945 30.413 1.00 86.88 680 ALA A CA 1
ATOM 4949 C C . ALA A 1 680 ? -19.393 5.442 29.138 1.00 86.88 680 ALA A C 1
ATOM 4951 O O . ALA A 1 680 ? -19.756 6.619 29.045 1.00 86.88 680 ALA A O 1
ATOM 4952 N N . TRP A 1 681 ? -19.607 4.529 28.191 1.00 92.44 681 TRP A N 1
ATOM 4953 C CA . TRP A 1 681 ? -20.429 4.760 27.005 1.00 92.44 681 TRP A CA 1
ATOM 4954 C C . TRP A 1 681 ? -21.859 5.191 27.387 1.00 92.44 681 TRP A C 1
ATOM 4956 O O . TRP A 1 681 ? -22.492 4.571 28.246 1.00 92.44 681 TRP A O 1
ATOM 4966 N N . ASP A 1 682 ? -22.364 6.258 26.762 1.00 91.69 682 ASP A N 1
ATOM 4967 C CA . ASP A 1 682 ? -23.700 6.854 26.989 1.00 91.69 682 ASP A CA 1
ATOM 4968 C C . ASP A 1 682 ? -24.514 6.997 25.687 1.00 91.69 682 ASP A C 1
ATOM 4970 O O . ASP A 1 682 ? -25.573 7.625 25.677 1.00 91.69 682 ASP A O 1
ATOM 4974 N N . GLY A 1 683 ? -24.036 6.420 24.582 1.00 91.50 683 GLY A N 1
ATOM 4975 C CA . GLY A 1 683 ? -24.686 6.480 23.273 1.00 91.50 683 GLY A CA 1
ATOM 4976 C C . GLY A 1 683 ? -23.722 6.824 22.144 1.00 91.50 683 GLY A C 1
ATOM 4977 O O . GLY A 1 683 ? -22.712 7.484 22.365 1.00 91.50 683 GLY A O 1
ATOM 4978 N N . GLU A 1 684 ? -24.082 6.427 20.925 1.00 94.38 684 GLU A N 1
ATOM 4979 C CA . GLU A 1 684 ? -23.375 6.787 19.694 1.00 94.38 684 GLU A CA 1
ATOM 4980 C C . GLU A 1 684 ? -24.349 7.062 18.552 1.00 94.38 684 GLU A C 1
ATOM 4982 O O . GLU A 1 684 ? -25.424 6.461 18.461 1.00 94.38 684 GLU A O 1
ATOM 4987 N N . VAL A 1 685 ? -23.936 7.963 17.666 1.00 94.19 685 VAL A N 1
ATOM 4988 C CA . VAL A 1 685 ? -24.574 8.224 16.372 1.00 94.19 685 VAL A CA 1
ATOM 4989 C C . VAL A 1 685 ? -23.512 8.190 15.276 1.00 94.19 685 VAL A C 1
ATOM 4991 O O . VAL A 1 685 ? -22.320 8.279 15.569 1.00 94.19 685 VAL A O 1
ATOM 4994 N N . ALA A 1 686 ? -23.921 8.059 14.016 1.00 94.75 686 ALA A N 1
ATOM 4995 C CA . ALA A 1 686 ? -22.982 8.197 12.907 1.00 94.75 686 ALA A CA 1
ATOM 4996 C C . ALA A 1 686 ? -22.349 9.597 12.895 1.00 94.75 686 ALA A C 1
ATOM 4998 O O . ALA A 1 686 ? -23.053 10.596 13.070 1.00 94.75 686 ALA A O 1
ATOM 4999 N N . TRP A 1 687 ? -21.036 9.657 12.658 1.00 92.69 687 TRP A N 1
ATOM 5000 C CA . TRP A 1 687 ? -20.319 10.924 12.558 1.00 92.69 687 TRP A CA 1
ATOM 5001 C C . TRP A 1 687 ? -20.641 11.621 11.234 1.00 92.69 687 TRP A C 1
ATOM 5003 O O . TRP A 1 687 ? -20.292 11.138 10.150 1.00 92.69 687 TRP A O 1
ATOM 5013 N N . ASN A 1 688 ? -21.312 12.770 11.318 1.00 87.38 688 ASN A N 1
ATOM 5014 C CA . ASN A 1 688 ? -21.567 13.638 10.173 1.00 87.38 688 ASN A CA 1
ATOM 5015 C C . ASN A 1 688 ? -21.835 15.084 10.616 1.00 87.38 688 ASN A C 1
ATOM 5017 O O . ASN A 1 688 ? -22.974 15.478 10.884 1.00 87.38 688 ASN A O 1
ATOM 5021 N N . GLU A 1 689 ? -20.783 15.898 10.636 1.00 77.94 689 GLU A N 1
ATOM 5022 C CA . GLU A 1 689 ? -20.845 17.339 10.919 1.00 77.94 689 GLU A CA 1
ATOM 5023 C C . GLU A 1 689 ? -21.371 18.156 9.723 1.00 77.94 689 GLU A C 1
ATOM 5025 O O . GLU A 1 689 ? -21.694 19.338 9.861 1.00 77.94 689 GLU A O 1
ATOM 5030 N N . THR A 1 690 ? -21.473 17.530 8.544 1.00 67.31 690 THR A N 1
ATOM 5031 C CA . THR A 1 690 ? -21.929 18.153 7.286 1.00 67.31 690 THR A CA 1
ATOM 5032 C C . THR A 1 690 ? -23.402 17.879 6.969 1.00 67.31 690 THR A C 1
ATOM 5034 O O . THR A 1 690 ? -23.914 18.318 5.934 1.00 67.31 690 THR A O 1
ATOM 5037 N N . SER A 1 691 ? -24.086 17.133 7.845 1.00 61.91 691 SER A N 1
ATOM 5038 C CA . SER A 1 691 ? -25.426 16.597 7.609 1.00 61.91 691 SER A CA 1
ATOM 5039 C C . SER A 1 691 ? -26.426 17.695 7.236 1.00 61.91 691 SER A C 1
ATOM 5041 O O . SER A 1 691 ? -26.694 18.627 7.996 1.00 61.91 691 SER A O 1
ATOM 5043 N N . VAL A 1 692 ? -27.043 17.561 6.061 1.00 51.62 692 VAL A N 1
ATOM 5044 C CA . VAL A 1 692 ? -28.119 18.448 5.574 1.00 51.62 692 VAL A CA 1
ATOM 5045 C C . VAL A 1 692 ? -29.521 17.992 6.008 1.00 51.62 692 VAL A C 1
ATOM 5047 O O . VAL A 1 692 ? -30.506 18.685 5.751 1.00 51.62 692 VAL A O 1
ATOM 5050 N N . THR A 1 693 ? -29.624 16.827 6.652 1.00 48.16 693 THR A N 1
ATOM 5051 C CA . THR A 1 693 ? -30.868 16.133 7.038 1.00 48.16 693 THR A CA 1
ATOM 5052 C C . THR A 1 693 ? -31.310 16.424 8.478 1.00 48.16 693 THR A C 1
ATOM 5054 O O . THR A 1 693 ? -32.478 16.203 8.796 1.00 48.16 693 THR A O 1
ATOM 5057 N N . GLY A 1 694 ? -30.436 16.998 9.318 1.00 45.91 694 GLY A N 1
ATOM 5058 C CA . GLY A 1 694 ? -30.749 17.444 10.682 1.00 45.91 694 GLY A CA 1
ATOM 5059 C C . GLY A 1 694 ? -30.879 16.294 11.692 1.00 45.91 694 GLY A C 1
ATOM 5060 O O . GLY A 1 694 ? -31.968 15.763 11.900 1.00 45.91 694 GLY A O 1
ATOM 5061 N N . GLY A 1 695 ? -29.770 15.939 12.355 1.00 40.16 695 GLY A N 1
ATOM 5062 C CA . GLY A 1 695 ? -29.695 14.915 13.414 1.00 40.16 695 GLY A CA 1
ATOM 5063 C C . GLY A 1 695 ? -29.755 15.447 14.860 1.00 40.16 695 GLY A C 1
ATOM 5064 O O . GLY A 1 695 ? -29.814 16.648 15.107 1.00 40.16 695 GLY A O 1
ATOM 5065 N N . PHE A 1 696 ? -29.719 14.551 15.855 1.00 39.94 696 PHE A N 1
ATOM 5066 C CA . PHE A 1 696 ? -29.872 14.877 17.291 1.00 39.94 696 PHE A CA 1
ATOM 5067 C C . PHE A 1 696 ? -28.784 15.837 17.842 1.00 39.94 696 PHE A C 1
ATOM 5069 O O . PHE A 1 696 ? -29.035 16.544 18.816 1.00 39.94 696 PHE A O 1
ATOM 5076 N N . PHE A 1 697 ? -27.628 15.934 17.164 1.00 42.88 697 PHE A N 1
ATOM 5077 C CA . PHE A 1 697 ? -26.539 16.899 17.409 1.00 42.88 697 PHE A CA 1
ATOM 5078 C C . PHE A 1 697 ? -26.428 17.996 16.323 1.00 42.88 697 PHE A C 1
ATOM 5080 O O . PHE A 1 697 ? -25.373 18.590 16.128 1.00 42.88 697 PHE A O 1
ATOM 5087 N N . SER A 1 698 ? -27.531 18.338 15.640 1.00 40.56 698 SER A N 1
ATOM 5088 C CA . SER A 1 698 ? -27.614 19.337 14.547 1.00 40.56 698 SER A CA 1
ATOM 5089 C C . SER A 1 698 ? -27.251 20.791 14.930 1.00 40.56 698 SER A C 1
ATOM 5091 O O . SER A 1 698 ? -27.525 21.718 14.165 1.00 40.56 698 SER A O 1
ATOM 5093 N N . TYR A 1 699 ? -26.655 21.031 16.099 1.00 37.94 699 TYR A N 1
ATOM 5094 C CA . TYR A 1 699 ? -26.239 22.363 16.543 1.00 37.94 699 TYR A CA 1
ATOM 5095 C C . TYR A 1 699 ? -24.913 22.828 15.901 1.00 37.94 699 TYR A C 1
ATOM 5097 O O . TYR A 1 699 ? -24.633 24.024 15.916 1.00 37.94 699 TYR A O 1
ATOM 5105 N N . TYR A 1 700 ? -24.141 21.916 15.289 1.00 41.28 700 TYR A N 1
ATOM 5106 C CA . TYR A 1 700 ? -22.812 22.173 14.708 1.00 41.28 700 TYR A CA 1
ATOM 5107 C C . TYR A 1 700 ? -22.713 21.803 13.219 1.00 41.28 700 TYR A C 1
ATOM 5109 O O . TYR A 1 700 ? -21.724 21.232 12.779 1.00 41.28 700 TYR A O 1
ATOM 5117 N N . ASN A 1 701 ? -23.735 22.126 12.422 1.00 48.44 701 ASN A N 1
ATOM 5118 C CA . ASN A 1 701 ? -23.635 21.953 10.972 1.00 48.44 701 ASN A CA 1
ATOM 5119 C C . ASN A 1 701 ? -22.599 22.942 10.404 1.00 48.44 701 ASN A C 1
ATOM 5121 O O . ASN A 1 701 ? -22.830 24.157 10.406 1.00 48.44 701 ASN A O 1
ATOM 5125 N N . SER A 1 702 ? -21.452 22.426 9.966 1.00 50.84 702 SER A N 1
ATOM 5126 C CA . SER A 1 702 ? -20.359 23.202 9.385 1.00 50.84 702 SER A CA 1
ATOM 5127 C C . SER A 1 702 ? -20.104 22.728 7.960 1.00 50.84 702 SER A C 1
ATOM 5129 O O . SER A 1 702 ? -19.861 21.551 7.718 1.00 50.84 702 SER A O 1
ATOM 5131 N N . ILE A 1 703 ? -20.071 23.670 7.013 1.00 49.84 703 ILE A N 1
ATOM 5132 C CA . ILE A 1 703 ? -19.680 23.426 5.609 1.00 49.84 703 ILE A CA 1
ATOM 5133 C C . ILE A 1 703 ? -18.227 22.902 5.517 1.00 49.84 703 ILE A C 1
ATOM 5135 O O . ILE A 1 703 ? -17.823 22.365 4.491 1.00 49.84 703 ILE A O 1
ATOM 5139 N N . SER A 1 704 ? -17.454 23.043 6.598 1.00 56.00 704 SER A N 1
ATOM 5140 C CA . SER A 1 704 ? -16.069 22.581 6.728 1.00 56.00 704 SER A CA 1
ATOM 5141 C C . SER A 1 704 ? -15.910 21.355 7.642 1.00 56.00 704 SER A C 1
ATOM 5143 O O . SER A 1 704 ? -14.775 21.046 8.000 1.00 56.00 704 SER A O 1
ATOM 5145 N N . GLY A 1 705 ? -17.009 20.737 8.095 1.00 66.88 705 GLY A N 1
ATOM 5146 C CA . GLY A 1 705 ? -16.986 19.561 8.974 1.00 66.88 705 GLY A CA 1
ATOM 5147 C C . GLY A 1 705 ? -16.665 18.257 8.235 1.00 66.88 705 GLY A C 1
ATOM 5148 O O . GLY A 1 705 ? -16.643 18.235 7.003 1.00 66.88 705 GLY A O 1
ATOM 5149 N N . GLY A 1 706 ? -16.415 17.185 8.986 1.00 81.38 706 GLY A N 1
ATOM 5150 C CA . GLY A 1 706 ? -16.176 15.838 8.452 1.00 81.38 706 GLY A CA 1
ATOM 5151 C C . GLY A 1 706 ? -17.384 14.900 8.570 1.00 81.38 706 GLY A C 1
ATOM 5152 O O . GLY A 1 706 ? -18.390 15.209 9.218 1.00 81.38 706 GLY A O 1
ATOM 5153 N N . SER A 1 707 ? -17.300 13.740 7.923 1.00 88.69 707 SER A N 1
ATOM 5154 C CA . SER A 1 707 ? -18.260 12.644 8.072 1.00 88.69 707 SER A CA 1
ATOM 5155 C C . SER A 1 707 ? -17.593 11.295 7.825 1.00 88.69 707 SER A C 1
ATOM 5157 O O . SER A 1 707 ? -16.800 11.163 6.899 1.00 88.69 707 SER A O 1
ATOM 5159 N N . GLY A 1 708 ? -17.964 10.272 8.598 1.00 92.50 708 GLY A N 1
ATOM 5160 C CA . GLY A 1 708 ? -17.439 8.921 8.412 1.00 92.50 708 GLY A CA 1
ATOM 5161 C C . GLY A 1 708 ? -17.704 8.387 6.999 1.00 92.50 708 GLY A C 1
ATOM 5162 O O . GLY A 1 708 ? -18.849 8.333 6.539 1.00 92.50 708 GLY A O 1
ATOM 5163 N N . GLY A 1 709 ? -16.640 7.988 6.309 1.00 93.81 709 GLY A N 1
ATOM 5164 C CA . GLY A 1 709 ? -16.700 7.416 4.972 1.00 93.81 709 GLY A CA 1
ATOM 5165 C C . GLY A 1 709 ? -17.389 6.053 4.956 1.00 93.81 709 GLY A C 1
ATOM 5166 O O . GLY A 1 709 ? -17.361 5.290 5.925 1.00 93.81 709 GLY A O 1
ATOM 5167 N N . GLY A 1 710 ? -18.060 5.748 3.848 1.00 96.12 710 GLY A N 1
ATOM 5168 C CA . GLY A 1 710 ? -18.809 4.505 3.709 1.00 96.12 710 GLY A CA 1
ATOM 5169 C C . GLY A 1 710 ? -19.647 4.449 2.438 1.00 96.12 710 GLY A C 1
ATOM 5170 O O . GLY A 1 710 ? -20.106 5.468 1.917 1.00 96.12 710 GLY A O 1
ATOM 5171 N N . GLY A 1 711 ? -19.851 3.239 1.927 1.00 96.56 711 GLY A N 1
ATOM 5172 C CA . GLY A 1 711 ? -20.580 3.013 0.688 1.00 96.56 711 GLY A CA 1
ATOM 5173 C C . GLY A 1 711 ? -20.295 1.661 0.054 1.00 96.56 711 GLY A C 1
ATOM 5174 O O . GLY A 1 711 ? -19.988 0.683 0.733 1.00 96.56 711 GLY A O 1
ATOM 5175 N N . VAL A 1 712 ? -20.435 1.593 -1.269 1.00 97.75 712 VAL A N 1
ATOM 5176 C CA . VAL A 1 712 ? -20.252 0.367 -2.051 1.00 97.75 712 VAL A CA 1
ATOM 5177 C C . VAL A 1 712 ? -19.161 0.590 -3.083 1.00 97.75 712 VAL A C 1
ATOM 5179 O O . VAL A 1 712 ? -19.313 1.443 -3.956 1.00 97.75 712 VAL A O 1
ATOM 5182 N N . SER A 1 713 ? -18.089 -0.197 -3.000 1.00 96.19 713 SER A N 1
ATOM 5183 C CA . SER A 1 713 ? -16.982 -0.105 -3.950 1.00 96.19 713 SER A CA 1
ATOM 5184 C C . SER A 1 713 ? -17.428 -0.477 -5.359 1.00 96.19 713 SER A C 1
ATOM 5186 O O . SER A 1 713 ? -18.090 -1.500 -5.560 1.00 96.19 713 SER A O 1
ATOM 5188 N N . GLY A 1 714 ? -17.012 0.324 -6.342 1.00 92.06 714 GLY A N 1
ATOM 5189 C CA . GLY A 1 714 ? -17.177 -0.013 -7.759 1.00 92.06 714 GLY A CA 1
ATOM 5190 C C . GLY A 1 714 ? -16.030 -0.843 -8.340 1.00 92.06 714 GLY A C 1
ATOM 5191 O O . GLY A 1 714 ? -16.109 -1.368 -9.456 1.00 92.06 714 GLY A O 1
ATOM 5192 N N . MET A 1 715 ? -14.941 -0.963 -7.583 1.00 91.12 715 MET A N 1
ATOM 5193 C CA . MET A 1 715 ? -13.709 -1.615 -8.022 1.00 91.12 715 MET A CA 1
ATOM 5194 C C . MET A 1 715 ? -13.600 -3.043 -7.490 1.00 91.12 715 MET A C 1
ATOM 5196 O O . MET A 1 715 ? -13.065 -3.907 -8.191 1.00 91.12 715 MET A O 1
ATOM 5200 N N . ASN A 1 716 ? -14.177 -3.306 -6.313 1.00 95.75 716 ASN A N 1
ATOM 5201 C CA . ASN A 1 716 ? -14.147 -4.605 -5.652 1.00 95.75 716 ASN A CA 1
ATOM 5202 C C . ASN A 1 716 ? -15.540 -5.251 -5.541 1.00 95.75 716 ASN A C 1
ATOM 5204 O O . ASN A 1 716 ? -16.476 -4.625 -5.034 1.00 95.75 716 ASN A O 1
ATOM 5208 N N . PRO A 1 717 ? -15.708 -6.516 -5.981 1.00 96.31 717 PRO A N 1
ATOM 5209 C CA . PRO A 1 717 ? -16.981 -7.224 -5.867 1.00 96.31 717 PRO A CA 1
ATOM 5210 C C . PRO A 1 717 ? -17.321 -7.520 -4.403 1.00 96.31 717 PRO A C 1
ATOM 5212 O O . PRO A 1 717 ? -16.436 -7.553 -3.550 1.00 96.31 717 PRO A O 1
ATOM 5215 N N . THR A 1 718 ? -18.595 -7.806 -4.111 1.00 98.00 718 THR A N 1
ATOM 5216 C CA . THR A 1 718 ? -19.012 -8.217 -2.762 1.00 98.00 718 THR A CA 1
ATOM 5217 C C . THR A 1 718 ? -18.270 -9.498 -2.346 1.00 98.00 718 THR A C 1
ATOM 5219 O O . THR A 1 718 ? -18.456 -10.542 -2.983 1.00 98.00 718 THR A O 1
ATOM 5222 N N . PRO A 1 719 ? -17.430 -9.459 -1.298 1.00 97.38 719 PRO A N 1
ATOM 5223 C CA . PRO A 1 719 ? -16.679 -10.619 -0.849 1.00 97.38 719 PRO A CA 1
ATOM 5224 C C . PRO A 1 719 ? -17.587 -11.661 -0.191 1.00 97.38 719 PRO A C 1
ATOM 5226 O O . PRO A 1 719 ? -18.645 -11.356 0.367 1.00 97.38 719 PRO A O 1
ATOM 5229 N N . SER A 1 720 ? -17.140 -12.918 -0.208 1.00 96.31 720 SER A N 1
ATOM 5230 C CA . SER A 1 720 ? -17.939 -14.044 0.283 1.00 96.31 720 SER A CA 1
ATOM 5231 C C . SER A 1 720 ? -18.332 -13.902 1.755 1.00 96.31 720 SER A C 1
ATOM 5233 O O . SER A 1 720 ? -19.444 -14.279 2.111 1.00 96.31 720 SER A O 1
ATOM 5235 N N . TYR A 1 721 ? -17.485 -13.308 2.603 1.00 97.25 721 TYR A N 1
ATOM 5236 C CA . TYR A 1 721 ? -17.801 -13.090 4.017 1.00 97.25 721 TYR A CA 1
ATOM 5237 C C . TYR A 1 721 ? -18.991 -12.139 4.234 1.00 97.25 721 TYR A C 1
ATOM 5239 O O . TYR A 1 721 ? -19.775 -12.376 5.150 1.00 97.25 721 TYR A O 1
ATOM 5247 N N . GLN A 1 722 ? -19.193 -11.136 3.366 1.00 98.12 722 GLN A N 1
ATOM 5248 C CA . GLN A 1 722 ? -20.386 -10.279 3.390 1.00 98.12 722 GLN A CA 1
ATOM 5249 C C . GLN A 1 722 ? -21.621 -11.081 2.979 1.00 98.12 722 GLN A C 1
ATOM 5251 O O . GLN A 1 722 ? -22.609 -11.132 3.711 1.00 98.12 722 GLN A O 1
ATOM 5256 N N . THR A 1 723 ? -21.539 -11.806 1.860 1.00 97.56 723 THR A N 1
ATOM 5257 C CA . THR A 1 723 ? -22.676 -12.611 1.386 1.00 97.56 723 THR A CA 1
ATOM 5258 C C . THR A 1 723 ? -23.053 -13.741 2.350 1.00 97.56 723 THR A C 1
ATOM 5260 O O . THR A 1 723 ? -24.237 -14.007 2.544 1.00 97.56 723 THR A O 1
ATOM 5263 N N . ASN A 1 724 ? -22.075 -14.365 3.016 1.00 95.25 724 ASN A N 1
ATOM 5264 C CA . ASN A 1 724 ? -22.291 -15.417 4.014 1.00 95.25 724 ASN A CA 1
ATOM 5265 C C . ASN A 1 724 ? -22.961 -14.877 5.285 1.00 95.25 724 ASN A C 1
ATOM 5267 O O . ASN A 1 724 ? -23.678 -15.617 5.953 1.00 95.25 724 ASN A O 1
ATOM 5271 N N . ALA A 1 725 ? -22.761 -13.593 5.594 1.00 95.62 725 ALA A N 1
ATOM 5272 C CA . ALA A 1 725 ? -23.480 -12.881 6.646 1.00 95.62 725 ALA A CA 1
ATOM 5273 C C . ALA A 1 725 ? -24.861 -12.360 6.188 1.00 95.62 725 ALA A C 1
ATOM 5275 O O . ALA A 1 725 ? -25.544 -11.682 6.950 1.00 95.62 725 ALA A O 1
ATOM 5276 N N . GLY A 1 726 ? -25.294 -12.672 4.959 1.00 95.56 726 GLY A N 1
ATOM 5277 C CA . GLY A 1 726 ? -26.573 -12.222 4.400 1.00 95.56 726 GLY A CA 1
ATOM 5278 C C . GLY A 1 726 ? -26.562 -10.782 3.883 1.00 95.56 726 GLY A C 1
ATOM 5279 O O . GLY A 1 726 ? -27.626 -10.217 3.636 1.00 95.56 726 GLY A O 1
ATOM 5280 N N . ILE A 1 727 ? -25.381 -10.187 3.705 1.00 97.00 727 ILE A N 1
ATOM 5281 C CA . ILE A 1 727 ? -25.205 -8.789 3.310 1.00 97.00 727 ILE A CA 1
ATOM 5282 C C . ILE A 1 727 ? -24.874 -8.736 1.816 1.00 97.00 727 ILE A C 1
ATOM 5284 O O . ILE A 1 727 ? -23.953 -9.394 1.334 1.00 97.00 727 ILE A O 1
ATOM 5288 N N . THR A 1 728 ? -25.644 -7.959 1.054 1.00 96.81 728 THR A N 1
ATOM 5289 C CA . THR A 1 728 ? -25.392 -7.687 -0.373 1.00 96.81 728 THR A CA 1
ATOM 5290 C C . THR A 1 728 ? -25.480 -6.179 -0.603 1.00 96.81 728 THR A C 1
ATOM 5292 O O . THR A 1 728 ? -26.553 -5.666 -0.935 1.00 96.81 728 THR A O 1
ATOM 5295 N N . PRO A 1 729 ? -24.376 -5.448 -0.369 1.00 97.50 729 PRO A N 1
ATOM 5296 C CA . PRO A 1 729 ? -24.343 -3.998 -0.490 1.00 97.50 729 PRO A CA 1
ATOM 5297 C C . PRO A 1 729 ? -24.715 -3.573 -1.906 1.00 97.50 729 PRO A C 1
ATOM 5299 O O . PRO A 1 729 ? -24.201 -4.128 -2.877 1.00 97.50 729 PRO A O 1
ATOM 5302 N N . THR A 1 730 ? -25.619 -2.604 -2.022 1.00 95.69 730 THR A N 1
ATOM 5303 C CA . THR A 1 730 ? -26.071 -2.058 -3.306 1.00 95.69 730 THR A CA 1
ATOM 5304 C C . THR A 1 730 ? -25.884 -0.548 -3.296 1.00 95.69 730 THR A C 1
ATOM 5306 O O . THR A 1 730 ? -26.389 0.132 -2.406 1.00 95.69 730 THR A O 1
ATOM 5309 N N . SER A 1 731 ? -25.143 -0.045 -4.278 1.00 94.38 731 SER A N 1
ATOM 5310 C CA . SER A 1 731 ? -24.855 1.373 -4.462 1.00 94.38 731 SER A CA 1
ATOM 5311 C C . SER A 1 731 ? -26.138 2.163 -4.712 1.00 94.38 731 SER A C 1
ATOM 5313 O O . SER A 1 731 ? -27.020 1.720 -5.454 1.00 94.38 731 SER A O 1
ATOM 5315 N N . VAL A 1 732 ? -26.220 3.357 -4.123 1.00 92.12 732 VAL A N 1
ATOM 5316 C CA . VAL A 1 732 ? -27.295 4.327 -4.392 1.00 92.12 732 VAL A CA 1
ATOM 5317 C C . VAL A 1 732 ? -27.085 5.095 -5.701 1.00 92.12 732 VAL A C 1
ATOM 5319 O O . VAL A 1 732 ? -27.985 5.816 -6.138 1.00 92.12 732 VAL A O 1
ATOM 5322 N N . ASN A 1 733 ? -25.929 4.933 -6.355 1.00 88.69 733 ASN A N 1
ATOM 5323 C CA . ASN A 1 733 ? -25.682 5.535 -7.660 1.00 88.69 733 ASN A CA 1
ATOM 5324 C C . ASN A 1 733 ? -26.633 4.944 -8.718 1.00 88.69 733 ASN A C 1
ATOM 5326 O O . ASN A 1 733 ? -26.785 3.720 -8.812 1.00 88.69 733 ASN A O 1
ATOM 5330 N N . PRO A 1 734 ? -27.265 5.786 -9.553 1.00 85.75 734 PRO A N 1
ATOM 5331 C CA . PRO A 1 734 ? -28.184 5.321 -10.580 1.00 85.75 734 PRO A CA 1
ATOM 5332 C C . PRO A 1 734 ? -27.461 4.494 -11.649 1.00 85.75 734 PRO A C 1
ATOM 5334 O O . PRO A 1 734 ? -26.342 4.802 -12.058 1.00 85.75 734 PRO A O 1
ATOM 5337 N N . SER A 1 735 ? -28.135 3.461 -12.159 1.00 82.88 735 SER A N 1
ATOM 5338 C CA . SER A 1 735 ? -27.610 2.645 -13.257 1.00 82.88 735 SER A CA 1
ATOM 5339 C C . SER A 1 735 ? -27.310 3.494 -14.498 1.00 82.88 735 SER A C 1
ATOM 5341 O O . SER A 1 735 ? -28.112 4.345 -14.885 1.00 82.88 735 SER A O 1
ATOM 5343 N N . GLY A 1 736 ? -26.180 3.219 -15.154 1.00 71.19 736 GLY A N 1
ATOM 5344 C CA . GLY A 1 736 ? -25.733 3.948 -16.347 1.00 71.19 736 GLY A CA 1
ATOM 5345 C C . GLY A 1 736 ? -24.976 5.247 -16.051 1.00 71.19 736 GLY A C 1
ATOM 5346 O O . GLY A 1 736 ? -24.597 5.951 -16.988 1.00 71.19 736 GLY A O 1
ATOM 5347 N N . VAL A 1 737 ? -24.752 5.577 -14.774 1.00 65.94 737 VAL A N 1
ATOM 5348 C CA . VAL A 1 737 ? -23.824 6.629 -14.348 1.00 65.94 737 VAL A CA 1
ATOM 5349 C C . VAL A 1 737 ? -22.614 5.960 -13.711 1.00 65.94 737 VAL A C 1
ATOM 5351 O O . VAL A 1 737 ? -22.762 5.250 -12.723 1.00 65.94 737 VAL A O 1
ATOM 5354 N N . PHE A 1 738 ? -21.436 6.172 -14.308 1.00 72.50 738 PHE A N 1
ATOM 5355 C CA . PHE A 1 738 ? -20.182 5.522 -13.921 1.00 72.50 738 PHE A CA 1
ATOM 5356 C C . PHE A 1 738 ? -20.356 4.004 -13.735 1.00 72.50 738 PHE A C 1
ATOM 5358 O O . PHE A 1 738 ? -20.297 3.520 -12.615 1.00 72.50 738 PHE A O 1
ATOM 5365 N N . ASP A 1 739 ? -20.580 3.253 -14.823 1.00 75.50 739 ASP A N 1
ATOM 5366 C CA . ASP A 1 739 ? -21.079 1.860 -14.812 1.00 75.50 739 ASP A CA 1
ATOM 5367 C C . ASP A 1 739 ? -20.503 0.937 -13.722 1.00 75.50 739 ASP A C 1
ATOM 5369 O O . ASP A 1 739 ? -21.250 0.155 -13.137 1.00 75.50 739 ASP A O 1
ATOM 5373 N N . VAL A 1 740 ? -19.203 1.034 -13.424 1.00 82.94 740 VAL A N 1
ATOM 5374 C CA . VAL A 1 740 ? -18.538 0.190 -12.416 1.00 82.94 740 VAL A CA 1
ATOM 5375 C C . VAL A 1 740 ? -18.915 0.557 -10.971 1.00 82.94 740 VAL A C 1
ATOM 5377 O O . VAL A 1 740 ? -18.898 -0.314 -10.120 1.00 82.94 740 VAL A O 1
ATOM 5380 N N . PHE A 1 741 ? -19.336 1.796 -10.706 1.00 86.25 741 PHE A N 1
ATOM 5381 C CA . PHE A 1 741 ? -19.756 2.332 -9.399 1.00 86.25 741 PHE A CA 1
ATOM 5382 C C . PHE A 1 741 ? -21.277 2.279 -9.173 1.00 86.25 741 PHE A C 1
ATOM 5384 O O . PHE A 1 741 ? -21.798 2.857 -8.213 1.00 86.25 741 PHE A O 1
ATOM 5391 N N . SER A 1 742 ? -22.000 1.591 -10.061 1.00 85.19 742 SER A N 1
ATOM 5392 C CA . SER A 1 742 ? -23.435 1.327 -9.945 1.00 85.19 742 SER A CA 1
ATOM 5393 C C . SER A 1 742 ? -23.673 -0.173 -9.720 1.00 85.19 742 SER A C 1
ATOM 5395 O O . SER A 1 742 ? -23.019 -1.010 -10.339 1.00 85.19 742 SER A O 1
ATOM 5397 N N . GLY A 1 743 ? -24.610 -0.541 -8.841 1.00 91.94 743 GLY A N 1
ATOM 5398 C CA . GLY A 1 743 ? -24.907 -1.947 -8.524 1.00 91.94 743 GLY A CA 1
ATOM 5399 C C . GLY A 1 743 ? -24.246 -2.457 -7.239 1.00 91.94 743 GLY A C 1
ATOM 5400 O O . GLY A 1 743 ? -24.157 -1.722 -6.261 1.00 91.94 743 GLY A O 1
ATOM 5401 N N . THR A 1 744 ? -23.872 -3.738 -7.202 1.00 95.50 744 THR A N 1
ATOM 5402 C CA . THR A 1 744 ? -23.377 -4.415 -5.989 1.00 95.50 744 THR A CA 1
ATOM 5403 C C . THR A 1 744 ? -21.855 -4.503 -5.940 1.00 95.50 744 THR A C 1
ATOM 5405 O O . THR A 1 744 ? -21.236 -4.815 -6.956 1.00 95.50 744 THR A O 1
ATOM 5408 N N . GLY A 1 745 ? -21.273 -4.358 -4.751 1.00 97.31 745 GLY A N 1
ATOM 5409 C CA . GLY A 1 745 ? -19.824 -4.401 -4.527 1.00 97.31 745 GLY A CA 1
ATOM 5410 C C . GLY A 1 745 ? -19.462 -4.627 -3.057 1.00 97.31 745 GLY A C 1
ATOM 5411 O O . GLY A 1 745 ? -20.335 -4.950 -2.243 1.00 97.31 745 GLY A O 1
ATOM 5412 N N . ARG A 1 746 ? -18.176 -4.498 -2.712 1.00 98.31 746 ARG A N 1
ATOM 5413 C CA . ARG A 1 746 ? -17.682 -4.537 -1.323 1.00 98.31 746 ARG A CA 1
ATOM 5414 C C . ARG A 1 746 ? -18.278 -3.363 -0.546 1.00 98.31 746 ARG A C 1
ATOM 5416 O O . ARG A 1 746 ? -18.045 -2.213 -0.904 1.00 98.31 746 ARG A O 1
ATOM 5423 N N . GLY A 1 747 ? -19.060 -3.654 0.491 1.00 98.44 747 GLY A N 1
ATOM 5424 C CA . GLY A 1 747 ? -19.634 -2.632 1.377 1.00 98.44 747 GLY A CA 1
ATOM 5425 C C . GLY A 1 747 ? -18.612 -2.149 2.400 1.00 98.44 747 GLY A C 1
ATOM 5426 O O . GLY A 1 747 ? -17.862 -2.977 2.908 1.00 98.44 747 GLY A O 1
ATOM 5427 N N . VAL A 1 748 ? -18.573 -0.852 2.679 1.00 98.31 748 VAL A N 1
ATOM 5428 C CA . VAL A 1 748 ? -17.650 -0.157 3.597 1.00 98.31 748 VAL A CA 1
ATOM 5429 C C . VAL A 1 748 ? -18.482 0.743 4.528 1.00 98.31 748 VAL A C 1
ATOM 5431 O O . VAL A 1 748 ? -19.462 1.308 4.035 1.00 98.31 748 VAL A O 1
ATOM 5434 N N . PRO A 1 749 ? -18.107 0.935 5.807 1.00 98.81 749 PRO A N 1
ATOM 5435 C CA . PRO A 1 749 ? -17.001 0.289 6.528 1.00 98.81 749 PRO A CA 1
ATOM 5436 C C . PRO A 1 749 ? -17.368 -1.118 7.039 1.00 98.81 749 PRO A C 1
ATOM 5438 O O . PRO A 1 749 ? -18.486 -1.588 6.847 1.00 98.81 749 PRO A O 1
ATOM 5441 N N . ASP A 1 750 ? -16.416 -1.823 7.661 1.00 98.88 750 ASP A N 1
ATOM 5442 C CA . ASP A 1 750 ? -16.682 -3.106 8.335 1.00 98.88 750 ASP A CA 1
ATOM 5443 C C . ASP A 1 750 ? -17.101 -2.899 9.798 1.00 98.88 750 ASP A C 1
ATOM 5445 O O . ASP A 1 750 ? -17.971 -3.608 10.307 1.00 98.88 750 ASP A O 1
ATOM 5449 N N . VAL A 1 751 ? -16.484 -1.920 10.459 1.00 98.88 751 VAL A N 1
ATOM 5450 C CA . VAL A 1 751 ? -16.691 -1.523 11.860 1.00 98.88 751 VAL A CA 1
ATOM 5451 C C . VAL A 1 751 ? -16.526 -0.008 11.988 1.00 98.88 751 VAL A C 1
ATOM 5453 O O . VAL A 1 751 ? -16.052 0.629 11.050 1.00 98.88 751 VAL A O 1
ATOM 5456 N N . SER A 1 752 ? -16.851 0.580 13.136 1.00 98.75 752 SER A N 1
ATOM 5457 C CA . SER A 1 752 ? -16.626 2.008 13.401 1.00 98.75 752 SER A CA 1
ATOM 5458 C C . SER A 1 752 ? -16.097 2.262 14.811 1.00 98.75 752 SER A C 1
ATOM 5460 O O . SER A 1 752 ? -16.105 1.367 15.650 1.00 98.75 752 SER A O 1
ATOM 5462 N N . ALA A 1 753 ? -15.614 3.464 15.094 1.00 98.19 753 ALA A N 1
ATOM 5463 C CA . ALA A 1 753 ? -15.395 3.968 16.453 1.00 98.19 753 ALA A CA 1
ATOM 5464 C C . ALA A 1 753 ? -15.440 5.503 16.433 1.00 98.19 753 ALA A C 1
ATOM 5466 O O . ALA A 1 753 ? -15.642 6.089 15.366 1.00 98.19 753 ALA A O 1
ATOM 5467 N N . ASP A 1 754 ? -15.266 6.134 17.596 1.00 95.69 754 ASP A N 1
ATOM 5468 C CA . ASP A 1 754 ? -15.297 7.587 17.729 1.00 95.69 754 ASP A CA 1
ATOM 5469 C C . ASP A 1 754 ? -14.323 8.231 16.743 1.00 95.69 754 ASP A C 1
ATOM 5471 O O . ASP A 1 754 ? -13.155 7.857 16.639 1.00 95.69 754 ASP A O 1
ATOM 5475 N N . ALA A 1 755 ? -14.855 9.167 15.977 1.00 93.81 755 ALA A N 1
ATOM 5476 C CA . ALA A 1 755 ? -14.159 9.876 14.916 1.00 93.81 755 ALA A CA 1
ATOM 5477 C C . ALA A 1 755 ? -14.594 11.341 14.867 1.00 93.81 755 ALA A C 1
ATOM 5479 O O . ALA A 1 755 ? -14.080 12.110 14.064 1.00 93.81 755 ALA A O 1
ATOM 5480 N N . ASP A 1 756 ? -15.545 11.755 15.697 1.00 88.44 756 ASP A N 1
ATOM 5481 C CA . ASP A 1 756 ? -16.019 13.126 15.705 1.00 88.44 756 ASP A CA 1
ATOM 5482 C C . ASP A 1 756 ? -15.066 14.000 16.534 1.00 88.44 756 ASP A C 1
ATOM 5484 O O . ASP A 1 756 ? -14.905 13.763 17.730 1.00 88.44 756 ASP A O 1
ATOM 5488 N N . PRO A 1 757 ? -14.430 15.033 15.959 1.00 81.94 757 PRO A N 1
ATOM 5489 C CA . PRO A 1 757 ? -13.586 15.965 16.703 1.00 81.94 757 PRO A CA 1
ATOM 5490 C C . PRO A 1 757 ? -14.263 16.608 17.900 1.00 81.94 757 PRO A C 1
ATOM 5492 O O . PRO A 1 757 ? -13.591 16.917 18.879 1.00 81.94 757 PRO A O 1
ATOM 5495 N N . ILE A 1 758 ? -15.578 16.829 17.853 1.00 79.12 758 ILE A N 1
ATOM 5496 C CA . ILE A 1 758 ? -16.323 17.445 18.955 1.00 79.12 758 ILE A CA 1
ATOM 5497 C C . ILE A 1 758 ? -16.287 16.544 20.195 1.00 79.12 758 ILE A C 1
ATOM 5499 O O . ILE A 1 758 ? -16.234 17.049 21.319 1.00 79.12 758 ILE A O 1
ATOM 5503 N N . THR A 1 759 ? -16.279 15.225 20.000 1.00 81.38 759 THR A N 1
ATOM 5504 C CA . THR A 1 759 ? -16.124 14.215 21.060 1.00 81.38 759 THR A CA 1
ATOM 5505 C C . THR A 1 759 ? -14.714 13.630 21.113 1.00 81.38 759 THR A C 1
ATOM 5507 O O . THR A 1 759 ? -14.447 12.753 21.924 1.00 81.38 759 THR A O 1
ATOM 5510 N N . GLY A 1 760 ? -13.802 14.162 20.300 1.00 76.38 760 GLY A N 1
ATOM 5511 C CA . GLY A 1 760 ? -12.614 13.453 19.859 1.00 76.38 760 GLY A CA 1
ATOM 5512 C C . GLY A 1 760 ? -11.451 13.407 20.844 1.00 76.38 760 GLY A C 1
ATOM 5513 O O . GLY A 1 760 ? -11.546 13.627 22.059 1.00 76.38 760 GLY A O 1
ATOM 5514 N N . TYR A 1 761 ? -10.292 13.124 20.272 1.00 89.81 761 TYR A N 1
ATOM 5515 C CA . TYR A 1 761 ? -9.080 12.738 20.964 1.00 89.81 761 TYR A CA 1
ATOM 5516 C C . TYR A 1 761 ? -8.204 13.948 21.248 1.00 89.81 761 TYR A C 1
ATOM 5518 O O . TYR A 1 761 ? -7.928 14.775 20.379 1.00 89.81 761 TYR A O 1
ATOM 5526 N N . ARG A 1 762 ? -7.704 14.032 22.478 1.00 89.81 762 ARG A N 1
ATOM 5527 C CA . ARG A 1 762 ? -6.607 14.939 22.807 1.00 89.81 762 ARG A CA 1
ATOM 5528 C C . ARG A 1 762 ? -5.318 14.345 22.272 1.00 89.81 762 ARG A C 1
ATOM 5530 O O . ARG A 1 762 ? -4.897 13.305 22.762 1.00 89.81 762 ARG A O 1
ATOM 5537 N N . VAL A 1 763 ? -4.679 15.049 21.351 1.00 90.25 763 VAL A N 1
ATOM 5538 C CA . VAL A 1 763 ? -3.371 14.682 20.802 1.00 90.25 763 VAL A CA 1
ATOM 5539 C C . VAL A 1 763 ? -2.359 15.756 21.142 1.00 90.25 763 VAL A C 1
ATOM 5541 O O . VAL A 1 763 ? -2.668 16.954 21.128 1.00 90.25 763 VAL A O 1
ATOM 5544 N N . TRP A 1 764 ? -1.157 15.337 21.518 1.00 91.75 764 TRP A N 1
ATOM 5545 C CA . TRP A 1 764 ? -0.039 16.229 21.766 1.00 91.75 764 TRP A CA 1
ATOM 5546 C C . TRP A 1 764 ? 0.915 16.206 20.578 1.00 91.75 764 TRP A C 1
ATOM 5548 O O . TRP A 1 764 ? 1.368 15.169 20.123 1.00 91.75 764 TRP A O 1
ATOM 5558 N N . VAL A 1 765 ? 1.268 17.386 20.085 1.00 89.19 765 VAL A N 1
ATOM 5559 C CA . VAL A 1 765 ? 2.213 17.541 18.975 1.00 89.19 765 VAL A CA 1
ATOM 5560 C C . VAL A 1 765 ? 3.364 18.418 19.462 1.00 89.19 765 VAL A C 1
ATOM 5562 O O . VAL A 1 765 ? 3.122 19.409 20.161 1.00 89.19 765 VAL A O 1
ATOM 5565 N N . PRO A 1 766 ? 4.633 18.083 19.174 1.00 88.19 766 PRO A N 1
ATOM 5566 C CA . PRO A 1 766 ? 5.738 18.964 19.527 1.00 88.19 766 PRO A CA 1
ATOM 5567 C C . PRO A 1 766 ? 5.585 20.314 18.815 1.00 88.19 766 PRO A C 1
ATOM 5569 O O . PRO A 1 766 ? 5.319 20.381 17.618 1.00 88.19 766 PRO A O 1
ATOM 5572 N N . SER A 1 767 ? 5.790 21.412 19.543 1.00 82.69 767 SER A N 1
ATOM 5573 C CA . SER A 1 767 ? 5.738 22.749 18.951 1.00 82.69 767 SER A CA 1
ATOM 5574 C C . SER A 1 767 ? 6.820 22.927 17.888 1.00 82.69 767 SER A C 1
ATOM 5576 O O . SER A 1 767 ? 7.839 22.235 17.881 1.00 82.69 767 SER A O 1
ATOM 5578 N N . SER A 1 768 ? 6.661 23.924 17.016 1.00 73.06 768 SER A N 1
ATOM 5579 C CA . SER A 1 768 ? 7.641 24.208 15.953 1.00 73.06 768 SER A CA 1
ATOM 5580 C C . SER A 1 768 ? 9.083 24.415 16.456 1.00 73.06 768 SER A C 1
ATOM 5582 O O . SER A 1 768 ? 10.033 24.104 15.732 1.00 73.06 768 SER A O 1
ATOM 5584 N N . SER A 1 769 ? 9.266 24.897 17.695 1.00 71.81 769 SER A N 1
ATOM 5585 C CA . SER A 1 769 ? 10.575 25.033 18.350 1.00 71.81 769 SER A CA 1
ATOM 5586 C C . SER A 1 769 ? 11.095 23.735 18.981 1.00 71.81 769 SER A C 1
ATOM 5588 O O . SER A 1 769 ? 12.260 23.682 19.373 1.00 71.81 769 SER A O 1
ATOM 5590 N N . GLY A 1 770 ? 10.249 22.710 19.112 1.00 72.88 770 GLY A N 1
ATOM 5591 C CA . GLY A 1 770 ? 10.541 21.423 19.746 1.00 72.88 770 GLY A CA 1
ATOM 5592 C C . GLY A 1 770 ? 10.707 21.499 21.266 1.00 72.88 770 GLY A C 1
ATOM 5593 O O . GLY A 1 770 ? 11.228 20.568 21.873 1.00 72.88 770 GLY A O 1
ATOM 5594 N N . THR A 1 771 ? 10.330 22.621 21.891 1.00 75.00 771 THR A N 1
ATOM 5595 C CA . THR A 1 771 ? 10.577 22.886 23.323 1.00 75.00 771 THR A CA 1
ATOM 5596 C C . THR A 1 771 ? 9.341 22.737 24.205 1.00 75.00 771 THR A C 1
ATOM 5598 O O . THR A 1 771 ? 9.467 22.723 25.428 1.00 75.00 771 THR A O 1
ATOM 5601 N N . THR A 1 772 ? 8.153 22.691 23.608 1.00 84.38 772 THR A N 1
ATOM 5602 C CA . THR A 1 772 ? 6.857 22.564 24.290 1.00 84.38 772 THR A CA 1
ATOM 5603 C C . THR A 1 772 ? 5.967 21.607 23.504 1.00 84.38 772 THR A C 1
ATOM 5605 O O . THR A 1 772 ? 6.245 21.351 22.337 1.00 84.38 772 THR A O 1
ATOM 5608 N N . ASN A 1 773 ? 4.893 21.117 24.119 1.00 87.94 773 ASN A N 1
ATOM 5609 C CA . ASN A 1 773 ? 3.855 20.360 23.420 1.00 87.94 773 ASN A CA 1
ATOM 5610 C C . ASN A 1 773 ? 2.640 21.264 23.206 1.00 87.94 773 ASN A C 1
ATOM 5612 O O . ASN A 1 773 ? 2.246 21.999 24.116 1.00 87.94 773 ASN A O 1
ATOM 5616 N N . GLU A 1 774 ? 2.074 21.212 22.011 1.00 86.31 774 GLU A N 1
ATOM 5617 C CA . GLU A 1 774 ? 0.781 21.787 21.660 1.00 86.31 774 GLU A CA 1
ATOM 5618 C C . GLU A 1 774 ? -0.277 20.691 21.795 1.00 86.31 774 GLU A C 1
ATOM 5620 O O . GLU A 1 774 ? 0.002 19.524 21.535 1.00 86.31 774 GLU A O 1
ATOM 5625 N N . THR A 1 775 ? -1.473 21.045 22.261 1.00 85.75 775 THR A N 1
ATOM 5626 C CA . THR A 1 775 ? -2.588 20.101 22.373 1.00 85.75 775 THR A CA 1
ATOM 5627 C C . THR A 1 775 ? -3.620 20.440 21.318 1.00 85.75 775 THR A C 1
ATOM 5629 O O . THR A 1 775 ? -4.101 21.573 21.280 1.00 85.75 775 THR A O 1
ATOM 5632 N N . TYR A 1 776 ? -3.978 19.442 20.521 1.00 82.44 776 TYR A N 1
ATOM 5633 C CA . TYR A 1 776 ? -5.043 19.509 19.536 1.00 82.44 776 TYR A CA 1
ATOM 5634 C C . TYR A 1 776 ? -6.166 18.559 19.940 1.00 82.44 776 TYR A C 1
ATOM 5636 O O . TYR A 1 776 ? -5.924 17.504 20.528 1.00 82.44 776 TYR A O 1
ATOM 5644 N N . LEU A 1 777 ? -7.398 18.966 19.655 1.00 81.56 777 LEU A N 1
ATOM 5645 C CA . LEU A 1 777 ? -8.548 18.081 19.684 1.00 81.56 777 LEU A CA 1
ATOM 5646 C C . LEU A 1 777 ? -8.769 17.601 18.259 1.00 81.56 777 LEU A C 1
ATOM 5648 O O . LEU A 1 777 ? -9.021 18.439 17.402 1.00 81.56 777 LEU A O 1
ATOM 5652 N N . VAL A 1 778 ? -8.634 16.305 18.015 1.00 82.69 778 VAL A N 1
ATOM 5653 C CA . VAL A 1 778 ? -8.694 15.714 16.675 1.00 82.69 778 VAL A CA 1
ATOM 5654 C C . VAL A 1 778 ? -9.703 14.572 16.632 1.00 82.69 778 VAL A C 1
ATOM 5656 O O . VAL A 1 778 ? -9.930 13.891 17.630 1.00 82.69 778 VAL A O 1
ATOM 5659 N N . GLY A 1 779 ? -10.314 14.376 15.471 1.00 86.56 779 GLY A N 1
ATOM 5660 C CA . GLY A 1 779 ? -11.158 13.224 15.166 1.00 86.56 779 GLY A CA 1
ATOM 5661 C C . GLY A 1 779 ? -10.655 12.520 13.912 1.00 86.56 779 GLY A C 1
ATOM 5662 O O . GLY A 1 779 ? -9.452 12.351 13.734 1.00 86.56 779 GLY A O 1
ATOM 5663 N N . GLY A 1 780 ? -11.577 12.159 13.033 1.00 89.94 780 GLY A N 1
ATOM 5664 C CA . GLY A 1 780 ? -11.320 11.379 11.837 1.00 89.94 780 GLY A CA 1
ATOM 5665 C C . GLY A 1 780 ? -11.434 9.880 12.076 1.00 89.94 780 GLY A C 1
ATOM 5666 O O . GLY A 1 780 ? -11.166 9.360 13.162 1.00 89.94 780 GLY A O 1
ATOM 5667 N N . THR A 1 781 ? -11.786 9.156 11.020 1.00 96.12 781 THR A N 1
ATOM 5668 C CA . THR A 1 781 ? -11.620 7.698 10.941 1.00 96.12 781 THR A CA 1
ATOM 5669 C C . THR A 1 781 ? -10.153 7.291 11.121 1.00 96.12 781 THR A C 1
ATOM 5671 O O . THR A 1 781 ? -9.870 6.178 11.574 1.00 96.12 781 THR A O 1
ATOM 5674 N N . SER A 1 782 ? -9.235 8.233 10.889 1.00 93.88 782 SER A N 1
ATOM 5675 C CA . SER A 1 782 ? -7.846 8.232 11.344 1.00 93.88 782 SER A CA 1
ATOM 5676 C C . SER A 1 782 ? -7.656 7.935 12.828 1.00 93.88 782 SER A C 1
ATOM 5678 O O . SER A 1 782 ? -6.750 7.199 13.169 1.00 93.88 782 SER A O 1
ATOM 5680 N N . ALA A 1 783 ? -8.511 8.420 13.734 1.00 94.06 783 ALA A N 1
ATOM 5681 C CA . ALA A 1 783 ? -8.402 8.107 15.163 1.00 94.06 783 ALA A CA 1
ATOM 5682 C C . ALA A 1 783 ? -9.054 6.758 15.522 1.00 94.06 783 ALA A C 1
ATOM 5684 O O . ALA A 1 783 ? -8.569 6.014 16.384 1.00 94.06 783 ALA A O 1
ATOM 5685 N N . ALA A 1 784 ? -10.140 6.411 14.826 1.00 97.62 784 ALA A N 1
ATOM 5686 C CA . ALA A 1 784 ? -10.865 5.156 15.009 1.00 97.62 784 ALA A CA 1
ATOM 5687 C C . ALA A 1 784 ? -10.031 3.926 14.588 1.00 97.62 784 ALA A C 1
ATOM 5689 O O . ALA A 1 784 ? -10.105 2.861 15.209 1.00 97.62 784 ALA A O 1
ATOM 5690 N N . THR A 1 785 ? -9.211 4.066 13.546 1.00 98.62 785 THR A N 1
ATOM 5691 C CA . THR A 1 785 ? -8.367 3.000 12.974 1.00 98.62 785 THR A CA 1
ATOM 5692 C C . THR A 1 785 ? -7.306 2.453 13.945 1.00 98.62 785 THR A C 1
ATOM 5694 O O . THR A 1 785 ? -7.349 1.252 14.246 1.00 98.62 785 THR A O 1
ATOM 5697 N N . PRO A 1 786 ? -6.401 3.275 14.516 1.00 98.44 786 PRO A N 1
ATOM 5698 C CA . PRO A 1 786 ? -5.439 2.847 15.525 1.00 98.44 786 PRO A CA 1
ATOM 5699 C C . PRO A 1 786 ? -6.131 2.355 16.803 1.00 98.44 786 PRO A C 1
ATOM 5701 O O . PRO A 1 786 ? -5.606 1.468 17.480 1.00 98.44 786 PRO A O 1
ATOM 5704 N N . LEU A 1 787 ? -7.337 2.845 17.121 1.00 98.06 787 LEU A N 1
ATOM 5705 C CA . LEU A 1 787 ? -8.132 2.339 18.243 1.00 98.06 787 LEU A CA 1
ATOM 5706 C C . LEU A 1 787 ? -8.553 0.873 18.028 1.00 98.06 787 LEU A C 1
ATOM 5708 O O . LEU A 1 787 ? -8.416 0.044 18.935 1.00 98.06 787 LEU A O 1
ATOM 5712 N N . TRP A 1 788 ? -9.031 0.521 16.831 1.00 98.75 788 TRP A N 1
ATOM 5713 C CA . TRP A 1 788 ? -9.360 -0.865 16.469 1.00 98.75 788 TRP A CA 1
ATOM 5714 C C . TRP A 1 788 ? -8.115 -1.752 16.360 1.00 98.75 788 TRP A C 1
ATOM 5716 O O . TRP A 1 788 ? -8.122 -2.890 16.845 1.00 98.75 788 TRP A O 1
ATOM 5726 N N . ALA A 1 789 ? -7.018 -1.225 15.810 1.00 98.81 789 ALA A N 1
ATOM 5727 C CA . ALA A 1 789 ? -5.728 -1.912 15.802 1.00 98.81 789 ALA A CA 1
ATOM 5728 C C . ALA A 1 789 ? -5.231 -2.201 17.233 1.00 98.81 789 ALA A C 1
ATOM 5730 O O . ALA A 1 789 ? -4.694 -3.282 17.499 1.00 98.81 789 ALA A O 1
ATOM 5731 N N . ALA A 1 790 ? -5.486 -1.298 18.188 1.00 98.38 790 ALA A N 1
ATOM 5732 C CA . ALA A 1 790 ? -5.162 -1.520 19.591 1.00 98.38 790 ALA A CA 1
ATOM 5733 C C . ALA A 1 790 ? -5.972 -2.674 20.211 1.00 98.38 790 ALA A C 1
ATOM 5735 O O . ALA A 1 790 ? -5.403 -3.525 20.900 1.00 98.38 790 ALA A O 1
ATOM 5736 N N . LEU A 1 791 ? -7.278 -2.771 19.920 1.00 98.31 791 LEU A N 1
ATOM 5737 C CA . LEU A 1 791 ? -8.105 -3.907 20.357 1.00 98.31 791 LEU A CA 1
ATOM 5738 C C . LEU A 1 791 ? -7.588 -5.227 19.780 1.00 98.31 791 LEU A C 1
ATOM 5740 O O . LEU A 1 791 ? -7.465 -6.221 20.498 1.00 98.31 791 LEU A O 1
ATOM 5744 N N . ALA A 1 792 ? -7.224 -5.231 18.497 1.00 98.38 792 ALA A N 1
ATOM 5745 C CA . ALA A 1 792 ? -6.601 -6.380 17.850 1.00 98.38 792 ALA A CA 1
ATOM 5746 C C . ALA A 1 792 ? -5.276 -6.778 18.519 1.00 98.38 792 ALA A C 1
ATOM 5748 O O . ALA A 1 792 ? -4.992 -7.973 18.650 1.00 98.38 792 ALA A O 1
ATOM 5749 N N . GLY A 1 793 ? -4.493 -5.810 19.002 1.00 97.88 793 GLY A N 1
ATOM 5750 C CA . GLY A 1 793 ? -3.293 -6.070 19.794 1.00 97.88 793 GLY A CA 1
ATOM 5751 C C . GLY A 1 793 ? -3.609 -6.726 21.139 1.00 97.88 793 GLY A C 1
ATOM 5752 O O . GLY A 1 793 ? -2.995 -7.739 21.474 1.00 97.88 793 GLY A O 1
ATOM 5753 N N . LEU A 1 794 ? -4.622 -6.242 21.867 1.00 97.12 794 LEU A N 1
ATOM 5754 C CA . LEU A 1 794 ? -5.086 -6.878 23.111 1.00 97.12 794 LEU A CA 1
ATOM 5755 C C . LEU A 1 794 ? -5.546 -8.325 22.866 1.00 97.12 794 LEU A C 1
ATOM 5757 O O . LEU A 1 794 ? -5.172 -9.230 23.613 1.00 97.12 794 LEU A O 1
ATOM 5761 N N . ILE A 1 795 ? -6.290 -8.570 21.783 1.00 96.19 795 ILE A N 1
ATOM 5762 C CA . ILE A 1 795 ? -6.731 -9.916 21.381 1.00 96.19 795 ILE A CA 1
ATOM 5763 C C . ILE A 1 795 ? -5.532 -10.801 21.026 1.00 96.19 795 ILE A C 1
ATOM 5765 O O . ILE A 1 795 ? -5.469 -11.957 21.452 1.00 96.19 795 ILE A O 1
ATOM 5769 N N . THR A 1 796 ? -4.572 -10.275 20.264 1.00 96.12 796 THR A N 1
ATOM 5770 C CA . THR A 1 796 ? -3.358 -11.003 19.862 1.00 96.12 796 THR A CA 1
ATOM 5771 C C . THR A 1 796 ? -2.548 -11.411 21.088 1.00 96.12 796 THR A C 1
ATOM 5773 O O . THR A 1 796 ? -2.151 -12.572 21.201 1.00 96.12 796 THR A O 1
ATOM 5776 N N . GLN A 1 797 ? -2.368 -10.494 22.043 1.00 95.44 797 GLN A N 1
ATOM 5777 C CA . GLN A 1 797 ? -1.700 -10.780 23.310 1.00 95.44 797 GLN A CA 1
ATOM 5778 C C . GLN A 1 797 ? -2.456 -11.844 24.117 1.00 95.44 797 GLN A C 1
ATOM 5780 O O . GLN A 1 797 ? -1.847 -12.808 24.579 1.00 95.44 797 GLN A O 1
ATOM 5785 N N . ASN A 1 798 ? -3.774 -11.686 24.281 1.00 93.62 798 ASN A N 1
ATOM 5786 C CA . ASN A 1 798 ? -4.586 -12.565 25.123 1.00 93.62 798 ASN A CA 1
ATOM 5787 C C . ASN A 1 798 ? -4.683 -13.993 24.562 1.00 93.62 798 ASN A C 1
ATOM 5789 O O . ASN A 1 798 ? -4.571 -14.972 25.294 1.00 93.62 798 ASN A O 1
ATOM 5793 N N . THR A 1 799 ? -4.865 -14.122 23.248 1.00 92.44 799 THR A N 1
ATOM 5794 C CA . THR A 1 799 ? -5.060 -15.422 22.586 1.00 92.44 799 THR A CA 1
ATOM 5795 C C . THR A 1 799 ? -3.748 -16.083 22.155 1.00 92.44 799 THR A C 1
ATOM 5797 O O . THR A 1 799 ? -3.722 -17.284 21.871 1.00 92.44 799 THR A O 1
ATOM 5800 N N . GLY A 1 800 ? -2.659 -15.312 22.053 1.00 92.31 800 GLY A N 1
ATOM 5801 C CA . GLY A 1 800 ? -1.396 -15.752 21.457 1.00 92.31 800 GLY A CA 1
ATOM 5802 C C . GLY A 1 800 ? -1.499 -16.054 19.956 1.00 92.31 800 GLY A C 1
ATOM 5803 O O . GLY A 1 800 ? -0.661 -16.782 19.415 1.00 92.31 800 GLY A O 1
ATOM 5804 N N . LYS A 1 801 ? -2.543 -15.562 19.274 1.00 92.50 801 LYS A N 1
ATOM 5805 C CA . LYS A 1 801 ? -2.799 -15.805 17.848 1.00 92.50 801 LYS A CA 1
ATOM 5806 C C . LYS A 1 801 ? -2.607 -14.529 17.041 1.00 92.50 801 LYS A C 1
ATOM 5808 O O . LYS A 1 801 ? -3.246 -13.522 17.313 1.00 92.50 801 LYS A O 1
ATOM 5813 N N . LYS A 1 802 ? -1.799 -14.612 15.980 1.00 95.69 802 LYS A N 1
ATOM 5814 C CA . LYS A 1 802 ? -1.837 -13.628 14.891 1.00 95.69 802 LYS A CA 1
ATOM 5815 C C . LYS A 1 802 ? -3.191 -13.708 14.187 1.00 95.69 802 LYS A C 1
ATOM 5817 O O . LYS A 1 802 ? -3.659 -14.818 13.910 1.00 95.69 802 LYS A O 1
ATOM 5822 N N . LEU A 1 803 ? -3.794 -12.561 13.887 1.00 96.38 803 LEU A N 1
ATOM 5823 C CA . LEU A 1 803 ? -5.138 -12.508 13.313 1.00 96.38 803 LEU A CA 1
ATOM 5824 C C . LEU A 1 803 ? -5.134 -12.655 11.786 1.00 96.38 803 LEU A C 1
ATOM 5826 O O . LEU A 1 803 ? -5.978 -13.386 11.291 1.00 96.38 803 LEU A O 1
ATOM 5830 N N . GLY A 1 804 ? -4.184 -12.084 11.038 1.00 96.88 804 GLY A N 1
ATOM 5831 C CA . GLY A 1 804 ? -4.121 -12.220 9.572 1.00 96.88 804 GLY A CA 1
ATOM 5832 C C . GLY A 1 804 ? -5.338 -11.601 8.870 1.00 96.88 804 GLY A C 1
ATOM 5833 O O . GLY A 1 804 ? -5.768 -10.510 9.231 1.00 96.88 804 GLY A O 1
ATOM 5834 N N . TRP A 1 805 ? -5.945 -12.304 7.902 1.00 97.38 805 TRP A N 1
ATOM 5835 C CA . TRP A 1 805 ? -7.158 -11.822 7.215 1.00 97.38 805 TRP A CA 1
ATOM 5836 C C . TRP A 1 805 ? -8.361 -11.783 8.173 1.00 97.38 805 TRP A C 1
ATOM 5838 O O . TRP A 1 805 ? -9.042 -12.794 8.389 1.00 97.38 805 TRP A O 1
ATOM 5848 N N . PHE A 1 806 ? -8.590 -10.639 8.815 1.00 97.94 806 PHE A N 1
ATOM 5849 C CA . PHE A 1 806 ? -9.483 -10.542 9.971 1.00 97.94 806 PHE A CA 1
ATOM 5850 C C . PHE A 1 806 ? -10.943 -10.229 9.618 1.00 97.94 806 PHE A C 1
ATOM 5852 O O . PHE A 1 806 ? -11.835 -10.583 10.391 1.00 97.94 806 PHE A O 1
ATOM 5859 N N . THR A 1 807 ? -11.230 -9.686 8.428 1.00 97.44 807 THR A N 1
ATOM 5860 C CA . THR A 1 807 ? -12.610 -9.361 8.027 1.00 97.44 807 THR A CA 1
ATOM 5861 C C . THR A 1 807 ? -13.574 -10.551 8.090 1.00 97.44 807 THR A C 1
ATOM 5863 O O . THR A 1 807 ? -14.632 -10.389 8.693 1.00 97.44 807 THR A O 1
ATOM 5866 N N . PRO A 1 808 ? -13.256 -11.787 7.643 1.00 97.06 808 PRO A N 1
ATOM 5867 C CA . PRO A 1 808 ? -14.192 -12.903 7.798 1.00 97.06 808 PRO A CA 1
ATOM 5868 C C . PRO A 1 808 ? -14.542 -13.217 9.262 1.00 97.06 808 PRO A C 1
ATOM 5870 O O . PRO A 1 808 ? -15.659 -13.645 9.547 1.00 97.06 808 PRO A O 1
ATOM 5873 N N . VAL A 1 809 ? -13.605 -12.988 10.192 1.00 96.94 809 VAL A N 1
ATOM 5874 C CA . VAL A 1 809 ? -13.829 -13.191 11.632 1.00 96.94 809 VAL A CA 1
ATOM 5875 C C . VAL A 1 809 ? -14.784 -12.128 12.170 1.00 96.94 809 VAL A C 1
ATOM 5877 O O . VAL A 1 809 ? -15.755 -12.481 12.835 1.00 96.94 809 VAL A O 1
ATOM 5880 N N . ILE A 1 810 ? -14.572 -10.854 11.820 1.00 98.31 810 ILE A N 1
ATOM 5881 C CA . ILE A 1 810 ? -15.457 -9.741 12.207 1.00 98.31 810 ILE A CA 1
ATOM 5882 C C . ILE A 1 810 ? -16.900 -10.017 11.775 1.00 98.31 810 ILE A C 1
ATOM 5884 O O . ILE A 1 810 ? -17.809 -9.899 12.589 1.00 98.31 810 ILE A O 1
ATOM 5888 N N . TYR A 1 811 ? -17.122 -10.455 10.533 1.00 98.19 811 TYR A N 1
ATOM 5889 C CA . TYR A 1 811 ? -18.477 -10.727 10.036 1.00 98.19 811 TYR A CA 1
ATOM 5890 C C . TYR A 1 811 ? -19.123 -11.940 10.703 1.00 98.19 811 TYR A C 1
ATOM 5892 O O . TYR A 1 811 ? -20.336 -11.948 10.906 1.00 98.19 811 TYR A O 1
ATOM 5900 N N . GLN A 1 812 ? -18.337 -12.950 11.087 1.00 95.81 812 GLN A N 1
ATOM 5901 C CA . GLN A 1 812 ? -18.851 -14.069 11.872 1.00 95.81 812 GLN A CA 1
ATOM 5902 C C . GLN A 1 812 ? -19.288 -13.617 13.276 1.00 95.81 812 GLN A C 1
ATOM 5904 O O . GLN A 1 812 ? -20.343 -14.042 13.750 1.00 95.81 812 GLN A O 1
ATOM 5909 N N . VAL A 1 813 ? -18.514 -12.741 13.926 1.00 96.75 813 VAL A N 1
ATOM 5910 C CA . VAL A 1 813 ? -18.875 -12.160 15.229 1.00 96.75 813 VAL A CA 1
ATOM 5911 C C . VAL A 1 813 ? -20.099 -11.245 15.094 1.00 96.75 813 VAL A C 1
ATOM 5913 O O . VAL A 1 813 ? -21.037 -11.375 15.881 1.00 96.75 813 VAL A O 1
ATOM 5916 N N . GLY A 1 814 ? -20.130 -10.385 14.072 1.00 96.62 814 GLY A N 1
ATOM 5917 C CA . GLY A 1 814 ? -21.202 -9.418 13.809 1.00 96.62 814 GLY A CA 1
ATOM 5918 C C . GLY A 1 814 ? -22.541 -10.077 13.491 1.00 96.62 814 GLY A C 1
ATOM 5919 O O . GLY A 1 814 ? -23.560 -9.730 14.085 1.00 96.62 814 GLY A O 1
ATOM 5920 N N . ALA A 1 815 ? -22.541 -11.135 12.676 1.00 95.06 815 ALA A N 1
ATOM 5921 C CA . ALA A 1 815 ? -23.743 -11.937 12.434 1.00 95.06 815 ALA A CA 1
ATOM 5922 C C . ALA A 1 815 ? -24.311 -12.567 13.726 1.00 95.06 815 ALA A C 1
ATOM 5924 O O . ALA A 1 815 ? -25.506 -12.854 13.809 1.00 95.06 815 ALA A O 1
ATOM 5925 N N . GLY A 1 816 ? -23.469 -12.762 14.748 1.00 91.69 816 GLY A N 1
ATOM 5926 C CA . GLY A 1 816 ? -23.850 -13.225 16.081 1.00 91.69 816 GLY A CA 1
ATOM 5927 C C . GLY A 1 816 ? -24.199 -12.118 17.086 1.00 91.69 816 GLY A C 1
ATOM 5928 O O . GLY A 1 816 ? -24.494 -12.455 18.238 1.00 91.69 816 GLY A O 1
ATOM 5929 N N . ASN A 1 817 ? -24.195 -10.832 16.700 1.00 90.44 817 ASN A N 1
ATOM 5930 C CA . ASN A 1 817 ? -24.252 -9.703 17.645 1.00 90.44 817 ASN A CA 1
ATOM 5931 C C . ASN A 1 817 ? -25.492 -9.707 18.551 1.00 90.44 817 ASN A C 1
ATOM 5933 O O . ASN A 1 817 ? -25.408 -9.384 19.733 1.00 90.44 817 ASN A O 1
ATOM 5937 N N . ALA A 1 818 ? -26.630 -10.186 18.042 1.00 83.94 818 ALA A N 1
ATOM 5938 C CA . ALA A 1 818 ? -27.856 -10.350 18.829 1.00 83.94 818 ALA A CA 1
ATOM 5939 C C . ALA A 1 818 ? -27.702 -11.289 20.047 1.00 83.94 818 ALA A C 1
ATOM 5941 O O . ALA A 1 818 ? -28.561 -11.292 20.926 1.00 83.94 818 ALA A O 1
ATOM 5942 N N . THR A 1 819 ? -26.643 -12.105 20.080 1.00 87.25 819 THR A N 1
ATOM 5943 C CA . THR A 1 819 ? -26.358 -13.071 21.151 1.00 87.25 819 THR A CA 1
ATOM 5944 C C . THR A 1 819 ? -25.083 -12.762 21.925 1.00 87.25 819 THR A C 1
ATOM 5946 O O . THR A 1 819 ? -25.064 -12.950 23.138 1.00 87.25 819 THR A O 1
ATOM 5949 N N . ASN A 1 820 ? -24.022 -12.316 21.246 1.00 91.00 820 ASN A N 1
ATOM 5950 C CA . ASN A 1 820 ? -22.723 -12.076 21.876 1.00 91.00 820 ASN A CA 1
ATOM 5951 C C . ASN A 1 820 ? -22.530 -10.623 22.339 1.00 91.00 820 ASN A C 1
ATOM 5953 O O . ASN A 1 820 ? -21.652 -10.392 23.162 1.00 91.00 820 ASN A O 1
ATOM 5957 N N . HIS A 1 821 ? -23.347 -9.674 21.857 1.00 94.69 821 HIS A N 1
ATOM 5958 C CA . HIS A 1 821 ? -23.242 -8.246 22.173 1.00 94.69 821 HIS A CA 1
ATOM 5959 C C . HIS A 1 821 ? -21.819 -7.693 21.987 1.00 94.69 821 HIS A C 1
ATOM 5961 O O . HIS A 1 821 ? -21.338 -6.909 22.798 1.00 94.69 821 HIS A O 1
ATOM 5967 N N . ALA A 1 822 ? -21.123 -8.142 20.945 1.00 97.19 822 ALA A N 1
ATOM 5968 C CA . ALA A 1 822 ? -19.751 -7.752 20.646 1.00 97.19 822 ALA A CA 1
ATOM 5969 C C . ALA A 1 822 ? -19.630 -6.349 20.024 1.00 97.19 822 ALA A C 1
ATOM 5971 O O . ALA A 1 822 ? -18.530 -5.798 19.992 1.00 97.19 822 ALA A O 1
ATOM 5972 N N . PHE A 1 823 ? -20.740 -5.767 19.563 1.00 98.31 823 PHE A N 1
ATOM 5973 C CA . PHE A 1 823 ? -20.792 -4.421 18.993 1.00 98.31 823 PHE A CA 1
ATOM 5974 C C . PHE A 1 823 ? -21.903 -3.578 19.620 1.00 98.31 823 PHE A C 1
ATOM 5976 O O . PHE A 1 823 ? -22.994 -4.082 19.915 1.00 98.31 823 PHE A O 1
ATOM 5983 N N . HIS A 1 824 ? -21.653 -2.281 19.782 1.00 97.69 824 HIS A N 1
ATOM 5984 C CA . HIS A 1 824 ? -22.715 -1.289 19.889 1.00 97.69 824 HIS A CA 1
ATOM 5985 C C . HIS A 1 824 ? -23.253 -1.009 18.482 1.00 97.69 824 HIS A C 1
ATOM 5987 O O . HIS A 1 824 ? -22.527 -0.510 17.632 1.00 97.69 824 HIS A O 1
ATOM 5993 N N . ASP A 1 825 ? -24.516 -1.358 18.240 1.00 97.62 825 ASP A N 1
ATOM 5994 C CA . ASP A 1 825 ? -25.197 -1.163 16.954 1.00 97.62 825 ASP A CA 1
ATOM 5995 C C . ASP A 1 825 ? -25.666 0.296 16.815 1.00 97.62 825 ASP A C 1
ATOM 5997 O O . ASP A 1 825 ? -26.522 0.751 17.586 1.00 97.62 825 ASP A O 1
ATOM 6001 N N . ILE A 1 826 ? -25.099 1.043 15.862 1.00 97.56 826 ILE A N 1
ATOM 6002 C CA . ILE A 1 826 ? -25.446 2.447 15.629 1.00 97.56 826 ILE A CA 1
ATOM 6003 C C . ILE A 1 826 ? -26.609 2.504 14.646 1.00 97.56 826 ILE A C 1
ATOM 6005 O O . ILE A 1 826 ? -26.503 2.116 13.497 1.00 97.56 826 ILE A O 1
ATOM 6009 N N . THR A 1 827 ? -27.733 3.055 15.097 1.00 96.56 827 THR A N 1
ATOM 6010 C CA . THR A 1 827 ? -28.998 3.049 14.337 1.00 96.56 827 THR A CA 1
ATOM 6011 C C . THR A 1 827 ? -29.532 4.453 14.053 1.00 96.56 827 THR A C 1
ATOM 6013 O O . THR A 1 827 ? -30.693 4.624 13.679 1.00 96.56 827 THR A O 1
ATOM 6016 N N . THR A 1 828 ? -28.720 5.484 14.309 1.00 94.00 828 THR A N 1
ATOM 6017 C CA . THR A 1 828 ? -29.092 6.889 14.109 1.00 94.00 828 THR A CA 1
ATOM 6018 C C . THR A 1 828 ? -27.995 7.657 13.376 1.00 94.00 828 THR A C 1
ATOM 6020 O O . THR A 1 828 ? -26.843 7.671 13.803 1.00 94.00 828 THR A O 1
ATOM 6023 N N . GLY A 1 829 ? -28.390 8.361 12.312 1.00 91.00 829 GLY A N 1
ATOM 6024 C CA . GLY A 1 829 ? -27.529 9.222 11.497 1.00 91.00 829 GLY A CA 1
ATOM 6025 C C . GLY A 1 829 ? -27.289 8.682 10.085 1.00 91.00 829 GLY A C 1
ATOM 6026 O O . GLY A 1 829 ? -27.843 7.650 9.692 1.00 91.00 829 GLY A O 1
ATOM 6027 N N . ASP A 1 830 ? -26.495 9.417 9.315 1.00 91.25 830 ASP A N 1
ATOM 6028 C CA . ASP A 1 830 ? -26.198 9.182 7.901 1.00 91.25 830 ASP A CA 1
ATOM 6029 C C . ASP A 1 830 ? -24.808 9.728 7.552 1.00 91.25 830 ASP A C 1
ATOM 6031 O O . ASP A 1 830 ? -24.265 10.519 8.318 1.00 91.25 830 ASP A O 1
ATOM 6035 N N . ASN A 1 831 ? -24.260 9.348 6.397 1.00 90.88 831 ASN A N 1
ATOM 6036 C CA . ASN A 1 831 ? -23.016 9.917 5.858 1.00 90.88 831 ASN A CA 1
ATOM 6037 C C . ASN A 1 831 ? -23.234 10.767 4.597 1.00 90.88 831 ASN A C 1
ATOM 6039 O O . ASN A 1 831 ? -22.364 10.846 3.728 1.00 90.88 831 ASN A O 1
ATOM 6043 N N . ILE A 1 832 ? -24.413 11.376 4.449 1.00 86.12 832 ILE A N 1
ATOM 6044 C CA . ILE A 1 832 ? -24.734 12.192 3.277 1.00 86.12 832 ILE A CA 1
ATOM 6045 C C . ILE A 1 832 ? -24.081 13.566 3.449 1.00 86.12 832 ILE A C 1
ATOM 6047 O O . ILE A 1 832 ? -24.436 14.323 4.357 1.00 86.12 832 ILE A O 1
ATOM 6051 N N . THR A 1 833 ? -23.159 13.904 2.550 1.00 74.69 833 THR A N 1
ATOM 6052 C CA . THR A 1 833 ? -22.429 15.180 2.564 1.00 74.69 833 THR A CA 1
ATOM 6053 C C . THR A 1 833 ? -22.986 16.190 1.553 1.00 74.69 833 THR A C 1
ATOM 6055 O O . THR A 1 833 ? -23.750 15.869 0.635 1.00 74.69 833 THR A O 1
ATOM 6058 N N . SER A 1 834 ? -22.604 17.461 1.705 1.00 62.12 834 SER A N 1
ATOM 6059 C CA . SER A 1 834 ? -22.813 18.496 0.683 1.00 62.12 834 SER A CA 1
ATOM 6060 C C . SER A 1 834 ? -21.461 18.997 0.182 1.00 62.12 834 SER A C 1
ATOM 6062 O O . SER A 1 834 ? -20.614 19.373 0.982 1.00 62.12 834 SER A O 1
ATOM 6064 N N . ASN A 1 835 ? -21.235 18.964 -1.135 1.00 52.91 835 ASN A N 1
ATOM 6065 C CA . ASN A 1 835 ? -19.900 19.151 -1.720 1.00 52.91 835 ASN A CA 1
ATOM 6066 C C . ASN A 1 835 ? -19.773 20.390 -2.627 1.00 52.91 835 ASN A C 1
ATOM 6068 O O . ASN A 1 835 ? -18.752 20.549 -3.293 1.00 52.91 835 ASN A O 1
ATOM 6072 N N . GLN A 1 836 ? -20.767 21.288 -2.674 1.00 47.03 836 GLN A N 1
ATOM 6073 C CA . GLN A 1 836 ? -20.673 22.512 -3.483 1.00 47.03 836 GLN A CA 1
ATOM 6074 C C . GLN A 1 836 ? -21.025 23.783 -2.720 1.00 47.03 836 GLN A C 1
ATOM 6076 O O . GLN A 1 836 ? -22.129 23.898 -2.211 1.00 47.03 836 GLN A O 1
ATOM 6081 N N . GLN A 1 837 ? -20.157 24.796 -2.790 1.00 42.91 837 GLN A N 1
ATOM 6082 C CA . GLN A 1 837 ? -20.523 26.204 -2.630 1.00 42.91 837 GLN A CA 1
ATOM 6083 C C . GLN A 1 837 ? -20.674 26.816 -4.035 1.00 42.91 837 GLN A C 1
ATOM 6085 O O . GLN A 1 837 ? -19.697 27.277 -4.621 1.00 42.91 837 GLN A O 1
ATOM 6090 N N . ILE A 1 838 ? -21.882 26.846 -4.614 1.00 39.03 838 ILE A N 1
ATOM 6091 C CA . ILE A 1 838 ? -22.106 27.651 -5.828 1.00 39.03 838 ILE A CA 1
ATOM 6092 C C . ILE A 1 838 ? -22.324 29.094 -5.377 1.00 39.03 838 ILE A C 1
ATOM 6094 O O . ILE A 1 838 ? -23.398 29.415 -4.870 1.00 39.03 838 ILE A O 1
ATOM 6098 N N . SER A 1 839 ? -21.344 29.985 -5.564 1.00 34.66 839 SER A N 1
ATOM 6099 C CA . SER A 1 839 ? -21.615 31.426 -5.481 1.00 34.66 839 SER A CA 1
ATOM 6100 C C . SER A 1 839 ? -22.397 31.847 -6.734 1.00 34.66 839 SER A C 1
ATOM 6102 O O . SER A 1 839 ? -21.865 31.740 -7.841 1.00 34.66 839 SER A O 1
ATOM 6104 N N . PRO A 1 840 ? -23.658 32.309 -6.622 1.00 34.09 840 PRO A N 1
ATOM 6105 C CA . PRO A 1 840 ? -24.451 32.662 -7.798 1.00 34.09 840 PRO A CA 1
ATOM 6106 C C . PRO A 1 840 ? -23.966 33.946 -8.498 1.00 34.09 840 PRO A C 1
ATOM 6108 O O . PRO A 1 840 ? -24.471 34.264 -9.573 1.00 34.09 840 PRO A O 1
ATOM 6111 N N . TYR A 1 841 ? -23.003 34.684 -7.930 1.00 30.38 841 TYR A N 1
ATOM 6112 C CA . TYR A 1 841 ? -22.471 35.930 -8.489 1.00 30.38 841 TYR A CA 1
ATOM 6113 C C . TYR A 1 841 ? -21.012 36.175 -8.064 1.00 30.38 841 TYR A C 1
ATOM 6115 O O . TYR A 1 841 ? -20.688 35.993 -6.891 1.00 30.38 841 TYR A O 1
ATOM 6123 N N . PRO A 1 842 ? -20.133 36.693 -8.949 1.00 34.19 842 PRO A N 1
ATOM 6124 C CA . PRO A 1 842 ? -18.823 37.180 -8.525 1.00 34.19 842 PRO A CA 1
ATOM 6125 C C . PRO A 1 842 ? -19.006 38.319 -7.508 1.00 34.19 842 PRO A C 1
ATOM 6127 O O . PRO A 1 842 ? -19.507 39.387 -7.866 1.00 34.19 842 PRO A O 1
ATOM 6130 N N . GLY A 1 843 ? -18.611 38.091 -6.251 1.00 40.75 843 GLY A N 1
ATOM 6131 C CA . GLY A 1 843 ? -18.605 39.111 -5.193 1.00 40.75 843 GLY A CA 1
ATOM 6132 C C . GLY A 1 843 ? -19.659 38.982 -4.085 1.00 40.75 843 GLY A C 1
ATOM 6133 O O . GLY A 1 843 ? -19.871 39.960 -3.371 1.00 40.75 843 GLY A O 1
ATOM 6134 N N . THR A 1 844 ? -20.309 37.827 -3.904 1.00 39.22 844 THR A N 1
ATOM 6135 C CA . THR A 1 844 ? -21.149 37.562 -2.716 1.00 39.22 844 THR A CA 1
ATOM 6136 C C . THR A 1 844 ? -20.761 36.251 -2.024 1.00 39.22 844 THR A C 1
ATOM 6138 O O . THR A 1 844 ? -20.819 35.195 -2.653 1.00 39.22 844 THR A O 1
ATOM 6141 N N . ASP A 1 845 ? -20.441 36.318 -0.725 1.00 41.19 845 ASP A N 1
ATOM 6142 C CA . ASP A 1 845 ? -20.009 35.195 0.141 1.00 41.19 845 ASP A CA 1
ATOM 6143 C C . ASP A 1 845 ? -21.136 34.217 0.537 1.00 41.19 845 ASP A C 1
ATOM 6145 O O . ASP A 1 845 ? -20.948 33.326 1.362 1.00 41.19 845 ASP A O 1
ATOM 6149 N N . SER A 1 846 ? -22.335 34.350 -0.031 1.00 41.75 846 SER A N 1
ATOM 6150 C CA . SER A 1 846 ? -23.466 33.462 0.263 1.00 41.75 846 SER A CA 1
ATOM 6151 C C . SER A 1 846 ? -23.688 32.499 -0.900 1.00 41.75 846 SER A C 1
ATOM 6153 O O . SER A 1 846 ? -24.484 32.767 -1.800 1.00 41.75 846 SER A O 1
ATOM 6155 N N . GLY A 1 847 ? -22.931 31.400 -0.908 1.00 43.03 847 GLY A N 1
ATOM 6156 C CA . GLY A 1 847 ? -23.117 30.307 -1.862 1.00 43.03 847 GLY A CA 1
ATOM 6157 C C . GLY A 1 847 ? -24.330 29.440 -1.517 1.00 43.03 847 GLY A C 1
ATOM 6158 O O . GLY A 1 847 ? -24.652 29.254 -0.346 1.00 43.03 847 GLY A O 1
ATOM 6159 N N . VAL A 1 848 ? -25.012 28.921 -2.538 1.00 41.12 848 VAL A N 1
ATOM 6160 C CA . VAL A 1 848 ? -26.067 27.908 -2.390 1.00 41.12 848 VAL A CA 1
ATOM 6161 C C . VAL A 1 848 ? -25.402 26.532 -2.389 1.00 41.12 848 VAL A C 1
ATOM 6163 O O . VAL A 1 848 ? -24.624 26.234 -3.298 1.00 41.12 848 VAL A O 1
ATOM 6166 N N . LEU A 1 849 ? -25.705 25.717 -1.374 1.00 47.69 849 LEU A N 1
ATOM 6167 C CA . LEU A 1 849 ? -25.220 24.342 -1.274 1.00 47.69 849 LEU A CA 1
ATOM 6168 C C . LEU A 1 849 ? -25.988 23.430 -2.237 1.00 47.69 849 LEU A C 1
ATOM 6170 O O . LEU A 1 849 ? -27.221 23.443 -2.232 1.00 47.69 849 LEU A O 1
ATOM 6174 N N . LEU A 1 850 ? -25.282 22.622 -3.036 1.00 47.12 850 LEU A N 1
ATOM 6175 C CA . LEU A 1 850 ? -25.872 21.422 -3.634 1.00 47.12 850 LEU A CA 1
ATOM 6176 C C . LEU A 1 850 ? -25.466 20.220 -2.767 1.00 47.12 850 LEU A C 1
ATOM 6178 O O . LEU A 1 850 ? -24.285 19.875 -2.729 1.00 47.12 850 LEU A O 1
ATOM 6182 N N . PRO A 1 851 ? -26.408 19.595 -2.044 1.00 51.94 851 PRO A N 1
ATOM 6183 C CA . PRO A 1 851 ? -26.203 18.263 -1.489 1.00 51.94 851 PRO A CA 1
ATOM 6184 C C . PRO A 1 851 ? -25.791 17.293 -2.598 1.00 51.94 851 PRO A C 1
ATOM 6186 O O . PRO A 1 851 ? -26.260 17.430 -3.732 1.00 51.94 851 PRO A O 1
ATOM 6189 N N . THR A 1 852 ? -25.004 16.264 -2.275 1.00 53.72 852 THR A N 1
ATOM 6190 C CA . THR A 1 852 ? -24.926 15.089 -3.163 1.00 53.72 852 THR A CA 1
ATOM 6191 C C . THR A 1 852 ? -26.313 14.469 -3.355 1.00 53.72 852 THR A C 1
ATOM 6193 O O . THR A 1 852 ? -26.602 13.889 -4.395 1.00 53.72 852 THR A O 1
ATOM 6196 N N . TYR A 1 853 ? -27.188 14.617 -2.348 1.00 58.97 853 TYR A N 1
ATOM 6197 C CA . TYR A 1 853 ? -28.486 13.946 -2.202 1.00 58.97 853 TYR A CA 1
ATOM 6198 C C . TYR A 1 853 ? -28.396 12.407 -2.217 1.00 58.97 853 TYR A C 1
ATOM 6200 O O . TYR A 1 853 ? -29.431 11.745 -2.141 1.00 58.97 853 TYR A O 1
ATOM 6208 N N . LEU A 1 854 ? -27.185 11.840 -2.286 1.00 79.81 854 LEU A N 1
ATOM 6209 C CA . LEU A 1 854 ? -26.905 10.411 -2.350 1.00 79.81 854 LEU A CA 1
ATOM 6210 C C . LEU A 1 854 ? -25.893 10.037 -1.264 1.00 79.81 854 LEU A C 1
ATOM 6212 O O . LEU A 1 854 ? -24.836 10.648 -1.112 1.00 79.81 854 LEU A O 1
ATOM 6216 N N . GLY A 1 855 ? -26.231 9.006 -0.510 1.00 88.12 855 GLY A N 1
ATOM 6217 C CA . GLY A 1 855 ? -25.433 8.445 0.569 1.00 88.12 855 GLY A CA 1
ATOM 6218 C C . GLY A 1 855 ? -26.274 7.433 1.324 1.00 88.12 855 GLY A C 1
ATOM 6219 O O . GLY A 1 855 ? -27.303 6.973 0.816 1.00 88.12 855 GLY A O 1
ATOM 6220 N N . TYR A 1 856 ? -25.835 7.082 2.522 1.00 94.25 856 TYR A N 1
ATOM 6221 C CA . TYR A 1 856 ? -26.379 5.953 3.258 1.00 94.25 856 TYR A CA 1
ATOM 6222 C C . TYR A 1 856 ? -26.825 6.397 4.647 1.00 94.25 856 TYR A C 1
ATOM 6224 O O . TYR A 1 856 ? -26.284 7.333 5.231 1.00 94.25 856 TYR A O 1
ATOM 6232 N N . THR A 1 857 ? -27.849 5.728 5.165 1.00 94.38 857 THR A N 1
ATOM 6233 C CA . THR A 1 857 ? -28.373 5.935 6.517 1.00 94.38 857 THR A CA 1
ATOM 6234 C C . THR A 1 857 ? -28.079 4.704 7.354 1.00 94.38 857 THR A C 1
ATOM 6236 O O . THR A 1 857 ? -28.127 3.587 6.835 1.00 94.38 857 THR A O 1
ATOM 6239 N N . THR A 1 858 ? -27.852 4.908 8.644 1.00 95.88 858 THR A N 1
ATOM 6240 C CA . THR A 1 858 ? -27.686 3.816 9.609 1.00 95.88 858 THR A CA 1
ATOM 6241 C C . THR A 1 858 ? -28.941 2.941 9.701 1.00 95.88 858 THR A C 1
ATOM 6243 O O . THR A 1 858 ? -30.064 3.414 9.481 1.00 95.88 858 THR A O 1
ATOM 6246 N N . THR A 1 859 ? -28.772 1.652 9.999 1.00 95.00 859 THR A N 1
ATOM 6247 C CA . THR A 1 859 ? -29.881 0.692 10.165 1.00 95.00 859 THR A CA 1
ATOM 6248 C C . THR A 1 859 ? -29.591 -0.284 11.304 1.00 95.00 859 THR A C 1
ATOM 6250 O O . THR A 1 859 ? -28.512 -0.269 11.862 1.00 95.00 859 THR A O 1
ATOM 6253 N N . THR A 1 860 ? -30.550 -1.133 11.687 1.00 95.69 860 THR A N 1
ATOM 6254 C CA . THR A 1 860 ? -30.261 -2.216 12.643 1.00 95.69 860 THR A CA 1
ATOM 6255 C C . THR A 1 860 ? -29.344 -3.263 12.015 1.00 95.69 860 THR A C 1
ATOM 6257 O O . THR A 1 860 ? -29.711 -3.863 11.000 1.00 95.69 860 THR A O 1
ATOM 6260 N N . GLY A 1 861 ? -28.229 -3.563 12.679 1.00 96.19 861 GLY A N 1
ATOM 6261 C CA . GLY A 1 861 ? -27.209 -4.483 12.187 1.00 96.19 861 GLY A CA 1
ATOM 6262 C C . GLY A 1 861 ? -26.268 -3.804 11.195 1.00 96.19 861 GLY A C 1
ATOM 6263 O O . GLY A 1 861 ? -26.039 -2.608 11.267 1.00 96.19 861 GLY A O 1
ATOM 6264 N N . PHE A 1 862 ? -25.704 -4.574 10.261 1.00 98.06 862 PHE A N 1
ATOM 6265 C CA . PHE A 1 862 ? -24.735 -4.017 9.319 1.00 98.06 862 PHE A CA 1
ATOM 6266 C C . PHE A 1 862 ? -25.338 -2.920 8.428 1.00 98.06 862 PHE A C 1
ATOM 6268 O O . PHE A 1 862 ? -26.319 -3.167 7.719 1.00 98.06 862 PHE A O 1
ATOM 6275 N N . ASP A 1 863 ? -24.675 -1.766 8.363 1.00 98.56 863 ASP A N 1
ATOM 6276 C CA . ASP A 1 863 ? -24.973 -0.694 7.414 1.00 98.56 863 ASP A CA 1
ATOM 6277 C C . ASP A 1 863 ? -23.721 -0.091 6.754 1.00 98.56 863 ASP A C 1
ATOM 6279 O O . ASP A 1 863 ? -22.585 -0.378 7.118 1.00 98.56 863 ASP A O 1
ATOM 6283 N N . LEU A 1 864 ? -23.935 0.739 5.729 1.00 98.38 864 LEU A N 1
ATOM 6284 C CA . LEU A 1 864 ? -22.871 1.352 4.918 1.00 98.38 864 LEU A CA 1
ATOM 6285 C C . LEU A 1 864 ? -22.389 2.702 5.474 1.00 98.38 864 LEU A C 1
ATOM 6287 O O . LEU A 1 864 ? -21.839 3.513 4.732 1.00 98.38 864 LEU A O 1
ATOM 6291 N N . VAL A 1 865 ? -22.646 2.958 6.759 1.00 98.00 865 VAL A N 1
ATOM 6292 C CA . VAL A 1 865 ? -22.232 4.172 7.475 1.00 98.00 865 VAL A CA 1
ATOM 6293 C C . VAL A 1 865 ? -21.276 3.807 8.610 1.00 98.00 865 VAL A C 1
ATOM 6295 O O . VAL A 1 865 ? -20.215 4.404 8.747 1.00 98.00 865 VAL A O 1
ATOM 6298 N N . THR A 1 866 ? -21.626 2.790 9.397 1.00 98.62 866 THR A N 1
ATOM 6299 C CA . THR A 1 866 ? -20.905 2.357 10.603 1.00 98.62 866 THR A CA 1
ATOM 6300 C C . THR A 1 866 ? -20.550 0.866 10.604 1.00 98.62 866 THR A C 1
ATOM 6302 O O . THR A 1 866 ? -19.904 0.378 11.532 1.00 98.62 866 THR A O 1
ATOM 6305 N N . GLY A 1 867 ? -20.895 0.126 9.546 1.00 98.62 867 GLY A N 1
ATOM 6306 C CA . GLY A 1 867 ? -20.601 -1.301 9.455 1.00 98.62 867 GLY A CA 1
ATOM 6307 C C . GLY A 1 867 ? -21.394 -2.068 10.506 1.00 98.62 867 GLY A C 1
ATOM 6308 O O . GLY A 1 867 ? -22.593 -1.856 10.648 1.00 98.62 867 GLY A O 1
ATOM 6309 N N . TRP A 1 868 ? -20.735 -2.948 11.263 1.00 98.50 868 TRP A N 1
ATOM 6310 C CA . TRP A 1 868 ? -21.344 -3.600 12.435 1.00 98.50 868 TRP A CA 1
ATOM 6311 C C . TRP A 1 868 ? -21.459 -2.694 13.672 1.00 98.50 868 TRP A C 1
ATOM 6313 O O . TRP A 1 868 ? -22.035 -3.121 14.675 1.00 98.50 868 TRP A O 1
ATOM 6323 N N . GLY A 1 869 ? -20.911 -1.479 13.610 1.00 98.38 869 GLY A N 1
ATOM 6324 C CA . GLY A 1 869 ? -20.861 -0.525 14.708 1.00 98.38 869 GLY A CA 1
ATOM 6325 C C . GLY A 1 869 ? -19.545 -0.547 15.487 1.00 98.38 869 GLY A C 1
ATOM 6326 O O . GLY A 1 869 ? -18.520 -1.058 15.016 1.00 98.38 869 GLY A O 1
ATOM 6327 N N . SER A 1 870 ? -19.573 0.034 16.688 1.00 98.38 870 SER A N 1
ATOM 6328 C CA . SER A 1 870 ? -18.396 0.211 17.542 1.00 98.38 870 SER A CA 1
ATOM 6329 C C . SER A 1 870 ? -18.162 -0.977 18.479 1.00 98.38 870 SER A C 1
ATOM 6331 O O . SER A 1 870 ? -19.090 -1.747 18.747 1.00 98.38 870 SER A O 1
ATOM 6333 N N . PRO A 1 871 ? -16.925 -1.207 18.951 1.00 96.56 871 PRO A N 1
ATOM 6334 C CA . PRO A 1 871 ? -16.614 -2.401 19.726 1.00 96.56 871 PRO A CA 1
ATOM 6335 C C . PRO A 1 871 ? -17.211 -2.351 21.138 1.00 96.56 871 PRO A C 1
ATOM 6337 O O . PRO A 1 871 ? -17.082 -1.356 21.844 1.00 96.56 871 PRO A O 1
ATOM 6340 N N . GLN A 1 872 ? -17.747 -3.487 21.592 1.00 96.44 872 GLN A N 1
ATOM 6341 C CA . GLN A 1 872 ? -17.793 -3.842 23.015 1.00 96.44 872 GLN A CA 1
ATOM 6342 C C . GLN A 1 872 ? -16.609 -4.769 23.294 1.00 96.44 872 GLN A C 1
ATOM 6344 O O . GLN A 1 872 ? -16.708 -5.986 23.121 1.00 96.44 872 GLN A O 1
ATOM 6349 N N . GLY A 1 873 ? -15.462 -4.197 23.660 1.00 95.81 873 GLY A N 1
ATOM 6350 C CA . GLY A 1 873 ? -14.158 -4.857 23.586 1.00 95.81 873 GLY A CA 1
ATOM 6351 C C . GLY A 1 873 ? -14.078 -6.207 24.308 1.00 95.81 873 GLY A C 1
ATOM 6352 O O . GLY A 1 873 ? -13.620 -7.190 23.718 1.00 95.81 873 GLY A O 1
ATOM 6353 N N . SER A 1 874 ? -14.558 -6.294 25.551 1.00 94.50 874 SER A N 1
ATOM 6354 C CA . SER A 1 874 ? -14.572 -7.544 26.326 1.00 94.50 874 SER A CA 1
ATOM 6355 C C . SER A 1 874 ? -15.477 -8.611 25.707 1.00 94.50 874 SER A C 1
ATOM 6357 O O . SER A 1 874 ? -15.084 -9.775 25.610 1.00 94.50 874 SER A O 1
ATOM 6359 N N . ASN A 1 875 ? -16.664 -8.225 25.233 1.00 96.31 875 ASN A N 1
ATOM 6360 C CA . ASN A 1 875 ? -17.597 -9.145 24.576 1.00 96.31 875 ASN A CA 1
ATOM 6361 C C . ASN A 1 875 ? -17.061 -9.618 23.220 1.00 96.31 875 ASN A C 1
ATOM 6363 O O . ASN A 1 875 ? -17.192 -10.792 22.868 1.00 96.31 875 ASN A O 1
ATOM 6367 N N . PHE A 1 876 ? -16.410 -8.725 22.478 1.00 97.25 876 PHE A N 1
ATOM 6368 C CA . PHE A 1 876 ? -15.765 -9.046 21.213 1.00 97.25 876 PHE A CA 1
ATOM 6369 C C . PHE A 1 876 ? -14.603 -10.033 21.411 1.00 97.25 876 PHE A C 1
ATOM 6371 O O . PHE A 1 876 ? -14.521 -11.038 20.699 1.00 97.25 876 PHE A O 1
ATOM 6378 N N . LEU A 1 877 ? -13.760 -9.829 22.432 1.00 95.88 877 LEU A N 1
ATOM 6379 C CA . LEU A 1 877 ? -12.732 -10.801 22.817 1.00 95.88 877 LEU A CA 1
ATOM 6380 C C . LEU A 1 877 ? -13.348 -12.157 23.200 1.00 95.88 877 LEU A C 1
ATOM 6382 O O . LEU A 1 877 ? -12.910 -13.188 22.688 1.00 95.88 877 LEU A O 1
ATOM 6386 N N . ALA A 1 878 ? -14.388 -12.166 24.038 1.00 95.19 878 ALA A N 1
ATOM 6387 C CA . ALA A 1 878 ? -15.064 -13.395 24.454 1.00 95.19 878 ALA A CA 1
ATOM 6388 C C . ALA A 1 878 ? -15.670 -14.162 23.262 1.00 95.19 878 ALA A C 1
ATOM 6390 O O . ALA A 1 878 ? -15.606 -15.393 23.210 1.00 95.19 878 ALA A O 1
ATOM 6391 N N . ALA A 1 879 ? -16.214 -13.451 22.268 1.00 95.81 879 ALA A N 1
ATOM 6392 C CA . ALA A 1 879 ? -16.713 -14.057 21.036 1.00 95.81 879 ALA A CA 1
ATOM 6393 C C . ALA A 1 879 ? -15.589 -14.740 20.236 1.00 95.81 879 ALA A C 1
ATOM 6395 O O . ALA A 1 879 ? -15.774 -15.851 19.733 1.00 95.81 879 ALA A O 1
ATOM 6396 N N . ILE A 1 880 ? -14.403 -14.127 20.165 1.00 95.19 880 ILE A N 1
ATOM 6397 C CA . ILE A 1 880 ? -13.228 -14.727 19.515 1.00 95.19 880 ILE A CA 1
ATOM 6398 C C . ILE A 1 880 ? -12.736 -15.956 20.284 1.00 95.19 880 ILE A C 1
ATOM 6400 O O . ILE A 1 880 ? -12.436 -16.982 19.670 1.00 95.19 880 ILE A O 1
ATOM 6404 N N . GLU A 1 881 ? -12.673 -15.897 21.614 1.00 94.19 881 GLU A N 1
ATOM 6405 C CA . GLU A 1 881 ? -12.288 -17.046 22.444 1.00 94.19 881 GLU A CA 1
ATOM 6406 C C . GLU A 1 881 ? -13.245 -18.229 22.250 1.00 94.19 881 GLU A C 1
ATOM 6408 O O . GLU A 1 881 ? -12.793 -19.367 22.081 1.00 94.19 881 GLU A O 1
ATOM 6413 N N . ALA A 1 882 ? -14.553 -17.965 22.186 1.00 92.19 882 ALA A N 1
ATOM 6414 C CA . ALA A 1 882 ? -15.558 -18.979 21.882 1.00 92.19 882 ALA A CA 1
ATOM 6415 C C . ALA A 1 882 ? -15.338 -19.599 20.491 1.00 92.19 882 ALA A C 1
ATOM 6417 O O . ALA A 1 882 ? -15.330 -20.823 20.352 1.00 92.19 882 ALA A O 1
ATOM 6418 N N . MET A 1 883 ? -15.060 -18.776 19.471 1.00 90.44 883 MET A N 1
ATOM 6419 C CA . MET A 1 883 ? -14.732 -19.263 18.125 1.00 90.44 883 MET A CA 1
ATOM 6420 C C . MET A 1 883 ? -13.483 -20.153 18.113 1.00 90.44 883 MET A C 1
ATOM 6422 O O . MET A 1 883 ? -13.468 -21.188 17.441 1.00 90.44 883 MET A O 1
ATOM 6426 N N . LEU A 1 884 ? -12.437 -19.774 18.852 1.00 91.31 884 LEU A N 1
ATOM 6427 C CA . LEU A 1 884 ? -11.206 -20.558 18.960 1.00 91.31 884 LEU A CA 1
ATOM 6428 C C . LEU A 1 884 ? -11.448 -21.907 19.654 1.00 91.31 884 LEU A C 1
ATOM 6430 O O . LEU A 1 884 ? -10.903 -22.924 19.216 1.00 91.31 884 LEU A O 1
ATOM 6434 N N . ALA A 1 885 ? -12.280 -21.929 20.698 1.00 89.38 885 ALA A N 1
ATOM 6435 C CA . ALA A 1 885 ? -12.642 -23.150 21.411 1.00 89.38 885 ALA A CA 1
ATOM 6436 C C . ALA A 1 885 ? -13.459 -24.110 20.527 1.00 89.38 885 ALA A C 1
ATOM 6438 O O . ALA A 1 885 ? -13.088 -25.279 20.383 1.00 89.38 885 ALA A O 1
ATOM 6439 N N . ASP A 1 886 ? -14.514 -23.618 19.872 1.00 81.75 886 ASP A N 1
ATOM 6440 C CA . ASP A 1 886 ? -15.412 -24.435 19.043 1.00 81.75 886 ASP A CA 1
ATOM 6441 C C . ASP A 1 886 ? -14.693 -25.043 17.829 1.00 81.75 886 ASP A C 1
ATOM 6443 O O . ASP A 1 886 ? -14.856 -26.228 17.511 1.00 81.75 886 ASP A O 1
ATOM 6447 N N . GLN A 1 887 ? -13.836 -24.259 17.168 1.00 75.69 887 GLN A N 1
ATOM 6448 C CA . GLN A 1 887 ? -13.052 -24.725 16.020 1.00 75.69 887 GLN A CA 1
ATOM 6449 C C . GLN A 1 887 ? -11.938 -25.706 16.424 1.00 75.69 887 GLN A C 1
ATOM 6451 O O . GLN A 1 887 ? -11.561 -26.567 15.622 1.00 75.69 887 GLN A O 1
ATOM 6456 N N . GLY A 1 888 ? -11.430 -25.610 17.658 1.00 61.31 888 GLY A N 1
ATOM 6457 C CA . GLY A 1 888 ? -10.448 -26.542 18.214 1.00 61.31 888 GLY A CA 1
ATOM 6458 C C . GLY A 1 888 ? -11.022 -27.936 18.490 1.00 61.31 888 GLY A C 1
ATOM 6459 O O . GLY A 1 888 ? -10.336 -28.938 18.284 1.00 61.31 888 GLY A O 1
ATOM 6460 N N . VAL A 1 889 ? -12.297 -28.027 18.886 1.00 53.16 889 VAL A N 1
ATOM 6461 C CA . VAL A 1 889 ? -12.968 -29.310 19.168 1.00 53.16 889 VAL A CA 1
ATOM 6462 C C . VAL A 1 889 ? -13.241 -30.097 17.881 1.00 53.16 889 VAL A C 1
ATOM 6464 O O . VAL A 1 889 ? -12.984 -31.303 17.840 1.00 53.16 889 VAL A O 1
ATOM 6467 N N . GLN A 1 890 ? -13.672 -29.441 16.797 1.00 48.31 890 GLN A N 1
ATOM 6468 C CA . GLN A 1 890 ? -13.964 -30.142 15.536 1.00 48.31 890 GLN A CA 1
ATOM 6469 C C . GLN A 1 890 ? -12.724 -30.777 14.880 1.00 48.31 890 GLN A C 1
ATOM 6471 O O . GLN A 1 890 ? -12.837 -31.855 14.294 1.00 48.31 890 GLN A O 1
ATOM 6476 N N . GLY A 1 891 ? -11.533 -30.190 15.056 1.00 42.41 891 GLY A N 1
ATOM 6477 C CA . GLY A 1 891 ? -10.270 -30.709 14.512 1.00 42.41 891 GLY A CA 1
ATOM 6478 C C . GLY A 1 891 ? -9.742 -31.994 15.168 1.00 42.41 891 GLY A C 1
ATOM 6479 O O . GLY A 1 891 ? -8.833 -32.619 14.630 1.00 42.41 891 GLY A O 1
ATOM 6480 N N . THR A 1 892 ? -10.311 -32.423 16.302 1.00 42.81 892 THR A N 1
ATOM 6481 C CA . THR A 1 892 ? -9.913 -33.667 17.000 1.00 42.81 892 THR A CA 1
ATOM 6482 C C . THR A 1 892 ? -10.820 -34.865 16.701 1.00 42.81 892 THR A C 1
ATOM 6484 O O . THR A 1 892 ? -10.535 -35.975 17.142 1.00 42.81 892 THR A O 1
ATOM 6487 N N . SER A 1 893 ? -11.899 -34.667 15.934 1.00 36.44 893 SER A N 1
ATOM 6488 C CA . SER A 1 893 ? -12.918 -35.698 15.671 1.00 36.44 893 SER A CA 1
ATOM 6489 C C . SER A 1 893 ? -12.722 -36.500 14.375 1.00 36.44 893 SER A C 1
ATOM 6491 O O . SER A 1 893 ? -13.538 -37.363 14.058 1.00 36.44 893 SER A O 1
ATOM 6493 N N . SER A 1 894 ? -11.627 -36.273 13.646 1.00 34.91 894 SER A N 1
ATOM 6494 C CA . SER A 1 894 ? -11.268 -37.043 12.450 1.00 34.91 894 SER A CA 1
ATOM 6495 C C . SER A 1 894 ? -9.817 -37.527 12.521 1.00 34.91 894 SER A C 1
ATOM 6497 O O . SER A 1 894 ? -8.920 -36.930 11.925 1.00 34.91 894 SER A O 1
ATOM 6499 N N . THR A 1 895 ? -9.597 -38.606 13.270 1.00 35.69 895 THR A N 1
ATOM 6500 C CA . THR A 1 895 ? -8.416 -39.479 13.147 1.00 35.69 895 THR A CA 1
ATOM 6501 C C . THR A 1 895 ? -8.838 -40.834 12.629 1.00 35.69 895 THR A C 1
ATOM 6503 O O . THR A 1 895 ? -9.806 -41.375 13.215 1.00 35.69 895 THR A O 1
#

Foldseek 3Di:
DDDDDDDDDDDDDDDDDDDDDDDDPPDDPDDPPPPVPPLFDFQFLEKFKAKQADQDFDGDWFKFFDAPQFKDDDVFFFKKKKFKDPQFDPQFFWAQPDKAFDPDWDKDDKPFDDQPPPRPHMTIIGTDGGMITRRTTTNRDHDMTMIMMGMAGQQPQVNPQAQEVVSLVLLVVQAQPFQPDPSDRPSSPRNNNRGRHPVSSVNSVVRHGMGGPRHYKDKDKDWDWDDDVPDPDIWIKIKIFICQDPAKKKWKDKPQDPDDTDIWDADNNRITIDGDDDHPDPQDWMKIKIWIAHNRRHIDIDIDTDAQPDWDFQPLQAAADQAPWDFPDADDQAAKFKKKFQWFWDPPLCGLVNLCVQLVPQQLPHDFDALVRQLVRTFADPVLVVLVVVLCVVLVWAWDDQDRSLRMTITMDGQNSQCVAFVWGKTWTQHPVRDIWIDTHTTTIHRPSNSNTTNFMDGRTQAFQKDQQFWDFDPDPPADALLLQCVQLQADDDPPPQQQLAPAEEEEFAQEEDDDDLLQVQLCVLLVVVVNNARAAEAEEDHEPHYDDDSRGRLLLVQLLCSNQCNLRVNHHYYYYYFHRHLVRNLVSLQCQLNVPPRNHLEYFYRMWAWPSSDGLSSLVSSLSSLSSSLSNLHAYFYEFHFAFQPRLPPPLFGTTIPPQQRLQHQYEWAWAFDDDPSHGDDIAFDDLCDPPDFPPNPRNDLPGTGIYFAFHLSAADDPLCVVLVHWGAGPDDPPPPNSRGTTGHTDHQAYGHFGLVNAHWTWGQPPVSPDTDTIRTGGSSNGRSNVSSLQSSLCSVVVGRCRRPSSVSSVVLSCCVPLVFADAHQHDWRWHWNDFQPVDPPDPRGDTDTSVGTWGGHGGATGRGNRYHGSSVSNSVSVVVSSVVVVVVVVPPD

Solvent-accessible surface area (backbone atoms only — not comparable to full-atom values): 46780 Å² total; per-residue (Å²): 133,87,81,90,88,86,90,89,86,92,82,83,91,79,93,79,78,91,74,78,88,72,83,76,78,82,72,76,77,70,75,86,70,76,64,92,71,54,92,50,55,69,52,54,36,38,43,37,60,42,54,35,52,58,94,59,68,55,39,61,63,46,53,39,38,45,49,77,85,47,36,54,56,85,95,58,58,45,47,35,31,38,36,61,39,95,81,39,55,86,65,51,48,53,44,73,78,45,70,43,58,75,51,96,38,62,63,47,78,68,53,80,36,74,35,69,71,78,54,73,53,47,38,38,40,28,42,44,60,27,37,30,36,44,39,41,35,42,59,80,57,82,68,70,40,59,40,39,40,36,31,25,58,37,25,25,55,84,57,77,48,41,18,44,75,64,30,49,49,52,30,57,73,41,47,76,36,38,64,88,42,94,83,43,42,55,23,36,27,54,62,39,63,41,54,19,33,73,68,19,41,58,54,22,58,68,25,54,65,31,32,46,82,59,58,60,69,47,59,49,75,50,75,45,84,42,70,47,91,96,50,94,55,78,37,53,33,45,34,33,40,34,82,37,64,81,69,37,39,33,37,39,40,56,55,88,53,100,66,79,67,48,78,44,68,44,47,88,74,12,40,38,74,44,86,52,74,96,62,75,68,99,72,60,76,40,41,42,38,38,36,40,35,41,72,46,45,30,58,26,75,40,74,48,78,55,78,71,83,54,66,34,69,40,67,45,39,45,48,55,82,67,82,87,41,56,78,74,46,78,64,60,50,79,43,76,41,56,35,37,35,34,42,38,54,22,88,90,49,58,48,68,65,46,39,50,55,46,28,64,37,60,80,68,70,53,67,60,40,53,67,65,56,38,22,73,50,42,12,43,41,73,67,52,52,51,49,51,54,48,52,32,57,75,58,68,35,44,77,75,49,70,39,40,60,75,19,38,40,30,30,36,42,26,43,47,44,44,34,70,57,26,69,30,53,60,34,32,30,32,48,97,86,68,48,81,34,38,36,57,52,57,44,38,27,29,38,54,85,46,41,87,38,49,49,37,78,35,46,63,46,62,58,34,74,56,40,63,48,68,35,51,70,47,97,58,93,80,46,34,51,49,48,52,54,40,49,31,31,41,45,67,71,51,74,92,83,71,55,26,14,60,92,29,29,35,31,38,54,35,48,36,22,79,84,51,76,50,48,55,52,37,50,39,51,54,30,44,75,75,69,40,89,54,74,63,50,74,46,79,43,79,58,32,85,42,73,48,86,47,84,80,21,39,34,44,54,57,38,40,40,51,46,35,26,43,52,56,24,39,52,21,42,36,34,43,37,32,23,43,50,19,64,45,41,51,37,43,48,54,33,53,51,51,62,31,91,81,71,52,31,36,34,32,30,31,46,52,25,28,38,51,83,67,52,31,59,25,54,53,51,52,39,45,49,35,45,42,55,26,12,28,52,22,23,24,44,28,19,16,11,31,31,41,5,6,26,41,76,48,83,77,46,46,53,32,20,20,35,59,18,40,34,86,48,33,37,12,18,1,8,18,33,52,40,73,52,97,67,30,62,66,53,60,31,42,16,39,31,36,45,84,82,66,58,101,73,56,86,58,66,32,98,85,47,47,14,12,2,14,30,27,22,43,86,34,64,60,46,67,52,43,49,75,57,72,45,78,38,64,31,82,36,56,83,85,48,65,62,60,42,24,48,68,6,22,55,21,10,57,26,20,27,55,15,25,27,89,53,14,32,55,35,61,40,52,34,98,84,58,81,51,74,41,80,44,19,31,16,18,8,40,50,17,17,23,48,53,44,35,51,51,31,44,47,27,48,76,69,73,44,73,65,8,40,42,44,56,55,52,38,57,52,49,70,40,27,96,78,53,48,27,41,48,65,42,59,41,51,37,14,37,38,55,75,40,75,46,50,91,48,99,90,51,98,72,44,52,72,46,59,30,88,37,54,38,56,37,34,88,53,73,25,35,18,29,8,40,17,26,58,25,30,43,35,37,47,51,50,50,53,51,51,38,53,60,52,52,57,64,71,70,76,76,126

Mean predicted aligned error: 16.92 Å

Sequence (895 aa):
MQRDSARPATERADRRPRRGNRLRLQVDPLEPRVVLSAAGAINPFALVQGYAGGSGKKIQAAQIRVGRLDFSIPNRPVLLRFDMGAGSPPEAVARLQGVKPLVGAHPGPLVTSQSAIGRQGSRLARLQPGVFDLGLVGKGSSSSAMYQVNISLAGDVDGTYSVTRQDLAQIRALSGTPSSSTNYLPAADVNDDGVINGADLKLAAQNLGASTTLRPVTLQIGQDLVRQSGSDDLYRRITGTTNGAAGVTVSLASTGAAGSPVAVTPDALGRFASLATALGGPDAPFTVQATATDAFGQRAVATQYTYDPVLVPIPGSAAPAYGGAANVGTISPSTPISAEIITRYKPGSGGEAAIQQIAGAPLAQRQYLTQDQFADRFGTSDADLAALTSFARDYGFQVTGANRATRTFDFTTTVGQFEQAIGANIISYDDEAQVTQQGYTGPLYVPRRVADVVDSLFGVETQGIPKPPRPPAGDDTSGHFSSQVAAAYDYPSAPAGQLAGQGVSIGILELGGTFGASQQATVAAYLAAQGIGVTPNIHVVGSSSYQGRSKDDPETEVMLDIEVLASILPAADFTMYFQDNNNGSFVDLVKDASFDPVNHPSILSLSWGGPDIDASRMYIRAMDQAILDASAIGVTLFVAAGDDGSSDKVSTGYTFTDYPASSPYSVAVGGTTLGIKGGAWDGEVAWNETSVTGGFFSYYNSISGGSGGGGVSGMNPTPSYQTNAGITPTSVNPSGVFDVFSGTGRGVPDVSADADPITGYRVWVPSSSGTTNETYLVGGTSAATPLWAALAGLITQNTGKKLGWFTPVIYQVGAGNATNHAFHDITTGDNITSNQQISPYPGTDSGVLLPTYLGYTTTTGFDLVTGWGSPQGSNFLAAIEAMLADQGVQGTSST

pLDDT: mean 79.07, std 19.34, range [23.75, 98.88]